Protein AF-0000000084716849 (afdb_homodimer)

InterPro domains:
  IPR000834 Peptidase M14, carboxypeptidase A [PF00246] (35-170)
  IPR000834 Peptidase M14, carboxypeptidase A [PS52035] (27-310)
  IPR000834 Peptidase M14, carboxypeptidase A [SM00631] (30-285)

Radius of gyration: 34.02 Å; Cα contacts (8 Å, |Δi|>4): 2690; chains: 2; bounding box: 75×112×112 Å

Sequence (1170 aa):
MLLSALLALTLHQTPLTTVAEQSGWLRTGRYAEVETLCRAFPKRYPGKVRCDSFGTTPEGRPLLVLTASADGTLTPAAAAKKGRPVVFFQGGIHAGEIDGKDAGFWLLRDVLDGKALPGVLQGVTAVFVPVFNVDGHERFGLNNRPNQVGPEEMGWRVTAQGFNLNRDYVKADAPEMGALLTLLHTWDPLVSIDLHVTDGAQFEHDVSVQLEPRKTGPEPLRAPGEKLRQELFTALEAQGHLPLPFYPSFRQEDDPRSGVSYGVAPPRFSNAYWMVNRRYGVLVETHSWKPYAHRVATTRHVLEGLLRLVARDGQALMKARAAVDAEAEAGKAREVVLAWETTDKSRPIDFRGYAYERSPSDLSQRPWIRYDPTKPQVWTIPYFEELRPALTTTLPAGGYLVPPAHAEWVARKLTVHGLRFQRLGQALPPTGVEVFRATEASFRPGSYEGRQPLSVKGQWTKESWPLPAGTLYVPAAQKSAPLLAHLFEPLGPDSLLAWGFFNNHFEQKEYIEDYVVEPFAREVLAKDPAVKAAWEERLKDKAFAGDARARLRFFAERHPAWDSRLNLYPIFRTDSAPTGLKAGRMLLSALLALTLHQTPLTTVAEQSGWLRTGRYAEVETLCRAFPKRYPGKVRCDSFGTTPEGRPLLVLTASADGTLTPAAAAKKGRPVVFFQGGIHAGEIDGKDAGFWLLRDVLDGKALPGVLQGVTAVFVPVFNVDGHERFGLNNRPNQVGPEEMGWRVTAQGFNLNRDYVKADAPEMGALLTLLHTWDPLVSIDLHVTDGAQFEHDVSVQLEPRKTGPEPLRAPGEKLRQELFTALEAQGHLPLPFYPSFRQEDDPRSGVSYGVAPPRFSNAYWMVNRRYGVLVETHSWKPYAHRVATTRHVLEGLLRLVARDGQALMKARAAVDAEAEAGKAREVVLAWETTDKSRPIDFRGYAYERSPSDLSQRPWIRYDPTKPQVWTIPYFEELRPALTTTLPAGGYLVPPAHAEWVARKLTVHGLRFQRLGQALPPTGVEVFRATEASFRPGSYEGRQPLSVKGQWTKESWPLPAGTLYVPAAQKSAPLLAHLFEPLGPDSLLAWGFFNNHFEQKEYIEDYVVEPFAREVLAKDPAVKAAWEERLKDKAFAGDARARLRFFAERHPAWDSRLNLYPIFRTDSAPTGLKAGR

Secondary structure (DSSP, 8-state):
------------------HHHHTTSS----HHHHHHHHHHHHHHSTTTEEEEEEEE-TTSPEEEEEEE-SSS--SHHHHHHHT--EEEEE--SSTT-THHHHHHHHHHHHHHHTSSSTTGGGT-EEEEES-S-HHHHHS-EETS-TTS---SEE--SS-TTS--GGG-TTT--SHHHHHHHHHHHHH--SEEEEEEE--S---S--EEEEEESSSSS-HHHHHHHHHHHHHHHHHHHHTT--EESS---BSSTT-GGG-EE-----TTSHHHHHHHTTSEEEEEEE-TTS-HHHHHHHHHHHHHHHHHHHHHHHHHHHHHHHHHHHHHHTT---EEEEEEEE-S-EEEEEEEEEEEEEEE-TTTSSEEEEEEEEEEEEEEEEEE--EEEEEEEE--SSEEEE-HHHHHHHHHHHHHTT---EEBSS-EEEEEEEEEEEEEEEE-SS-BTTB--EEEEEEEEEEEEEE-TTPEEEES-STTHHHHHHHH-TTSTTSTTTTTTTGGGGS------HHHHHHHHHHHHHH-HHHHHHHHHHTTSHHHHT-HHHHHHHHHTTSTTS-TTTTB-SPEEESSPPSSBPP--/------------------HHHHTTSS----HHHHHHHHHHHHHHSTTTEEEEEEEE-TTSPEEEEEEE-SSS--SHHHHHHHT--EEEEE--SSTT-THHHHHHHHHHHHHHHTSSSTTGGGT-EEEEES-S-HHHHHS-EETS-TTS---SEE--SS-TTS--GGG-TTT--SHHHHHHHHHHHHH--SEEEEEEE--S---S--EEEEEESSSSS-HHHHHHHHHHHHHHHHHHHHTT--EESS---BSSTT-GGG-EE-----TTSHHHHHHHTTSEEEEEEE-TTS-HHHHHHHHHHHHHHHHHHHHHHHHHHHHHHHHHHHHHHTT---EEEEEEEE-S-EEEEEEEEEEEEEEE-TTTSSEEEEEEEEEEEEEEEEEE--EEEEEEEE--SSEEEE-HHHHHHHHHHHHHTT---EEBSS-EEEEEEEEEEEEEEEE-SS-BTTB--EEEEEEEEEEEEEE-TTPEEEES-STTHHHHHHHH-TTSTTSTTTTTTTGGGGS------HHHHHHHHHHHHHH-HHHHHHHHHHTTSHHHHT-HHHHHHHHHTTSTTS-TTTTB-SPEEESSPPSSBPP--

pLDDT: mean 95.76, std 8.72, range [27.11, 98.94]

Foldseek 3Di:
DPPPPPPPPPPPQPPLAFPCVVVVNQAGDACVNVVVNQVRVCVVQPLFKHKDFLDAAPVGHTFIKMKGADHNCRFLVSCVVVVAAEEEEEAALQFQFQLQLNLVSVLVVCQSVCNADPPLRNRYMYMYGRHLQNQQFNCKDACLDVQFADNRIGGHGAHPVRFRQQLQQQVPPGRSNLSVLLVCLSNVHQEYEYEGADGADFFDAFKEKAKDPQVDADPLLNVVRVVLVVQLVVQLVVVVHRYDHADPQAPDRQDCQSAEERFDDALSGQQNVSSLLRHMRMYMYTYRHDHSSVNSVSSNSSVSSNSNSCSVCVSVSSVSLVVLQVCLLVLNPFKAQLGKDFDPDWDWDKGKGFDKDWDADPVPRDIHMDGDRVGIDIDTHTYGYDMDRPDIDGAASFHKKFAQVCLPVVVSSCVSNVFWKWFFQAKDFWDKWKWWFFPDKDWDPDDDSNFIFMATDTDIDIDTDIHGGGMMGGGCRGSSNSSSCCAQVCRRCNHCRRRPVPVVLQDDDDFDDLVRLVVQVVVCCVPPVVLVVVLVVQCVPVVCVVDPVSSSVSRRCVDPPHDPRHRIRRMIGDNHDDPRIDDID/DPPPPPPPPPPPQPPLAFPCVVVVNQAGDACVNVVVNQVRVCVVQPLFKHKDFLDAAPVGHTFIKMKGADHNCRFLVSCVVVVAAEEEEEAALQFQFQLQLNLVSVLVVCQSVCNADDPLRNRYMYMYGRHLQNQQFNCKDACLDVQFADNRITGHGAHPVRFRQQQQQQVPPGRSNLSVLLVCLSNVHQEYEYEGADGADFFDAFKEKAKDPQVDADPLLNVVRVVLVVQLVVQLVVVVHRYDNADPQAPDRQDCQSAEERFDDALSGQQNVSSLLRHMRMYMYTYRHDHSSVNSVSSNSSVSSNSNSCSVCVVVSSVSLVVLQVCLLVLNPFKAQLGKDFDPDWDWDKGKGFDKDWDADPVPRDIHMDGDRVGIDIDTHTYGYDMDRPDIDGAASFHKKFAQVCLVVVVSSCVSNVFWKWFFQAKDFWDKWKWWFFPDKDWDPDDDSNFIFMATDTDIDIDTDIHGGGMMGGGCRGSSNNSRCCAQVCRRCNHCRRRPVPVVLQDDDDFDDLVRLVVQVVVCCVPPVVLVVVLVVQCVPVVCVVDPVSSSVSRRCVDPPHDPRHRIRRMIGDNHDDPRIDDID

Organism: Cystobacter fuscus (strain ATCC 25194 / DSM 2262 / NBRC 100088 / M29) (NCBI:txid1242864)

Solvent-accessible surface area (backbone atoms only — not comparable to full-atom values): 59517 Å² total; per-residue (Å²): 134,83,77,77,80,76,76,75,74,72,75,77,69,79,73,83,67,50,50,21,66,75,53,74,33,46,38,59,61,60,69,67,52,54,57,51,45,45,58,46,48,28,70,76,34,70,62,29,33,43,55,47,69,65,44,60,38,63,62,68,46,73,34,50,36,38,26,34,17,65,82,49,45,62,43,49,66,50,24,60,73,70,65,47,38,28,40,31,37,35,5,8,47,40,14,43,28,44,42,31,30,58,19,48,50,53,45,52,49,31,37,75,69,50,75,34,67,69,69,39,40,74,38,24,28,41,38,37,27,47,46,61,24,52,62,8,32,67,53,58,32,65,42,55,47,69,55,40,36,57,44,61,41,33,6,27,51,32,35,70,69,39,42,48,57,66,60,23,62,58,78,40,76,49,66,54,45,41,30,48,40,40,52,46,58,60,54,57,43,52,34,39,36,42,35,44,46,42,68,83,74,82,56,62,50,44,33,22,48,39,64,30,20,40,91,49,64,57,70,79,47,11,62,60,34,44,50,51,52,51,55,40,46,52,52,40,42,74,72,70,48,47,75,34,76,31,62,85,51,40,76,37,81,72,33,72,74,59,10,36,45,43,71,66,73,56,39,29,25,64,30,35,35,37,20,42,48,64,30,34,8,25,34,34,29,25,34,22,81,45,51,36,50,56,37,21,50,50,51,31,50,53,51,51,41,51,49,48,52,42,30,72,46,21,68,61,53,49,52,44,43,50,52,55,33,50,40,13,48,68,52,66,54,31,78,36,72,58,35,62,38,59,47,91,57,58,46,77,38,85,40,56,26,37,41,68,48,72,44,76,31,92,75,42,70,38,74,44,39,45,75,37,86,89,37,75,34,78,40,78,22,41,38,20,65,45,72,43,78,69,38,71,50,67,58,41,71,19,15,36,36,34,46,20,48,52,25,68,67,49,49,53,53,34,49,34,68,64,48,55,35,28,32,25,70,52,62,43,71,66,37,81,30,34,40,36,40,45,81,42,76,47,58,40,46,58,73,57,82,52,30,41,33,36,48,63,44,66,50,74,41,82,42,72,44,65,42,54,38,46,19,27,40,33,55,35,43,27,63,46,27,48,43,49,46,37,42,66,36,61,80,22,81,59,3,44,46,15,52,20,78,53,40,24,35,64,43,85,86,76,78,68,52,66,64,58,41,51,59,50,41,54,50,44,48,74,72,30,67,67,57,37,51,51,50,58,56,50,50,69,39,63,73,49,58,70,28,42,67,57,44,47,44,64,43,42,70,69,38,87,45,42,68,84,58,58,32,37,53,76,59,31,35,22,68,53,76,73,81,64,61,41,91,54,88,135,84,78,77,79,75,75,76,73,71,74,77,70,78,73,82,66,50,50,20,65,77,53,74,34,46,39,59,61,61,68,67,52,54,58,51,44,44,58,45,48,28,70,76,34,69,64,29,33,43,58,46,69,63,44,59,38,62,63,67,46,73,33,48,37,37,25,35,18,65,80,49,45,62,42,48,67,50,24,60,74,70,64,48,38,28,42,30,38,37,5,8,48,39,13,42,29,44,42,30,29,58,19,49,50,52,46,52,49,31,39,75,70,50,75,34,67,67,69,39,37,74,37,25,28,41,38,38,26,45,46,61,25,52,59,7,33,67,53,57,34,64,43,56,47,70,56,41,36,56,44,61,40,33,6,26,52,33,36,69,70,39,43,47,58,66,60,25,64,60,76,41,76,50,67,54,45,41,30,48,40,40,52,47,56,60,54,56,40,51,34,39,36,42,33,44,46,44,68,84,75,82,55,63,48,45,32,23,48,39,64,31,20,39,91,49,63,55,70,79,46,12,62,60,34,44,51,51,53,51,55,40,46,52,53,40,43,75,70,70,49,46,73,35,78,31,60,86,50,40,76,37,82,73,32,72,75,59,10,34,44,44,70,66,72,57,39,30,25,65,28,35,34,39,19,43,50,62,31,34,7,23,36,35,29,24,33,23,80,42,51,35,50,56,36,21,50,50,50,31,51,53,53,51,40,51,49,49,51,41,28,71,46,21,67,63,52,50,51,44,41,50,51,54,32,49,39,12,48,69,52,67,55,31,79,37,71,58,37,62,38,58,48,90,58,58,46,78,40,84,40,55,28,38,41,67,48,72,46,76,32,93,77,42,72,40,74,43,40,46,76,37,86,87,37,75,36,79,39,79,24,41,35,22,65,47,71,44,78,69,38,72,48,67,56,41,71,18,16,36,37,34,45,21,49,52,25,67,68,49,50,53,53,35,50,34,70,64,48,54,37,27,33,24,70,53,62,43,71,67,38,79,30,34,40,38,41,45,82,41,77,48,56,39,46,58,73,57,81,51,29,42,33,36,49,62,43,66,52,75,42,81,42,71,44,64,42,56,35,45,19,28,40,32,56,35,43,27,64,44,26,46,44,48,47,38,41,66,36,61,79,23,78,57,3,43,47,15,53,20,77,51,42,24,33,66,42,85,85,75,79,68,53,65,63,58,43,49,60,50,42,54,50,44,49,74,73,30,66,67,56,36,49,52,50,58,56,50,50,69,39,64,72,49,57,71,27,42,66,56,44,48,44,64,43,42,70,68,38,85,46,42,67,84,56,59,32,40,52,74,59,30,34,24,68,54,77,72,82,64,59,41,89,54,88

Nearest PDB structures (foldseek):
  1jqg-assembly1_A  TM=6.328E-01  e=5.815E-12  Helicoverpa armigera
  5om9-assembly1_B  TM=6.323E-01  e=8.824E-12  Homo sapiens
  2nsm-assembly1_A  TM=5.439E-01  e=4.863E-12  Homo sapiens
  2c1c-assembly2_B  TM=6.157E-01  e=7.541E-11  Helicoverpa zea
  3mn8-assembly4_D  TM=5.319E-0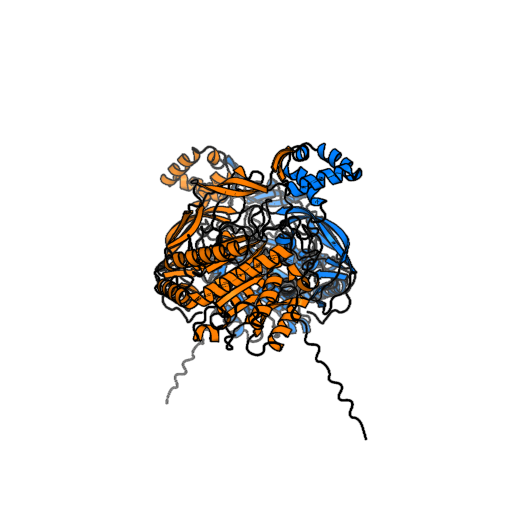1  e=3.688E-11  Drosophila melanogaster

Structure (mmCIF, N/CA/C/O backbone):
data_AF-0000000084716849-model_v1
#
loop_
_entity.id
_entity.type
_entity.pdbx_description
1 polymer 'Peptidase M14 domain-containing protein'
#
loop_
_atom_site.group_PDB
_atom_site.id
_atom_site.type_symbol
_atom_site.label_atom_id
_atom_site.label_alt_id
_atom_site.label_comp_id
_atom_site.label_asym_id
_atom_site.label_entity_id
_atom_site.label_seq_id
_atom_site.pdbx_PDB_ins_code
_atom_site.Cartn_x
_atom_site.Cartn_y
_atom_site.Cartn_z
_atom_site.occupancy
_atom_site.B_iso_or_equiv
_atom_site.auth_seq_id
_atom_site.auth_comp_id
_atom_site.auth_asym_id
_atom_site.auth_atom_id
_atom_site.pdbx_PDB_model_num
ATOM 1 N N . MET A 1 1 ? -40.969 62.875 -25.297 1 27.11 1 MET A N 1
ATOM 2 C CA . MET A 1 1 ? -39.875 62.906 -24.359 1 27.11 1 MET A CA 1
ATOM 3 C C . MET A 1 1 ? -39.75 61.594 -23.594 1 27.11 1 MET A C 1
ATOM 5 O O . MET A 1 1 ? -40.562 61.281 -22.734 1 27.11 1 MET A O 1
ATOM 9 N N . LEU A 1 2 ? -39.281 60.562 -24.266 1 34.84 2 LEU A N 1
ATOM 10 C CA . LEU A 1 2 ? -39.031 59.188 -23.859 1 34.84 2 LEU A CA 1
ATOM 11 C C . LEU A 1 2 ? -37.938 59.125 -22.797 1 34.84 2 LEU A C 1
ATOM 13 O O . LEU A 1 2 ? -36.781 59.438 -23.062 1 34.84 2 LEU A O 1
ATOM 17 N N . LEU A 1 3 ? -38.281 59.406 -21.578 1 33.62 3 LEU A N 1
ATOM 18 C CA . LEU A 1 3 ? -37.312 59.219 -20.5 1 33.62 3 LEU A CA 1
ATOM 19 C C . LEU A 1 3 ? -36.812 57.781 -20.453 1 33.62 3 LEU A C 1
ATOM 21 O O . LEU A 1 3 ? -37.625 56.875 -20.281 1 33.62 3 LEU A O 1
ATOM 25 N N . SER A 1 4 ? -35.719 57.5 -21.016 1 35.22 4 SER A N 1
ATOM 26 C CA . SER A 1 4 ? -35 56.219 -20.922 1 35.22 4 SER A CA 1
ATOM 27 C C . SER A 1 4 ? -34.625 55.906 -19.484 1 35.22 4 SER A C 1
ATOM 29 O O . SER A 1 4 ? -33.906 56.688 -18.844 1 35.22 4 SER A O 1
ATOM 31 N N . ALA A 1 5 ? -35.469 55.219 -18.812 1 45.03 5 ALA A N 1
ATOM 32 C CA . ALA A 1 5 ? -35.156 54.656 -17.516 1 45.03 5 ALA A CA 1
ATOM 33 C C . ALA A 1 5 ? -33.875 53.812 -17.578 1 45.03 5 ALA A C 1
ATOM 35 O O . ALA A 1 5 ? -33.875 52.75 -18.188 1 45.03 5 ALA A O 1
ATOM 36 N N . LEU A 1 6 ? -32.625 54.375 -17.531 1 36.62 6 LEU A N 1
ATOM 37 C CA . LEU A 1 6 ? -31.406 53.625 -17.328 1 36.62 6 LEU A CA 1
ATOM 38 C C . LEU A 1 6 ? -31.406 52.938 -15.969 1 36.62 6 LEU A C 1
ATOM 40 O O . LEU A 1 6 ? -31.344 53.594 -14.938 1 36.62 6 LEU A O 1
ATOM 44 N N . LEU A 1 7 ? -32 51.906 -15.75 1 42.47 7 LEU A N 1
ATOM 45 C CA . LEU A 1 7 ? -31.781 51.062 -14.57 1 42.47 7 LEU A CA 1
ATOM 46 C C . LEU A 1 7 ? -30.312 50.75 -14.383 1 42.47 7 LEU A C 1
ATOM 48 O O . LEU A 1 7 ? -29.703 50.062 -15.227 1 42.47 7 LEU A O 1
ATOM 52 N N . ALA A 1 8 ? -29.609 51.531 -13.633 1 40.94 8 ALA A N 1
ATOM 53 C CA . ALA A 1 8 ? -28.297 51.125 -13.133 1 40.94 8 ALA A CA 1
ATOM 54 C C . ALA A 1 8 ? -28.344 49.75 -12.477 1 40.94 8 ALA A C 1
ATOM 56 O O . ALA A 1 8 ? -28.953 49.594 -11.414 1 40.94 8 ALA A O 1
ATOM 57 N N . LEU A 1 9 ? -28.172 48.688 -13.125 1 41.12 9 LEU A N 1
ATOM 58 C CA . LEU A 1 9 ? -27.812 47.406 -12.508 1 41.12 9 LEU A CA 1
ATOM 59 C C . LEU A 1 9 ? -26.656 47.594 -11.523 1 41.12 9 LEU A C 1
ATOM 61 O O . LEU A 1 9 ? -25.531 47.875 -11.938 1 41.12 9 LEU A O 1
ATOM 65 N N . THR A 1 10 ? -26.875 48.156 -10.461 1 39.81 10 THR A N 1
ATOM 66 C CA . THR A 1 10 ? -25.844 48.031 -9.422 1 39.81 10 THR A CA 1
ATOM 67 C C . THR A 1 10 ? -25.297 46.625 -9.375 1 39.81 10 THR A C 1
ATOM 69 O O . THR A 1 10 ? -26.047 45.656 -9.109 1 39.81 10 THR A O 1
ATOM 72 N N . LEU A 1 11 ? -24.406 46.25 -10.188 1 43.66 11 LEU A N 1
ATOM 73 C CA . LEU A 1 11 ? -23.641 45 -10.102 1 43.66 11 LEU A CA 1
ATOM 74 C C . LEU A 1 11 ? -23.281 44.688 -8.648 1 43.66 11 LEU A C 1
ATOM 76 O O . LEU A 1 11 ? -22.516 45.438 -8.023 1 43.66 11 LEU A O 1
ATOM 80 N N . HIS A 1 12 ? -24.203 44.281 -7.914 1 50.34 12 HIS A N 1
ATOM 81 C CA . HIS A 1 12 ? -23.938 43.812 -6.559 1 50.34 12 HIS A CA 1
ATOM 82 C C . HIS A 1 12 ? -22.656 42.969 -6.504 1 50.34 12 HIS A C 1
ATOM 84 O O . HIS A 1 12 ? -22.562 41.906 -7.121 1 50.34 12 HIS A O 1
ATOM 90 N N . GLN A 1 13 ? -21.531 43.562 -6.367 1 65.75 13 GLN A N 1
ATOM 91 C CA . GLN A 1 13 ? -20.234 42.938 -6.25 1 65.75 13 GLN A CA 1
ATOM 92 C C . GLN A 1 13 ? -20.203 41.938 -5.074 1 65.75 13 GLN A C 1
ATOM 94 O O . GLN A 1 13 ? -20.656 42.281 -3.979 1 65.75 13 GLN A O 1
ATOM 99 N N . THR A 1 14 ? -19.938 40.688 -5.215 1 70.38 14 THR A N 1
ATOM 100 C CA . THR A 1 14 ? -19.797 39.625 -4.199 1 70.38 14 THR A CA 1
ATOM 101 C C . THR A 1 14 ? -18.891 40.125 -3.068 1 70.38 14 THR A C 1
ATOM 103 O O . THR A 1 14 ? -17.766 40.562 -3.312 1 70.38 14 THR A O 1
ATOM 106 N N . PRO A 1 15 ? -19.5 40.25 -1.91 1 86.5 15 PRO A N 1
ATOM 107 C CA . PRO A 1 15 ? -18.625 40.594 -0.799 1 86.5 15 PRO A CA 1
ATOM 108 C C . PRO A 1 15 ? -17.469 39.625 -0.625 1 86.5 15 PRO A C 1
ATOM 110 O O . PRO A 1 15 ? -17.672 38.406 -0.739 1 86.5 15 PRO A O 1
ATOM 113 N N . LEU A 1 16 ? -16.297 40.094 -0.525 1 96.38 16 LEU A N 1
ATOM 114 C CA . LEU A 1 16 ? -15.125 39.25 -0.356 1 96.38 16 LEU A CA 1
ATOM 115 C C . LEU A 1 16 ? -14.922 38.875 1.11 1 96.38 16 LEU A C 1
ATOM 117 O O . LEU A 1 16 ? -13.781 38.781 1.578 1 96.38 16 LEU A O 1
ATOM 121 N N . THR A 1 17 ? -16.016 38.75 1.862 1 96.81 17 THR A N 1
ATOM 122 C CA . THR A 1 17 ? -15.945 38.375 3.268 1 96.81 17 THR A CA 1
ATOM 123 C C . THR A 1 17 ? -16.328 36.906 3.445 1 96.81 17 THR A C 1
ATOM 125 O O . THR A 1 17 ? -17.109 36.344 2.666 1 96.81 17 THR A O 1
ATOM 128 N N . THR A 1 18 ? -15.797 36.312 4.43 1 98.19 18 THR A N 1
ATOM 129 C CA . THR A 1 18 ? -16.078 34.906 4.742 1 98.19 18 THR A CA 1
ATOM 130 C C . THR A 1 18 ? -17.297 34.781 5.664 1 98.19 18 THR A C 1
ATOM 132 O O . THR A 1 18 ? -17.703 35.781 6.289 1 98.19 18 THR A O 1
ATOM 135 N N . VAL A 1 19 ? -17.844 33.594 5.734 1 98.31 19 VAL A N 1
ATOM 136 C CA . VAL A 1 19 ? -18.906 33.281 6.691 1 98.31 19 VAL A CA 1
ATOM 137 C C . VAL A 1 19 ? -18.406 33.562 8.109 1 98.31 19 VAL A C 1
ATOM 139 O O . VAL A 1 19 ? -19.188 34.031 8.961 1 98.31 19 VAL A O 1
ATOM 142 N N . ALA A 1 20 ? -17.156 33.375 8.367 1 98.56 20 ALA A N 1
ATOM 143 C CA . ALA A 1 20 ? -16.578 33.656 9.68 1 98.56 20 ALA A CA 1
ATOM 144 C C . ALA A 1 20 ? -16.719 35.125 10.047 1 98.56 20 ALA A C 1
ATOM 146 O O . ALA A 1 20 ? -17.203 35.469 11.133 1 98.56 20 ALA A O 1
ATOM 147 N N . GLU A 1 21 ? -16.359 35.938 9.156 1 98.12 21 GLU A N 1
ATOM 148 C CA . GLU A 1 21 ? -16.484 37.406 9.359 1 98.12 21 GLU A CA 1
ATOM 149 C C . GLU A 1 21 ? -17.938 37.812 9.523 1 98.12 21 GLU A C 1
ATOM 151 O O . GLU A 1 21 ? -18.281 38.594 10.414 1 98.12 21 GLU A O 1
ATOM 156 N N . GLN A 1 22 ? -18.766 37.281 8.711 1 98.06 22 GLN A N 1
ATOM 157 C CA . GLN A 1 22 ? -20.172 37.625 8.695 1 98.06 22 GLN A CA 1
ATOM 158 C C . GLN A 1 22 ? -20.875 37.188 9.977 1 98.06 22 GLN A C 1
ATOM 160 O O . GLN A 1 22 ? -21.844 37.812 10.406 1 98.06 22 GLN A O 1
ATOM 165 N N . SER A 1 23 ? -20.344 36.188 10.609 1 98.19 23 SER A N 1
ATOM 166 C CA . SER A 1 23 ? -20.984 35.625 11.797 1 98.19 23 SER A CA 1
ATOM 167 C C . SER A 1 23 ? -20.328 36.156 13.078 1 98.19 23 SER A C 1
ATOM 169 O O . SER A 1 23 ? -20.625 35.656 14.172 1 98.19 23 SER A O 1
ATOM 171 N N . GLY A 1 24 ? -19.422 37.062 12.977 1 97.19 24 GLY A N 1
ATOM 172 C CA . GLY A 1 24 ? -18.656 37.5 14.141 1 97.19 24 GLY A CA 1
ATOM 173 C C . GLY A 1 24 ? -17.719 36.469 14.664 1 97.19 24 GLY A C 1
ATOM 174 O O . GLY A 1 24 ? -17.547 36.312 15.883 1 97.19 24 GLY A O 1
ATOM 175 N N . TRP A 1 25 ? -17.234 35.594 13.703 1 97.25 25 TRP A N 1
ATOM 176 C CA . TRP A 1 25 ? -16.203 34.562 13.953 1 97.25 25 TRP A CA 1
ATOM 177 C C . TRP A 1 25 ? -16.781 33.406 14.766 1 97.25 25 TRP A C 1
ATOM 179 O O . TRP A 1 25 ? -16.062 32.812 15.578 1 97.25 25 TRP A O 1
ATOM 189 N N . LEU A 1 26 ? -18.047 33.125 14.68 1 97.31 26 LEU A N 1
ATOM 190 C CA . LEU A 1 26 ? -18.672 31.984 15.359 1 97.31 26 LEU A CA 1
ATOM 191 C C . LEU A 1 26 ? -18.688 30.75 14.461 1 97.31 26 LEU A C 1
ATOM 193 O O . LEU A 1 26 ? -18.734 29.625 14.953 1 97.31 26 LEU A O 1
ATOM 197 N N . ARG A 1 27 ? -18.844 30.922 13.195 1 97.5 27 ARG A N 1
ATOM 198 C CA . ARG A 1 27 ? -18.969 29.859 12.203 1 97.5 27 ARG A CA 1
AT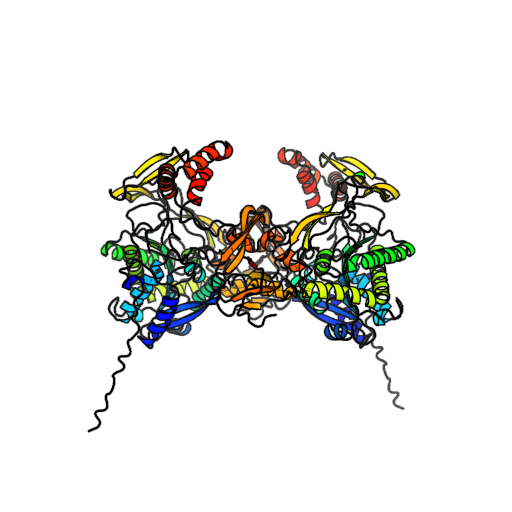OM 199 C C . ARG A 1 27 ? -17.891 29.984 11.125 1 97.5 27 ARG A C 1
ATOM 201 O O . ARG A 1 27 ? -17.219 31 11.039 1 97.5 27 ARG A O 1
ATOM 208 N N . THR A 1 28 ? -17.656 29.031 10.336 1 98.5 28 THR A N 1
ATOM 209 C CA . THR A 1 28 ? -16.844 29.062 9.117 1 98.5 28 THR A CA 1
ATOM 210 C C . THR A 1 28 ? -17.625 28.5 7.934 1 98.5 28 THR A C 1
ATOM 212 O O . THR A 1 28 ? -18.656 27.859 8.117 1 98.5 28 THR A O 1
ATOM 215 N N . GLY A 1 29 ? -17.188 28.859 6.809 1 98.25 29 GLY A N 1
ATOM 216 C CA . GLY A 1 29 ? -17.906 28.453 5.613 1 98.25 29 GLY A CA 1
ATOM 217 C C . GLY A 1 29 ? -17.484 27.078 5.121 1 98.25 29 GLY A C 1
ATOM 218 O O . GLY A 1 29 ? -16.391 26.594 5.441 1 98.25 29 GLY A O 1
ATOM 219 N N . ARG A 1 30 ? -18.375 26.469 4.348 1 97.88 30 ARG A N 1
ATOM 220 C CA . ARG A 1 30 ? -18.062 25.234 3.623 1 97.88 30 ARG A CA 1
ATOM 221 C C . ARG A 1 30 ? -17.156 25.516 2.432 1 97.88 30 ARG A C 1
ATOM 223 O O . ARG A 1 30 ? -16.766 26.672 2.201 1 97.88 30 ARG A O 1
ATOM 230 N N . TYR A 1 31 ? -16.859 24.469 1.677 1 98.5 31 TYR A N 1
ATOM 231 C CA . TYR A 1 31 ? -15.875 24.625 0.602 1 98.5 31 TYR A CA 1
ATOM 232 C C . TYR A 1 31 ? -16.438 25.484 -0.525 1 98.5 31 TYR A C 1
ATOM 234 O O . TYR A 1 31 ? -15.695 26.125 -1.259 1 98.5 31 TYR A O 1
ATOM 242 N N . ALA A 1 32 ? -17.719 25.547 -0.687 1 98.19 32 ALA A N 1
ATOM 243 C CA . ALA A 1 32 ? -18.344 26.406 -1.683 1 98.19 32 ALA A CA 1
ATOM 244 C C . ALA A 1 32 ? -17.906 27.859 -1.503 1 98.19 32 ALA A C 1
ATOM 246 O O . ALA A 1 32 ? -17.766 28.594 -2.48 1 98.19 32 ALA A O 1
ATOM 247 N N . GLU A 1 33 ? -17.719 28.297 -0.247 1 98.38 33 GLU A N 1
ATOM 248 C CA . GLU A 1 33 ? -17.203 29.641 0.03 1 98.38 33 GLU A CA 1
ATOM 249 C C . GLU A 1 33 ? -15.844 29.844 -0.616 1 98.38 33 GLU A C 1
ATOM 251 O O . GLU A 1 33 ? -15.57 30.906 -1.172 1 98.38 33 GLU A O 1
ATOM 256 N N . VAL A 1 34 ? -14.984 28.828 -0.548 1 98.75 34 VAL A N 1
ATOM 257 C CA . VAL A 1 34 ? -13.648 28.906 -1.124 1 98.75 34 VAL A CA 1
ATOM 258 C C . VAL A 1 34 ? -13.742 29.047 -2.641 1 98.75 34 VAL A C 1
ATOM 260 O O . VAL A 1 34 ? -13.047 29.875 -3.236 1 98.75 34 VAL A O 1
ATOM 263 N N . GLU A 1 35 ? -14.602 28.266 -3.232 1 98.5 35 GLU A N 1
ATOM 264 C CA . GLU A 1 35 ? -14.789 28.359 -4.68 1 98.5 35 GLU A CA 1
ATOM 265 C C . GLU A 1 35 ? -15.297 29.734 -5.094 1 98.5 35 GLU A C 1
ATOM 267 O O . GLU A 1 35 ? -14.82 30.297 -6.074 1 98.5 35 GLU A O 1
ATOM 272 N N . THR A 1 36 ? -16.234 30.234 -4.355 1 98.12 36 THR A N 1
ATOM 273 C CA . THR A 1 36 ? -16.828 31.547 -4.648 1 98.12 36 THR A CA 1
ATOM 274 C C . THR A 1 36 ? -15.781 32.656 -4.508 1 98.12 36 THR A C 1
ATOM 276 O O . THR A 1 36 ? -15.648 33.5 -5.395 1 98.12 36 THR A O 1
ATOM 279 N N . LEU A 1 37 ? -15.109 32.625 -3.424 1 98.5 37 LEU A N 1
ATOM 280 C CA . LEU A 1 37 ? -14.102 33.656 -3.176 1 98.5 37 LEU A CA 1
ATOM 281 C C . LEU A 1 37 ? -12.961 33.531 -4.184 1 98.5 37 LEU A C 1
ATOM 283 O O . LEU A 1 37 ? -12.422 34.562 -4.629 1 98.5 37 LEU A O 1
ATOM 287 N N . CYS A 1 38 ? -12.562 32.344 -4.48 1 97.69 38 CYS A N 1
ATOM 288 C CA . CYS A 1 38 ? -11.508 32.125 -5.461 1 97.69 38 CYS A CA 1
ATOM 289 C C . CYS A 1 38 ? -11.852 32.781 -6.797 1 97.69 38 CYS A C 1
ATOM 291 O O . CYS A 1 38 ? -10.977 33.312 -7.473 1 97.69 38 CYS A O 1
ATOM 293 N N . ARG A 1 39 ? -13.117 32.781 -7.176 1 96.88 39 ARG A N 1
ATOM 294 C CA . ARG A 1 39 ? -13.57 33.406 -8.414 1 96.88 39 ARG A CA 1
ATOM 295 C C . ARG A 1 39 ? -13.703 34.906 -8.258 1 96.88 39 ARG A C 1
ATOM 297 O O . ARG A 1 39 ? -13.438 35.656 -9.188 1 96.88 39 ARG A O 1
ATOM 304 N N . ALA A 1 40 ? -14.055 35.344 -7.125 1 98.06 40 ALA A N 1
ATOM 305 C CA . ALA A 1 40 ? -14.406 36.75 -6.891 1 98.06 40 ALA A CA 1
ATOM 306 C C . ALA A 1 40 ? -13.148 37.594 -6.75 1 98.06 40 ALA A C 1
ATOM 308 O O . ALA A 1 40 ? -13.141 38.75 -7.168 1 98.06 40 ALA A O 1
ATOM 309 N N . PHE A 1 41 ? -12.109 37.062 -6.188 1 98.31 41 PHE A N 1
ATOM 310 C CA . PHE A 1 41 ? -10.906 37.844 -5.922 1 98.31 41 PHE A CA 1
ATOM 311 C C . PHE A 1 41 ? -10.297 38.344 -7.223 1 98.31 41 PHE A C 1
ATOM 313 O O . PHE A 1 41 ? -10.039 39.562 -7.367 1 98.31 41 PHE A O 1
ATOM 320 N N . PRO A 1 42 ? -10.078 37.469 -8.227 1 97.56 42 PRO A N 1
ATOM 321 C CA . PRO A 1 42 ? -9.516 37.969 -9.484 1 97.56 42 PRO A CA 1
ATOM 322 C C . PRO A 1 42 ? -10.414 39 -10.172 1 97.56 42 PRO A C 1
ATOM 324 O O . PRO A 1 42 ? -9.922 39.906 -10.844 1 97.56 42 PRO A O 1
ATOM 327 N N . LYS A 1 43 ? -11.703 38.875 -10.016 1 97.25 43 LYS A N 1
ATOM 328 C CA . LYS A 1 43 ? -12.633 39.844 -10.609 1 97.25 43 LYS A CA 1
ATOM 329 C C . LYS A 1 43 ? -12.492 41.219 -9.961 1 97.25 43 LYS A C 1
ATOM 331 O O . LYS A 1 43 ? -12.555 42.219 -10.641 1 97.25 43 LYS A O 1
ATOM 336 N N . ARG A 1 44 ? -12.289 41.188 -8.68 1 97.31 44 ARG A N 1
ATOM 337 C CA . ARG A 1 44 ? -12.188 42.438 -7.945 1 97.31 44 ARG A CA 1
ATOM 338 C C . ARG A 1 44 ? -10.812 43.094 -8.141 1 97.31 44 ARG A C 1
ATOM 340 O O . ARG A 1 44 ? -10.68 44.312 -8.117 1 97.31 44 ARG A O 1
ATOM 347 N N . TYR A 1 45 ? -9.836 42.25 -8.344 1 97.56 45 TYR A N 1
ATOM 348 C CA . TYR A 1 45 ? -8.461 42.75 -8.43 1 97.56 45 TYR A CA 1
ATOM 349 C C . TYR A 1 45 ? -7.789 42.25 -9.703 1 97.56 45 TYR A C 1
ATOM 351 O O . TYR A 1 45 ? -6.785 41.531 -9.648 1 97.56 45 TYR A O 1
ATOM 359 N N . PRO A 1 46 ? -8.25 42.656 -10.797 1 96.69 46 PRO A N 1
ATOM 360 C CA . PRO A 1 46 ? -7.68 42.188 -12.062 1 96.69 46 PRO A CA 1
ATOM 361 C C . PRO A 1 46 ? -6.18 42.438 -12.172 1 96.69 46 PRO A C 1
ATOM 363 O O . PRO A 1 46 ? -5.727 43.562 -11.891 1 96.69 46 PRO A O 1
ATOM 366 N N . GLY A 1 47 ? -5.457 41.406 -12.484 1 97.31 47 GLY A N 1
ATOM 367 C CA . GLY A 1 47 ? -4.023 41.5 -12.703 1 97.31 47 GLY A CA 1
ATOM 368 C C . GLY A 1 47 ? -3.217 41.406 -11.422 1 97.31 47 GLY A C 1
ATOM 369 O O . GLY A 1 47 ? -1.985 41.344 -11.461 1 97.31 47 GLY A O 1
ATOM 370 N N . LYS A 1 48 ? -3.873 41.312 -10.312 1 98.12 48 LYS A N 1
ATOM 371 C CA . LYS A 1 48 ? -3.158 41.281 -9.039 1 98.12 48 LYS A CA 1
ATOM 372 C C . LYS A 1 48 ? -3.398 39.938 -8.32 1 98.12 48 LYS A C 1
ATOM 374 O O . LYS A 1 48 ? -2.67 39.594 -7.391 1 98.12 48 LYS A O 1
ATOM 379 N N . VAL A 1 49 ? -4.422 39.281 -8.711 1 98.19 49 VAL A N 1
ATOM 380 C CA . VAL A 1 49 ? -4.734 38 -8.117 1 98.19 49 VAL A CA 1
ATOM 381 C C . VAL A 1 49 ? -5.137 37 -9.211 1 98.19 49 VAL A C 1
ATOM 383 O O . VAL A 1 49 ? -5.762 37.375 -10.203 1 98.19 49 VAL A O 1
ATOM 386 N N . ARG A 1 50 ? -4.703 35.844 -8.992 1 98.19 50 ARG A N 1
ATOM 387 C CA . ARG A 1 50 ? -5.113 34.719 -9.844 1 98.19 50 ARG A CA 1
ATOM 388 C C . ARG A 1 50 ? -5.59 33.531 -9 1 98.19 50 ARG A C 1
ATOM 390 O O . ARG A 1 50 ? -5.066 33.281 -7.918 1 98.19 50 ARG A O 1
ATOM 397 N N . CYS A 1 51 ? -6.625 32.875 -9.445 1 98.25 51 CYS A N 1
ATOM 398 C CA . CYS A 1 51 ? -7.109 31.625 -8.852 1 98.25 51 CYS A CA 1
ATOM 399 C C . CYS A 1 51 ? -6.93 30.453 -9.812 1 98.25 51 CYS A C 1
ATOM 401 O O . CYS A 1 51 ? -7.367 30.516 -10.961 1 98.25 51 CYS A O 1
ATOM 403 N N . ASP A 1 52 ? -6.254 29.406 -9.406 1 98.56 52 ASP A N 1
ATOM 404 C CA . ASP A 1 52 ? -6.035 28.203 -10.219 1 98.56 52 ASP A CA 1
ATOM 405 C C . ASP A 1 52 ? -6.406 26.938 -9.453 1 98.56 52 ASP A C 1
ATOM 407 O O . ASP A 1 52 ? -6.488 26.953 -8.219 1 98.56 52 ASP A O 1
ATOM 411 N N . SER A 1 53 ? -6.773 25.906 -10.172 1 98.69 53 SER A N 1
ATOM 412 C CA . SER A 1 53 ? -6.836 24.562 -9.617 1 98.69 53 SER A CA 1
ATOM 413 C C . SER A 1 53 ? -5.516 23.828 -9.82 1 98.69 53 SER A C 1
ATOM 415 O O . SER A 1 53 ? -4.93 23.875 -10.906 1 98.69 53 SER A O 1
ATOM 417 N N . PHE A 1 54 ? -5.02 23.156 -8.812 1 98.69 54 PHE A N 1
ATOM 418 C CA . PHE A 1 54 ? -3.752 22.453 -8.969 1 98.69 54 PHE A CA 1
ATOM 419 C C . PHE A 1 54 ? -3.951 20.938 -8.844 1 98.69 54 PHE A C 1
ATOM 421 O O . PHE A 1 54 ? -2.98 20.188 -8.82 1 98.69 54 PHE A O 1
ATOM 428 N N . GLY A 1 55 ? -5.145 20.484 -8.766 1 98.56 55 GLY A N 1
ATOM 429 C CA . GLY A 1 55 ? -5.488 19.078 -8.672 1 98.56 55 GLY A CA 1
ATOM 430 C C . GLY A 1 55 ? -6.945 18.828 -8.32 1 98.56 55 GLY A C 1
ATOM 431 O O . GLY A 1 55 ? -7.73 19.781 -8.234 1 98.56 55 GLY A O 1
ATOM 432 N N . THR A 1 56 ? -7.332 17.625 -8.219 1 98.56 56 THR A N 1
ATOM 433 C CA . THR A 1 56 ? -8.68 17.188 -7.855 1 98.56 56 THR A CA 1
ATOM 434 C C . THR A 1 56 ? -8.625 16.141 -6.738 1 98.56 56 THR A C 1
ATOM 436 O O . THR A 1 56 ? -7.766 15.258 -6.75 1 98.56 56 THR A O 1
ATOM 439 N N . THR A 1 57 ? -9.469 16.281 -5.738 1 98.56 57 THR A N 1
ATOM 440 C CA . THR A 1 57 ? -9.508 15.336 -4.625 1 98.56 57 THR A CA 1
ATOM 441 C C . THR A 1 57 ? -10.164 14.023 -5.051 1 98.56 57 THR A C 1
ATOM 443 O O . THR A 1 57 ? -10.836 13.969 -6.086 1 98.56 57 THR A O 1
ATOM 446 N N . PRO A 1 58 ? -10.031 12.992 -4.293 1 98.44 58 PRO A N 1
ATOM 447 C CA . PRO A 1 58 ? -10.672 11.711 -4.609 1 98.44 58 PRO A CA 1
ATOM 448 C C . PRO A 1 58 ? -12.188 11.82 -4.707 1 98.44 58 PRO A C 1
ATOM 450 O O . PRO A 1 58 ? -12.812 11.078 -5.465 1 98.44 58 PRO A O 1
ATOM 453 N N . GLU A 1 59 ? -12.789 12.719 -3.979 1 98.12 59 GLU A N 1
ATOM 454 C CA . GLU A 1 59 ? -14.242 12.852 -4.055 1 98.12 59 GLU A CA 1
ATOM 455 C C . GLU A 1 59 ? -14.648 13.836 -5.152 1 98.12 59 GLU A C 1
ATOM 457 O O . GLU A 1 59 ? -15.828 14.188 -5.273 1 98.12 59 GLU A O 1
ATOM 462 N N . GLY A 1 60 ? -13.648 14.367 -5.891 1 97.38 60 GLY A N 1
ATOM 463 C CA . GLY A 1 60 ? -13.945 15.086 -7.113 1 97.38 60 GLY A CA 1
ATOM 464 C C . GLY A 1 60 ? -13.953 16.594 -6.93 1 97.38 60 GLY A C 1
ATOM 465 O O . GLY A 1 60 ? -14.414 17.328 -7.805 1 97.38 60 GLY A O 1
ATOM 466 N N . ARG A 1 61 ? -13.461 17.141 -5.879 1 98.06 61 ARG A N 1
ATOM 467 C CA . ARG A 1 61 ? -13.43 18.594 -5.645 1 98.06 61 ARG A CA 1
ATOM 468 C C . ARG A 1 61 ? -12.109 19.188 -6.113 1 98.06 61 ARG A C 1
ATOM 470 O O . ARG A 1 61 ? -11.055 18.578 -5.957 1 98.06 61 ARG A O 1
ATOM 477 N N . PRO A 1 62 ? -12.148 20.375 -6.629 1 98.62 62 PRO A N 1
ATOM 478 C CA . PRO A 1 62 ? -10.898 21 -7.07 1 98.62 62 PRO A CA 1
ATOM 479 C C . PRO A 1 62 ? -10.039 21.484 -5.906 1 98.62 62 PRO A C 1
ATOM 481 O O . PRO A 1 62 ? -10.562 22.016 -4.922 1 98.62 62 PRO A O 1
ATOM 484 N N . LEU A 1 63 ? -8.805 21.234 -5.977 1 98.94 63 LEU A N 1
ATOM 485 C CA . LEU A 1 63 ? -7.832 21.875 -5.098 1 98.94 63 LEU A CA 1
ATOM 486 C C . LEU A 1 63 ? -7.457 23.25 -5.625 1 98.94 63 LEU A C 1
ATOM 488 O O . LEU A 1 63 ? -6.879 23.375 -6.707 1 98.94 63 LEU A O 1
ATOM 492 N N . LEU A 1 64 ? -7.699 24.297 -4.812 1 98.94 64 LEU A N 1
ATOM 493 C CA . LEU A 1 64 ? -7.59 25.641 -5.34 1 98.94 64 LEU A CA 1
ATOM 494 C C . LEU A 1 64 ? -6.445 26.406 -4.676 1 98.94 64 LEU A C 1
ATOM 496 O O . LEU A 1 64 ? -6.113 26.141 -3.516 1 98.94 64 LEU A O 1
ATOM 500 N N . VAL A 1 65 ? -5.848 27.297 -5.426 1 98.94 65 VAL A N 1
ATOM 501 C CA . VAL A 1 65 ? -4.758 28.156 -4.969 1 98.94 65 VAL A CA 1
ATOM 502 C C . VAL A 1 65 ? -4.973 29.578 -5.469 1 98.94 65 VAL A C 1
ATOM 504 O O . VAL A 1 65 ? -5.418 29.797 -6.602 1 98.94 65 VAL A O 1
ATOM 507 N N . LEU A 1 66 ? -4.77 30.594 -4.621 1 98.81 66 LEU A N 1
ATOM 508 C CA . LEU A 1 66 ? -4.754 32 -4.977 1 98.81 66 LEU A CA 1
ATOM 509 C C . LEU A 1 66 ? -3.33 32.562 -4.977 1 98.81 66 LEU A C 1
ATOM 511 O O . LEU A 1 66 ? -2.568 32.312 -4.035 1 98.81 66 LEU A O 1
ATOM 515 N N . THR A 1 67 ? -3.002 33.188 -6.031 1 98.88 67 THR A N 1
ATOM 516 C CA . THR A 1 67 ? -1.712 33.875 -6.141 1 98.88 67 THR A CA 1
ATOM 517 C C . THR A 1 67 ? -1.899 35.375 -6.234 1 98.88 67 THR A C 1
ATOM 519 O O . THR A 1 67 ? -2.664 35.844 -7.07 1 98.88 67 THR A O 1
ATOM 522 N N . ALA A 1 68 ? -1.223 36.156 -5.359 1 98.81 68 ALA A N 1
ATOM 523 C CA . ALA A 1 68 ? -1.369 37.594 -5.324 1 98.81 68 ALA A CA 1
ATOM 524 C C . ALA A 1 68 ? -0.019 38.281 -5.484 1 98.81 68 ALA A C 1
ATOM 526 O O . ALA A 1 68 ? 0.979 37.875 -4.902 1 98.81 68 ALA A O 1
ATOM 527 N N . SER A 1 69 ? 0.01 39.281 -6.254 1 97.94 69 SER A N 1
ATOM 528 C CA . SER A 1 69 ? 1.164 40.125 -6.492 1 97.94 69 SER A CA 1
ATOM 529 C C . SER A 1 69 ? 0.733 41.531 -6.949 1 97.94 69 SER A C 1
ATOM 531 O O . SER A 1 69 ? -0.399 41.719 -7.398 1 97.94 69 SER A O 1
ATOM 533 N N . ALA A 1 70 ? 1.618 42.5 -6.875 1 95.5 70 ALA A N 1
ATOM 534 C CA . ALA A 1 70 ? 1.262 43.875 -7.195 1 95.5 70 ALA A CA 1
ATOM 535 C C . ALA A 1 70 ? 1.472 44.156 -8.68 1 95.5 70 ALA A C 1
ATOM 537 O O . ALA A 1 70 ? 0.873 45.094 -9.227 1 95.5 70 ALA A O 1
ATOM 538 N N . ASP A 1 71 ? 2.311 43.406 -9.367 1 95.62 71 ASP A N 1
ATOM 539 C CA . ASP A 1 71 ? 2.742 43.812 -10.703 1 95.62 71 ASP A CA 1
ATOM 540 C C . ASP A 1 71 ? 2.496 42.688 -11.711 1 95.62 71 ASP A C 1
ATOM 542 O O . ASP A 1 71 ? 3.24 42.562 -12.688 1 95.62 71 ASP A O 1
ATOM 546 N N . GLY A 1 72 ? 1.666 41.719 -11.367 1 94.75 72 GLY A N 1
ATOM 547 C CA . GLY A 1 72 ? 1.293 40.719 -12.328 1 94.75 72 GLY A CA 1
ATOM 548 C C . GLY A 1 72 ? 2.18 39.469 -12.266 1 94.75 72 GLY A C 1
ATOM 549 O O . GLY A 1 72 ? 2.049 38.562 -13.086 1 94.75 72 GLY A O 1
ATOM 550 N N . THR A 1 73 ? 3.111 39.406 -11.359 1 96.62 73 THR A N 1
ATOM 551 C CA . THR A 1 73 ? 3.918 38.188 -11.156 1 96.62 73 THR A CA 1
ATOM 552 C C . THR A 1 73 ? 3.08 37.094 -10.539 1 96.62 73 THR A C 1
ATOM 554 O O . THR A 1 73 ? 3.211 36.781 -9.352 1 96.62 73 THR A O 1
ATOM 557 N N . LEU A 1 74 ? 2.27 36.438 -11.383 1 98.12 74 LEU A N 1
ATOM 558 C CA . LEU A 1 74 ? 1.205 35.562 -10.891 1 98.12 74 LEU A CA 1
ATOM 559 C C . LEU A 1 74 ? 1.438 34.125 -11.312 1 98.12 74 LEU A C 1
ATOM 561 O O . LEU A 1 74 ? 0.549 33.281 -11.18 1 98.12 74 LEU A O 1
ATOM 565 N N . THR A 1 75 ? 2.658 33.812 -11.859 1 98.12 75 THR A N 1
ATOM 566 C CA . THR A 1 75 ? 3.031 32.438 -12.234 1 98.12 75 THR A CA 1
ATOM 567 C C . THR A 1 75 ? 4.402 32.094 -11.672 1 98.12 75 THR A C 1
ATOM 569 O O . THR A 1 75 ? 5.223 32.969 -11.406 1 98.12 75 THR A O 1
ATOM 572 N N . PRO A 1 76 ? 4.605 30.766 -11.477 1 98.12 76 PRO A N 1
ATOM 573 C CA . PRO A 1 76 ? 5.93 30.359 -11.008 1 98.12 76 PRO A CA 1
ATOM 574 C C . PRO A 1 76 ? 7.059 30.844 -11.914 1 98.12 76 PRO A C 1
ATOM 576 O O . PRO A 1 76 ? 8.094 31.312 -11.422 1 98.12 76 PRO A O 1
ATOM 579 N N . ALA A 1 77 ? 6.887 30.812 -13.188 1 97.56 77 ALA A N 1
ATOM 580 C CA . ALA A 1 77 ? 7.902 31.234 -14.148 1 97.56 77 ALA A CA 1
ATOM 581 C C . ALA A 1 77 ? 8.188 32.719 -14.031 1 97.56 77 ALA A C 1
ATOM 583 O O . ALA A 1 77 ? 9.344 33.156 -14.094 1 97.56 77 ALA A O 1
ATOM 584 N N . ALA A 1 78 ? 7.145 33.531 -13.891 1 97.44 78 ALA A N 1
ATOM 585 C CA . ALA A 1 78 ? 7.305 34.969 -13.758 1 97.44 78 ALA A CA 1
ATOM 586 C C . ALA A 1 78 ? 8.047 35.312 -12.477 1 97.44 78 ALA A C 1
ATOM 588 O O . ALA A 1 78 ? 8.906 36.219 -12.469 1 97.44 78 ALA A O 1
ATOM 589 N N . ALA A 1 79 ? 7.652 34.656 -11.43 1 96.94 79 ALA A N 1
ATOM 590 C CA . ALA A 1 79 ? 8.32 34.906 -10.148 1 96.94 79 ALA A CA 1
ATOM 591 C C . ALA A 1 79 ? 9.805 34.562 -10.227 1 96.94 79 ALA A C 1
ATOM 593 O O . ALA A 1 79 ? 10.648 35.312 -9.734 1 96.94 79 ALA A O 1
ATOM 594 N N . ALA A 1 80 ? 10.102 33.406 -10.805 1 95.5 80 ALA A N 1
ATOM 595 C CA . ALA A 1 80 ? 11.484 32.969 -10.953 1 95.5 80 ALA A CA 1
ATOM 596 C C . ALA A 1 80 ? 12.289 33.938 -11.797 1 95.5 80 ALA A C 1
ATOM 598 O O . ALA A 1 80 ? 13.422 34.312 -11.453 1 95.5 80 ALA A O 1
ATOM 599 N N . LYS A 1 81 ? 11.758 34.406 -12.883 1 96.38 81 LYS A N 1
ATOM 600 C CA . LYS A 1 81 ? 12.43 35.312 -13.789 1 96.38 81 LYS A CA 1
ATOM 601 C C . LYS A 1 81 ? 12.734 36.656 -13.102 1 96.38 81 LYS A C 1
ATOM 603 O O . LYS A 1 81 ? 13.812 37.219 -13.289 1 96.38 81 LYS A O 1
ATOM 608 N N . LYS A 1 82 ? 11.891 37.094 -12.273 1 95.69 82 LYS A N 1
ATOM 609 C CA . LYS A 1 82 ? 12.031 38.375 -11.609 1 95.69 82 LYS A CA 1
ATOM 610 C C . LYS A 1 82 ? 12.867 38.281 -10.344 1 95.69 82 LYS A C 1
ATOM 612 O O . LYS A 1 82 ? 13.281 39.281 -9.766 1 95.69 82 LYS A O 1
ATOM 617 N N . GLY A 1 83 ? 13.023 37.062 -9.938 1 95.44 83 GLY A N 1
ATOM 618 C CA . GLY A 1 83 ? 13.68 36.875 -8.648 1 95.44 83 GLY A CA 1
ATOM 619 C C . GLY A 1 83 ? 12.836 37.312 -7.473 1 95.44 83 GLY A C 1
ATOM 620 O O . GLY A 1 83 ? 13.359 37.844 -6.488 1 95.44 83 GLY A O 1
ATOM 621 N N . ARG A 1 84 ? 11.57 37.219 -7.566 1 95.25 84 ARG A N 1
ATOM 622 C CA . ARG A 1 84 ? 10.617 37.594 -6.531 1 95.25 84 ARG A CA 1
ATOM 623 C C . ARG A 1 84 ? 10.508 36.531 -5.453 1 95.25 84 ARG A C 1
ATOM 625 O O . ARG A 1 84 ? 10.203 35.375 -5.746 1 95.25 84 ARG A O 1
ATOM 632 N N . PRO A 1 85 ? 10.797 36.938 -4.137 1 98 85 PRO A N 1
ATOM 633 C CA . PRO A 1 85 ? 10.516 35.938 -3.088 1 98 85 PRO A CA 1
ATOM 634 C C . PRO A 1 85 ? 9.047 35.531 -3.043 1 98 85 PRO A C 1
ATOM 636 O O . PRO A 1 85 ? 8.156 36.375 -3.197 1 98 85 PRO A O 1
ATOM 639 N N . VAL A 1 86 ? 8.82 34.188 -2.928 1 98.69 86 VAL A N 1
ATOM 640 C CA . VAL A 1 86 ? 7.477 33.656 -2.828 1 98.69 86 VAL A CA 1
ATOM 641 C C . VAL A 1 86 ? 7.207 33.188 -1.393 1 98.69 86 VAL A C 1
ATOM 643 O O . VAL A 1 86 ? 8.047 32.531 -0.772 1 98.69 86 VAL A O 1
ATOM 646 N N . VAL A 1 87 ? 6.09 33.625 -0.815 1 98.88 87 VAL A N 1
ATOM 647 C CA . VAL A 1 87 ? 5.582 33.156 0.459 1 98.88 87 VAL A CA 1
ATOM 648 C C . VAL A 1 87 ? 4.344 32.281 0.222 1 98.88 87 VAL A C 1
ATOM 650 O O . VAL A 1 87 ? 3.338 32.75 -0.303 1 98.88 87 VAL A O 1
ATOM 653 N N . PHE A 1 88 ? 4.516 31 0.542 1 98.94 88 PHE A N 1
ATOM 654 C CA . PHE A 1 88 ? 3.434 30.031 0.415 1 98.94 88 PHE A CA 1
ATOM 655 C C . PHE A 1 88 ? 2.789 29.766 1.769 1 98.94 88 PHE A C 1
ATOM 657 O O . PHE A 1 88 ? 3.486 29.562 2.768 1 98.94 88 PHE A O 1
ATOM 664 N N . PHE A 1 89 ? 1.472 29.812 1.869 1 98.88 89 PHE A N 1
ATOM 665 C CA . PHE A 1 89 ? 0.813 29.391 3.104 1 98.88 89 PHE A CA 1
ATOM 666 C C . PHE A 1 89 ? -0.456 28.609 2.805 1 98.88 89 PHE A C 1
ATOM 668 O O . PHE A 1 89 ? -1.145 28.875 1.819 1 98.88 89 PHE A O 1
ATOM 675 N N . GLN A 1 90 ? -0.69 27.609 3.582 1 98.88 90 GLN A N 1
ATOM 676 C CA . GLN A 1 90 ? -1.82 26.719 3.387 1 98.88 90 GLN A CA 1
ATOM 677 C C . GLN A 1 90 ? -2.611 26.531 4.68 1 98.88 90 GLN A C 1
ATOM 679 O O . GLN A 1 90 ? -2.035 26.531 5.77 1 98.88 90 GLN A O 1
ATOM 684 N N . GLY A 1 91 ? -3.965 26.484 4.535 1 98.81 91 GLY A N 1
ATOM 685 C CA . GLY A 1 91 ? -4.867 26.156 5.633 1 98.81 91 GLY A CA 1
ATOM 686 C C . GLY A 1 91 ? -5.582 24.828 5.445 1 98.81 91 GLY A C 1
ATOM 687 O O . GLY A 1 91 ? -5.555 24.25 4.359 1 98.81 91 GLY A O 1
ATOM 688 N N . GLY A 1 92 ? -6.074 24.328 6.461 1 98.62 92 GLY A N 1
ATOM 689 C CA . GLY A 1 92 ? -6.988 23.188 6.434 1 98.62 92 GLY A CA 1
ATOM 690 C C . GLY A 1 92 ? -6.301 21.875 6.113 1 98.62 92 GLY A C 1
ATOM 691 O O . GLY A 1 92 ? -6.895 21 5.488 1 98.62 92 GLY A O 1
ATOM 692 N N . ILE A 1 93 ? -4.945 21.703 6.41 1 98.69 93 ILE A N 1
ATOM 693 C CA . ILE A 1 93 ? -4.344 20.391 6.281 1 98.69 93 ILE A CA 1
ATOM 694 C C . ILE A 1 93 ? -5.07 19.391 7.188 1 98.69 93 ILE A C 1
ATOM 696 O O . ILE A 1 93 ? -5.344 18.266 6.785 1 98.69 93 ILE A O 1
ATOM 700 N N . HIS A 1 94 ? -5.215 19.766 8.461 1 98.19 94 HIS A N 1
ATOM 701 C CA . HIS A 1 94 ? -6.266 19.219 9.305 1 98.19 94 HIS A CA 1
ATOM 702 C C . HIS A 1 94 ? -7.527 20.078 9.242 1 98.19 94 HIS A C 1
ATOM 704 O O . HIS A 1 94 ? -7.582 21.141 9.844 1 98.19 94 HIS A O 1
ATOM 710 N N . ALA A 1 95 ? -8.516 19.531 8.648 1 97.06 95 ALA A N 1
ATOM 711 C CA . ALA A 1 95 ? -9.609 20.375 8.203 1 97.06 95 ALA A CA 1
ATOM 712 C C . ALA A 1 95 ? -10.414 20.906 9.398 1 97.06 95 ALA A C 1
ATOM 714 O O . ALA A 1 95 ? -11.133 21.891 9.273 1 97.06 95 ALA A O 1
ATOM 715 N N . GLY A 1 96 ? -10.32 20.266 10.508 1 96.5 96 GLY A N 1
ATOM 716 C CA . GLY A 1 96 ? -10.93 20.812 11.711 1 96.5 96 GLY A CA 1
ATOM 717 C C . GLY A 1 96 ? -10.195 22.016 12.258 1 96.5 96 GLY A C 1
ATOM 718 O O . GLY A 1 96 ? -10.734 22.766 13.062 1 96.5 96 GLY A O 1
ATOM 719 N N . GLU A 1 97 ? -8.984 22.156 11.898 1 97.88 97 GLU A N 1
ATOM 720 C CA . GLU A 1 97 ? -8.141 23.297 12.227 1 97.88 97 GLU A CA 1
ATOM 721 C C . GLU A 1 97 ? -8.188 24.359 11.125 1 97.88 97 GLU A C 1
ATOM 723 O O . GLU A 1 97 ? -7.195 24.578 10.43 1 97.88 97 GLU A O 1
ATOM 728 N N . ILE A 1 98 ? -9.273 25.156 11.086 1 98.25 98 ILE A N 1
ATOM 729 C CA . ILE A 1 98 ? -9.617 25.828 9.836 1 98.25 98 ILE A CA 1
ATOM 730 C C . ILE A 1 98 ? -9.305 27.328 9.953 1 98.25 98 ILE A C 1
ATOM 732 O O . ILE A 1 98 ? -9.703 28.109 9.086 1 98.25 98 ILE A O 1
ATOM 736 N N . ASP A 1 99 ? -8.516 27.75 10.969 1 98.44 99 ASP A N 1
ATOM 737 C CA . ASP A 1 99 ? -8.172 29.156 11.195 1 98.44 99 ASP A CA 1
ATOM 738 C C . ASP A 1 99 ? -7.512 29.766 9.969 1 98.44 99 ASP A C 1
ATOM 740 O O . ASP A 1 99 ? -7.766 30.922 9.625 1 98.44 99 ASP A O 1
ATOM 744 N N . GLY A 1 100 ? -6.688 28.984 9.352 1 98.75 100 GLY A N 1
ATOM 745 C CA . GLY A 1 100 ? -5.887 29.469 8.242 1 98.75 100 GLY A CA 1
ATOM 746 C C . GLY A 1 100 ? -6.723 29.906 7.051 1 98.75 100 GLY A C 1
ATOM 747 O O . GLY A 1 100 ? -6.391 30.875 6.379 1 98.75 100 GLY A O 1
ATOM 748 N N . LYS A 1 101 ? -7.773 29.156 6.719 1 98.88 101 LYS A N 1
ATOM 749 C CA . LYS A 1 101 ? -8.656 29.531 5.617 1 98.88 101 LYS A CA 1
ATOM 750 C C . LYS A 1 101 ? -9.211 30.938 5.812 1 98.88 101 LYS A C 1
ATOM 752 O O . LYS A 1 101 ? -9.055 31.797 4.945 1 98.88 101 LYS A O 1
ATOM 757 N N . ASP A 1 102 ? -9.773 31.203 6.941 1 98.81 102 ASP A N 1
ATOM 758 C CA . ASP A 1 102 ? -10.477 32.469 7.184 1 98.81 102 ASP A CA 1
ATOM 759 C C . ASP A 1 102 ? -9.5 33.625 7.371 1 98.81 102 ASP A C 1
ATOM 761 O O . ASP A 1 102 ? -9.727 34.719 6.867 1 98.81 102 ASP A O 1
ATOM 765 N N . ALA A 1 103 ? -8.422 33.344 8.086 1 98.88 103 ALA A N 1
ATOM 766 C CA . ALA A 1 103 ? -7.387 34.344 8.258 1 98.88 103 ALA A CA 1
ATOM 767 C C . ALA A 1 103 ? -6.773 34.75 6.918 1 98.88 103 ALA A C 1
ATOM 769 O O . ALA A 1 103 ? -6.496 35.906 6.668 1 98.88 103 ALA A O 1
ATOM 770 N N . GLY A 1 104 ? -6.527 33.719 6.055 1 98.81 104 GLY A N 1
ATOM 771 C CA . GLY A 1 104 ? -5.895 33.969 4.766 1 98.81 104 GLY A CA 1
ATOM 772 C C . GLY A 1 104 ? -6.734 34.844 3.848 1 98.81 104 GLY A C 1
ATOM 773 O O . GLY A 1 104 ? -6.223 35.781 3.24 1 98.81 104 GLY A O 1
ATOM 774 N N . PHE A 1 105 ? -8.016 34.562 3.727 1 98.75 105 PHE A N 1
ATOM 775 C CA . PHE A 1 105 ? -8.906 35.344 2.898 1 98.75 105 PHE A CA 1
ATOM 776 C C . PHE A 1 105 ? -9.008 36.781 3.441 1 98.75 105 PHE A C 1
ATOM 778 O O . PHE A 1 105 ? -8.961 37.75 2.678 1 98.75 105 PHE A O 1
ATOM 785 N N . TRP A 1 106 ? -9.117 36.906 4.766 1 98.62 106 TRP A N 1
ATOM 786 C CA . TRP A 1 106 ? -9.188 38.188 5.426 1 98.62 106 TRP A CA 1
ATOM 787 C C . TRP A 1 106 ? -7.945 39.031 5.133 1 98.62 106 TRP A C 1
ATOM 789 O O . TRP A 1 106 ? -8.047 40.188 4.711 1 98.62 106 TRP A O 1
ATOM 799 N N . LEU A 1 107 ? -6.836 38.406 5.301 1 98.69 107 LEU A N 1
ATOM 800 C CA . LEU A 1 107 ? -5.562 39.094 5.102 1 98.69 107 LEU A CA 1
ATOM 801 C C . LEU A 1 107 ? -5.395 39.531 3.648 1 98.69 107 LEU A C 1
ATOM 803 O O . LEU A 1 107 ? -5.051 40.688 3.367 1 98.69 107 LEU A O 1
ATOM 807 N N . LEU A 1 108 ? -5.586 38.594 2.738 1 98.44 108 LEU A N 1
ATOM 808 C CA . LEU A 1 108 ? -5.355 38.875 1.325 1 98.44 108 LEU A CA 1
ATOM 809 C C . LEU A 1 108 ? -6.242 40 0.848 1 98.44 108 LEU A C 1
ATOM 811 O O . LEU A 1 108 ? -5.801 40.875 0.081 1 98.44 108 LEU A O 1
ATOM 815 N N . ARG A 1 109 ? -7.527 40.031 1.284 1 98.25 109 ARG A N 1
ATOM 816 C CA . ARG A 1 109 ? -8.438 41.125 0.934 1 98.25 109 ARG A CA 1
ATOM 817 C C . ARG A 1 109 ? -7.902 42.469 1.419 1 98.25 109 ARG A C 1
ATOM 819 O O . ARG A 1 109 ? -7.828 43.406 0.648 1 98.25 109 ARG A O 1
ATOM 826 N N . ASP A 1 110 ? -7.488 42.531 2.633 1 98.19 110 ASP A N 1
ATOM 827 C CA . ASP A 1 110 ? -7.035 43.781 3.221 1 98.19 110 ASP A CA 1
ATOM 828 C C . ASP A 1 110 ? -5.734 44.25 2.572 1 98.19 110 ASP A C 1
ATOM 830 O O . ASP A 1 110 ? -5.52 45.438 2.396 1 98.19 110 ASP A O 1
ATOM 834 N N . VAL A 1 111 ? -4.859 43.312 2.291 1 98.38 111 VAL A N 1
ATOM 835 C CA . VAL A 1 111 ? -3.602 43.656 1.636 1 98.38 111 VAL A CA 1
ATOM 836 C C . VAL A 1 111 ? -3.877 44.219 0.242 1 98.38 111 VAL A C 1
ATOM 838 O O . VAL A 1 111 ? -3.307 45.219 -0.145 1 98.38 111 VAL A O 1
ATOM 841 N N . LEU A 1 112 ? -4.742 43.594 -0.502 1 97.69 112 LEU A N 1
ATOM 842 C CA . LEU A 1 112 ? -5.066 44 -1.864 1 97.69 112 LEU A CA 1
ATOM 843 C C . LEU A 1 112 ? -5.828 45.344 -1.869 1 97.69 112 LEU A C 1
ATOM 845 O O . LEU A 1 112 ? -5.699 46.125 -2.803 1 97.69 112 LEU A O 1
ATOM 849 N N . ASP A 1 113 ? -6.566 45.625 -0.771 1 96.75 113 ASP A N 1
ATOM 850 C CA . ASP A 1 113 ? -7.305 46.875 -0.625 1 96.75 113 ASP A CA 1
ATOM 851 C C . ASP A 1 113 ? -6.395 48 -0.123 1 96.75 113 ASP A C 1
ATOM 853 O O . ASP A 1 113 ? -6.801 49.156 -0.077 1 96.75 113 ASP A O 1
ATOM 857 N N . GLY A 1 114 ? -5.242 47.656 0.308 1 96 114 GLY A N 1
ATOM 858 C CA . GLY A 1 114 ? -4.324 48.656 0.854 1 96 114 GLY A CA 1
ATOM 859 C C . GLY A 1 114 ? -4.602 48.969 2.309 1 96 114 GLY A C 1
ATOM 860 O O . GLY A 1 114 ? -4.027 49.906 2.857 1 96 114 GLY A O 1
ATOM 861 N N . LYS A 1 115 ? -5.379 48.188 2.914 1 97.25 115 LYS A N 1
ATOM 862 C CA . LYS A 1 115 ? -5.758 48.406 4.305 1 97.25 115 LYS A CA 1
ATOM 863 C C . LYS A 1 115 ? -4.727 47.812 5.262 1 97.25 115 LYS A C 1
ATOM 865 O O . LYS A 1 115 ? -4.645 48.219 6.422 1 97.25 115 LYS A O 1
ATOM 870 N N . ALA A 1 116 ? -4.066 46.812 4.746 1 97.12 116 ALA A N 1
ATOM 871 C CA . ALA A 1 116 ? -3 46.188 5.512 1 97.12 116 ALA A CA 1
ATOM 872 C C . ALA A 1 116 ? -1.731 46.031 4.676 1 97.12 116 ALA A C 1
ATOM 874 O O . ALA A 1 116 ? -1.798 45.75 3.482 1 97.12 116 ALA A O 1
ATOM 875 N N . LEU A 1 117 ? -0.609 46.375 5.32 1 97.56 117 LEU A N 1
ATOM 876 C CA . LEU A 1 117 ? 0.712 46.188 4.734 1 97.56 117 LEU A CA 1
ATOM 877 C C . LEU A 1 117 ? 0.797 46.812 3.355 1 97.56 117 LEU A C 1
ATOM 879 O O . LEU A 1 117 ? 1.137 46.156 2.375 1 97.56 117 LEU A O 1
ATOM 883 N N . PRO A 1 118 ? 0.517 48.094 3.291 1 96.81 118 PRO A N 1
ATOM 884 C CA . PRO A 1 118 ? 0.588 48.75 1.975 1 96.81 118 PRO A CA 1
ATOM 885 C C . PRO A 1 118 ? 1.934 48.531 1.286 1 96.81 118 PRO A C 1
ATOM 887 O O . PRO A 1 118 ? 2.984 48.75 1.887 1 96.81 118 PRO A O 1
ATOM 890 N N . GLY A 1 119 ? 1.865 48 0.087 1 96.19 119 GLY A N 1
ATOM 891 C CA . GLY A 1 119 ? 3.051 47.875 -0.745 1 96.19 119 GLY A CA 1
ATOM 892 C C . GLY A 1 119 ? 3.762 46.531 -0.566 1 96.19 119 GLY A C 1
ATOM 893 O O . GLY A 1 119 ? 4.711 46.25 -1.293 1 96.19 119 GLY A O 1
ATOM 894 N N . VAL A 1 120 ? 3.305 45.688 0.311 1 98.12 120 VAL A N 1
ATOM 895 C CA . VAL A 1 120 ? 4.02 44.469 0.659 1 98.12 120 VAL A CA 1
ATOM 896 C C . VAL A 1 120 ? 4.121 43.562 -0.566 1 98.12 120 VAL A C 1
ATOM 898 O O . VAL A 1 120 ? 5.145 42.906 -0.777 1 98.12 120 VAL A O 1
ATOM 901 N N . LEU A 1 121 ? 3.18 43.562 -1.477 1 98.12 121 LEU A N 1
ATOM 902 C CA . LEU A 1 121 ? 3.102 42.656 -2.619 1 98.12 121 LEU A CA 1
ATOM 903 C C . LEU A 1 121 ? 4.02 43.125 -3.744 1 98.12 121 LEU A C 1
ATOM 905 O O . LEU A 1 121 ? 4.207 42.406 -4.734 1 98.12 121 LEU A O 1
ATOM 909 N N . GLN A 1 122 ? 4.605 44.25 -3.588 1 96.38 122 GLN A N 1
ATOM 910 C CA . GLN A 1 122 ? 5.664 44.688 -4.5 1 96.38 122 GLN A CA 1
ATOM 911 C C . GLN A 1 122 ? 6.953 43.906 -4.246 1 96.38 122 GLN A C 1
ATOM 913 O O . GLN A 1 122 ? 7.773 43.75 -5.148 1 96.38 122 GLN A O 1
ATOM 918 N N . GLY A 1 123 ? 7.023 43.406 -3.016 1 96.56 123 GLY A N 1
ATOM 919 C CA . GLY A 1 123 ? 8.258 42.75 -2.625 1 96.56 123 GLY A CA 1
ATOM 920 C C . GLY A 1 123 ? 8.125 41.25 -2.518 1 96.56 123 GLY A C 1
ATOM 921 O O . GLY A 1 123 ? 9.125 40.531 -2.418 1 96.56 123 GLY A O 1
ATOM 922 N N . VAL A 1 124 ? 6.883 40.781 -2.527 1 97.75 124 VAL A N 1
ATOM 923 C CA . VAL A 1 124 ? 6.648 39.344 -2.348 1 97.75 124 VAL A CA 1
ATOM 924 C C . VAL A 1 124 ? 5.473 38.906 -3.217 1 97.75 124 VAL A C 1
ATOM 926 O O . VAL A 1 124 ? 4.582 39.719 -3.521 1 97.75 124 VAL A O 1
ATOM 929 N N . THR A 1 125 ? 5.543 37.688 -3.773 1 98.5 125 THR A N 1
ATOM 930 C CA . THR A 1 125 ? 4.371 37 -4.301 1 98.5 125 THR A CA 1
ATOM 931 C C . THR A 1 125 ? 3.789 36.031 -3.258 1 98.5 125 THR A C 1
ATOM 933 O O . THR A 1 125 ? 4.496 35.188 -2.723 1 98.5 125 THR A O 1
ATOM 936 N N . ALA A 1 126 ? 2.508 36.25 -2.951 1 98.88 126 ALA A N 1
ATOM 937 C CA . ALA A 1 126 ? 1.817 35.406 -1.987 1 98.88 126 ALA A CA 1
ATOM 938 C C . ALA A 1 126 ? 1.053 34.281 -2.693 1 98.88 126 ALA A C 1
ATOM 940 O O . ALA A 1 126 ? 0.323 34.531 -3.654 1 98.88 126 ALA A O 1
ATOM 941 N N . VAL A 1 127 ? 1.276 33 -2.303 1 98.94 127 VAL A N 1
ATOM 942 C CA . VAL A 1 127 ? 0.586 31.828 -2.824 1 98.94 127 VAL A CA 1
ATOM 943 C C . VAL A 1 127 ? -0.195 31.141 -1.704 1 98.94 127 VAL A C 1
ATOM 945 O O . VAL A 1 127 ? 0.397 30.594 -0.775 1 98.94 127 VAL A O 1
ATOM 948 N N . PHE A 1 128 ? -1.523 31.172 -1.849 1 98.88 128 PHE A N 1
ATOM 949 C CA . PHE A 1 128 ? -2.402 30.797 -0.747 1 98.88 128 PHE A CA 1
ATOM 950 C C . PHE A 1 128 ? -3.291 29.625 -1.135 1 98.88 128 PHE A C 1
ATOM 952 O O . PHE A 1 128 ? -4.074 29.719 -2.082 1 98.88 128 PHE A O 1
ATOM 959 N N . VAL A 1 129 ? -3.129 28.484 -0.444 1 98.94 129 VAL A N 1
ATOM 960 C CA . VAL A 1 129 ? -4.051 27.359 -0.515 1 98.94 129 VAL A CA 1
ATOM 961 C C . VAL A 1 129 ? -5 27.391 0.683 1 98.94 129 VAL A C 1
ATOM 963 O O . VAL A 1 129 ? -4.617 27.016 1.795 1 98.94 129 VAL A O 1
ATOM 966 N N . PRO A 1 130 ? -6.273 27.703 0.499 1 98.88 130 PRO A N 1
ATOM 967 C CA . PRO A 1 130 ? -7.164 27.938 1.636 1 98.88 130 PRO A CA 1
ATOM 968 C C . PRO A 1 130 ? -7.492 26.656 2.404 1 98.88 130 PRO A C 1
ATOM 970 O O . PRO A 1 130 ? -7.551 26.672 3.637 1 98.88 130 PRO A O 1
ATOM 973 N N . VAL A 1 131 ? -7.777 25.609 1.687 1 98.94 131 VAL A N 1
ATOM 974 C CA . VAL A 1 131 ? -8.094 24.297 2.27 1 98.94 131 VAL A CA 1
ATOM 975 C C . VAL A 1 131 ? -7.32 23.203 1.539 1 98.94 131 VAL A C 1
ATOM 977 O O . VAL A 1 131 ? -7.543 22.969 0.348 1 98.94 131 VAL A O 1
ATOM 980 N N . PHE A 1 132 ? -6.434 22.578 2.217 1 98.88 132 PHE A N 1
ATOM 981 C CA . PHE A 1 132 ? -5.648 21.5 1.612 1 98.88 132 PHE A CA 1
ATOM 982 C C . PHE A 1 132 ? -6.406 20.188 1.666 1 98.88 132 PHE A C 1
ATOM 984 O O . PHE A 1 132 ? -6.48 19.469 0.667 1 98.88 132 PHE A O 1
ATOM 991 N N . ASN A 1 133 ? -6.977 19.828 2.791 1 98.88 133 ASN A N 1
ATOM 992 C CA . ASN A 1 133 ? -7.801 18.641 2.971 1 98.88 133 ASN A CA 1
ATOM 993 C C . ASN A 1 133 ? -9.273 18.938 2.688 1 98.88 133 ASN A C 1
ATOM 995 O O . ASN A 1 133 ? -10.094 18.953 3.605 1 98.88 133 ASN A O 1
ATOM 999 N N . VAL A 1 134 ? -9.633 18.984 1.46 1 98.88 134 VAL A N 1
ATOM 1000 C CA . VAL A 1 134 ? -10.938 19.469 1.043 1 98.88 134 VAL A CA 1
ATOM 1001 C C . VAL A 1 134 ? -12.008 18.438 1.401 1 98.88 134 VAL A C 1
ATOM 1003 O O . VAL A 1 134 ? -13.07 18.797 1.932 1 98.88 134 VAL A O 1
ATOM 1006 N N . ASP A 1 135 ? -11.719 17.188 1.078 1 98.75 135 ASP A N 1
ATOM 1007 C CA . ASP A 1 135 ? -12.734 16.188 1.354 1 98.75 135 ASP A CA 1
ATOM 1008 C C . ASP A 1 135 ? -12.977 16.047 2.855 1 98.75 135 ASP A C 1
ATOM 1010 O O . ASP A 1 135 ? -14.117 15.875 3.293 1 98.75 135 ASP A O 1
ATOM 1014 N N . GLY A 1 136 ? -11.922 16.078 3.68 1 98.44 136 GLY A N 1
ATOM 1015 C CA . GLY A 1 136 ? -12.102 16.109 5.121 1 98.44 136 GLY A CA 1
ATOM 1016 C C . GLY A 1 136 ? -12.875 17.328 5.602 1 98.44 136 GLY A C 1
ATOM 1017 O O . GLY A 1 136 ? -13.641 17.25 6.562 1 98.44 136 GLY A O 1
ATOM 1018 N N . HIS A 1 137 ? -12.633 18.422 4.953 1 98.69 137 HIS A N 1
ATOM 1019 C CA . HIS A 1 137 ? -13.336 19.672 5.258 1 98.69 137 HIS A CA 1
ATOM 1020 C C . HIS A 1 137 ? -14.844 19.516 5.082 1 98.69 137 HIS A C 1
ATOM 1022 O O . HIS A 1 137 ? -15.625 20.094 5.84 1 98.69 137 HIS A O 1
ATOM 1028 N N . GLU A 1 138 ? -15.203 18.734 4.145 1 98 138 GLU A N 1
ATOM 1029 C CA . GLU A 1 138 ? -16.625 18.625 3.828 1 98 138 GLU A CA 1
ATOM 1030 C C . GLU A 1 138 ? -17.297 17.531 4.648 1 98 138 GLU A C 1
ATOM 1032 O O . GLU A 1 138 ? -18.516 17.344 4.562 1 98 138 GLU A O 1
ATOM 1037 N N . ARG A 1 139 ? -16.531 16.719 5.328 1 96.5 139 ARG A N 1
ATOM 1038 C CA . ARG A 1 139 ? -17.125 16.016 6.469 1 96.5 139 ARG A CA 1
ATOM 1039 C C . ARG A 1 139 ? -17.391 16.984 7.621 1 96.5 139 ARG A C 1
ATOM 1041 O O . ARG A 1 139 ? -16.719 16.922 8.656 1 96.5 139 ARG A O 1
ATOM 1048 N N . PHE A 1 140 ? -18.344 17.812 7.387 1 96.5 140 PHE A N 1
ATOM 1049 C CA . PHE A 1 140 ? -18.609 19.031 8.148 1 96.5 140 PHE A CA 1
ATOM 1050 C C . PHE A 1 140 ? -19.609 18.766 9.266 1 96.5 140 PHE A C 1
ATOM 1052 O O . PHE A 1 140 ? -20.703 18.234 9.016 1 96.5 140 PHE A O 1
ATOM 1059 N N . GLY A 1 141 ? -19.234 19.016 10.484 1 94.44 141 GLY A N 1
ATOM 1060 C CA . GLY A 1 141 ? -20.188 18.766 11.562 1 94.44 141 GLY A CA 1
ATOM 1061 C C . GLY A 1 141 ? -19.781 19.406 12.875 1 94.44 141 GLY A C 1
ATOM 1062 O O . GLY A 1 141 ? -18.719 20.031 12.969 1 94.44 141 GLY A O 1
ATOM 1063 N N . LEU A 1 142 ? -20.719 19.094 13.805 1 91.94 142 LEU A N 1
ATOM 1064 C CA . LEU A 1 142 ? -20.484 19.578 15.164 1 91.94 142 LEU A CA 1
ATOM 1065 C C . LEU A 1 142 ? -19.438 18.719 15.867 1 91.94 142 LEU A C 1
ATOM 1067 O O . LEU A 1 142 ? -19.266 17.547 15.539 1 91.94 142 LEU A O 1
ATOM 1071 N N . ASN A 1 143 ? -18.578 19.234 16.641 1 85.19 143 ASN A N 1
ATOM 1072 C CA . ASN A 1 143 ? -17.766 18.531 17.625 1 85.19 143 ASN A CA 1
ATOM 1073 C C . ASN A 1 143 ? -16.672 17.719 16.953 1 85.19 143 ASN A C 1
ATOM 1075 O O . ASN A 1 143 ? -16.234 16.688 17.484 1 85.19 143 ASN A O 1
ATOM 1079 N N . ASN A 1 144 ? -16.312 18.016 15.688 1 93.69 144 ASN A N 1
ATOM 1080 C CA . ASN A 1 144 ? -15.258 17.266 15.016 1 93.69 144 ASN A CA 1
ATOM 1081 C C . ASN A 1 144 ? -13.906 17.516 15.672 1 93.69 144 ASN A C 1
ATOM 1083 O O . ASN A 1 144 ? -12.945 16.781 15.406 1 93.69 144 ASN A O 1
ATOM 1087 N N . ARG A 1 145 ? -13.805 18.484 16.562 1 93.56 145 ARG A N 1
ATOM 1088 C CA . ARG A 1 145 ? -12.625 18.781 17.375 1 93.56 145 ARG A CA 1
ATOM 1089 C C . ARG A 1 145 ? -12.977 18.828 18.859 1 93.56 145 ARG A C 1
ATOM 1091 O O . ARG A 1 145 ? -13.32 19.891 19.391 1 93.56 145 ARG A O 1
ATOM 1098 N N . PRO A 1 146 ? -12.812 17.719 19.594 1 89.81 146 PRO A N 1
ATOM 1099 C CA . PRO A 1 146 ? -13.219 17.703 21 1 89.81 146 PRO A CA 1
ATOM 1100 C C . PRO A 1 146 ? -12.305 18.531 21.891 1 89.81 146 PRO A C 1
ATOM 1102 O O . PRO A 1 146 ? -12.672 18.875 23.016 1 89.81 146 PRO A O 1
ATOM 1105 N N . ASN A 1 147 ? -11.18 18.891 21.359 1 92.94 147 ASN A N 1
ATOM 1106 C CA . ASN A 1 147 ? -10.164 19.609 22.141 1 92.94 147 ASN A CA 1
ATOM 1107 C C . ASN A 1 147 ? -10.016 21.047 21.688 1 92.94 147 ASN A C 1
ATOM 1109 O O . ASN A 1 147 ? -8.922 21.609 21.75 1 92.94 147 ASN A O 1
ATOM 1113 N N . GLN A 1 148 ? -11.023 21.609 21.172 1 94.94 148 GLN A N 1
ATOM 1114 C CA . GLN A 1 148 ? -10.922 22.938 20.547 1 94.94 148 GLN A CA 1
ATOM 1115 C C . GLN A 1 148 ? -12.18 23.766 20.797 1 94.94 148 GLN A C 1
ATOM 1117 O O . GLN A 1 148 ? -13.289 23.234 20.781 1 94.94 148 GLN A O 1
ATOM 1122 N N . VAL A 1 149 ? -11.992 25.078 21.016 1 95.31 149 VAL A N 1
ATOM 1123 C CA . VAL A 1 149 ? -13.109 26 21.172 1 95.31 149 VAL A CA 1
ATOM 1124 C C . VAL A 1 149 ? -13.477 26.625 19.828 1 95.31 149 VAL A C 1
ATOM 1126 O O . VAL A 1 149 ? -12.789 27.547 19.359 1 95.31 149 VAL A O 1
ATOM 1129 N N . GLY A 1 150 ? -14.516 26.188 19.234 1 94.56 150 GLY A N 1
ATOM 1130 C CA . GLY A 1 150 ? -15 26.734 17.984 1 94.56 150 GLY A CA 1
ATOM 1131 C C . GLY A 1 150 ? -14.109 26.406 16.812 1 94.56 150 GLY A C 1
ATOM 1132 O O . GLY A 1 150 ? -13.008 25.875 16.984 1 94.56 150 GLY A O 1
ATOM 1133 N N . PRO A 1 151 ? -14.609 26.734 15.609 1 97.62 151 PRO A N 1
ATOM 1134 C CA . PRO A 1 151 ? -15.945 27.25 15.297 1 97.62 151 PRO A CA 1
ATOM 1135 C C . PRO A 1 151 ? -17.047 26.234 15.555 1 97.62 151 PRO A C 1
ATOM 1137 O O . PRO A 1 151 ? -16.766 25.094 15.93 1 97.62 151 PRO A O 1
ATOM 1140 N N . GLU A 1 152 ? -18.297 26.625 15.383 1 97.25 152 GLU A N 1
ATOM 1141 C CA . GLU A 1 152 ? -19.469 25.812 15.734 1 97.25 152 GLU A CA 1
ATOM 1142 C C . GLU A 1 152 ? -19.422 24.469 15.016 1 97.25 152 GLU A C 1
ATOM 1144 O O . GLU A 1 152 ? -19.703 23.422 15.625 1 97.25 152 GLU A O 1
ATOM 1149 N N . GLU A 1 153 ? -19.141 24.516 13.75 1 97.44 153 GLU A N 1
ATOM 1150 C CA . GLU A 1 153 ? -18.953 23.328 12.906 1 97.44 153 GLU A CA 1
ATOM 1151 C C . GLU A 1 153 ? -17.641 23.422 12.133 1 97.44 153 GLU A C 1
ATOM 1153 O O . GLU A 1 153 ? -17.172 24.516 11.805 1 97.44 153 GLU A O 1
ATOM 1158 N N . MET A 1 154 ? -17.016 22.328 11.938 1 97.38 154 MET A N 1
ATOM 1159 C CA . MET A 1 154 ? -15.766 22.281 11.188 1 97.38 154 MET A CA 1
ATOM 1160 C C . MET A 1 154 ? -15.57 20.922 10.539 1 97.38 154 MET A C 1
ATOM 1162 O O . MET A 1 154 ? -16.375 20.016 10.75 1 97.38 154 MET A O 1
ATOM 1166 N N . GLY A 1 155 ? -14.555 20.781 9.75 1 97.56 155 GLY A N 1
ATOM 1167 C CA . GLY A 1 155 ? -14.258 19.547 9.039 1 97.56 155 GLY A CA 1
ATOM 1168 C C . GLY A 1 155 ? -13.555 18.516 9.898 1 97.56 155 GLY A C 1
ATOM 1169 O O . GLY A 1 155 ? -13.375 18.719 11.102 1 97.56 155 GLY A O 1
ATOM 1170 N N . TRP A 1 156 ? -13.227 17.406 9.273 1 96.94 156 TRP A N 1
ATOM 1171 C CA . TRP A 1 156 ? -12.57 16.266 9.914 1 96.94 156 TRP A CA 1
ATOM 1172 C C . TRP A 1 156 ? -11.07 16.281 9.633 1 96.94 156 TRP A C 1
ATOM 1174 O O . TRP A 1 156 ? -10.633 16.766 8.586 1 96.94 156 TRP A O 1
ATOM 1184 N N . ARG A 1 157 ? -10.328 15.781 10.445 1 96.5 157 ARG A N 1
ATOM 1185 C CA . ARG A 1 157 ? -8.875 15.875 10.492 1 96.5 157 ARG A CA 1
ATOM 1186 C C . ARG A 1 157 ? -8.242 15.227 9.258 1 96.5 157 ARG A C 1
ATOM 1188 O O . ARG A 1 157 ? -7.277 15.75 8.703 1 96.5 157 ARG A O 1
ATOM 1195 N N . VAL A 1 158 ? -8.742 14.023 8.836 1 97.94 158 VAL A N 1
ATOM 1196 C CA . VAL A 1 158 ? -8.07 13.242 7.801 1 97.94 158 VAL A CA 1
ATOM 1197 C C . VAL A 1 158 ? -8.867 13.328 6.5 1 97.94 158 VAL A C 1
ATOM 1199 O O . VAL A 1 158 ? -10 13.812 6.488 1 97.94 158 VAL A O 1
ATOM 1202 N N . THR A 1 159 ? -8.281 12.914 5.383 1 98.62 159 THR A N 1
ATOM 1203 C CA . THR A 1 159 ? -8.93 12.898 4.074 1 98.62 159 THR A CA 1
ATOM 1204 C C . THR A 1 159 ? -10.07 11.883 4.051 1 98.62 159 THR A C 1
ATOM 1206 O O . THR A 1 159 ? -10.266 11.141 5.016 1 98.62 159 THR A O 1
ATOM 1209 N N . ALA A 1 160 ? -10.742 11.875 2.955 1 98.44 160 ALA A N 1
ATOM 1210 C CA . ALA A 1 160 ? -11.859 10.938 2.805 1 98.44 160 ALA A CA 1
ATOM 1211 C C . ALA A 1 160 ? -11.352 9.5 2.744 1 98.44 160 ALA A C 1
ATOM 1213 O O . ALA A 1 160 ? -12.102 8.562 3.033 1 98.44 160 ALA A O 1
ATOM 1214 N N . GLN A 1 161 ? -10.07 9.289 2.441 1 98.62 161 GLN A N 1
ATOM 1215 C CA . GLN A 1 161 ? -9.484 7.953 2.404 1 98.62 161 GLN A CA 1
ATOM 1216 C C . GLN A 1 161 ? -8.805 7.613 3.727 1 98.62 161 GLN A C 1
ATOM 1218 O O . GLN A 1 161 ? -8.164 6.566 3.852 1 98.62 161 GLN A O 1
ATOM 1223 N N . GLY A 1 162 ? -8.844 8.562 4.652 1 98.19 162 GLY A N 1
ATOM 1224 C CA . GLY A 1 162 ? -8.359 8.297 6 1 98.19 162 GLY A CA 1
ATOM 1225 C C . GLY A 1 162 ? -6.895 8.648 6.184 1 98.19 162 GLY A C 1
ATOM 1226 O O . GLY A 1 162 ? -6.277 8.273 7.18 1 98.19 162 GLY A O 1
ATOM 1227 N N . PHE A 1 163 ? -6.273 9.414 5.27 1 98.69 163 PHE A N 1
ATOM 1228 C CA . PHE A 1 163 ? -4.871 9.797 5.383 1 98.69 163 PHE A CA 1
ATOM 1229 C C . PHE A 1 163 ? -4.73 11.102 6.164 1 98.69 163 PHE A C 1
ATOM 1231 O O . PHE A 1 163 ? -5.5 12.039 5.961 1 98.69 163 PHE A O 1
ATOM 1238 N N . ASN A 1 164 ? -3.846 11.102 7.105 1 98.62 164 ASN A N 1
ATOM 1239 C CA . ASN A 1 164 ? -3.41 12.344 7.73 1 98.62 164 ASN A CA 1
ATOM 1240 C C . ASN A 1 164 ? -2.352 13.055 6.891 1 98.62 164 ASN A C 1
ATOM 1242 O O . ASN A 1 164 ? -1.195 12.625 6.852 1 98.62 164 ASN A O 1
ATOM 1246 N N . LEU A 1 165 ? -2.695 14.125 6.32 1 98.81 165 LEU A N 1
ATOM 1247 C CA . LEU A 1 165 ? -1.836 14.773 5.336 1 98.81 165 LEU A CA 1
ATOM 1248 C C . LEU A 1 165 ? -0.564 15.305 5.992 1 98.81 165 LEU A C 1
ATOM 1250 O O . LEU A 1 165 ? 0.467 15.445 5.332 1 98.81 165 LEU A O 1
ATOM 1254 N N . ASN A 1 166 ? -0.581 15.609 7.281 1 98.44 166 ASN A N 1
ATOM 1255 C CA . ASN A 1 166 ? 0.633 16.062 7.949 1 98.44 166 ASN A CA 1
ATOM 1256 C C . ASN A 1 166 ? 1.483 14.898 8.43 1 98.44 166 ASN A C 1
ATOM 1258 O O . ASN A 1 166 ? 2.285 15.047 9.359 1 98.44 166 ASN A O 1
ATOM 1262 N N . ARG A 1 167 ? 1.36 13.781 7.844 1 98.19 167 ARG A N 1
ATOM 1263 C CA . ARG A 1 167 ? 2.223 12.609 7.98 1 98.19 167 ARG A CA 1
ATOM 1264 C C . ARG A 1 167 ? 2.615 12.062 6.613 1 98.19 167 ARG A C 1
ATOM 1266 O O . ARG A 1 167 ? 3.176 10.969 6.516 1 98.19 167 ARG A O 1
ATOM 1273 N N . ASP A 1 168 ? 2.291 12.82 5.594 1 98.62 168 ASP A N 1
ATOM 1274 C CA . ASP A 1 168 ? 2.311 12.203 4.27 1 98.62 168 ASP A CA 1
ATOM 1275 C C . ASP A 1 168 ? 3.357 12.859 3.375 1 98.62 168 ASP A C 1
ATOM 1277 O O . ASP A 1 168 ? 3.537 12.453 2.225 1 98.62 168 ASP A O 1
ATOM 1281 N N . TYR A 1 169 ? 4.117 13.883 3.74 1 98.5 169 TYR A N 1
ATOM 1282 C CA . TYR A 1 169 ? 4.902 14.734 2.861 1 98.5 169 TYR A CA 1
ATOM 1283 C C . TYR A 1 169 ? 6.035 13.953 2.203 1 98.5 169 TYR A C 1
ATOM 1285 O O . TYR A 1 169 ? 6.461 14.281 1.096 1 98.5 169 TYR A O 1
ATOM 1293 N N . VAL A 1 170 ? 6.57 12.883 2.846 1 98 170 VAL A N 1
ATOM 1294 C CA . VAL A 1 170 ? 7.68 12.141 2.254 1 98 170 VAL A CA 1
ATOM 1295 C C . VAL A 1 170 ? 7.145 10.945 1.469 1 98 170 VAL A C 1
ATOM 1297 O O . VAL A 1 170 ? 7.445 10.789 0.283 1 98 170 VAL A O 1
ATOM 1300 N N . LYS A 1 171 ? 6.277 10.172 2.041 1 98.06 171 LYS A N 1
ATOM 1301 C CA . LYS A 1 171 ? 5.766 8.984 1.354 1 98.06 171 LYS A CA 1
ATOM 1302 C C . LYS A 1 171 ? 4.793 9.375 0.243 1 98.06 171 LYS A C 1
ATOM 1304 O O . LYS A 1 171 ? 4.707 8.688 -0.776 1 98.06 171 LYS A O 1
ATOM 1309 N N . ALA A 1 172 ? 4.023 10.492 0.444 1 98.5 172 ALA A N 1
ATOM 1310 C CA . ALA A 1 172 ? 3.164 11.078 -0.583 1 98.5 172 ALA A CA 1
ATOM 1311 C C . ALA A 1 172 ? 2.17 10.047 -1.117 1 98.5 172 ALA A C 1
ATOM 1313 O O . ALA A 1 172 ? 2.064 9.852 -2.33 1 98.5 172 ALA A O 1
ATOM 1314 N N . ASP A 1 173 ? 1.423 9.43 -0.297 1 98.25 173 ASP A N 1
ATOM 1315 C CA . ASP A 1 173 ? 0.437 8.422 -0.677 1 98.25 173 ASP A CA 1
ATOM 1316 C C . ASP A 1 173 ? -0.862 9.07 -1.145 1 98.25 173 ASP A C 1
ATOM 1318 O O . ASP A 1 173 ? -1.498 8.594 -2.088 1 98.25 173 ASP A O 1
ATOM 1322 N N . ALA A 1 174 ? -1.272 10.156 -0.448 1 98.62 174 ALA A N 1
ATOM 1323 C CA . ALA A 1 174 ? -2.555 10.789 -0.745 1 98.62 174 ALA A CA 1
ATOM 1324 C C . ALA A 1 174 ? -2.504 11.531 -2.074 1 98.62 174 ALA A C 1
ATOM 1326 O O . ALA A 1 174 ? -1.56 12.281 -2.336 1 98.62 174 ALA A O 1
ATOM 1327 N N . PRO A 1 175 ? -3.527 11.391 -2.922 1 98.19 175 PRO A N 1
ATOM 1328 C CA . PRO A 1 175 ? -3.572 12.172 -4.16 1 98.19 175 PRO A CA 1
ATOM 1329 C C . PRO A 1 175 ? -3.457 13.672 -3.916 1 98.19 175 PRO A C 1
ATOM 1331 O O . PRO A 1 175 ? -2.803 14.383 -4.688 1 98.19 175 PRO A O 1
ATOM 1334 N N . GLU A 1 176 ? -4.059 14.133 -2.842 1 98.69 176 GLU A N 1
ATOM 1335 C CA . GLU A 1 176 ? -3.947 15.539 -2.473 1 98.69 176 GLU A CA 1
ATOM 1336 C C . GLU A 1 176 ? -2.49 15.938 -2.266 1 98.69 176 GLU A C 1
ATOM 1338 O O . GLU A 1 176 ? -2.066 17.016 -2.709 1 98.69 176 GLU A O 1
ATOM 1343 N N . MET A 1 177 ? -1.769 15.094 -1.646 1 98.88 177 MET A N 1
ATOM 1344 C CA . MET A 1 177 ? -0.371 15.383 -1.339 1 98.88 177 MET A CA 1
ATOM 1345 C C . MET A 1 177 ? 0.466 15.438 -2.613 1 98.88 177 MET A C 1
ATOM 1347 O O . MET A 1 177 ? 1.312 16.312 -2.766 1 98.88 177 MET A O 1
ATOM 1351 N N . GLY A 1 178 ? 0.221 14.461 -3.521 1 98.69 178 GLY A N 1
ATOM 1352 C CA . GLY A 1 178 ? 0.923 14.531 -4.793 1 98.69 178 GLY A CA 1
ATOM 1353 C C . GLY A 1 178 ? 0.725 15.852 -5.516 1 98.69 178 GLY A C 1
ATOM 1354 O O . GLY A 1 178 ? 1.679 16.422 -6.043 1 98.69 178 GLY A O 1
ATOM 1355 N N . ALA A 1 179 ? -0.453 16.312 -5.484 1 98.81 179 ALA A N 1
ATOM 1356 C CA . ALA A 1 179 ? -0.784 17.578 -6.129 1 98.81 179 ALA A CA 1
ATOM 1357 C C . ALA A 1 179 ? -0.093 18.75 -5.434 1 98.81 179 ALA A C 1
ATOM 1359 O O . ALA A 1 179 ? 0.47 19.625 -6.09 1 98.81 179 ALA A O 1
ATOM 1360 N N . LEU A 1 180 ? -0.13 18.734 -4.145 1 98.88 180 LEU A N 1
ATOM 1361 C CA . LEU A 1 180 ? 0.449 19.828 -3.387 1 98.88 180 LEU A CA 1
ATOM 1362 C C . LEU A 1 180 ? 1.961 19.891 -3.576 1 98.88 180 LEU A C 1
ATOM 1364 O O . LEU A 1 180 ? 2.531 20.969 -3.734 1 98.88 180 LEU A O 1
ATOM 1368 N N . LEU A 1 181 ? 2.607 18.75 -3.463 1 98.81 181 LEU A N 1
ATOM 1369 C CA . LEU A 1 181 ? 4.059 18.719 -3.611 1 98.81 181 LEU A CA 1
ATOM 1370 C C . LEU A 1 181 ? 4.473 19.203 -4.996 1 98.81 181 LEU A C 1
ATOM 1372 O O . LEU A 1 181 ? 5.465 19.922 -5.137 1 98.81 181 LEU A O 1
ATOM 1376 N N . THR A 1 182 ? 3.719 18.797 -5.992 1 98.69 182 THR A N 1
ATOM 1377 C CA . THR A 1 182 ? 3.994 19.281 -7.336 1 98.69 182 THR A CA 1
ATOM 1378 C C . THR A 1 182 ? 3.869 20.812 -7.383 1 98.69 182 THR A C 1
ATOM 1380 O O . THR A 1 182 ? 4.723 21.484 -7.957 1 98.69 182 THR A O 1
ATOM 1383 N N . LEU A 1 183 ? 2.834 21.344 -6.75 1 98.75 183 LEU A N 1
ATOM 1384 C CA . LEU A 1 183 ? 2.631 22.781 -6.672 1 98.75 183 LEU A CA 1
ATOM 1385 C C . LEU A 1 183 ? 3.797 23.453 -5.957 1 98.75 183 LEU A C 1
ATOM 1387 O O . LEU A 1 183 ? 4.332 24.453 -6.445 1 98.75 183 LEU A O 1
ATOM 1391 N N . LEU A 1 184 ? 4.172 22.938 -4.832 1 98.56 184 LEU A N 1
ATOM 1392 C CA . LEU A 1 184 ? 5.23 23.5 -4.008 1 98.56 184 LEU A CA 1
ATOM 1393 C C . LEU A 1 184 ? 6.551 23.547 -4.773 1 98.56 184 LEU A C 1
ATOM 1395 O O . LEU A 1 184 ? 7.219 24.594 -4.801 1 98.56 184 LEU A O 1
ATOM 1399 N N . HIS A 1 185 ? 6.875 22.484 -5.375 1 98.19 185 HIS A N 1
ATOM 1400 C CA . HIS A 1 185 ? 8.156 22.422 -6.062 1 98.19 185 HIS A CA 1
ATOM 1401 C C . HIS A 1 185 ? 8.148 23.266 -7.336 1 98.19 185 HIS A C 1
ATOM 1403 O O . HIS A 1 185 ? 9.195 23.75 -7.773 1 98.19 185 HIS A O 1
ATOM 1409 N N . THR A 1 186 ? 6.996 23.5 -7.914 1 98.19 186 THR A N 1
ATOM 1410 C CA . THR A 1 186 ? 6.891 24.375 -9.07 1 98.19 186 THR A CA 1
ATOM 1411 C C . THR A 1 186 ? 7.09 25.828 -8.664 1 98.19 186 THR A C 1
ATOM 1413 O O . THR A 1 186 ? 7.773 26.594 -9.352 1 98.19 186 THR A O 1
ATOM 1416 N N . TRP A 1 187 ? 6.562 26.234 -7.531 1 98.62 187 TRP A N 1
ATOM 1417 C CA . TRP A 1 187 ? 6.656 27.609 -7.066 1 98.62 187 TRP A CA 1
ATOM 1418 C C . TRP A 1 187 ? 7.973 27.844 -6.336 1 98.62 187 TRP A C 1
ATOM 1420 O O . TRP A 1 187 ? 8.469 28.984 -6.293 1 98.62 187 TRP A O 1
ATOM 1430 N N . ASP A 1 188 ? 8.5 26.781 -5.668 1 98.06 188 ASP A N 1
ATOM 1431 C CA . ASP A 1 188 ? 9.75 26.828 -4.914 1 98.06 188 ASP A CA 1
ATOM 1432 C C . ASP A 1 188 ? 9.742 28.016 -3.938 1 98.06 188 ASP A C 1
ATOM 1434 O O . ASP A 1 188 ? 10.656 28.844 -3.955 1 98.06 188 ASP A O 1
ATOM 1438 N N . PRO A 1 189 ? 8.789 28.094 -3.088 1 98.62 189 PRO A N 1
ATOM 1439 C CA . PRO A 1 189 ? 8.695 29.234 -2.166 1 98.62 189 PRO A CA 1
ATOM 1440 C C . PRO A 1 189 ? 9.906 29.328 -1.238 1 98.62 189 PRO A C 1
ATOM 1442 O O . PRO A 1 189 ? 10.438 28.312 -0.795 1 98.62 189 PRO A O 1
ATOM 1445 N N . LEU A 1 190 ? 10.234 30.562 -0.94 1 98.56 190 LEU A N 1
ATOM 1446 C CA . LEU A 1 190 ? 11.281 30.844 0.034 1 98.56 190 LEU A CA 1
ATOM 1447 C C . LEU A 1 190 ? 10.844 30.453 1.438 1 98.56 190 LEU A C 1
ATOM 1449 O O . LEU A 1 190 ? 11.641 29.922 2.221 1 98.56 190 LEU A O 1
ATOM 1453 N N . VAL A 1 191 ? 9.594 30.734 1.726 1 98.75 191 VAL A N 1
ATOM 1454 C CA . VAL A 1 191 ? 8.961 30.406 3 1 98.75 191 VAL A CA 1
ATOM 1455 C C . VAL A 1 191 ? 7.648 29.656 2.752 1 98.75 191 VAL A C 1
ATOM 1457 O O . VAL A 1 191 ? 6.801 30.141 1.993 1 98.75 191 VAL A O 1
ATOM 1460 N N . SER A 1 192 ? 7.539 28.484 3.305 1 98.88 192 SER A N 1
ATOM 1461 C CA . SER A 1 192 ? 6.281 27.734 3.305 1 98.88 192 SER A CA 1
ATOM 1462 C C . SER A 1 192 ? 5.676 27.672 4.703 1 98.88 192 SER A C 1
ATOM 1464 O O . SER A 1 192 ? 6.332 27.219 5.645 1 98.88 192 SER A O 1
ATOM 1466 N N . ILE A 1 193 ? 4.438 28.109 4.867 1 98.94 193 ILE A N 1
ATOM 1467 C CA . ILE A 1 193 ? 3.771 28.219 6.16 1 98.94 193 ILE A CA 1
ATOM 1468 C C . ILE A 1 193 ? 2.586 27.25 6.207 1 98.94 193 ILE A C 1
ATOM 1470 O O . ILE A 1 193 ? 1.706 27.297 5.344 1 98.94 193 ILE A O 1
ATOM 1474 N N . ASP A 1 194 ? 2.592 26.375 7.172 1 98.88 194 ASP A N 1
ATOM 1475 C CA . ASP A 1 194 ? 1.466 25.484 7.434 1 98.88 194 ASP A CA 1
ATOM 1476 C C . ASP A 1 194 ? 0.671 25.953 8.656 1 98.88 194 ASP A C 1
ATOM 1478 O O . ASP A 1 194 ? 1.218 26.047 9.75 1 98.88 194 ASP A O 1
ATOM 1482 N N . LEU A 1 195 ? -0.596 26.203 8.477 1 98.88 195 LEU A N 1
ATOM 1483 C CA . LEU A 1 195 ? -1.426 26.828 9.5 1 98.88 195 LEU A CA 1
ATOM 1484 C C . LEU A 1 195 ? -2.262 25.781 10.234 1 98.88 195 LEU A C 1
ATOM 1486 O O . LEU A 1 195 ? -3.143 25.156 9.648 1 98.88 195 LEU A O 1
ATOM 1490 N N . HIS A 1 196 ? -1.947 25.594 11.547 1 98.56 196 HIS A N 1
ATOM 1491 C CA . HIS A 1 196 ? -2.559 24.562 12.383 1 98.56 196 HIS A CA 1
ATOM 1492 C C . HIS A 1 196 ? -3.16 25.172 13.648 1 98.56 196 HIS A C 1
ATOM 1494 O O . HIS A 1 196 ? -3.078 26.375 13.867 1 98.56 196 HIS A O 1
ATOM 1500 N N . VAL A 1 197 ? -3.855 24.312 14.328 1 98.06 197 VAL A N 1
ATOM 1501 C CA . VAL A 1 197 ? -4.305 24.516 15.703 1 98.06 197 VAL A CA 1
ATOM 1502 C C . VAL A 1 197 ? -3.812 23.375 16.594 1 98.06 197 VAL A C 1
ATOM 1504 O O . VAL A 1 197 ? -3.82 22.219 16.172 1 98.06 197 VAL A O 1
ATOM 1507 N N . THR A 1 198 ? -3.344 23.688 17.75 1 94.12 198 THR A N 1
ATOM 1508 C CA . THR A 1 198 ? -2.814 22.656 18.625 1 94.12 198 THR A CA 1
ATOM 1509 C C . THR A 1 198 ? -3.938 21.766 19.172 1 94.12 198 THR A C 1
ATOM 1511 O O . THR A 1 198 ? -5.094 21.906 18.766 1 94.12 198 THR A O 1
ATOM 1514 N N . ASP A 1 199 ? -3.594 20.703 19.812 1 89.12 199 ASP A N 1
ATOM 1515 C CA . ASP A 1 199 ? -4.328 20.016 20.875 1 89.12 199 ASP A CA 1
ATOM 1516 C C . ASP A 1 199 ? -3.594 20.125 22.219 1 89.12 199 ASP A C 1
ATOM 1518 O O . ASP A 1 199 ? -2.807 21.062 22.422 1 89.12 199 ASP A O 1
ATOM 1522 N N . GLY A 1 200 ? -4.066 19.453 23.203 1 85.75 200 GLY A N 1
ATOM 1523 C CA . GLY A 1 200 ? -3.234 19.266 24.391 1 85.75 200 GLY A CA 1
ATOM 1524 C C . GLY A 1 200 ? -3.709 20.078 25.578 1 85.75 200 GLY A C 1
ATOM 1525 O O . GLY A 1 200 ? -4.914 20.266 25.766 1 85.75 200 GLY A O 1
ATOM 1526 N N . ALA A 1 201 ? -2.721 20.562 26.328 1 92.81 201 ALA A N 1
ATOM 1527 C CA . ALA A 1 201 ? -2.939 21.141 27.656 1 92.81 201 ALA A CA 1
ATOM 1528 C C . ALA A 1 201 ? -3.559 22.531 27.547 1 92.81 201 ALA A C 1
ATOM 1530 O O . ALA A 1 201 ? -3.572 23.141 26.469 1 92.81 201 ALA A O 1
ATOM 1531 N N . GLN A 1 202 ? -4.098 22.984 28.703 1 95.31 202 GLN A N 1
ATOM 1532 C CA . GLN A 1 202 ? -4.66 24.328 28.797 1 95.31 202 GLN A CA 1
ATOM 1533 C C . GLN A 1 202 ? -3.658 25.312 29.391 1 95.31 202 GLN A C 1
ATOM 1535 O O . GLN A 1 202 ? -3.08 25.047 30.453 1 95.31 202 GLN A O 1
ATOM 1540 N N . PHE A 1 203 ? -3.432 26.422 28.719 1 97.19 203 PHE A N 1
ATOM 1541 C CA . PHE A 1 203 ? -2.527 27.484 29.172 1 97.19 203 PHE A CA 1
ATOM 1542 C C . PHE A 1 203 ? -2.836 28.797 28.453 1 97.19 203 PHE A C 1
ATOM 1544 O O . PHE A 1 203 ? -3.762 28.859 27.641 1 97.19 203 PHE A O 1
ATOM 1551 N N . GLU A 1 204 ? -2.049 29.828 28.719 1 97.62 204 GLU A N 1
ATOM 1552 C CA . GLU A 1 204 ? -2.381 31.172 28.25 1 97.62 204 GLU A CA 1
ATOM 1553 C C . GLU A 1 204 ? -1.731 31.453 26.891 1 97.62 204 GLU A C 1
ATOM 1555 O O . GLU A 1 204 ? -2.215 32.281 26.141 1 97.62 204 GLU A O 1
ATOM 1560 N N . HIS A 1 205 ? -0.56 30.844 26.594 1 98.38 205 HIS A N 1
ATOM 1561 C CA . HIS A 1 205 ? 0.119 31.078 25.328 1 98.38 205 HIS A CA 1
ATOM 1562 C C . HIS A 1 205 ? -0.807 30.797 24.141 1 98.38 205 HIS A C 1
ATOM 1564 O O . HIS A 1 205 ? -1.561 29.828 24.156 1 98.38 205 HIS A O 1
ATOM 1570 N N . ASP A 1 206 ? -0.76 31.656 23.156 1 98.38 206 ASP A N 1
ATOM 1571 C CA . ASP A 1 206 ? -1.851 31.609 22.188 1 98.38 206 ASP A CA 1
ATOM 1572 C C . ASP A 1 206 ? -1.347 31.156 20.812 1 98.38 206 ASP A C 1
ATOM 1574 O O . ASP A 1 206 ? -2.143 30.828 19.938 1 98.38 206 ASP A O 1
ATOM 1578 N N . VAL A 1 207 ? -0.005 31.047 20.656 1 98.69 207 VAL A N 1
ATOM 1579 C CA . VAL A 1 207 ? 0.483 30.594 19.344 1 98.69 207 VAL A CA 1
ATOM 1580 C C . VAL A 1 207 ? 1.901 30.047 19.484 1 98.69 207 VAL A C 1
ATOM 1582 O O . VAL A 1 207 ? 2.701 30.578 20.266 1 98.69 207 VAL A O 1
ATOM 1585 N N . SER A 1 208 ? 2.166 28.984 18.891 1 98.25 208 SER A N 1
ATOM 1586 C CA . SER A 1 208 ? 3.508 28.453 18.672 1 98.25 208 SER A CA 1
ATOM 1587 C C . SER A 1 208 ? 3.92 28.562 17.203 1 98.25 208 SER A C 1
ATOM 1589 O O . SER A 1 208 ? 3.113 28.328 16.312 1 98.25 208 SER A O 1
ATOM 1591 N N . VAL A 1 209 ? 5.121 29.031 16.969 1 98.44 209 VAL A N 1
ATOM 1592 C CA . VAL A 1 209 ? 5.672 29.125 15.625 1 98.44 209 VAL A CA 1
ATOM 1593 C C . VAL A 1 209 ? 7.004 28.391 15.555 1 98.44 209 VAL A C 1
ATOM 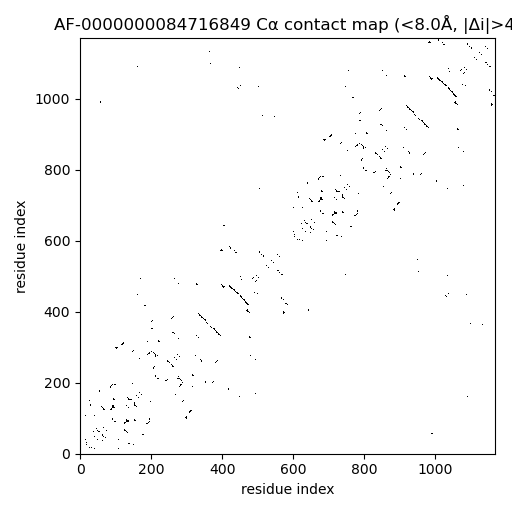1595 O O . VAL A 1 209 ? 8.008 28.844 16.109 1 98.44 209 VAL A O 1
ATOM 1598 N N . GLN A 1 210 ? 6.965 27.281 14.906 1 97.81 210 GLN A N 1
ATOM 1599 C CA . GLN A 1 210 ? 8.195 26.547 14.641 1 97.81 210 GLN A CA 1
ATOM 1600 C C . GLN A 1 210 ? 8.727 26.859 13.242 1 97.81 210 GLN A C 1
ATOM 1602 O O . GLN A 1 210 ? 8.055 26.594 12.242 1 97.81 210 GLN A O 1
ATOM 1607 N N . LEU A 1 211 ? 9.891 27.453 13.211 1 98 211 LEU A N 1
ATOM 1608 C CA . LEU A 1 211 ? 10.516 27.906 11.969 1 98 211 LEU A CA 1
ATOM 1609 C C . LEU A 1 211 ? 11.938 27.359 11.852 1 98 211 LEU A C 1
ATOM 1611 O O . LEU A 1 211 ? 12.742 27.5 12.781 1 98 211 LEU A O 1
ATOM 1615 N N . GLU A 1 212 ? 12.188 26.641 10.844 1 97.56 212 GLU A N 1
ATOM 1616 C CA . GLU A 1 212 ? 13.523 26.188 10.477 1 97.56 212 GLU A CA 1
ATOM 1617 C C . GLU A 1 212 ? 13.812 26.469 9 1 97.56 212 GLU A C 1
ATOM 1619 O O . GLU A 1 212 ? 12.906 26.453 8.172 1 97.56 212 GLU A O 1
ATOM 1624 N N . PRO A 1 213 ? 15.133 26.859 8.766 1 97.5 213 PRO A N 1
ATOM 1625 C CA . PRO A 1 213 ? 16.391 26.688 9.508 1 97.5 213 PRO A CA 1
ATOM 1626 C C . PRO A 1 213 ? 16.578 27.781 10.562 1 97.5 213 PRO A C 1
ATOM 1628 O O . PRO A 1 213 ? 16.344 28.953 10.305 1 97.5 213 PRO A O 1
ATOM 1631 N N . ARG A 1 214 ? 16.875 27.391 11.688 1 96.12 214 ARG A N 1
ATOM 1632 C CA . ARG A 1 214 ? 17.344 28.172 12.82 1 96.12 214 ARG A CA 1
ATOM 1633 C C . ARG A 1 214 ? 18.391 27.406 13.625 1 96.12 214 ARG A C 1
ATOM 1635 O O . ARG A 1 214 ? 19.578 27.734 13.609 1 96.12 214 ARG A O 1
ATOM 1642 N N . LYS A 1 215 ? 17.922 26.25 14.086 1 95.25 215 LYS A N 1
ATOM 1643 C CA . LYS A 1 215 ? 18.812 25.344 14.812 1 95.25 215 LYS A CA 1
ATOM 1644 C C . LYS A 1 215 ? 19.25 24.188 13.922 1 95.25 215 LYS A C 1
ATOM 1646 O O . LYS A 1 215 ? 20.297 23.578 14.164 1 95.25 215 LYS A O 1
ATOM 1651 N N . THR A 1 216 ? 18.422 23.859 12.992 1 96.12 216 THR A N 1
ATOM 1652 C CA . THR A 1 216 ? 18.719 22.797 12.031 1 96.12 216 THR A CA 1
ATOM 1653 C C . THR A 1 216 ? 18.719 23.359 10.609 1 96.12 216 THR A C 1
ATOM 1655 O O . THR A 1 216 ? 18.453 24.547 10.398 1 96.12 216 THR A O 1
ATOM 1658 N N . GLY A 1 217 ? 19.094 22.547 9.641 1 95.5 217 GLY A N 1
ATOM 1659 C CA . GLY A 1 217 ? 19.156 22.984 8.258 1 95.5 217 GLY A CA 1
ATOM 1660 C C . GLY A 1 217 ? 20.5 23.594 7.895 1 95.5 217 GLY A C 1
ATOM 1661 O O . GLY A 1 217 ? 21.422 23.594 8.695 1 95.5 217 GLY A O 1
ATOM 1662 N N . PRO A 1 218 ? 20.594 24.156 6.727 1 96.62 218 PRO A N 1
ATOM 1663 C CA . PRO A 1 218 ? 21.875 24.688 6.273 1 96.62 218 PRO A CA 1
ATOM 1664 C C . PRO A 1 218 ? 22.344 25.906 7.074 1 96.62 218 PRO A C 1
ATOM 1666 O O . PRO A 1 218 ? 21.531 26.812 7.34 1 96.62 218 PRO A O 1
ATOM 1669 N N . GLU A 1 219 ? 23.562 25.953 7.355 1 95.06 219 GLU A N 1
ATOM 1670 C CA . GLU A 1 219 ? 24.125 26.938 8.273 1 95.06 219 GLU A CA 1
ATOM 1671 C C . GLU A 1 219 ? 23.875 28.359 7.789 1 95.06 219 GLU A C 1
ATOM 1673 O O . GLU A 1 219 ? 23.469 29.234 8.562 1 95.06 219 GLU A O 1
ATOM 1678 N N . PRO A 1 220 ? 24 28.656 6.492 1 96.44 220 PRO A N 1
ATOM 1679 C CA . PRO A 1 220 ? 23.844 30.031 6.031 1 96.44 220 PRO A CA 1
ATOM 1680 C C . PRO A 1 220 ? 22.422 30.562 6.219 1 96.44 220 PRO A C 1
ATOM 1682 O O . PRO A 1 220 ? 22.203 31.781 6.211 1 96.44 220 PRO A O 1
ATOM 1685 N N . LEU A 1 221 ? 21.5 29.703 6.367 1 98.06 221 LEU A N 1
ATOM 1686 C CA . LEU A 1 221 ? 20.109 30.125 6.48 1 98.06 221 LEU A CA 1
ATOM 1687 C C . LEU A 1 221 ? 19.688 30.25 7.941 1 98.06 221 LEU A C 1
ATOM 1689 O O . LEU A 1 221 ? 18.609 30.766 8.242 1 98.06 221 LEU A O 1
ATOM 1693 N N . ARG A 1 222 ? 20.562 29.828 8.898 1 98 222 ARG A N 1
ATOM 1694 C CA . ARG A 1 222 ? 20.172 29.719 10.297 1 98 222 ARG A CA 1
ATOM 1695 C C . ARG A 1 222 ? 20.094 31.094 10.953 1 98 222 ARG A C 1
ATOM 1697 O O . ARG A 1 222 ? 19.094 31.438 11.578 1 98 222 ARG A O 1
ATOM 1704 N N . ALA A 1 223 ? 21.094 31.859 10.758 1 97.81 223 ALA A N 1
ATOM 1705 C CA . ALA A 1 223 ? 21.094 33.188 11.391 1 97.81 223 ALA A CA 1
ATOM 1706 C C . ALA A 1 223 ? 19.969 34.031 10.867 1 97.81 223 ALA A C 1
ATOM 1708 O O . ALA A 1 223 ? 19.25 34.656 11.648 1 97.81 223 ALA A O 1
ATOM 1709 N N . PRO A 1 224 ? 19.797 34.094 9.531 1 97.88 224 PRO A N 1
ATOM 1710 C CA . PRO A 1 224 ? 18.625 34.844 9.039 1 97.88 224 PRO A CA 1
ATOM 1711 C C . PRO A 1 224 ? 17.312 34.281 9.562 1 97.88 224 PRO A C 1
ATOM 1713 O O . PRO A 1 224 ? 16.359 35.031 9.812 1 97.88 224 PRO A O 1
ATOM 1716 N N . GLY A 1 225 ? 17.188 32.969 9.672 1 97.69 225 GLY A N 1
ATOM 1717 C CA . GLY A 1 225 ? 15.984 32.375 10.234 1 97.69 225 GLY A CA 1
ATOM 1718 C C . GLY A 1 225 ? 15.727 32.781 11.672 1 97.69 225 GLY A C 1
ATOM 1719 O O . GLY A 1 225 ? 14.586 33.031 12.055 1 97.69 225 GLY A O 1
ATOM 1720 N N . GLU A 1 226 ? 16.766 32.812 12.453 1 97.5 226 GLU A N 1
ATOM 1721 C CA . GLU A 1 226 ? 16.656 33.281 13.836 1 97.5 226 GLU A CA 1
ATOM 1722 C C . GLU A 1 226 ? 16.203 34.75 13.891 1 97.5 226 GLU A C 1
ATOM 1724 O O . GLU A 1 226 ? 15.367 35.094 14.719 1 97.5 226 GLU A O 1
ATOM 1729 N N . LYS A 1 227 ? 16.75 35.531 13.031 1 98 227 LYS A N 1
ATOM 1730 C CA . LYS A 1 227 ? 16.344 36.938 12.953 1 98 227 LYS A CA 1
ATOM 1731 C C . LYS A 1 227 ? 14.859 37.062 12.586 1 98 227 LYS A C 1
ATOM 1733 O O . LYS A 1 227 ? 14.133 37.875 13.18 1 98 227 LYS A O 1
ATOM 1738 N N . LEU A 1 228 ? 14.43 36.312 11.609 1 97.69 228 LEU A N 1
ATOM 1739 C CA . LEU A 1 228 ? 13.023 36.281 11.211 1 97.69 228 LEU A CA 1
ATOM 1740 C C . LEU A 1 228 ? 12.125 35.969 12.398 1 97.69 228 LEU A C 1
ATOM 1742 O O . LEU A 1 228 ? 11.141 36.656 12.648 1 97.69 228 LEU A O 1
ATOM 1746 N N . ARG A 1 229 ? 12.484 34.906 13.125 1 97.81 229 ARG A N 1
ATOM 1747 C CA . ARG A 1 229 ? 11.68 34.469 14.266 1 97.81 229 ARG A CA 1
ATOM 1748 C C . ARG A 1 229 ? 11.648 35.531 15.352 1 97.81 229 ARG A C 1
ATOM 1750 O O . ARG A 1 229 ? 10.586 35.844 15.906 1 97.81 229 ARG A O 1
ATOM 1757 N N . GLN A 1 230 ? 12.781 36.125 15.656 1 98.19 230 GLN A N 1
ATOM 1758 C CA . GLN A 1 230 ? 12.883 37.156 16.703 1 98.19 230 GLN A CA 1
ATOM 1759 C C . GLN A 1 230 ? 12.039 38.375 16.375 1 98.19 230 GLN A C 1
ATOM 1761 O O . GLN A 1 230 ? 11.305 38.875 17.219 1 98.19 230 GLN A O 1
ATOM 1766 N N . GLU A 1 231 ? 12.164 38.875 15.195 1 98.69 231 GLU A N 1
ATOM 1767 C CA . GLU A 1 231 ? 11.43 40.062 14.797 1 98.69 231 GLU A CA 1
ATOM 1768 C C . GLU A 1 231 ? 9.938 39.781 14.688 1 98.69 231 GLU A C 1
ATOM 1770 O O . GLU A 1 231 ? 9.109 40.656 15.008 1 98.69 231 GLU A O 1
ATOM 1775 N N . LEU A 1 232 ? 9.594 38.562 14.219 1 98.81 232 LEU A N 1
ATOM 1776 C CA . LEU A 1 232 ? 8.195 38.156 14.211 1 98.81 232 LEU A CA 1
ATOM 1777 C C . LEU A 1 232 ? 7.617 38.188 15.625 1 98.81 232 LEU A C 1
ATOM 1779 O O . LEU A 1 232 ? 6.523 38.719 15.852 1 98.81 232 LEU A O 1
ATOM 1783 N N . PHE A 1 233 ? 8.352 37.656 16.594 1 98.75 233 PHE A N 1
ATOM 1784 C CA . PHE A 1 233 ? 7.883 37.562 17.969 1 98.75 233 PHE A CA 1
ATOM 1785 C C . PHE A 1 233 ? 7.746 38.938 18.594 1 98.75 233 PHE A C 1
ATOM 1787 O O . PHE A 1 233 ? 6.785 39.219 19.312 1 98.75 233 PHE A O 1
ATOM 1794 N N . THR A 1 234 ? 8.688 39.781 18.281 1 98.69 234 THR A N 1
ATOM 1795 C CA . THR A 1 234 ? 8.594 41.156 18.766 1 98.69 234 THR A CA 1
ATOM 1796 C C . THR A 1 234 ? 7.301 41.812 18.297 1 98.69 234 THR A C 1
ATOM 1798 O O . THR A 1 234 ? 6.605 42.438 19.094 1 98.69 234 THR A O 1
ATOM 1801 N N . ALA A 1 235 ? 7.008 41.625 17.062 1 98.25 235 ALA A N 1
ATOM 1802 C CA . ALA A 1 235 ? 5.789 42.188 16.5 1 98.25 235 ALA A CA 1
ATOM 1803 C C . ALA A 1 235 ? 4.547 41.562 17.141 1 98.25 235 ALA A C 1
ATOM 1805 O O . ALA A 1 235 ? 3.582 42.281 17.438 1 98.25 235 ALA A O 1
ATOM 1806 N N . LEU A 1 236 ? 4.527 40.25 17.297 1 98.75 236 LEU A N 1
ATOM 1807 C CA . LEU A 1 236 ? 3.387 39.562 17.875 1 98.75 236 LEU A CA 1
ATOM 1808 C C . LEU A 1 236 ? 3.17 39.969 19.328 1 98.75 236 LEU A C 1
ATOM 1810 O O . LEU A 1 236 ? 2.031 40.188 19.766 1 98.75 236 LEU A O 1
ATOM 1814 N N . GLU A 1 237 ? 4.246 40.125 20.047 1 98.56 237 GLU A N 1
ATOM 1815 C CA . GLU A 1 237 ? 4.16 40.562 21.438 1 98.56 237 GLU A CA 1
ATOM 1816 C C . GLU A 1 237 ? 3.604 41.969 21.531 1 98.56 237 GLU A C 1
ATOM 1818 O O . GLU A 1 237 ? 2.816 42.281 22.438 1 98.56 237 GLU A O 1
ATOM 1823 N N . ALA A 1 238 ? 4.008 42.781 20.625 1 98.31 238 ALA A N 1
ATOM 1824 C CA . ALA A 1 238 ? 3.506 44.156 20.594 1 98.31 238 ALA A CA 1
ATOM 1825 C C . ALA A 1 238 ? 2.002 44.188 20.328 1 98.31 238 ALA A C 1
ATOM 1827 O O . ALA A 1 238 ? 1.315 45.125 20.734 1 98.31 238 ALA A O 1
ATOM 1828 N N . GLN A 1 239 ? 1.556 43.156 19.75 1 97.69 239 GLN A N 1
ATOM 1829 C CA . GLN A 1 239 ? 0.133 43.062 19.438 1 97.69 239 GLN A CA 1
ATOM 1830 C C . GLN A 1 239 ? -0.617 42.312 20.531 1 97.69 239 GLN A C 1
ATOM 1832 O O . GLN A 1 239 ? -1.81 42.031 20.406 1 97.69 239 GLN A O 1
ATOM 1837 N N . GLY A 1 240 ? 0.082 41.875 21.594 1 97.94 240 GLY A N 1
ATOM 1838 C CA . GLY A 1 240 ? -0.557 41.312 22.766 1 97.94 240 GLY A CA 1
ATOM 1839 C C . GLY A 1 240 ? -0.529 39.781 22.766 1 97.94 240 GLY A C 1
ATOM 1840 O O . GLY A 1 240 ? -1.11 39.156 23.641 1 97.94 240 GLY A O 1
ATOM 1841 N N . HIS A 1 241 ? 0.146 39.219 21.797 1 98.69 241 HIS A N 1
ATOM 1842 C CA . HIS A 1 241 ? 0.225 37.75 21.734 1 98.69 241 HIS A CA 1
ATOM 1843 C C . HIS A 1 241 ? 1.32 37.219 22.656 1 98.69 241 HIS A C 1
ATOM 1845 O O . HIS A 1 241 ? 2.172 37.969 23.125 1 98.69 241 HIS A O 1
ATOM 1851 N N . LEU A 1 242 ? 1.273 35.906 22.969 1 98.44 242 LEU A N 1
ATOM 1852 C CA . LEU A 1 242 ? 2.246 35.188 23.781 1 98.44 242 LEU A CA 1
ATOM 1853 C C . LEU A 1 242 ? 2.869 34.031 23 1 98.44 242 LEU A C 1
ATOM 1855 O O . LEU A 1 242 ? 2.635 32.875 23.312 1 98.44 242 LEU A O 1
ATOM 1859 N N . PRO A 1 243 ? 3.734 34.344 22.031 1 98.5 243 PRO A N 1
ATOM 1860 C CA . PRO A 1 243 ? 4.25 33.312 21.125 1 98.5 243 PRO A CA 1
ATOM 1861 C C . PRO A 1 243 ? 5.297 32.406 21.781 1 98.5 243 PRO A C 1
ATOM 1863 O O . PRO A 1 243 ? 6.035 32.844 22.656 1 98.5 243 PRO A O 1
ATOM 1866 N N . LEU A 1 244 ? 5.281 31.141 21.391 1 97.88 244 LEU A N 1
ATOM 1867 C CA . LEU A 1 244 ? 6.266 30.141 21.812 1 97.88 244 LEU A CA 1
ATOM 1868 C C . LEU A 1 244 ? 7.074 29.656 20.609 1 97.88 244 LEU A C 1
ATOM 1870 O O . LEU A 1 244 ? 6.531 29.469 19.516 1 97.88 244 LEU A O 1
ATOM 1874 N N . PRO A 1 245 ? 8.352 29.453 20.75 1 95.81 245 PRO A N 1
ATOM 1875 C CA . PRO A 1 245 ? 9.195 28.984 19.656 1 95.81 245 PRO A CA 1
ATOM 1876 C C . PRO A 1 245 ? 9.266 27.453 19.562 1 95.81 245 PRO A C 1
ATOM 1878 O O . PRO A 1 245 ? 10.102 26.906 18.844 1 95.81 245 PRO A O 1
ATOM 1881 N N . PHE A 1 246 ? 8.516 26.719 20.391 1 95.56 246 PHE A N 1
ATOM 1882 C CA . PHE A 1 246 ? 8.453 25.266 20.422 1 95.56 246 PHE A CA 1
ATOM 1883 C C . PHE A 1 246 ? 7.004 24.781 20.5 1 95.56 246 PHE A C 1
ATOM 1885 O O . PHE A 1 246 ? 6.102 25.578 20.781 1 95.56 246 PHE A O 1
ATOM 1892 N N . TYR A 1 247 ? 6.809 23.578 20.062 1 94.12 247 TYR A N 1
ATOM 1893 C CA . TYR A 1 247 ? 5.484 23 20.234 1 94.12 247 TYR A CA 1
ATOM 1894 C C . TYR A 1 247 ? 5.188 22.719 21.703 1 94.12 247 TYR A C 1
ATOM 1896 O O . TYR A 1 247 ? 5.93 22 22.375 1 94.12 247 TYR A O 1
ATOM 1904 N N . PRO A 1 248 ? 4.172 23.203 22.234 1 94.38 248 PRO A N 1
ATOM 1905 C CA . PRO A 1 248 ? 3.936 23.156 23.672 1 94.38 248 PRO A CA 1
ATOM 1906 C C . PRO A 1 248 ? 3.283 21.844 24.125 1 94.38 248 PRO A C 1
ATOM 1908 O O . PRO A 1 248 ? 2.184 21.859 24.688 1 94.38 248 PRO A O 1
ATOM 1911 N N . SER A 1 249 ? 3.922 20.812 23.969 1 94.38 249 SER A N 1
ATOM 1912 C CA . SER A 1 249 ? 3.566 19.516 24.547 1 94.38 249 SER A CA 1
ATOM 1913 C C . SER A 1 249 ? 4.461 19.156 25.719 1 94.38 249 SER A C 1
ATOM 1915 O O . SER A 1 249 ? 5.688 19.156 25.594 1 94.38 249 SER A O 1
ATOM 1917 N N . PHE A 1 250 ? 3.793 18.906 26.828 1 96.25 250 PHE A N 1
ATOM 1918 C CA . PHE A 1 250 ? 4.57 18.547 28 1 96.25 250 PHE A CA 1
ATOM 1919 C C . PHE A 1 250 ? 5.16 17.156 27.875 1 96.25 250 PHE A C 1
ATOM 1921 O O . PHE A 1 250 ? 4.566 16.281 27.234 1 96.25 250 PHE A O 1
ATOM 1928 N N . ARG A 1 251 ? 6.273 16.891 28.422 1 95.75 251 ARG A N 1
ATOM 1929 C CA . ARG A 1 251 ? 6.934 15.586 28.359 1 95.75 251 ARG A CA 1
ATOM 1930 C C . ARG A 1 251 ? 6.07 14.5 28.984 1 95.75 251 ARG A C 1
ATOM 1932 O O . ARG A 1 251 ? 6.07 13.352 28.531 1 95.75 251 ARG A O 1
ATOM 1939 N N . GLN A 1 252 ? 5.387 14.914 30.047 1 94.06 252 GLN A N 1
ATOM 1940 C CA . GLN A 1 252 ? 4.293 14.125 30.609 1 94.06 252 GLN A CA 1
ATOM 1941 C C . GLN A 1 252 ? 2.963 14.859 30.469 1 94.06 252 GLN A C 1
ATOM 1943 O O . GLN A 1 252 ? 2.74 15.875 31.141 1 94.06 252 GLN A O 1
ATOM 1948 N N . GLU A 1 253 ? 2.074 14.367 29.75 1 89.75 253 GLU A N 1
ATOM 1949 C CA . GLU A 1 253 ? 0.876 15.055 29.281 1 89.75 253 GLU A CA 1
ATOM 1950 C C . GLU A 1 253 ? 0.074 15.633 30.438 1 89.75 253 GLU A C 1
ATOM 1952 O O . GLU A 1 253 ? -0.496 16.719 30.328 1 89.75 253 GLU A O 1
ATOM 1957 N N . ASP A 1 254 ? 0.07 14.945 31.594 1 90.81 254 ASP A N 1
ATOM 1958 C CA . ASP A 1 254 ? -0.781 15.383 32.688 1 90.81 254 ASP A CA 1
ATOM 1959 C C . ASP A 1 254 ? 0.038 16.094 33.781 1 90.81 254 ASP A C 1
ATOM 1961 O O . ASP A 1 254 ? -0.414 16.234 34.906 1 90.81 254 ASP A O 1
ATOM 1965 N N . ASP A 1 255 ? 1.268 16.5 33.406 1 94.44 255 ASP A N 1
ATOM 1966 C CA . ASP A 1 255 ? 2.113 17.125 34.406 1 94.44 255 ASP A CA 1
ATOM 1967 C C . ASP A 1 255 ? 2.922 18.266 33.812 1 94.44 255 ASP A C 1
ATOM 1969 O O . ASP A 1 255 ? 4.055 18.078 33.375 1 94.44 255 ASP A O 1
ATOM 1973 N N . PRO A 1 256 ? 2.42 19.5 33.906 1 95.56 256 PRO A N 1
ATOM 1974 C CA . PRO A 1 256 ? 3.164 20.656 33.406 1 95.56 256 PRO A CA 1
ATOM 1975 C C . PRO A 1 256 ? 4.586 20.734 33.969 1 95.56 256 PRO A C 1
ATOM 1977 O O . PRO A 1 256 ? 5.48 21.266 33.312 1 95.56 256 PRO A O 1
ATOM 1980 N N . ARG A 1 257 ? 4.898 20.203 35.125 1 94 257 ARG A N 1
ATOM 1981 C CA . ARG A 1 257 ? 6.211 20.266 35.75 1 94 257 ARG A CA 1
ATOM 1982 C C . ARG A 1 257 ? 7.238 19.453 34.969 1 94 257 ARG A C 1
ATOM 1984 O O . ARG A 1 257 ? 8.445 19.609 35.188 1 94 257 ARG A O 1
ATOM 1991 N N . SER A 1 258 ? 6.711 18.594 34.094 1 96.75 258 SER A N 1
ATOM 1992 C CA . SER A 1 258 ? 7.605 17.75 33.312 1 96.75 258 SER A CA 1
ATOM 1993 C C . SER A 1 258 ? 8.375 18.547 32.281 1 96.75 258 SER A C 1
ATOM 1995 O O . SER A 1 258 ? 9.391 18.078 31.75 1 96.75 258 SER A O 1
ATOM 1997 N N . GLY A 1 259 ? 7.863 19.688 31.922 1 97.88 259 GLY A N 1
ATOM 1998 C CA . GLY A 1 259 ? 8.555 20.578 31.016 1 97.88 259 GLY A CA 1
ATOM 1999 C C . GLY A 1 259 ? 8.25 20.297 29.547 1 97.88 259 GLY A C 1
ATOM 2000 O O . GLY A 1 259 ? 7.301 19.578 29.234 1 97.88 259 GLY A O 1
ATOM 2001 N N . VAL A 1 260 ? 8.945 21.109 28.672 1 97.31 260 VAL A N 1
ATOM 2002 C CA . VAL A 1 260 ? 8.75 21.047 27.219 1 97.31 260 VAL A CA 1
ATOM 2003 C C . VAL A 1 260 ? 10.094 20.891 26.516 1 97.31 260 VAL A C 1
ATOM 2005 O O . VAL A 1 260 ? 11.141 21.234 27.078 1 97.31 260 VAL A O 1
ATOM 2008 N N . SER A 1 261 ? 10 20.297 25.344 1 97.06 261 SER A N 1
ATOM 2009 C CA . SER A 1 261 ? 11.195 20.141 24.531 1 97.06 261 SER A CA 1
ATOM 2010 C C . SER A 1 261 ? 11.078 20.906 23.219 1 97.06 261 SER A C 1
ATOM 2012 O O . SER A 1 261 ? 9.984 21.062 22.672 1 97.06 261 SER A O 1
ATOM 2014 N N . TYR A 1 262 ? 12.203 21.406 22.719 1 95.56 262 TYR A N 1
ATOM 2015 C CA . TYR A 1 262 ? 12.219 22.031 21.391 1 95.56 262 TYR A CA 1
ATOM 2016 C C . TYR A 1 262 ? 11.773 21.047 20.328 1 95.56 262 TYR A C 1
ATOM 2018 O O . TYR A 1 262 ? 10.836 21.312 19.578 1 95.56 262 TYR A O 1
ATOM 2026 N N . GLY A 1 263 ? 12.445 19.844 20.328 1 91.81 263 GLY A N 1
ATOM 2027 C CA . GLY A 1 263 ? 12.109 18.781 19.406 1 91.81 263 GLY A CA 1
ATOM 2028 C C . GLY A 1 263 ? 12.328 19.156 17.953 1 91.81 263 GLY A C 1
ATOM 2029 O O . GLY A 1 263 ? 12.312 20.344 17.609 1 91.81 263 GLY A O 1
ATOM 2030 N N . VAL A 1 264 ? 12.641 18.234 17.109 1 93.75 264 VAL A N 1
ATOM 2031 C CA . VAL A 1 264 ? 12.727 18.391 15.664 1 93.75 264 VAL A CA 1
ATOM 2032 C C . VAL A 1 264 ? 11.875 17.328 14.977 1 93.75 264 VAL A C 1
ATOM 2034 O O . VAL A 1 264 ? 12.102 16.125 15.156 1 93.75 264 VAL A O 1
ATOM 2037 N N . ALA A 1 265 ? 10.883 17.797 14.266 1 94.25 265 ALA A N 1
ATOM 2038 C CA . ALA A 1 265 ? 9.992 16.875 13.57 1 94.25 265 ALA A CA 1
ATOM 2039 C C . ALA A 1 265 ? 10.703 16.219 12.398 1 94.25 265 ALA A C 1
ATOM 2041 O O . ALA A 1 265 ? 11.555 16.828 11.75 1 94.25 265 ALA A O 1
ATOM 2042 N N . PRO A 1 266 ? 10.43 14.922 12.117 1 96.31 266 PRO A N 1
ATOM 2043 C CA . PRO A 1 266 ? 10.883 14.328 10.859 1 96.31 266 PRO A CA 1
ATOM 2044 C C . PRO A 1 266 ? 10.148 14.875 9.641 1 96.31 266 PRO A C 1
ATOM 2046 O O . PRO A 1 266 ? 9.117 15.531 9.781 1 96.31 266 PRO A O 1
ATOM 2049 N N . PRO A 1 267 ? 10.633 14.625 8.492 1 98.06 267 PRO A N 1
ATOM 2050 C CA . PRO A 1 267 ? 10.117 15.328 7.316 1 98.06 267 PRO A CA 1
ATOM 2051 C C . PRO A 1 267 ? 8.805 14.734 6.809 1 98.06 267 PRO A C 1
ATOM 2053 O O . PRO A 1 267 ? 8.266 15.195 5.793 1 98.06 267 PRO A O 1
ATOM 2056 N N . ARG A 1 268 ? 8.211 13.781 7.5 1 98.5 268 ARG A N 1
ATOM 2057 C CA . ARG A 1 268 ? 6.832 13.445 7.168 1 98.5 268 ARG A CA 1
ATOM 2058 C C . ARG A 1 268 ? 5.902 14.617 7.449 1 98.5 268 ARG A C 1
ATOM 2060 O O . ARG A 1 268 ? 4.789 14.68 6.918 1 98.5 268 ARG A O 1
ATOM 2067 N N . PHE A 1 269 ? 6.344 15.594 8.234 1 98.44 269 PHE A N 1
ATOM 2068 C CA . PHE A 1 269 ? 5.578 16.781 8.602 1 98.44 269 PHE A CA 1
ATOM 2069 C C . PHE A 1 269 ? 5.926 17.953 7.684 1 98.44 269 PHE A C 1
ATOM 2071 O O . PHE A 1 269 ? 7.051 18.031 7.188 1 98.44 269 PHE A O 1
ATOM 2078 N N . SER A 1 270 ? 5.016 18.844 7.531 1 98.19 270 SER A N 1
ATOM 2079 C CA . SER A 1 270 ? 5.062 19.906 6.531 1 98.19 270 SER A CA 1
ATOM 2080 C C . SER A 1 270 ? 6.305 20.781 6.711 1 98.19 270 SER A C 1
ATOM 2082 O O . SER A 1 270 ? 7.082 20.953 5.77 1 98.19 270 SER A O 1
ATOM 2084 N N . ASN A 1 271 ? 6.516 21.297 7.906 1 97.56 271 ASN A N 1
ATOM 2085 C CA . ASN A 1 271 ? 7.582 22.266 8.117 1 97.56 271 ASN A CA 1
ATOM 2086 C C . ASN A 1 271 ? 8.961 21.625 7.98 1 97.56 271 ASN A C 1
ATOM 2088 O O . ASN A 1 271 ? 9.867 22.219 7.395 1 97.56 271 ASN A O 1
ATOM 2092 N N . ALA A 1 272 ? 9.062 20.406 8.484 1 97.94 272 ALA A N 1
ATOM 2093 C CA . ALA A 1 272 ? 10.336 19.703 8.367 1 97.94 272 ALA A CA 1
ATOM 2094 C C . ALA A 1 272 ? 10.617 19.312 6.922 1 97.94 272 ALA A C 1
ATOM 2096 O O . ALA A 1 272 ? 11.766 19.344 6.477 1 97.94 272 ALA A O 1
ATOM 2097 N N . TYR A 1 273 ? 9.625 18.969 6.211 1 98.56 273 TYR A N 1
ATOM 2098 C CA . TYR A 1 273 ? 9.781 18.594 4.809 1 98.56 273 TYR A CA 1
ATOM 2099 C C . TYR A 1 273 ? 10.375 19.75 4.008 1 98.56 273 TYR A C 1
ATOM 2101 O O . TYR A 1 273 ? 11.297 19.547 3.213 1 98.56 273 TYR A O 1
ATOM 2109 N N . TRP A 1 274 ? 9.828 20.891 4.184 1 98.44 274 TRP A N 1
ATOM 2110 C CA . TRP A 1 274 ? 10.312 22 3.375 1 98.44 274 TRP A CA 1
ATOM 2111 C C . TRP A 1 274 ? 11.695 22.453 3.834 1 98.44 274 TRP A C 1
ATOM 2113 O O . TRP A 1 274 ? 12.523 22.875 3.02 1 98.44 274 TRP A O 1
ATOM 2123 N N . MET A 1 275 ? 11.945 22.312 5.133 1 97.62 275 MET A N 1
ATOM 2124 C CA . MET A 1 275 ? 13.289 22.578 5.641 1 97.62 275 MET A CA 1
ATOM 2125 C C . MET A 1 275 ? 14.312 21.641 5.008 1 97.62 275 MET A C 1
ATOM 2127 O O . MET A 1 275 ? 15.406 22.078 4.637 1 97.62 275 MET A O 1
ATOM 2131 N N . VAL A 1 276 ? 13.922 20.391 4.82 1 97.31 276 VAL A N 1
ATOM 2132 C CA . VAL A 1 276 ? 14.836 19.406 4.25 1 97.31 276 VAL A CA 1
ATOM 2133 C C . VAL A 1 276 ? 15.094 19.734 2.779 1 97.31 276 VAL A C 1
ATOM 2135 O O . VAL A 1 276 ? 16.125 19.344 2.221 1 97.31 276 VAL A O 1
ATOM 2138 N N . ASN A 1 277 ? 14.211 20.453 2.186 1 97.88 277 ASN A N 1
ATOM 2139 C CA . ASN A 1 277 ? 14.43 20.984 0.845 1 97.88 277 ASN A CA 1
ATOM 2140 C C . ASN A 1 277 ? 15.273 22.25 0.877 1 97.88 277 ASN A C 1
ATOM 2142 O O . ASN A 1 277 ? 15.406 22.938 -0.138 1 97.88 277 ASN A O 1
ATOM 2146 N N . ARG A 1 278 ? 15.797 22.625 2.07 1 97.31 278 ARG A N 1
ATOM 2147 C CA . ARG A 1 278 ? 16.75 23.703 2.295 1 97.31 278 ARG A CA 1
ATOM 2148 C C . ARG A 1 278 ? 16.109 25.062 2.059 1 97.31 278 ARG A C 1
ATOM 2150 O O . ARG A 1 278 ? 16.703 25.922 1.413 1 97.31 278 ARG A O 1
ATOM 2157 N N . ARG A 1 279 ? 14.875 25.188 2.451 1 97.94 279 ARG A N 1
ATOM 2158 C CA . ARG A 1 279 ? 14.055 26.391 2.514 1 97.94 279 ARG A CA 1
ATOM 2159 C C . ARG A 1 279 ? 13.461 26.578 3.904 1 97.94 279 ARG A C 1
ATOM 2161 O O . ARG A 1 279 ? 13.617 25.719 4.773 1 97.94 279 ARG A O 1
ATOM 2168 N N . TYR A 1 280 ? 12.773 27.703 4.133 1 98.62 280 TYR A N 1
ATOM 2169 C CA . TYR A 1 280 ? 12.172 27.953 5.438 1 98.62 280 TYR A CA 1
ATOM 2170 C C . TYR A 1 280 ? 10.805 27.297 5.547 1 98.62 280 TYR A C 1
ATOM 2172 O O . TYR A 1 280 ? 9.875 27.656 4.82 1 98.62 280 TYR A O 1
ATOM 2180 N N . GLY A 1 281 ? 10.719 26.281 6.363 1 98.56 281 GLY A N 1
ATOM 2181 C CA . GLY A 1 281 ? 9.438 25.703 6.742 1 98.56 281 GLY A CA 1
ATOM 2182 C C . GLY A 1 281 ? 8.914 26.219 8.07 1 98.56 281 GLY A C 1
ATOM 2183 O O . GLY A 1 281 ? 9.656 26.281 9.055 1 98.56 281 GLY A O 1
ATOM 2184 N N . VAL A 1 282 ? 7.633 26.609 8.094 1 98.81 282 VAL A N 1
ATOM 2185 C CA . VAL A 1 282 ? 7.031 27.203 9.281 1 98.81 282 VAL A CA 1
ATOM 2186 C C . VAL A 1 282 ? 5.754 26.453 9.648 1 98.81 282 VAL A C 1
ATOM 2188 O O . VAL A 1 282 ? 4.867 26.281 8.812 1 98.81 282 VAL A O 1
ATOM 2191 N N . LEU A 1 283 ? 5.703 26 10.844 1 98.56 283 LEU A N 1
ATOM 2192 C CA . LEU A 1 283 ? 4.48 25.453 11.406 1 98.56 283 LEU A CA 1
ATOM 2193 C C . LEU A 1 283 ? 3.865 26.422 12.414 1 98.56 283 LEU A C 1
ATOM 2195 O O . LEU A 1 283 ? 4.516 26.797 13.391 1 98.56 283 LEU A O 1
ATOM 2199 N N . VAL A 1 284 ? 2.686 26.844 12.133 1 98.81 284 VAL A N 1
ATOM 2200 C CA . VAL A 1 284 ? 1.944 27.719 13.031 1 98.81 284 VAL A CA 1
ATOM 2201 C C . VAL A 1 284 ? 0.875 26.906 13.766 1 98.81 284 VAL A C 1
ATOM 2203 O O . VAL A 1 284 ? 0.059 26.234 13.141 1 98.81 284 VAL A O 1
ATOM 2206 N N . GLU A 1 285 ? 0.891 27 15.109 1 98.44 285 GLU A N 1
ATOM 2207 C CA . GLU A 1 285 ? -0.082 26.328 15.961 1 98.44 285 GLU A CA 1
ATOM 2208 C C . GLU A 1 285 ? -0.758 27.312 16.906 1 98.44 285 GLU A C 1
ATOM 2210 O O . GLU A 1 285 ? -0.197 27.656 17.953 1 98.44 285 GLU A O 1
ATOM 2215 N N . THR A 1 286 ? -1.914 27.719 16.531 1 98.62 286 THR A N 1
ATOM 2216 C CA . THR A 1 286 ? -2.682 28.5 17.5 1 98.62 286 THR A CA 1
ATOM 2217 C C . THR A 1 286 ? -3.234 27.594 18.609 1 98.62 286 THR A C 1
ATOM 2219 O O . THR A 1 286 ? -3.414 26.391 18.391 1 98.62 286 THR A O 1
ATOM 2222 N N . HIS A 1 287 ? -3.477 28.188 19.781 1 98.19 287 HIS A N 1
ATOM 2223 C CA . HIS A 1 287 ? -3.889 27.391 20.922 1 98.19 287 HIS A CA 1
ATOM 2224 C C . HIS A 1 287 ? -5.367 27.016 20.828 1 98.19 287 HIS A C 1
ATOM 2226 O O . HIS A 1 287 ? -6.227 27.891 20.781 1 98.19 287 HIS A O 1
ATOM 2232 N N . SER A 1 288 ? -5.68 25.781 20.938 1 96.88 288 SER A N 1
ATOM 2233 C CA . SER A 1 288 ? -7 25.234 20.641 1 96.88 288 SER A CA 1
ATOM 2234 C C . SER A 1 288 ? -8.047 25.734 21.625 1 96.88 288 SER A C 1
ATOM 2236 O O . SER A 1 288 ? -9.227 25.844 21.281 1 96.88 288 SER A O 1
ATOM 2238 N N . TRP A 1 289 ? -7.617 26.141 22.859 1 96.25 289 TRP A N 1
ATOM 2239 C CA . TRP A 1 289 ? -8.578 26.484 23.891 1 96.25 289 TRP A CA 1
ATOM 2240 C C . TRP A 1 289 ? -8.891 27.984 23.859 1 96.25 289 TRP A C 1
ATOM 2242 O O . TRP A 1 289 ? -9.742 28.469 24.609 1 96.25 289 TRP A O 1
ATOM 2252 N N . LYS A 1 290 ? -8.188 28.734 22.969 1 97.44 290 LYS A N 1
ATOM 2253 C CA . LYS A 1 290 ? -8.594 30.109 22.703 1 97.44 290 LYS A CA 1
ATOM 2254 C C . LYS A 1 290 ? -9.82 30.172 21.797 1 97.44 290 LYS A C 1
ATOM 2256 O O . LYS A 1 290 ? -10.008 29.281 20.953 1 97.44 290 LYS A O 1
ATOM 2261 N N . PRO A 1 291 ? -10.625 31.203 22 1 97.12 291 PRO A N 1
ATOM 2262 C CA . PRO A 1 291 ? -11.789 31.328 21.109 1 97.12 291 PRO A CA 1
ATOM 2263 C C . PRO A 1 291 ? -11.398 31.422 19.641 1 97.12 291 PRO A C 1
ATOM 2265 O O . PRO A 1 291 ? -10.336 31.969 19.312 1 97.12 291 PRO A O 1
ATOM 2268 N N . TYR A 1 292 ? -12.328 30.969 18.734 1 97.88 292 TYR A N 1
ATOM 2269 C CA . TYR A 1 292 ? -12.094 30.938 17.281 1 97.88 292 TYR A CA 1
ATOM 2270 C C . TYR A 1 292 ? -11.695 32.312 16.766 1 97.88 292 TYR A C 1
ATOM 2272 O O . TYR A 1 292 ? -10.758 32.406 15.969 1 97.88 292 TYR A O 1
ATOM 2280 N N . ALA A 1 293 ? -12.312 33.344 17.25 1 98.44 293 ALA A N 1
ATOM 2281 C CA . ALA A 1 293 ? -12.016 34.719 16.828 1 98.44 293 ALA A CA 1
ATOM 2282 C C . ALA A 1 293 ? -10.562 35.062 17.109 1 98.44 293 ALA A C 1
ATOM 2284 O O . ALA A 1 293 ? -9.883 35.656 16.281 1 98.44 293 ALA A O 1
ATOM 2285 N N . HIS A 1 294 ? -10.164 34.719 18.297 1 98.44 294 HIS A N 1
ATOM 2286 C CA . HIS A 1 294 ? -8.797 35 18.703 1 98.44 294 HIS A CA 1
ATOM 2287 C C . HIS A 1 294 ? -7.797 34.219 17.844 1 98.44 294 HIS A C 1
ATOM 2289 O O . HIS A 1 294 ? -6.77 34.75 17.438 1 98.44 294 HIS A O 1
ATOM 2295 N N . ARG A 1 295 ? -8.078 33 17.594 1 98.62 295 ARG A N 1
ATOM 2296 C CA . ARG A 1 295 ? -7.156 32.156 16.844 1 98.62 295 ARG A CA 1
ATOM 2297 C C . ARG A 1 295 ? -7.039 32.625 15.398 1 98.62 295 ARG A C 1
ATOM 2299 O O . ARG A 1 295 ? -5.941 32.656 14.836 1 98.62 295 ARG A O 1
ATOM 2306 N N . VAL A 1 296 ? -8.148 33 14.781 1 98.81 296 VAL A N 1
ATOM 2307 C CA . VAL A 1 296 ? -8.117 33.5 13.414 1 98.81 296 VAL A CA 1
ATOM 2308 C C . VAL A 1 296 ? -7.285 34.781 13.367 1 98.81 296 VAL A C 1
ATOM 2310 O O . VAL A 1 296 ? -6.449 34.969 12.477 1 98.81 296 VAL A O 1
ATOM 2313 N N . ALA A 1 297 ? -7.484 35.688 14.32 1 98.75 297 ALA A N 1
ATOM 2314 C CA . ALA A 1 297 ? -6.719 36.938 14.383 1 98.75 297 ALA A CA 1
ATOM 2315 C C . ALA A 1 297 ? -5.234 36.656 14.578 1 98.75 297 ALA A C 1
ATOM 2317 O O . ALA A 1 297 ? -4.387 37.281 13.953 1 98.75 297 ALA A O 1
ATOM 2318 N N . THR A 1 298 ? -4.965 35.75 15.492 1 98.81 298 THR A N 1
ATOM 2319 C CA . THR A 1 298 ? -3.578 35.375 15.75 1 98.81 298 THR A CA 1
ATOM 2320 C C . THR A 1 298 ? -2.914 34.844 14.484 1 98.81 298 THR A C 1
ATOM 2322 O O . THR A 1 298 ? -1.792 35.25 14.156 1 98.81 298 THR A O 1
ATOM 2325 N N . THR A 1 299 ? -3.584 33.938 13.773 1 98.88 299 THR A N 1
ATOM 2326 C CA . THR A 1 299 ? -3.08 33.406 12.516 1 98.88 299 THR A CA 1
ATOM 2327 C C . THR A 1 299 ? -2.824 34.531 11.508 1 98.88 299 THR A C 1
ATOM 2329 O O . THR A 1 299 ? -1.78 34.562 10.852 1 98.88 299 THR A O 1
ATOM 2332 N N . ARG A 1 300 ? -3.738 35.469 11.398 1 98.81 300 ARG A N 1
ATOM 2333 C CA . ARG A 1 300 ? -3.588 36.594 10.492 1 98.81 300 ARG A CA 1
ATOM 2334 C C . ARG A 1 300 ? -2.352 37.406 10.844 1 98.81 300 ARG A C 1
ATOM 2336 O O . ARG A 1 300 ? -1.602 37.812 9.961 1 98.81 300 ARG A O 1
ATOM 2343 N N . HIS A 1 301 ? -2.156 37.656 12.125 1 98.88 301 HIS A N 1
ATOM 2344 C CA . HIS A 1 301 ? -1.038 38.469 12.57 1 98.88 301 HIS A CA 1
ATOM 2345 C C . HIS A 1 301 ? 0.296 37.781 12.289 1 98.88 301 HIS A C 1
ATOM 2347 O O . HIS A 1 301 ? 1.279 38.438 11.953 1 98.88 301 HIS A O 1
ATOM 2353 N N . VAL A 1 302 ? 0.351 36.469 12.438 1 98.94 302 VAL A N 1
ATOM 2354 C CA . VAL A 1 302 ? 1.56 35.719 12.094 1 98.94 302 VAL A CA 1
ATOM 2355 C C . VAL A 1 302 ? 1.855 35.875 10.602 1 98.94 302 VAL A C 1
ATOM 2357 O O . VAL A 1 302 ? 2.99 36.156 10.219 1 98.94 302 VAL A O 1
ATOM 2360 N N . LEU A 1 303 ? 0.827 35.688 9.75 1 98.88 303 LEU A N 1
ATOM 2361 C CA . LEU A 1 303 ? 0.99 35.844 8.312 1 98.88 303 LEU A CA 1
ATOM 2362 C C . LEU A 1 303 ? 1.434 37.25 7.938 1 98.88 303 LEU A C 1
ATOM 2364 O O . LEU A 1 303 ? 2.32 37.406 7.098 1 98.88 303 LEU A O 1
ATOM 2368 N N . GLU A 1 304 ? 0.827 38.281 8.57 1 98.69 304 GLU A N 1
ATOM 2369 C CA . GLU A 1 304 ? 1.207 39.656 8.336 1 98.69 304 GLU A CA 1
ATOM 2370 C C . GLU A 1 304 ? 2.684 39.875 8.648 1 98.69 304 GLU A C 1
ATOM 2372 O O . GLU A 1 304 ? 3.398 40.531 7.871 1 98.69 304 GLU A O 1
ATOM 2377 N N . GLY A 1 305 ? 3.025 39.375 9.773 1 98.75 305 GLY A N 1
ATOM 2378 C CA . GLY A 1 305 ? 4.414 39.531 10.172 1 98.75 305 GLY A CA 1
ATOM 2379 C C . GLY A 1 305 ? 5.391 38.906 9.203 1 98.75 305 GLY A C 1
ATOM 2380 O O . GLY A 1 305 ? 6.387 39.5 8.82 1 98.75 305 GLY A O 1
ATOM 2381 N N . LEU A 1 306 ? 5.141 37.688 8.766 1 98.75 306 LEU A N 1
ATOM 2382 C CA . LEU A 1 306 ? 6.055 36.969 7.883 1 98.75 306 LEU A CA 1
ATOM 2383 C C . LEU A 1 306 ? 6.078 37.594 6.496 1 98.75 306 LEU A C 1
ATOM 2385 O O . LEU A 1 306 ? 7.141 37.719 5.875 1 98.75 306 LEU A O 1
ATOM 2389 N N . LEU A 1 307 ? 4.895 38 5.988 1 98.69 307 LEU A N 1
ATOM 2390 C CA . LEU A 1 307 ? 4.855 38.688 4.699 1 98.69 307 LEU A CA 1
ATOM 2391 C C . LEU A 1 307 ? 5.691 39.969 4.73 1 98.69 307 LEU A C 1
ATOM 2393 O O . LEU A 1 307 ? 6.477 40.219 3.816 1 98.69 307 LEU A O 1
ATOM 2397 N N . ARG A 1 308 ? 5.527 40.75 5.758 1 98.44 308 ARG A N 1
ATOM 2398 C CA . ARG A 1 308 ? 6.262 42 5.906 1 98.44 308 ARG A CA 1
ATOM 2399 C C . ARG A 1 308 ? 7.766 41.75 5.965 1 98.44 308 ARG A C 1
ATOM 2401 O O . ARG A 1 308 ? 8.539 42.406 5.266 1 98.44 308 ARG A O 1
ATOM 2408 N N . LEU A 1 309 ? 8.172 40.844 6.773 1 98.62 309 LEU A N 1
ATOM 2409 C CA . LEU A 1 309 ? 9.586 40.562 6.988 1 98.62 309 LEU A CA 1
ATOM 2410 C C . LEU A 1 309 ? 10.234 40 5.727 1 98.62 309 LEU A C 1
ATOM 2412 O O . LEU A 1 309 ? 11.359 40.375 5.387 1 98.62 309 LEU A O 1
ATOM 2416 N N . VAL A 1 310 ? 9.555 39.125 4.98 1 98.44 310 VAL A N 1
ATOM 2417 C CA . VAL A 1 310 ? 10.094 38.531 3.754 1 98.44 310 VAL A CA 1
ATOM 2418 C C . VAL A 1 310 ? 10.141 39.594 2.658 1 98.44 310 VAL A C 1
ATOM 2420 O O . VAL A 1 310 ? 11.078 39.625 1.856 1 98.44 310 VAL A O 1
ATOM 2423 N N . ALA A 1 311 ? 9.125 40.469 2.637 1 97.94 311 ALA A N 1
ATOM 2424 C CA . ALA A 1 311 ? 9.148 41.562 1.673 1 97.94 311 ALA A CA 1
ATOM 2425 C C . ALA A 1 311 ? 10.367 42.469 1.898 1 97.94 311 ALA A C 1
ATOM 2427 O O . ALA A 1 311 ? 10.977 42.938 0.94 1 97.94 311 ALA A O 1
ATOM 2428 N N . ARG A 1 312 ? 10.688 42.656 3.09 1 97.44 312 ARG A N 1
ATOM 2429 C CA . ARG A 1 312 ? 11.797 43.562 3.445 1 97.44 312 ARG A CA 1
ATOM 2430 C C . ARG A 1 312 ? 13.141 42.875 3.201 1 97.44 312 ARG A C 1
ATOM 2432 O O . ARG A 1 312 ? 14.039 43.469 2.605 1 97.44 312 ARG A O 1
ATOM 2439 N N . ASP A 1 313 ? 13.258 41.656 3.627 1 96.81 313 ASP A N 1
ATOM 2440 C CA . ASP A 1 313 ? 14.555 41 3.67 1 96.81 313 ASP A CA 1
ATOM 2441 C C . ASP A 1 313 ? 14.672 39.969 2.562 1 96.81 313 ASP A C 1
ATOM 2443 O O . ASP A 1 313 ? 15.648 39.219 2.51 1 96.81 313 ASP A O 1
ATOM 2447 N N . GLY A 1 314 ? 13.711 39.875 1.704 1 95.56 314 GLY A N 1
ATOM 2448 C CA . GLY A 1 314 ? 13.562 38.781 0.76 1 95.56 314 GLY A CA 1
ATOM 2449 C C . GLY A 1 314 ? 14.766 38.625 -0.16 1 95.56 314 GLY A C 1
ATOM 2450 O O . GLY A 1 314 ? 15.188 37.5 -0.449 1 95.56 314 GLY A O 1
ATOM 2451 N N . GLN A 1 315 ? 15.289 39.688 -0.613 1 95.19 315 GLN A N 1
ATOM 2452 C CA . GLN A 1 315 ? 16.406 39.594 -1.538 1 95.19 315 GLN A CA 1
ATOM 2453 C C . GLN A 1 315 ? 17.641 39 -0.863 1 95.19 315 GLN A C 1
ATOM 2455 O O . GLN A 1 315 ? 18.344 38.188 -1.46 1 95.19 315 GLN A O 1
ATOM 2460 N N . ALA A 1 316 ? 17.875 39.406 0.343 1 96.38 316 ALA A N 1
ATOM 2461 C CA . ALA A 1 316 ? 19 38.844 1.093 1 96.38 316 ALA A CA 1
ATOM 2462 C C . ALA A 1 316 ? 18.781 37.344 1.367 1 96.38 316 ALA A C 1
ATOM 2464 O O . ALA A 1 316 ? 19.719 36.562 1.293 1 96.38 316 ALA A O 1
ATOM 2465 N N . LEU A 1 317 ? 17.609 36.969 1.714 1 97.44 317 LEU A N 1
ATOM 2466 C CA . LEU A 1 317 ? 17.266 35.594 1.966 1 97.44 317 LEU A CA 1
ATOM 2467 C C . LEU A 1 317 ? 17.406 34.75 0.695 1 97.44 317 LEU A C 1
ATOM 2469 O O . LEU A 1 317 ? 17.875 33.594 0.742 1 97.44 317 LEU A O 1
ATOM 2473 N N . MET A 1 318 ? 17.031 35.312 -0.411 1 97.38 318 MET A N 1
ATOM 2474 C CA . MET A 1 318 ? 17.141 34.656 -1.697 1 97.38 318 MET A CA 1
ATOM 2475 C C . MET A 1 318 ? 18.609 34.406 -2.062 1 97.38 318 MET A C 1
ATOM 2477 O O . MET A 1 318 ? 18.953 33.375 -2.641 1 97.38 318 MET A O 1
ATOM 2481 N N . LYS A 1 319 ? 19.391 35.375 -1.769 1 96.94 319 LYS A N 1
ATOM 2482 C CA . LYS A 1 319 ? 20.828 35.219 -2.023 1 96.94 319 LYS A CA 1
ATOM 2483 C C . LYS A 1 319 ? 21.422 34.094 -1.187 1 96.94 319 LYS A C 1
ATOM 2485 O O . LYS A 1 319 ? 22.203 33.281 -1.688 1 96.94 319 LYS A O 1
ATOM 2490 N N . ALA A 1 320 ? 21.047 34.062 0.061 1 97.19 320 ALA A N 1
ATOM 2491 C CA . ALA A 1 320 ? 21.5 32.969 0.932 1 97.19 320 ALA A CA 1
ATOM 2492 C C . ALA A 1 320 ? 21.031 31.625 0.413 1 97.19 320 ALA A C 1
ATOM 2494 O O . ALA A 1 320 ? 21.797 30.656 0.409 1 97.19 320 ALA A O 1
ATOM 2495 N N . ARG A 1 321 ? 19.812 31.562 0.008 1 96.81 321 ARG A N 1
ATOM 2496 C CA . ARG A 1 321 ? 19.25 30.344 -0.555 1 96.81 321 ARG A CA 1
ATOM 2497 C C . ARG A 1 321 ? 20.016 29.906 -1.799 1 96.81 321 ARG A C 1
ATOM 2499 O O . ARG A 1 321 ? 20.281 28.719 -1.992 1 96.81 321 ARG A O 1
ATOM 2506 N N . ALA A 1 322 ? 20.312 30.844 -2.668 1 97 322 ALA A N 1
ATOM 2507 C CA . ALA A 1 322 ? 21.047 30.531 -3.895 1 97 322 ALA A CA 1
ATOM 2508 C C . ALA A 1 322 ? 22.406 29.938 -3.586 1 97 322 ALA A C 1
ATOM 2510 O O . ALA A 1 322 ? 22.875 29.031 -4.293 1 97 322 ALA A O 1
ATOM 2511 N N . ALA A 1 323 ? 22.984 30.438 -2.572 1 97.06 323 ALA A N 1
ATOM 2512 C CA . ALA A 1 323 ? 24.297 29.922 -2.176 1 97.06 323 ALA A CA 1
ATOM 2513 C C . ALA A 1 323 ? 24.188 28.469 -1.694 1 97.06 323 ALA A C 1
ATOM 2515 O O . ALA A 1 323 ? 25.031 27.641 -2.018 1 97.06 323 ALA A O 1
ATOM 2516 N N . VAL A 1 324 ? 23.188 28.219 -0.903 1 97.31 324 VAL A N 1
ATOM 2517 C CA . VAL A 1 324 ? 22.953 26.875 -0.396 1 97.31 324 VAL A CA 1
ATOM 2518 C C . VAL A 1 324 ? 22.625 25.938 -1.554 1 97.31 324 VAL A C 1
ATOM 2520 O O . VAL A 1 324 ? 23.078 24.781 -1.573 1 97.31 324 VAL A O 1
ATOM 2523 N N . ASP A 1 325 ? 21.875 26.391 -2.529 1 97.75 325 ASP A N 1
ATOM 2524 C CA . ASP A 1 325 ? 21.547 25.594 -3.713 1 97.75 325 ASP A CA 1
ATOM 2525 C C . ASP A 1 325 ? 22.797 25.281 -4.523 1 97.75 325 ASP A C 1
ATOM 2527 O O . ASP A 1 325 ? 22.969 24.141 -4.984 1 97.75 325 ASP A O 1
ATOM 2531 N N . ALA A 1 326 ? 23.594 26.266 -4.695 1 97.81 326 ALA A N 1
ATOM 2532 C CA . ALA A 1 326 ? 24.828 26.078 -5.453 1 97.81 326 ALA A CA 1
ATOM 2533 C C . ALA A 1 326 ? 25.734 25.047 -4.789 1 97.81 326 ALA A C 1
ATOM 2535 O O . ALA A 1 326 ? 26.375 24.25 -5.473 1 97.81 326 ALA A O 1
ATOM 2536 N N . GLU A 1 327 ? 25.766 25.125 -3.52 1 97.31 327 GLU A N 1
ATOM 2537 C CA . GLU A 1 327 ? 26.547 24.156 -2.76 1 97.31 327 GLU A CA 1
ATOM 2538 C C . GLU A 1 327 ? 26.062 22.734 -3.027 1 97.31 327 GLU A C 1
ATOM 2540 O O . GLU A 1 327 ? 26.859 21.828 -3.268 1 97.31 327 GLU A O 1
ATOM 2545 N N . ALA A 1 328 ? 24.781 22.5 -2.949 1 97.44 328 ALA A N 1
ATOM 2546 C CA . ALA A 1 328 ? 24.203 21.188 -3.17 1 97.44 328 ALA A CA 1
ATOM 2547 C C . ALA A 1 328 ? 24.406 20.719 -4.609 1 97.44 328 ALA A C 1
ATOM 2549 O O . ALA A 1 328 ? 24.719 19.562 -4.859 1 97.44 328 ALA A O 1
ATOM 2550 N N . GLU A 1 329 ? 24.234 21.672 -5.543 1 97.62 329 GLU A N 1
ATOM 2551 C CA . GLU A 1 329 ? 24.422 21.375 -6.965 1 97.62 329 GLU A CA 1
ATOM 2552 C C . GLU A 1 329 ? 25.859 20.969 -7.27 1 97.62 329 GLU A C 1
ATOM 2554 O O . GLU A 1 329 ? 26.109 20.219 -8.211 1 97.62 329 GLU A O 1
ATOM 2559 N N . ALA A 1 330 ? 26.688 21.453 -6.457 1 97.62 330 ALA A N 1
ATOM 2560 C CA . ALA A 1 330 ? 28.109 21.141 -6.633 1 97.62 330 ALA A CA 1
ATOM 2561 C C . ALA A 1 330 ? 28.469 19.812 -5.953 1 97.62 330 ALA A C 1
ATOM 2563 O O . ALA A 1 330 ? 29.625 19.375 -6.008 1 97.62 330 ALA A O 1
ATOM 2564 N N . GLY A 1 331 ? 27.531 19.188 -5.301 1 96.44 331 GLY A N 1
ATOM 2565 C CA . GLY A 1 331 ? 27.75 17.891 -4.656 1 96.44 331 GLY A CA 1
ATOM 2566 C C . GLY A 1 331 ? 28.406 18.016 -3.295 1 96.44 331 GLY A C 1
ATOM 2567 O O . GLY A 1 331 ? 29.031 17.078 -2.812 1 96.44 331 GLY A O 1
ATOM 2568 N N . LYS A 1 332 ? 28.234 19.141 -2.672 1 95.69 332 LYS A N 1
ATOM 2569 C CA . LYS A 1 332 ? 28.953 19.406 -1.429 1 95.69 332 LYS A CA 1
ATOM 2570 C C . LYS A 1 332 ? 28.031 19.25 -0.219 1 95.69 332 LYS A C 1
ATOM 2572 O O . LYS A 1 332 ? 28.5 19.203 0.92 1 95.69 332 LYS A O 1
ATOM 2577 N N . ALA A 1 333 ? 26.766 19.188 -0.388 1 94.81 333 ALA A N 1
ATOM 2578 C CA . ALA A 1 333 ? 25.797 19 0.693 1 94.81 333 ALA A CA 1
ATOM 2579 C C . ALA A 1 333 ? 25.531 17.531 0.942 1 94.81 333 ALA A C 1
ATOM 2581 O O . ALA A 1 333 ? 24.391 17.062 0.787 1 94.81 333 ALA A O 1
ATOM 2582 N N . ARG A 1 334 ? 26.5 16.781 1.481 1 95.38 334 ARG A N 1
ATOM 2583 C CA . ARG A 1 334 ? 26.359 15.328 1.54 1 95.38 334 ARG A CA 1
ATOM 2584 C C . ARG A 1 334 ? 26.109 14.852 2.969 1 95.38 334 ARG A C 1
ATOM 2586 O O . ARG A 1 334 ? 25.641 13.742 3.189 1 95.38 334 ARG A O 1
ATOM 2593 N N . GLU A 1 335 ? 26.531 15.625 3.963 1 96.75 335 GLU A N 1
ATOM 2594 C CA . GLU A 1 335 ? 26.297 15.25 5.355 1 96.75 335 GLU A CA 1
ATOM 2595 C C . GLU A 1 335 ? 24.875 15.586 5.781 1 96.75 335 GLU A C 1
ATOM 2597 O O . GLU A 1 335 ? 24.484 16.75 5.793 1 96.75 335 GLU A O 1
ATOM 2602 N N . VAL A 1 336 ? 24.062 14.609 6.074 1 97.69 336 VAL A N 1
ATOM 2603 C CA . VAL A 1 336 ? 22.641 14.812 6.367 1 97.69 336 VAL A CA 1
ATOM 2604 C C . VAL A 1 336 ? 22.297 14.203 7.723 1 97.69 336 VAL A C 1
ATOM 2606 O O . VAL A 1 336 ? 22.656 13.055 8 1 97.69 336 VAL A O 1
ATOM 2609 N N . VAL A 1 337 ? 21.656 14.93 8.609 1 97.62 337 VAL A N 1
ATOM 2610 C CA . VAL A 1 337 ? 21.078 14.398 9.836 1 97.62 337 VAL A CA 1
ATOM 2611 C C . VAL A 1 337 ? 19.688 13.828 9.539 1 97.62 337 VAL A C 1
ATOM 2613 O O . VAL A 1 337 ? 18.781 14.555 9.125 1 97.62 337 VAL A O 1
ATOM 2616 N N . LEU A 1 338 ? 19.516 12.562 9.75 1 98.12 338 LEU A N 1
ATOM 2617 C CA . LEU A 1 338 ? 18.266 11.883 9.461 1 98.12 338 LEU A CA 1
ATOM 2618 C C . LEU A 1 338 ? 17.312 11.961 10.656 1 98.12 338 LEU A C 1
ATOM 2620 O O . LEU A 1 338 ? 16.094 11.852 10.492 1 98.12 338 LEU A O 1
ATOM 2624 N N . ALA A 1 339 ? 17.875 12.07 11.867 1 97.69 339 ALA A N 1
ATOM 2625 C CA . ALA A 1 339 ? 17.094 12.18 13.094 1 97.69 339 ALA A CA 1
ATOM 2626 C C . ALA A 1 339 ? 17.812 13.031 14.133 1 97.69 339 ALA A C 1
ATOM 2628 O O . ALA A 1 339 ? 19.031 12.938 14.281 1 97.69 339 ALA A O 1
ATOM 2629 N N . TRP A 1 340 ? 17.031 13.812 14.836 1 97 340 TRP A N 1
ATOM 2630 C CA . TRP A 1 340 ? 17.516 14.648 15.922 1 97 340 TRP A CA 1
ATOM 2631 C C . TRP A 1 340 ? 17 14.156 17.266 1 97 340 TRP A C 1
ATOM 2633 O O . TRP A 1 340 ? 15.961 13.508 17.344 1 97 340 TRP A O 1
ATOM 2643 N N . GLU A 1 341 ? 17.766 14.414 18.266 1 96.06 341 GLU A N 1
ATOM 2644 C CA . GLU A 1 341 ? 17.281 14.211 19.625 1 96.06 341 GLU A CA 1
ATOM 2645 C C . GLU A 1 341 ? 17.562 15.438 20.5 1 96.06 341 GLU A C 1
ATOM 2647 O O . GLU A 1 341 ? 18.5 16.203 20.219 1 96.06 341 GLU A O 1
ATOM 2652 N N . THR A 1 342 ? 16.672 15.648 21.375 1 96.06 342 THR A N 1
ATOM 2653 C CA . THR A 1 342 ? 16.891 16.672 22.406 1 96.06 342 THR A CA 1
ATOM 2654 C C . THR A 1 342 ? 17.609 16.062 23.625 1 96.06 342 THR A C 1
ATOM 2656 O O . THR A 1 342 ? 17.188 15.031 24.125 1 96.06 342 THR A O 1
ATOM 2659 N N . THR A 1 343 ? 18.641 16.75 24.109 1 96.75 343 THR A N 1
ATOM 2660 C CA . THR A 1 343 ? 19.375 16.25 25.266 1 96.75 343 THR A CA 1
ATOM 2661 C C . THR A 1 343 ? 18.594 16.484 26.547 1 96.75 343 THR A C 1
ATOM 2663 O O . THR A 1 343 ? 17.531 17.125 26.531 1 96.75 343 THR A O 1
ATOM 2666 N N . ASP A 1 344 ? 19.125 16 27.672 1 96.25 344 ASP A N 1
ATOM 2667 C CA . ASP A 1 344 ? 18.469 16.156 28.969 1 96.25 344 ASP A CA 1
ATOM 2668 C C . ASP A 1 344 ? 18.875 17.453 29.656 1 96.25 344 ASP A C 1
ATOM 2670 O O . ASP A 1 344 ? 18.422 17.75 30.766 1 96.25 344 ASP A O 1
ATOM 2674 N N . LYS A 1 345 ? 19.688 18.203 28.922 1 97.69 345 LYS A N 1
ATOM 2675 C CA . LYS A 1 345 ? 20.031 19.516 29.469 1 97.69 345 LYS A CA 1
ATOM 2676 C C . LYS A 1 345 ? 18.859 20.484 29.328 1 97.69 345 LYS A C 1
ATOM 2678 O O . LYS A 1 345 ? 18.312 20.656 28.234 1 97.69 345 LYS A O 1
ATOM 2683 N N . SER A 1 346 ? 18.453 21.047 30.422 1 97.75 346 SER A N 1
ATOM 2684 C CA . SER A 1 346 ? 17.312 21.953 30.406 1 97.75 346 SER A CA 1
ATOM 2685 C C . SER A 1 346 ? 17.641 23.266 31.125 1 97.75 346 SER A C 1
ATOM 2687 O O . SER A 1 346 ? 18.625 23.344 31.859 1 97.75 346 SER A O 1
ATOM 2689 N N . ARG A 1 347 ? 16.969 24.312 30.859 1 98 347 ARG A N 1
ATOM 2690 C CA . ARG A 1 347 ? 16.938 25.562 31.625 1 98 347 ARG A CA 1
ATOM 2691 C C . ARG A 1 347 ? 15.508 25.922 32 1 98 347 ARG A C 1
ATOM 2693 O O . ARG A 1 347 ? 14.562 25.609 31.297 1 98 347 ARG A O 1
ATOM 2700 N N . PRO A 1 348 ? 15.367 26.578 33.156 1 98.12 348 PRO A N 1
ATOM 2701 C CA . PRO A 1 348 ? 14.016 26.984 33.531 1 98.12 348 PRO A CA 1
ATOM 2702 C C . PRO A 1 348 ? 13.484 28.125 32.656 1 98.12 348 PRO A C 1
ATOM 2704 O O . PRO A 1 348 ? 14.242 29.031 32.281 1 98.12 348 PRO A O 1
ATOM 2707 N N . ILE A 1 349 ? 12.258 28.047 32.344 1 98.06 349 ILE A N 1
ATOM 2708 C CA . ILE A 1 349 ? 11.586 29.172 31.688 1 98.06 349 ILE A CA 1
ATOM 2709 C C . ILE A 1 349 ? 10.266 29.469 32.375 1 98.06 349 ILE A C 1
ATOM 2711 O O . ILE A 1 349 ? 9.688 28.578 33.031 1 98.06 349 ILE A O 1
ATOM 2715 N N . ASP A 1 350 ? 9.859 30.688 32.281 1 97.75 350 ASP A N 1
ATOM 2716 C CA . ASP A 1 350 ? 8.5 31.047 32.656 1 97.75 350 ASP A CA 1
ATOM 2717 C C . ASP A 1 350 ? 7.484 30.641 31.609 1 97.75 350 ASP A C 1
ATOM 2719 O O . ASP A 1 350 ? 7.676 30.906 30.422 1 97.75 350 ASP A O 1
ATOM 2723 N N . PHE A 1 351 ? 6.5 29.938 32.031 1 98.12 351 PHE A N 1
ATOM 2724 C CA . PHE A 1 351 ? 5.422 29.469 31.188 1 98.12 351 PHE A CA 1
ATOM 2725 C C . PHE A 1 351 ? 4.066 29.906 31.734 1 98.12 351 PHE A C 1
ATOM 2727 O O . PHE A 1 351 ? 3.725 29.609 32.875 1 98.12 351 PHE A O 1
ATOM 2734 N N . ARG A 1 352 ? 3.305 30.625 30.938 1 98.19 352 ARG A N 1
ATOM 2735 C CA . ARG A 1 352 ? 2.025 31.156 31.391 1 98.19 352 ARG A CA 1
ATOM 2736 C C . ARG A 1 352 ? 0.921 30.109 31.266 1 98.19 352 ARG A C 1
ATOM 2738 O O . ARG A 1 352 ? 0.443 29.844 30.156 1 98.19 352 ARG A O 1
ATOM 2745 N N . GLY A 1 353 ? 0.542 29.594 32.438 1 97.69 353 GLY A N 1
ATOM 2746 C CA . GLY A 1 353 ? -0.523 28.609 32.531 1 97.69 353 GLY A CA 1
ATOM 2747 C C . GLY A 1 353 ? -1.681 29.047 33.406 1 97.69 353 GLY A C 1
ATOM 2748 O O . GLY A 1 353 ? -2.041 30.234 33.438 1 97.69 353 GLY A O 1
ATOM 2749 N N . TYR A 1 354 ? -2.379 27.984 33.938 1 97.81 354 TYR A N 1
ATOM 2750 C CA . TYR A 1 354 ? -3.477 28.172 34.875 1 97.81 354 TYR A CA 1
ATOM 2751 C C . TYR A 1 354 ? -3.244 27.359 36.156 1 97.81 354 TYR A C 1
ATOM 2753 O O . TYR A 1 354 ? -2.496 26.391 36.156 1 97.81 354 TYR A O 1
ATOM 2761 N N . ALA A 1 355 ? -3.932 27.812 37.188 1 97.94 355 ALA A N 1
ATOM 2762 C CA . ALA A 1 355 ? -3.959 26.938 38.344 1 97.94 355 ALA A CA 1
ATOM 2763 C C . ALA A 1 355 ? -4.539 25.578 38 1 97.94 355 ALA A C 1
ATOM 2765 O O . ALA A 1 355 ? -5.484 25.469 37.219 1 97.94 355 ALA A O 1
ATOM 2766 N N . TYR A 1 356 ? -3.863 24.531 38.594 1 96.94 356 TYR A N 1
ATOM 2767 C CA . TYR A 1 356 ? -4.355 23.188 38.312 1 96.94 356 TYR A CA 1
ATOM 2768 C C . TYR A 1 356 ? -4.215 22.281 39.5 1 96.94 356 TYR A C 1
ATOM 2770 O O . TYR A 1 356 ? -3.455 22.578 40.438 1 96.94 356 TYR A O 1
ATOM 2778 N N . GLU A 1 357 ? -5.027 21.266 39.531 1 95.69 357 GLU A N 1
ATOM 2779 C CA . GLU A 1 357 ? -4.957 20.172 40.5 1 95.69 357 GLU A CA 1
ATOM 2780 C C . GLU A 1 357 ? -4.703 18.828 39.812 1 95.69 357 GLU A C 1
ATOM 2782 O O . GLU A 1 357 ? -5.305 18.547 38.781 1 95.69 357 GLU A O 1
ATOM 2787 N N . ARG A 1 358 ? -3.779 18.172 40.281 1 94.12 358 ARG A N 1
ATOM 2788 C CA . ARG A 1 358 ? -3.463 16.828 39.812 1 94.12 358 ARG A CA 1
ATOM 2789 C C . ARG A 1 358 ? -3.727 15.797 40.906 1 94.12 358 ARG A C 1
ATOM 2791 O O . ARG A 1 358 ? -3.152 15.875 42 1 94.12 358 ARG A O 1
ATOM 2798 N N . SER A 1 359 ? -4.676 14.898 40.75 1 92.56 359 SER A N 1
ATOM 2799 C CA . SER A 1 359 ? -5.062 13.922 41.75 1 92.56 359 SER A CA 1
ATOM 2800 C C . SER A 1 359 ? -5.453 12.594 41.125 1 92.56 359 SER A C 1
ATOM 2802 O O . SER A 1 359 ? -5.754 12.539 39.938 1 92.56 359 SER A O 1
ATOM 2804 N N . PRO A 1 360 ? -5.418 11.547 41.938 1 93.38 360 PRO A N 1
ATOM 2805 C CA . PRO A 1 360 ? -5.883 10.266 41.375 1 93.38 360 PRO A CA 1
ATOM 2806 C C . PRO A 1 360 ? -7.367 10.273 41.031 1 93.38 360 PRO A C 1
ATOM 2808 O O . PRO A 1 360 ? -8.172 10.883 41.75 1 93.38 360 PRO A O 1
ATOM 2811 N N . SER A 1 361 ? -7.738 9.625 39.969 1 94 361 SER A N 1
ATOM 2812 C CA . SER A 1 361 ? -9.125 9.508 39.531 1 94 361 SER A CA 1
ATOM 2813 C C . SER A 1 361 ? -9.75 8.203 40 1 94 361 SER A C 1
ATOM 2815 O O . SER A 1 361 ? -9.156 7.133 39.844 1 94 361 SER A O 1
ATOM 2817 N N . ASP A 1 362 ? -10.93 8.289 40.562 1 91.38 362 ASP A N 1
ATOM 2818 C CA . ASP A 1 362 ? -11.664 7.086 40.938 1 91.38 362 ASP A CA 1
ATOM 2819 C C . ASP A 1 362 ? -12.258 6.391 39.719 1 91.38 362 ASP A C 1
ATOM 2821 O O . ASP A 1 362 ? -12.672 5.23 39.812 1 91.38 362 ASP A O 1
ATOM 2825 N N . LEU A 1 363 ? -12.234 7.066 38.625 1 93.94 363 LEU A N 1
ATOM 2826 C CA . LEU A 1 363 ? -12.773 6.504 37.406 1 93.94 363 LEU A CA 1
ATOM 2827 C C . LEU A 1 363 ? -11.695 5.77 36.625 1 93.94 363 LEU A C 1
ATOM 2829 O O . LEU A 1 363 ? -11.797 4.562 36.375 1 93.94 363 LEU A O 1
ATOM 2833 N N . SER A 1 364 ? -10.57 6.434 36.312 1 92.31 364 SER A N 1
ATOM 2834 C CA . SER A 1 364 ? -9.516 5.84 35.469 1 92.31 364 SER A CA 1
ATOM 2835 C C . SER A 1 364 ? -8.469 5.141 36.344 1 92.31 364 SER A C 1
ATOM 2837 O O . SER A 1 364 ? -7.68 4.34 35.844 1 92.31 364 SER A O 1
ATOM 2839 N N . GLN A 1 365 ? -8.438 5.441 37.594 1 91.56 365 GLN A N 1
ATOM 2840 C CA . GLN A 1 365 ? -7.449 4.914 38.531 1 91.56 365 GLN A CA 1
ATOM 2841 C C . GLN A 1 365 ? -6.047 5.414 38.219 1 91.56 365 GLN A C 1
ATOM 2843 O O . GLN A 1 365 ? -5.055 4.773 38.562 1 91.56 365 GLN A O 1
ATOM 2848 N N . ARG A 1 366 ? -5.883 6.512 37.469 1 91 366 ARG A N 1
ATOM 2849 C CA . ARG A 1 366 ? -4.641 7.211 37.156 1 91 366 ARG A CA 1
ATOM 2850 C C . ARG A 1 366 ? -4.73 8.68 37.531 1 91 366 ARG A C 1
ATOM 2852 O O . ARG A 1 366 ? -5.824 9.203 37.75 1 91 366 ARG A O 1
ATOM 2859 N N . PRO A 1 367 ? -3.584 9.164 37.656 1 91.5 367 PRO A N 1
ATOM 2860 C CA . PRO A 1 367 ? -3.639 10.617 37.875 1 91.5 367 PRO A CA 1
ATOM 2861 C C . PRO A 1 367 ? -4.285 11.359 36.719 1 91.5 367 PRO A C 1
ATOM 2863 O O . PRO A 1 367 ? -4.141 10.945 35.562 1 91.5 367 PRO A O 1
ATOM 2866 N N . TRP A 1 368 ? -5.039 12.344 37.031 1 90.31 368 TRP A N 1
ATOM 2867 C CA . TRP A 1 368 ? -5.547 13.234 36 1 90.31 368 TRP A CA 1
ATOM 2868 C C . TRP A 1 368 ? -5.477 14.688 36.469 1 90.31 368 TRP A C 1
ATOM 2870 O O . TRP A 1 368 ? -5.352 14.969 37.656 1 90.31 368 TRP A O 1
ATOM 2880 N N . ILE A 1 369 ? -5.438 15.586 35.594 1 94.81 369 ILE A N 1
ATOM 2881 C CA . ILE A 1 369 ? -5.23 17 35.875 1 94.81 369 ILE A CA 1
ATOM 2882 C C . ILE A 1 369 ? -6.512 17.781 35.562 1 94.81 369 ILE A C 1
ATOM 2884 O O . ILE A 1 369 ? -7.234 17.453 34.625 1 94.81 369 ILE A O 1
ATOM 2888 N N . ARG A 1 370 ? -6.777 18.766 36.406 1 94.69 370 ARG A N 1
ATOM 2889 C CA . ARG A 1 370 ? -7.879 19.719 36.25 1 94.69 370 ARG A CA 1
ATOM 2890 C C . ARG A 1 370 ? -7.371 21.156 36.25 1 94.69 370 ARG A C 1
ATOM 2892 O O . ARG A 1 370 ? -6.809 21.609 37.25 1 94.69 370 ARG A O 1
ATOM 2899 N N . TYR A 1 371 ? -7.602 21.844 35.125 1 95.62 371 TYR A N 1
ATOM 2900 C CA . TYR A 1 371 ? -7.188 23.234 35.031 1 95.62 371 TYR A CA 1
ATOM 2901 C C . TYR A 1 371 ? -8.297 24.172 35.5 1 95.62 371 TYR A C 1
ATOM 2903 O O . TYR A 1 371 ? -9.477 23.859 35.344 1 95.62 371 TYR A O 1
ATOM 2911 N N . ASP A 1 372 ? -7.938 25.297 36.094 1 96.31 372 ASP A N 1
ATOM 2912 C CA . ASP A 1 372 ? -8.852 26.391 36.375 1 96.31 372 ASP A CA 1
ATOM 2913 C C . ASP A 1 372 ? -8.547 27.609 35.5 1 96.31 372 ASP A C 1
ATOM 2915 O O . ASP A 1 372 ? -7.789 28.5 35.906 1 96.31 372 ASP A O 1
ATOM 2919 N N . PRO A 1 373 ? -9.141 27.703 34.375 1 94.69 373 PRO A N 1
ATOM 2920 C CA . PRO A 1 373 ? -8.797 28.75 33.406 1 94.69 373 PRO A CA 1
ATOM 2921 C C . PRO A 1 373 ? -9.117 30.156 33.938 1 94.69 373 PRO A C 1
ATOM 2923 O O . PRO A 1 373 ? -8.75 31.141 33.312 1 94.69 373 PRO A O 1
ATOM 2926 N N . THR A 1 374 ? -9.758 30.281 35.094 1 96.62 374 THR A N 1
ATOM 2927 C CA . THR A 1 374 ? -10.062 31.594 35.656 1 96.62 374 THR A CA 1
ATOM 2928 C C . THR A 1 374 ? -8.898 32.094 36.531 1 96.62 374 THR A C 1
ATOM 2930 O O . THR A 1 374 ? -8.875 33.25 36.938 1 96.62 374 THR A O 1
ATOM 2933 N N . LYS A 1 375 ? -7.918 31.281 36.688 1 98.25 375 LYS A N 1
ATOM 2934 C CA . LYS A 1 375 ? -6.801 31.656 37.562 1 98.25 375 LYS A CA 1
ATOM 2935 C C . LYS A 1 375 ? -5.465 31.5 36.812 1 98.25 375 LYS A C 1
ATOM 2937 O O . LYS A 1 375 ? -4.73 30.531 37.062 1 98.25 375 LYS A O 1
ATOM 2942 N N . PRO A 1 376 ? -5.125 32.531 36.062 1 97.69 376 PRO A N 1
ATOM 2943 C CA . PRO A 1 376 ? -3.803 32.469 35.438 1 97.69 376 PRO A CA 1
ATOM 2944 C C . PRO A 1 376 ? -2.674 32.281 36.469 1 97.69 376 PRO A C 1
ATOM 2946 O O . PRO A 1 376 ? -2.752 32.812 37.562 1 97.69 376 PRO A O 1
ATOM 2949 N N . GLN A 1 377 ? -1.716 31.531 36.062 1 97.81 377 GLN A N 1
ATOM 2950 C CA . GLN A 1 377 ? -0.557 31.25 36.906 1 97.81 377 GLN A CA 1
ATOM 2951 C C . GLN A 1 377 ? 0.704 31.078 36.062 1 97.81 377 GLN A C 1
ATOM 2953 O O . GLN A 1 377 ? 0.671 30.453 35 1 97.81 377 GLN A O 1
ATOM 2958 N N . VAL A 1 378 ? 1.803 31.688 36.5 1 98.12 378 VAL A N 1
ATOM 2959 C CA . VAL A 1 378 ? 3.09 31.484 35.844 1 98.12 378 VAL A CA 1
ATOM 2960 C C . VAL A 1 378 ? 3.773 30.25 36.406 1 98.12 378 VAL A C 1
ATOM 2962 O O . VAL A 1 378 ? 3.98 30.156 37.625 1 98.12 378 VAL A O 1
ATOM 2965 N N . TRP A 1 379 ? 4.012 29.312 35.531 1 97.81 379 TRP A N 1
ATOM 2966 C CA . TRP A 1 379 ? 4.777 28.125 35.906 1 97.81 379 TRP A CA 1
ATOM 2967 C C . TRP A 1 379 ? 6.25 28.297 35.562 1 97.81 379 TRP A C 1
ATOM 2969 O O . TRP A 1 379 ? 6.582 28.875 34.5 1 97.81 379 TRP A O 1
ATOM 2979 N N . THR A 1 380 ? 7.145 27.875 36.469 1 98.06 380 THR A N 1
ATOM 2980 C CA . THR A 1 380 ? 8.539 27.656 36.094 1 98.06 380 THR A CA 1
ATOM 2981 C C . THR A 1 380 ? 8.766 26.203 35.719 1 98.06 380 THR A C 1
ATOM 2983 O O . THR A 1 380 ? 8.695 25.297 36.562 1 98.06 380 THR A O 1
ATOM 2986 N N . ILE A 1 381 ? 9.016 25.984 34.406 1 98.12 381 ILE A N 1
ATOM 2987 C CA . ILE A 1 381 ? 9.117 24.609 33.938 1 98.12 381 ILE A CA 1
ATOM 2988 C C . ILE A 1 381 ? 10.445 24.422 33.219 1 98.12 381 ILE A C 1
ATOM 2990 O O . ILE A 1 381 ? 11.031 25.375 32.719 1 98.12 381 ILE A O 1
ATOM 2994 N N . PRO A 1 382 ? 11 23.188 33.219 1 98.44 382 PRO A N 1
ATOM 2995 C CA . PRO A 1 382 ? 12.211 22.922 32.438 1 98.44 382 PRO A CA 1
ATOM 2996 C C . PRO A 1 382 ? 11.953 22.984 30.922 1 98.44 382 PRO A C 1
ATOM 2998 O O . PRO A 1 382 ? 10.945 22.469 30.453 1 98.44 382 PRO A O 1
ATOM 3001 N N . TYR A 1 383 ? 12.812 23.656 30.234 1 98.19 383 TYR A N 1
ATOM 3002 C CA . TYR A 1 383 ? 12.828 23.688 28.766 1 98.19 383 TYR A CA 1
ATOM 3003 C C . TYR A 1 383 ? 14.078 23.016 28.219 1 98.19 383 TYR A C 1
ATOM 3005 O O . TYR A 1 383 ? 15.195 23.469 28.469 1 98.19 383 TYR A O 1
ATOM 3013 N N . PHE A 1 384 ? 13.867 21.891 27.547 1 98.12 384 PHE A N 1
ATOM 3014 C CA . PHE A 1 384 ? 14.938 21.125 26.922 1 98.12 384 PHE A CA 1
ATOM 3015 C C . PHE A 1 384 ? 15.148 21.547 25.484 1 98.12 384 PHE A C 1
ATOM 3017 O O . PHE A 1 384 ? 14.367 21.188 24.594 1 98.12 384 PHE A O 1
ATOM 3024 N N . GLU A 1 385 ? 16.188 22.25 25.141 1 97.06 385 GLU A N 1
ATOM 3025 C CA . GLU A 1 385 ? 16.266 22.891 23.828 1 97.06 385 GLU A CA 1
ATOM 3026 C C . GLU A 1 385 ? 17.547 22.516 23.109 1 97.06 385 GLU A C 1
ATOM 3028 O O . GLU A 1 385 ? 17.734 22.859 21.938 1 97.06 385 GLU A O 1
ATOM 3033 N N . GLU A 1 386 ? 18.438 21.812 23.812 1 97.25 386 GLU A N 1
ATOM 3034 C CA . GLU A 1 386 ? 19.672 21.422 23.156 1 97.25 386 GLU A CA 1
ATOM 3035 C C . GLU A 1 386 ? 19.453 20.203 22.234 1 97.25 386 GLU A C 1
ATOM 3037 O O . GLU A 1 386 ? 18.938 19.188 22.688 1 97.25 386 GLU A O 1
ATOM 3042 N N . LEU A 1 387 ? 19.891 20.422 20.984 1 97.25 387 LEU A N 1
ATOM 3043 C CA . LEU A 1 387 ? 19.719 19.375 19.984 1 97.25 387 LEU A CA 1
ATOM 3044 C C . LEU A 1 387 ? 21.047 18.688 19.703 1 97.25 387 LEU A C 1
ATOM 3046 O O . LEU A 1 387 ? 22.109 19.328 19.766 1 97.25 387 LEU A O 1
ATOM 3050 N N . ARG A 1 388 ? 20.922 17.453 19.406 1 96.5 388 ARG A N 1
ATOM 3051 C CA . ARG A 1 388 ? 22.078 16.719 18.891 1 96.5 388 ARG A CA 1
ATOM 3052 C C . ARG A 1 388 ? 21.625 15.711 17.828 1 96.5 388 ARG A C 1
ATOM 3054 O O . ARG A 1 388 ? 20.531 15.156 17.906 1 96.5 388 ARG A O 1
ATOM 3061 N N . PRO A 1 389 ? 22.453 15.516 16.766 1 97.06 389 PRO A N 1
ATOM 3062 C CA . PRO A 1 389 ? 22.125 14.469 15.797 1 97.06 389 PRO A CA 1
ATOM 3063 C C . PRO A 1 389 ? 22.031 13.078 16.422 1 97.06 389 PRO A C 1
ATOM 3065 O O . PRO A 1 389 ? 22.953 12.656 17.125 1 97.06 389 PRO A O 1
ATOM 3068 N N . ALA A 1 390 ? 20.953 12.398 16.266 1 97.5 390 ALA A N 1
ATOM 3069 C CA . ALA A 1 390 ? 20.781 11.023 16.734 1 97.5 390 ALA A CA 1
ATOM 3070 C C . ALA A 1 390 ? 21.172 10.016 15.664 1 97.5 390 ALA A C 1
ATOM 3072 O O . ALA A 1 390 ? 21.625 8.914 15.984 1 97.5 390 ALA A O 1
ATOM 3073 N N . LEU A 1 391 ? 21.016 10.312 14.43 1 97.88 391 LEU A N 1
ATOM 3074 C CA . LEU A 1 391 ? 21.359 9.5 13.266 1 97.88 391 LEU A CA 1
ATOM 3075 C C . LEU A 1 391 ? 21.828 10.375 12.109 1 97.88 391 LEU A C 1
ATOM 3077 O O . LEU A 1 391 ? 21.125 11.32 11.719 1 97.88 391 LEU A O 1
ATOM 3081 N N . THR A 1 392 ? 22.969 10.172 11.609 1 98 392 THR A N 1
ATOM 3082 C CA . THR A 1 392 ? 23.531 10.922 10.484 1 98 392 THR A CA 1
ATOM 3083 C C . THR A 1 392 ? 23.953 9.977 9.359 1 98 392 THR A C 1
ATOM 3085 O O . THR A 1 392 ? 24.125 8.773 9.578 1 98 392 THR A O 1
ATOM 3088 N N . THR A 1 393 ? 24 10.469 8.18 1 97.94 393 THR A N 1
ATOM 3089 C CA . THR A 1 393 ? 24.516 9.742 7.023 1 97.94 393 THR A CA 1
ATOM 3090 C C . THR A 1 393 ? 25.234 10.688 6.066 1 97.94 393 THR A C 1
ATOM 3092 O O . THR A 1 393 ? 25.078 11.906 6.156 1 97.94 393 THR A O 1
ATOM 3095 N N . THR A 1 394 ? 26.109 10.148 5.32 1 97.94 394 THR A N 1
ATOM 3096 C CA . THR A 1 394 ? 26.75 10.859 4.215 1 97.94 394 THR A CA 1
ATOM 3097 C C . THR A 1 394 ? 26.266 10.32 2.873 1 97.94 394 THR A C 1
ATOM 3099 O O . THR A 1 394 ? 26.406 9.133 2.588 1 97.94 394 THR A O 1
ATOM 3102 N N . LEU A 1 395 ? 25.672 11.203 2.07 1 98.12 395 LEU A N 1
ATOM 3103 C CA . LEU A 1 395 ? 25.25 10.766 0.742 1 98.12 395 LEU A CA 1
ATOM 3104 C C . LEU A 1 395 ? 26.422 10.234 -0.058 1 98.12 395 LEU A C 1
ATOM 3106 O O . LEU A 1 395 ? 27.531 10.773 0.021 1 98.12 395 LEU A O 1
ATOM 3110 N N . PRO A 1 396 ? 26.172 9.125 -0.794 1 98.19 396 PRO A N 1
ATOM 3111 C CA . PRO A 1 396 ? 27.234 8.688 -1.707 1 98.19 396 PRO A CA 1
ATOM 3112 C C . PRO A 1 396 ? 27.609 9.766 -2.723 1 98.19 396 PRO A C 1
ATOM 3114 O O . PRO A 1 396 ? 26.75 10.508 -3.193 1 98.19 396 PRO A O 1
ATOM 3117 N N . ALA A 1 397 ? 28.875 9.836 -3.119 1 97.69 397 ALA A N 1
ATOM 3118 C CA . ALA A 1 397 ? 29.375 10.914 -3.977 1 97.69 397 ALA A CA 1
ATOM 3119 C C . ALA A 1 397 ? 28.625 10.945 -5.305 1 97.69 397 ALA A C 1
ATOM 3121 O O . ALA A 1 397 ? 28.344 12.016 -5.84 1 97.69 397 ALA A O 1
ATOM 3122 N N . GLY A 1 398 ? 28.375 9.805 -5.855 1 98.06 398 GLY A N 1
ATOM 3123 C CA . GLY A 1 398 ? 27.641 9.734 -7.105 1 98.06 398 GLY A CA 1
ATOM 3124 C C . GLY A 1 398 ? 26.141 9.867 -6.914 1 98.06 398 GLY A C 1
ATOM 3125 O O . GLY A 1 398 ? 25.484 10.664 -7.59 1 98.06 398 GLY A O 1
ATOM 3126 N N . GLY A 1 399 ? 25.547 9.102 -6.059 1 98.56 399 GLY A N 1
ATOM 3127 C CA . GLY A 1 399 ? 24.109 9.07 -5.82 1 98.56 399 GLY A CA 1
ATOM 3128 C C . GLY A 1 399 ? 23.578 7.664 -5.621 1 98.56 399 GLY A C 1
ATOM 3129 O O . GLY A 1 399 ? 24.234 6.824 -5.004 1 98.56 399 GLY A O 1
ATOM 3130 N N . TYR A 1 400 ? 22.406 7.469 -6.023 1 98.81 400 TYR A N 1
ATOM 3131 C CA . TYR A 1 400 ? 21.703 6.215 -5.77 1 98.81 400 TYR A CA 1
ATOM 3132 C C . TYR A 1 400 ? 21.297 5.539 -7.078 1 98.81 400 TYR A C 1
ATOM 3134 O O . TYR A 1 400 ? 21.172 6.203 -8.109 1 98.81 400 TYR A O 1
ATOM 3142 N N . LEU A 1 401 ? 21.141 4.258 -7.043 1 98.81 401 LEU A N 1
ATOM 3143 C CA . LEU A 1 401 ? 20.703 3.43 -8.156 1 98.81 401 LEU A CA 1
ATOM 3144 C C . LEU A 1 401 ? 19.453 2.646 -7.785 1 98.81 401 LEU A C 1
ATOM 3146 O O . LEU A 1 401 ? 19.438 1.91 -6.797 1 98.81 401 LEU A O 1
ATOM 3150 N N . VAL A 1 402 ? 18.375 2.863 -8.547 1 98.81 402 VAL A N 1
ATOM 3151 C CA . VAL A 1 402 ? 17.125 2.148 -8.367 1 98.81 402 VAL A CA 1
ATOM 3152 C C . VAL A 1 402 ? 16.984 1.079 -9.453 1 98.81 402 VAL A C 1
ATOM 3154 O O . VAL A 1 402 ? 17 1.389 -10.641 1 98.81 402 VAL A O 1
ATOM 3157 N N . PRO A 1 403 ? 16.828 -0.178 -9.062 1 98.56 403 PRO A N 1
ATOM 3158 C CA . PRO A 1 403 ? 16.703 -1.217 -10.086 1 98.56 403 PRO A CA 1
ATOM 3159 C C . PRO A 1 403 ? 15.438 -1.068 -10.922 1 98.56 403 PRO A C 1
ATOM 3161 O O . PRO A 1 403 ? 14.453 -0.484 -10.461 1 98.56 403 PRO A O 1
ATOM 3164 N N . PRO A 1 404 ? 15.414 -1.631 -12.141 1 98.31 404 PRO A N 1
ATOM 3165 C CA . PRO A 1 404 ? 14.258 -1.497 -13.023 1 98.31 404 PRO A CA 1
ATOM 3166 C C . PRO A 1 404 ? 12.961 -1.994 -12.375 1 98.31 404 PRO A C 1
ATOM 3168 O O . PRO A 1 404 ? 11.891 -1.441 -12.625 1 98.31 404 PRO A O 1
ATOM 3171 N N . ALA A 1 405 ? 13.078 -2.975 -11.57 1 98.5 405 ALA A N 1
ATOM 3172 C CA . ALA A 1 405 ? 11.906 -3.553 -10.922 1 98.5 405 ALA A CA 1
ATOM 3173 C C . ALA A 1 405 ? 11.109 -2.486 -10.18 1 98.5 405 ALA A C 1
ATOM 3175 O O . ALA A 1 405 ? 9.891 -2.594 -10.039 1 98.5 405 ALA A O 1
ATOM 3176 N N . HIS A 1 406 ? 11.812 -1.452 -9.695 1 98.75 406 HIS A N 1
ATOM 3177 C CA . HIS A 1 406 ? 11.164 -0.43 -8.875 1 98.75 406 HIS A CA 1
ATOM 3178 C C . HIS A 1 406 ? 11.242 0.939 -9.547 1 98.75 406 HIS A C 1
ATOM 3180 O O . HIS A 1 406 ? 10.836 1.944 -8.961 1 98.75 406 HIS A O 1
ATOM 3186 N N . ALA A 1 407 ? 11.727 1.042 -10.727 1 98.31 407 ALA A N 1
ATOM 3187 C CA . ALA A 1 407 ? 12.062 2.309 -11.367 1 98.31 407 ALA A CA 1
ATOM 3188 C C . ALA A 1 407 ? 10.812 3.129 -11.664 1 98.31 407 ALA A C 1
ATOM 3190 O O . ALA A 1 407 ? 10.789 4.344 -11.445 1 98.31 407 ALA A O 1
ATOM 3191 N N . GLU A 1 408 ? 9.797 2.479 -12.109 1 97.5 408 GLU A N 1
ATOM 3192 C CA . GLU A 1 408 ? 8.617 3.215 -12.562 1 97.5 408 GLU A CA 1
ATOM 3193 C C . GLU A 1 408 ? 7.953 3.961 -11.406 1 97.5 408 GLU A C 1
ATOM 3195 O O . GLU A 1 408 ? 7.703 5.164 -11.5 1 97.5 408 GLU A O 1
ATOM 3200 N N . TRP A 1 409 ? 7.605 3.268 -10.312 1 97.75 409 TRP A N 1
ATOM 3201 C CA . TRP A 1 409 ? 6.895 3.945 -9.234 1 97.75 409 TRP A CA 1
ATOM 3202 C C . TRP A 1 409 ? 7.82 4.887 -8.477 1 97.75 409 TRP A C 1
ATOM 3204 O O . TRP A 1 409 ? 7.387 5.934 -7.984 1 97.75 409 TRP A O 1
ATOM 3214 N N . VAL A 1 410 ? 9.133 4.566 -8.344 1 98.62 410 VAL A N 1
ATOM 3215 C CA . VAL A 1 410 ? 10.07 5.473 -7.691 1 98.62 410 VAL A CA 1
ATOM 3216 C C . VAL A 1 410 ? 10.227 6.742 -8.523 1 98.62 410 VAL A C 1
ATOM 3218 O O . VAL A 1 410 ? 10.305 7.844 -7.98 1 98.62 410 VAL A O 1
ATOM 3221 N N . ALA A 1 411 ? 10.297 6.594 -9.867 1 98.38 411 ALA A N 1
ATOM 3222 C CA . ALA A 1 411 ? 10.391 7.762 -10.742 1 98.38 411 ALA A CA 1
ATOM 3223 C C . ALA A 1 411 ? 9.203 8.703 -10.531 1 98.38 411 ALA A C 1
ATOM 3225 O O . ALA A 1 411 ? 9.367 9.922 -10.539 1 98.38 411 ALA A O 1
ATOM 3226 N N . ARG A 1 412 ? 8.047 8.156 -10.398 1 97.69 412 ARG A N 1
ATOM 3227 C CA . ARG A 1 412 ? 6.875 8.977 -10.141 1 97.69 412 ARG A CA 1
ATOM 3228 C C . ARG A 1 412 ? 7.012 9.727 -8.82 1 97.69 412 ARG A C 1
ATOM 3230 O O . ARG A 1 412 ? 6.668 10.906 -8.727 1 97.69 412 ARG A O 1
ATOM 3237 N N . LYS A 1 413 ? 7.516 9.055 -7.777 1 98.31 413 LYS A N 1
ATOM 3238 C CA . LYS A 1 413 ? 7.719 9.703 -6.484 1 98.31 413 LYS A CA 1
ATOM 3239 C C . LYS A 1 413 ? 8.773 10.805 -6.582 1 98.31 413 LYS A C 1
ATOM 3241 O O . LYS A 1 413 ? 8.609 11.883 -6.008 1 98.31 413 LYS A O 1
ATOM 3246 N N . LEU A 1 414 ? 9.875 10.469 -7.273 1 98.56 414 LEU A N 1
ATOM 3247 C CA . LEU A 1 414 ? 10.93 11.461 -7.445 1 98.56 414 LEU A CA 1
ATOM 3248 C C . LEU A 1 414 ? 10.406 12.688 -8.188 1 98.56 414 LEU A C 1
ATOM 3250 O O . LEU A 1 414 ? 10.742 13.82 -7.848 1 98.56 414 LEU A O 1
ATOM 3254 N N . THR A 1 415 ? 9.547 12.438 -9.164 1 98.38 415 THR A N 1
ATOM 3255 C CA . THR A 1 415 ? 8.969 13.531 -9.945 1 98.38 415 THR A CA 1
ATOM 3256 C C . THR A 1 415 ? 8.109 14.43 -9.062 1 98.38 415 THR A C 1
ATOM 3258 O O . THR A 1 415 ? 8.211 15.656 -9.133 1 98.38 415 THR A O 1
ATOM 3261 N N . VAL A 1 416 ? 7.336 13.867 -8.227 1 97.88 416 VAL A N 1
ATOM 3262 C CA . VAL A 1 416 ? 6.457 14.602 -7.32 1 97.88 416 VAL A CA 1
ATOM 3263 C C . VAL A 1 416 ? 7.293 15.453 -6.367 1 97.88 416 VAL A C 1
ATOM 3265 O O . VAL A 1 416 ? 6.891 16.562 -6 1 97.88 416 VAL A O 1
ATOM 3268 N N . HIS A 1 417 ? 8.469 15 -6.031 1 98.5 417 HIS A N 1
ATOM 3269 C CA . HIS A 1 417 ? 9.352 15.68 -5.082 1 98.5 417 HIS A CA 1
ATOM 3270 C C . HIS A 1 417 ? 10.281 16.656 -5.789 1 98.5 417 HIS A C 1
ATOM 3272 O O . HIS A 1 417 ? 11.141 17.266 -5.156 1 98.5 417 HIS A O 1
ATOM 3278 N N . GLY A 1 418 ? 10.156 16.797 -7.105 1 97.81 418 GLY A N 1
ATOM 3279 C CA . GLY A 1 418 ? 10.977 17.734 -7.863 1 97.81 418 GLY A CA 1
ATOM 3280 C C . GLY A 1 418 ? 12.43 17.297 -7.961 1 97.81 418 GLY A C 1
ATOM 3281 O O . GLY A 1 418 ? 13.32 18.141 -8.125 1 97.81 418 GLY A O 1
ATOM 3282 N N . LEU A 1 419 ? 12.68 16 -7.848 1 98.31 419 LEU A N 1
ATOM 3283 C CA . LEU A 1 419 ? 14.047 15.484 -7.879 1 98.31 419 LEU A CA 1
ATOM 3284 C C . LEU A 1 419 ? 14.43 15.031 -9.281 1 98.31 419 LEU A C 1
ATOM 3286 O O . LEU A 1 419 ? 13.586 14.531 -10.031 1 98.31 419 LEU A O 1
ATOM 3290 N N . ARG A 1 420 ? 15.656 15.188 -9.633 1 97.88 420 ARG A N 1
ATOM 3291 C CA . ARG A 1 420 ? 16.172 14.805 -10.938 1 97.88 420 ARG A CA 1
ATOM 3292 C C . ARG A 1 420 ? 16.672 13.359 -10.938 1 97.88 420 ARG A C 1
ATOM 3294 O O . ARG A 1 420 ? 17.219 12.891 -9.945 1 97.88 420 ARG A O 1
ATOM 3301 N N . PHE A 1 421 ? 16.484 12.688 -11.977 1 98.5 421 PHE A N 1
ATOM 3302 C CA . PHE A 1 421 ? 16.984 11.336 -12.188 1 98.5 421 PHE A CA 1
ATOM 3303 C C . PHE A 1 421 ? 17.172 11.062 -13.672 1 98.5 421 PHE A C 1
ATOM 3305 O O . PHE A 1 421 ? 16.703 11.82 -14.523 1 98.5 421 PHE A O 1
ATOM 3312 N N . GLN A 1 422 ? 17.938 10.125 -13.992 1 98.19 422 GLN A N 1
ATOM 3313 C CA . GLN A 1 422 ? 18.156 9.586 -15.336 1 98.19 422 GLN A CA 1
ATOM 3314 C C . GLN A 1 422 ? 18 8.07 -15.352 1 98.19 422 GLN A C 1
ATOM 3316 O O . GLN A 1 422 ? 17.953 7.434 -14.289 1 98.19 422 GLN A O 1
ATOM 3321 N N . ARG A 1 423 ? 17.875 7.512 -16.516 1 96.94 423 ARG A N 1
ATOM 3322 C CA . ARG A 1 423 ? 17.688 6.07 -16.688 1 96.94 423 ARG A CA 1
ATOM 3323 C C . ARG A 1 423 ? 18.766 5.477 -17.578 1 96.94 423 ARG A C 1
ATOM 3325 O O . ARG A 1 423 ? 19.156 6.074 -18.578 1 96.94 423 ARG A O 1
ATOM 3332 N N . LEU A 1 424 ? 19.25 4.359 -17.188 1 96.19 424 LEU A N 1
ATOM 3333 C CA . LEU A 1 424 ? 20.219 3.631 -18 1 96.19 424 LEU A CA 1
ATOM 3334 C C . LEU A 1 424 ? 19.547 3.037 -19.234 1 96.19 424 LEU A C 1
ATOM 3336 O O . LEU A 1 424 ? 18.562 2.318 -19.125 1 96.19 424 LEU A O 1
ATOM 3340 N N . GLY A 1 425 ? 20.141 3.342 -20.375 1 93.94 425 GLY A N 1
ATOM 3341 C CA . GLY A 1 425 ? 19.594 2.801 -21.609 1 93.94 425 GLY A CA 1
ATOM 3342 C C . GLY A 1 425 ? 20.031 1.377 -21.891 1 93.94 425 GLY A C 1
ATOM 3343 O O . GLY A 1 425 ? 19.328 0.618 -22.547 1 93.94 425 GLY A O 1
ATOM 3344 N N . GLN A 1 426 ? 21.25 1.013 -21.484 1 94.62 426 GLN A N 1
ATOM 3345 C CA . GLN A 1 426 ? 21.812 -0.317 -21.688 1 94.62 426 GLN A CA 1
ATOM 3346 C C . GLN A 1 426 ? 22.344 -0.89 -20.375 1 94.62 426 GLN A C 1
ATOM 3348 O O . GLN A 1 426 ? 22.688 -0.141 -19.469 1 94.62 426 GLN A O 1
ATOM 3353 N N . ALA A 1 427 ? 22.375 -2.154 -20.375 1 95.81 427 ALA A N 1
ATOM 3354 C CA . ALA A 1 427 ? 22.922 -2.822 -19.203 1 95.81 427 ALA A CA 1
ATOM 3355 C C . ALA A 1 427 ? 24.422 -2.561 -19.062 1 95.81 427 ALA A C 1
ATOM 3357 O O . ALA A 1 427 ? 25.125 -2.404 -20.062 1 95.81 427 ALA A O 1
ATOM 3358 N N . LEU A 1 428 ? 24.875 -2.5 -17.875 1 96.06 428 LEU A N 1
ATOM 3359 C CA . LEU A 1 428 ? 26.297 -2.389 -17.578 1 96.06 428 LEU A CA 1
ATOM 3360 C C . LEU A 1 428 ? 26.797 -3.631 -16.844 1 96.06 428 LEU A C 1
ATOM 3362 O O . LEU A 1 428 ? 26.078 -4.215 -16.031 1 96.06 428 LEU A O 1
ATOM 3366 N N . PRO A 1 429 ? 28.031 -4.043 -17.125 1 94.62 429 PRO A N 1
ATOM 3367 C CA . PRO A 1 429 ? 28.625 -5.156 -16.391 1 94.62 429 PRO A CA 1
ATOM 3368 C C . PRO A 1 429 ? 28.797 -4.852 -14.898 1 94.62 429 PRO A C 1
ATOM 3370 O O . PRO A 1 429 ? 28.578 -3.713 -14.469 1 94.62 429 PRO A O 1
ATOM 3373 N N . PRO A 1 430 ? 29.109 -5.895 -14.188 1 93.81 430 PRO A N 1
ATOM 3374 C CA . PRO A 1 430 ? 29.234 -5.676 -12.742 1 93.81 430 PRO A CA 1
ATOM 3375 C C . PRO A 1 430 ? 30.203 -4.539 -12.406 1 93.81 430 PRO A C 1
ATOM 3377 O O . PRO A 1 430 ? 31.297 -4.477 -12.945 1 93.81 430 PRO A O 1
ATOM 3380 N N . THR A 1 431 ? 29.672 -3.68 -11.602 1 91.81 431 THR A N 1
ATOM 3381 C CA . THR A 1 431 ? 30.406 -2.514 -11.133 1 91.81 431 THR A CA 1
ATOM 3382 C C . THR A 1 431 ? 30.312 -2.385 -9.617 1 91.81 431 THR A C 1
ATOM 3384 O O . THR A 1 431 ? 29.438 -2.988 -8.992 1 91.81 431 THR A O 1
ATOM 3387 N N . GLY A 1 432 ? 31.328 -1.667 -9.094 1 96.44 432 GLY A N 1
ATOM 3388 C CA . GLY A 1 432 ? 31.344 -1.471 -7.652 1 96.44 432 GLY A CA 1
ATOM 3389 C C . GLY A 1 432 ? 30.234 -0.562 -7.156 1 96.44 432 GLY A C 1
ATOM 3390 O O . GLY A 1 432 ? 30.094 0.567 -7.629 1 96.44 432 GLY A O 1
ATOM 3391 N N . VAL A 1 433 ? 29.359 -1.062 -6.25 1 98.25 433 VAL A N 1
ATOM 3392 C CA . VAL A 1 433 ? 28.281 -0.316 -5.598 1 98.25 433 VAL A CA 1
ATOM 3393 C C . VAL A 1 433 ? 28.281 -0.615 -4.102 1 98.25 433 VAL A C 1
ATOM 3395 O O . VAL A 1 433 ? 29.016 -1.486 -3.635 1 98.25 433 VAL A O 1
ATOM 3398 N N . GLU A 1 434 ? 27.609 0.143 -3.336 1 98.62 434 GLU A N 1
ATOM 3399 C CA . GLU A 1 434 ? 27.344 -0.175 -1.937 1 98.62 434 GLU A CA 1
ATOM 3400 C C . GLU A 1 434 ? 25.938 -0.75 -1.755 1 98.62 434 GLU A C 1
ATOM 3402 O O . GLU A 1 434 ? 24.969 -0.188 -2.254 1 98.62 434 GLU A O 1
ATOM 3407 N N . VAL A 1 435 ? 25.953 -1.846 -1.108 1 98.44 435 VAL A N 1
ATOM 3408 C CA . VAL A 1 435 ? 24.719 -2.598 -0.902 1 98.44 435 VAL A CA 1
ATOM 3409 C C . VAL A 1 435 ? 24.406 -2.68 0.59 1 98.44 435 VAL A C 1
ATOM 3411 O O . VAL A 1 435 ? 25.312 -2.9 1.407 1 98.44 435 VAL A O 1
ATOM 3414 N N . PHE A 1 436 ? 23.109 -2.377 0.974 1 98.75 436 PHE A N 1
ATOM 3415 C CA . PHE A 1 436 ? 22.672 -2.49 2.361 1 98.75 436 PHE A CA 1
ATOM 3416 C C . PHE A 1 436 ? 21.953 -3.812 2.596 1 98.75 436 PHE A C 1
ATOM 3418 O O . PHE A 1 436 ? 20.969 -4.113 1.924 1 98.75 436 PHE A O 1
ATOM 3425 N N . ARG A 1 437 ? 22.375 -4.598 3.479 1 97.94 437 ARG A N 1
ATOM 3426 C CA . ARG A 1 437 ? 21.719 -5.824 3.93 1 97.94 437 ARG A CA 1
ATOM 3427 C C . ARG A 1 437 ? 21.328 -5.727 5.402 1 97.94 437 ARG A C 1
ATOM 3429 O O . ARG A 1 437 ? 22.172 -5.41 6.254 1 97.94 437 ARG A O 1
ATOM 3436 N N . ALA A 1 438 ? 20.094 -5.992 5.672 1 98.44 438 ALA A N 1
ATOM 3437 C CA . ALA A 1 438 ? 19.609 -5.949 7.051 1 98.44 438 ALA A CA 1
ATOM 3438 C C . ALA A 1 438 ? 20 -7.215 7.809 1 98.44 438 ALA A C 1
ATOM 3440 O O . ALA A 1 438 ? 19.859 -8.328 7.285 1 98.44 438 ALA A O 1
ATOM 3441 N N . THR A 1 439 ? 20.484 -7.102 8.984 1 96.81 439 THR A N 1
ATOM 3442 C CA . THR A 1 439 ? 20.781 -8.219 9.883 1 96.81 439 THR A CA 1
ATOM 3443 C C . THR A 1 439 ? 19.578 -8.508 10.773 1 96.81 439 THR A C 1
ATOM 3445 O O . THR A 1 439 ? 19.438 -9.617 11.297 1 96.81 439 THR A O 1
ATOM 3448 N N . GLU A 1 440 ? 18.812 -7.512 10.984 1 97.31 440 GLU A N 1
ATOM 3449 C CA . GLU A 1 440 ? 17.531 -7.609 11.695 1 97.31 440 GLU A CA 1
ATOM 3450 C C . GLU A 1 440 ? 16.438 -6.82 10.977 1 97.31 440 GLU A C 1
ATOM 3452 O O . GLU A 1 440 ? 16.719 -5.777 10.375 1 97.31 440 GLU A O 1
ATOM 3457 N N . ALA A 1 441 ? 15.312 -7.301 10.961 1 98.12 441 ALA A N 1
ATOM 3458 C CA . ALA A 1 441 ? 14.133 -6.641 10.406 1 98.12 441 ALA A CA 1
ATOM 3459 C C . ALA A 1 441 ? 12.906 -6.906 11.266 1 98.12 441 ALA A C 1
ATOM 3461 O O . ALA A 1 441 ? 12.664 -8.039 11.688 1 98.12 441 ALA A O 1
ATOM 3462 N N . SER A 1 442 ? 12.148 -5.848 11.57 1 98.31 442 SER A N 1
ATOM 3463 C CA . SER A 1 442 ? 10.953 -5.965 12.391 1 98.31 442 SER A CA 1
ATOM 3464 C C . SER A 1 442 ? 9.805 -5.145 11.812 1 98.31 442 SER A C 1
ATOM 3466 O O . SER A 1 442 ? 9.922 -3.93 11.648 1 98.31 442 SER A O 1
ATOM 3468 N N . PHE A 1 443 ? 8.688 -5.801 11.555 1 98.69 443 PHE A N 1
ATOM 3469 C CA . PHE A 1 443 ? 7.488 -5.133 11.07 1 98.69 443 PHE A CA 1
ATOM 3470 C C . PHE A 1 443 ? 6.676 -4.566 12.227 1 98.69 443 PHE A C 1
ATOM 3472 O O . PHE A 1 443 ? 6.547 -5.207 13.273 1 98.69 443 PHE A O 1
ATOM 3479 N N . ARG A 1 444 ? 6.105 -3.391 12.008 1 98.25 444 ARG A N 1
ATOM 3480 C CA . ARG A 1 444 ? 5.195 -2.824 13 1 98.25 444 ARG A CA 1
ATOM 3481 C C . ARG A 1 444 ? 3.898 -3.625 13.07 1 98.25 444 ARG A C 1
ATOM 3483 O O . ARG A 1 444 ? 3.25 -3.863 12.055 1 98.25 444 ARG A O 1
ATOM 3490 N N . PRO A 1 445 ? 3.443 -4.039 14.25 1 97.69 445 PRO A N 1
ATOM 3491 C CA . PRO A 1 445 ? 2.221 -4.84 14.336 1 97.69 445 PRO A CA 1
ATOM 3492 C C . PRO A 1 445 ? 0.97 -4.051 13.953 1 97.69 445 PRO A C 1
ATOM 3494 O O . PRO A 1 445 ? 0.031 -4.609 13.383 1 97.69 445 PRO A O 1
ATOM 3497 N N . GLY A 1 446 ? 0.925 -2.795 14.258 1 97.44 446 GLY A N 1
ATOM 3498 C CA . GLY A 1 446 ? -0.227 -1.976 13.914 1 97.44 446 GLY A CA 1
ATOM 3499 C C . GLY A 1 446 ? -0.07 -1.253 12.594 1 97.44 446 GLY A C 1
ATOM 3500 O O . GLY A 1 446 ? 1.051 -1.03 12.125 1 97.44 446 GLY A O 1
ATOM 3501 N N . SER A 1 447 ? -1.192 -0.954 12.016 1 98.31 447 SER A N 1
ATOM 3502 C CA . SER A 1 447 ? -1.198 -0.139 10.805 1 98.31 447 SER A CA 1
ATOM 3503 C C . SER A 1 447 ? -0.925 1.327 11.125 1 98.31 447 SER A C 1
ATOM 3505 O O . SER A 1 447 ? -1.328 1.824 12.18 1 98.31 447 SER A O 1
ATOM 3507 N N . TYR A 1 448 ? -0.188 2.012 10.273 1 98.31 448 TYR A N 1
ATOM 3508 C CA . TYR A 1 448 ? 0.072 3.443 10.383 1 98.31 448 TYR A CA 1
ATOM 3509 C C . TYR A 1 448 ? -0.078 4.129 9.031 1 98.31 448 TYR A C 1
ATOM 3511 O O . TYR A 1 448 ? 0.764 3.959 8.148 1 98.31 448 TYR A O 1
ATOM 3519 N N . GLU A 1 449 ? -1.154 4.93 8.922 1 98.31 449 GLU A N 1
ATOM 3520 C CA . GLU A 1 449 ? -1.479 5.602 7.664 1 98.31 449 GLU A CA 1
ATOM 3521 C C . GLU A 1 449 ? -1.657 4.598 6.531 1 98.31 449 GLU A C 1
ATOM 3523 O O . GLU A 1 449 ? -1.168 4.812 5.418 1 98.31 449 GLU A O 1
ATOM 3528 N N . GLY A 1 450 ? -2.199 3.453 6.832 1 98.19 450 GLY A N 1
ATOM 3529 C CA . GLY A 1 450 ? -2.549 2.438 5.852 1 98.19 450 GLY A CA 1
ATOM 3530 C C . GLY A 1 450 ? -1.386 1.53 5.492 1 98.19 450 GLY A C 1
ATOM 3531 O O . GLY A 1 450 ? -1.515 0.659 4.629 1 98.19 450 GLY A O 1
ATOM 3532 N N . ARG A 1 451 ? -0.234 1.703 6.133 1 98.38 451 ARG A N 1
ATOM 3533 C CA . ARG A 1 451 ? 0.96 0.935 5.797 1 98.38 451 ARG A CA 1
ATOM 3534 C C . ARG A 1 451 ? 1.473 0.163 7.008 1 98.38 451 ARG A C 1
ATOM 3536 O O . ARG A 1 451 ? 1.026 0.396 8.133 1 98.38 451 ARG A O 1
ATOM 3543 N N . GLN A 1 452 ? 2.371 -0.743 6.738 1 98.69 452 GLN A N 1
ATOM 3544 C CA . GLN A 1 452 ? 3.094 -1.459 7.785 1 98.69 452 GLN A CA 1
ATOM 3545 C C . GLN A 1 452 ? 4.566 -1.066 7.805 1 98.69 452 GLN A C 1
ATOM 3547 O O . GLN A 1 452 ? 5.379 -1.639 7.074 1 98.69 452 GLN A O 1
ATOM 3552 N N . PRO A 1 453 ? 4.949 -0.189 8.648 1 98.69 453 PRO A N 1
ATOM 3553 C CA . PRO A 1 453 ? 6.344 0.258 8.719 1 98.69 453 PRO A CA 1
ATOM 3554 C C . PRO A 1 453 ? 7.309 -0.872 9.078 1 98.69 453 PRO A C 1
ATOM 3556 O O . PRO A 1 453 ? 6.902 -1.86 9.695 1 98.69 453 PRO A O 1
ATOM 3559 N N . LEU A 1 454 ? 8.516 -0.701 8.648 1 98.75 454 LEU A N 1
ATOM 3560 C CA . LEU A 1 454 ? 9.594 -1.668 8.836 1 98.75 454 LEU A CA 1
ATOM 3561 C C . LEU A 1 454 ? 10.812 -1.008 9.477 1 98.75 454 LEU A C 1
ATOM 3563 O O . LEU A 1 454 ? 11.242 0.062 9.039 1 98.75 454 LEU A O 1
ATOM 3567 N N . SER A 1 455 ? 11.312 -1.518 10.555 1 98.5 455 SER A N 1
ATOM 3568 C CA . SER A 1 455 ? 12.57 -1.112 11.164 1 98.5 455 SER A CA 1
ATOM 3569 C C . SER A 1 455 ? 13.672 -2.139 10.906 1 98.5 455 SER A C 1
ATOM 3571 O O . SER A 1 455 ? 13.43 -3.346 10.992 1 98.5 455 SER A O 1
ATOM 3573 N N . VAL A 1 456 ? 14.875 -1.683 10.578 1 98.62 456 VAL A N 1
ATOM 3574 C CA . VAL A 1 456 ? 15.961 -2.613 10.258 1 98.62 456 VAL A CA 1
ATOM 3575 C C . VAL A 1 456 ? 17.234 -2.188 10.977 1 98.62 456 VAL A C 1
ATOM 3577 O O . VAL A 1 456 ? 17.344 -1.045 11.43 1 98.62 456 VAL A O 1
ATOM 3580 N N . LYS A 1 457 ? 18.125 -3.098 11.195 1 98.38 457 LYS A N 1
ATOM 3581 C CA . LYS A 1 457 ? 19.547 -2.9 11.461 1 98.38 457 LYS A CA 1
ATOM 3582 C C . LYS A 1 457 ? 20.406 -3.492 10.344 1 98.38 457 LYS A C 1
ATOM 3584 O O . LYS A 1 457 ? 20 -4.449 9.68 1 98.38 457 LYS A O 1
ATOM 3589 N N . GLY A 1 458 ? 21.469 -2.904 10.039 1 97.88 458 GLY A N 1
ATOM 3590 C CA . GLY A 1 458 ? 22.359 -3.395 8.992 1 97.88 458 GLY A CA 1
ATOM 3591 C C . GLY A 1 458 ? 23.453 -2.412 8.625 1 97.88 458 GLY A C 1
ATOM 3592 O O . GLY A 1 458 ? 23.672 -1.43 9.336 1 97.88 458 GLY A O 1
ATOM 3593 N N . GLN A 1 459 ? 24.219 -2.766 7.59 1 96.12 459 GLN A N 1
ATOM 3594 C CA . GLN A 1 459 ? 25.344 -1.928 7.18 1 96.12 459 GLN A CA 1
ATOM 3595 C C . GLN A 1 459 ? 25.516 -1.946 5.664 1 96.12 459 GLN A C 1
ATOM 3597 O O . GLN A 1 459 ? 25.047 -2.875 4.992 1 96.12 459 GLN A O 1
ATOM 3602 N N . TRP A 1 460 ? 26.016 -0.888 5.164 1 98 460 TRP A N 1
ATOM 3603 C CA . TRP A 1 460 ? 26.438 -0.811 3.766 1 98 460 TRP A CA 1
ATOM 3604 C C . TRP A 1 460 ? 27.75 -1.552 3.539 1 98 460 TRP A C 1
ATOM 3606 O O . TRP A 1 460 ? 28.656 -1.468 4.359 1 98 460 TRP A O 1
ATOM 3616 N N . THR A 1 461 ? 27.828 -2.309 2.479 1 98.06 461 THR A N 1
ATOM 3617 C CA . THR A 1 461 ? 29.062 -2.992 2.082 1 98.06 461 THR A CA 1
ATOM 3618 C C . THR A 1 461 ? 29.312 -2.816 0.589 1 98.06 461 THR A C 1
ATOM 3620 O O . THR A 1 461 ? 28.375 -2.721 -0.203 1 98.06 461 THR A O 1
ATOM 3623 N N . LYS A 1 462 ? 30.547 -2.738 0.24 1 97.94 462 LYS A N 1
ATOM 3624 C CA . LYS A 1 462 ? 30.906 -2.648 -1.173 1 97.94 462 LYS A CA 1
ATOM 3625 C C . LYS A 1 462 ? 30.797 -4.008 -1.856 1 97.94 462 LYS A C 1
ATOM 3627 O O . LYS A 1 462 ? 31.312 -5.008 -1.353 1 97.94 462 LYS A O 1
ATOM 3632 N N . GLU A 1 463 ? 30.047 -4.047 -2.873 1 97.31 463 GLU A N 1
ATOM 3633 C CA . GLU A 1 463 ? 29.875 -5.246 -3.688 1 97.31 463 GLU A CA 1
ATOM 3634 C C . GLU A 1 463 ? 29.891 -4.91 -5.176 1 97.31 463 GLU A C 1
ATOM 3636 O O . GLU A 1 463 ? 29.859 -3.736 -5.551 1 97.31 463 GLU A O 1
ATOM 3641 N N . SER A 1 464 ? 30.094 -5.961 -5.941 1 97.06 464 SER A N 1
ATOM 3642 C CA . SER A 1 464 ? 30 -5.828 -7.395 1 97.06 464 SER A CA 1
ATOM 3643 C C . SER A 1 464 ? 28.688 -6.387 -7.918 1 97.06 464 SER A C 1
ATOM 3645 O O . SER A 1 464 ? 28.375 -7.562 -7.707 1 97.06 464 SER A O 1
ATOM 3647 N N . TRP A 1 465 ? 27.922 -5.531 -8.547 1 96.31 465 TRP A N 1
ATOM 3648 C CA . TRP A 1 465 ? 26.609 -5.922 -9.078 1 96.31 465 TRP A CA 1
ATOM 3649 C C . TRP A 1 465 ? 26.453 -5.438 -10.516 1 96.31 465 TRP A C 1
ATOM 3651 O O . TRP A 1 465 ? 26.891 -4.34 -10.859 1 96.31 465 TRP A O 1
ATOM 3661 N N . PRO A 1 466 ? 25.812 -6.293 -11.336 1 95.31 466 PRO A N 1
ATOM 3662 C CA . PRO A 1 466 ? 25.406 -5.75 -12.641 1 95.31 466 PRO A CA 1
ATOM 3663 C C . PRO A 1 466 ? 24.312 -4.699 -12.523 1 95.31 466 PRO A C 1
ATOM 3665 O O . PRO A 1 466 ? 23.516 -4.727 -11.578 1 95.31 466 PRO A O 1
ATOM 3668 N N . LEU A 1 467 ? 24.266 -3.752 -13.453 1 97.19 467 LEU A N 1
ATOM 3669 C CA . LEU A 1 467 ? 23.203 -2.756 -13.547 1 97.19 467 LEU A CA 1
ATOM 3670 C C . LEU A 1 467 ? 22.375 -2.959 -14.805 1 97.19 467 LEU A C 1
ATOM 3672 O O . LEU A 1 467 ? 22.797 -2.6 -15.906 1 97.19 467 LEU A O 1
ATOM 3676 N N . PRO A 1 468 ? 21.219 -3.438 -14.672 1 96.75 468 PRO A N 1
ATOM 3677 C CA . PRO A 1 468 ? 20.391 -3.697 -15.852 1 96.75 468 PRO A CA 1
ATOM 3678 C C . PRO A 1 468 ? 19.922 -2.416 -16.531 1 96.75 468 PRO A C 1
ATOM 3680 O O . PRO A 1 468 ? 19.859 -1.356 -15.906 1 96.75 468 PRO A O 1
ATOM 3683 N N . ALA A 1 469 ? 19.594 -2.578 -17.812 1 96.25 469 ALA A N 1
ATOM 3684 C CA . ALA A 1 469 ? 18.922 -1.485 -18.516 1 96.25 469 ALA A CA 1
ATOM 3685 C C . ALA A 1 469 ? 17.656 -1.069 -17.781 1 96.25 469 ALA A C 1
ATOM 3687 O O . ALA A 1 469 ? 16.922 -1.917 -17.25 1 96.25 469 ALA A O 1
ATOM 3688 N N . GLY A 1 470 ? 17.344 0.225 -17.75 1 96.56 470 GLY A N 1
ATOM 3689 C CA . GLY A 1 470 ? 16.172 0.734 -17.078 1 96.56 470 GLY A CA 1
ATOM 3690 C C . GLY A 1 470 ? 16.438 1.185 -15.656 1 96.56 470 GLY A C 1
ATOM 3691 O O . GLY A 1 470 ? 15.586 1.827 -15.031 1 96.56 470 GLY A O 1
ATOM 3692 N N . THR A 1 471 ? 17.656 0.91 -15.117 1 98.12 471 THR A N 1
ATOM 3693 C CA . THR A 1 471 ? 18.047 1.377 -13.797 1 98.12 471 THR A CA 1
ATOM 3694 C C . THR A 1 471 ? 17.984 2.9 -13.719 1 98.12 471 THR A C 1
ATOM 3696 O O . THR A 1 471 ? 18.406 3.594 -14.641 1 98.12 471 THR A O 1
ATOM 3699 N N . LEU A 1 472 ? 17.406 3.414 -12.641 1 98.5 472 LEU A N 1
ATOM 3700 C CA . LEU A 1 472 ? 17.438 4.855 -12.414 1 98.5 472 LEU A CA 1
ATOM 3701 C C . LEU A 1 472 ? 18.719 5.266 -11.688 1 98.5 472 LEU A C 1
ATOM 3703 O O . LEU A 1 472 ? 19.141 4.59 -10.75 1 98.5 472 LEU A O 1
ATOM 3707 N N . TYR A 1 473 ? 19.297 6.262 -12.227 1 98.38 473 TYR A N 1
ATOM 3708 C CA . TYR A 1 473 ? 20.359 6.977 -11.531 1 98.38 473 TYR A CA 1
ATOM 3709 C C . TYR A 1 473 ? 19.844 8.297 -10.969 1 98.38 473 TYR A C 1
ATOM 3711 O O . TYR A 1 473 ? 19.312 9.125 -11.695 1 98.38 473 TYR A O 1
ATOM 3719 N N . VAL A 1 474 ? 19.953 8.43 -9.656 1 98.75 474 VAL A N 1
ATOM 3720 C CA . VAL A 1 474 ? 19.547 9.656 -8.969 1 98.75 474 VAL A CA 1
ATOM 3721 C C . VAL A 1 474 ? 20.781 10.359 -8.406 1 98.75 474 VAL A C 1
ATOM 3723 O O . VAL A 1 474 ? 21.344 9.93 -7.395 1 98.75 474 VAL A O 1
ATOM 3726 N N . PRO A 1 475 ? 21.188 11.406 -8.969 1 98.38 475 PRO A N 1
ATOM 3727 C CA . PRO A 1 475 ? 22.422 12.062 -8.539 1 98.38 475 PRO A CA 1
ATOM 3728 C C . PRO A 1 475 ? 22.297 12.711 -7.16 1 98.38 475 PRO A C 1
ATOM 3730 O O . PRO A 1 475 ? 21.266 13.312 -6.844 1 98.38 475 PRO A O 1
ATOM 3733 N N . ALA A 1 476 ? 23.328 12.562 -6.336 1 98.12 476 ALA A N 1
ATOM 3734 C CA . ALA A 1 476 ? 23.391 13.242 -5.047 1 98.12 476 ALA A CA 1
ATOM 3735 C C . ALA A 1 476 ? 23.5 14.75 -5.223 1 98.12 476 ALA A C 1
ATOM 3737 O O . ALA A 1 476 ? 23 15.523 -4.402 1 98.12 476 ALA A O 1
ATOM 3738 N N . ALA A 1 477 ? 24.203 15.172 -6.297 1 97.81 477 ALA A N 1
ATOM 3739 C CA . ALA A 1 477 ? 24.406 16.594 -6.578 1 97.81 477 ALA A CA 1
ATOM 3740 C C . ALA A 1 477 ? 23.156 17.219 -7.18 1 97.81 477 ALA A C 1
ATOM 3742 O O . ALA A 1 477 ? 23 17.25 -8.398 1 97.81 477 ALA A O 1
ATOM 3743 N N . GLN A 1 478 ? 22.375 17.703 -6.348 1 96.88 478 GLN A N 1
ATOM 3744 C CA . GLN A 1 478 ? 21.172 18.453 -6.762 1 96.88 478 GLN A CA 1
ATOM 3745 C C . GLN A 1 478 ? 20.609 19.266 -5.605 1 96.88 478 GLN A C 1
ATOM 3747 O O . GLN A 1 478 ? 20.969 19.047 -4.449 1 96.88 478 GLN A O 1
ATOM 3752 N N . LYS A 1 479 ? 19.703 20.109 -5.828 1 95.12 479 LYS A N 1
ATOM 3753 C CA . LYS A 1 479 ? 19.219 21.141 -4.914 1 95.12 479 LYS A CA 1
ATOM 3754 C C . LYS A 1 479 ? 18.703 20.531 -3.619 1 95.12 479 LYS A C 1
ATOM 3756 O O . LYS A 1 479 ? 19.047 20.984 -2.527 1 95.12 479 LYS A O 1
ATOM 3761 N N . SER A 1 480 ? 17.891 19.469 -3.717 1 96.69 480 SER A N 1
ATOM 3762 C CA . SER A 1 480 ? 17.234 18.859 -2.561 1 96.69 480 SER A CA 1
ATOM 3763 C C . SER A 1 480 ? 17.938 17.562 -2.143 1 96.69 480 SER A C 1
ATOM 3765 O O . SER A 1 480 ? 17.281 16.562 -1.873 1 96.69 480 SER A O 1
ATOM 3767 N N . ALA A 1 481 ? 19.25 17.609 -2.066 1 96.81 481 ALA A N 1
ATOM 3768 C CA . ALA A 1 481 ? 20.078 16.453 -1.742 1 96.81 481 ALA A CA 1
ATOM 3769 C C . ALA A 1 481 ? 19.688 15.859 -0.397 1 96.81 481 ALA A C 1
ATOM 3771 O O . ALA A 1 481 ? 19.547 14.633 -0.27 1 96.81 481 ALA A O 1
ATOM 3772 N N . PRO A 1 482 ? 19.406 16.656 0.681 1 97.25 482 PRO A N 1
ATOM 3773 C CA . PRO A 1 482 ? 19 16.031 1.948 1 97.25 482 PRO A CA 1
ATOM 3774 C C . PRO A 1 482 ? 17.719 15.219 1.833 1 97.25 482 PRO A C 1
ATOM 3776 O O . PRO A 1 482 ? 17.562 14.195 2.498 1 97.25 482 PRO A O 1
ATOM 3779 N N . LEU A 1 483 ? 16.781 15.688 1.021 1 98.31 483 LEU A N 1
ATOM 3780 C CA . LEU A 1 483 ? 15.547 14.938 0.832 1 98.31 483 LEU A CA 1
ATOM 3781 C C . LEU A 1 483 ? 15.836 13.547 0.274 1 98.31 483 LEU A C 1
ATOM 3783 O O . LEU A 1 483 ? 15.164 12.578 0.632 1 98.31 483 LEU A O 1
ATOM 3787 N N . LEU A 1 484 ? 16.828 13.406 -0.583 1 98.06 484 LEU A N 1
ATOM 3788 C CA . LEU A 1 484 ? 17.219 12.109 -1.118 1 98.06 484 LEU A CA 1
ATOM 3789 C C . LEU A 1 484 ? 17.609 11.148 0.006 1 98.06 484 LEU A C 1
ATOM 3791 O O . LEU A 1 484 ? 17.219 9.977 -0.011 1 98.06 484 LEU A O 1
ATOM 3795 N N . ALA A 1 485 ? 18.406 11.672 0.905 1 98.31 485 ALA A N 1
ATOM 3796 C CA . ALA A 1 485 ? 18.812 10.852 2.037 1 98.31 485 ALA A CA 1
ATOM 3797 C C . ALA A 1 485 ? 17.609 10.367 2.834 1 98.31 485 ALA A C 1
ATOM 3799 O O . ALA A 1 485 ? 17.531 9.195 3.209 1 98.31 485 ALA A O 1
ATOM 3800 N N . HIS A 1 486 ? 16.672 11.266 3.088 1 98.69 486 HIS A N 1
ATOM 3801 C CA . HIS A 1 486 ? 15.484 10.906 3.857 1 98.69 486 HIS A CA 1
ATOM 3802 C C . HIS A 1 486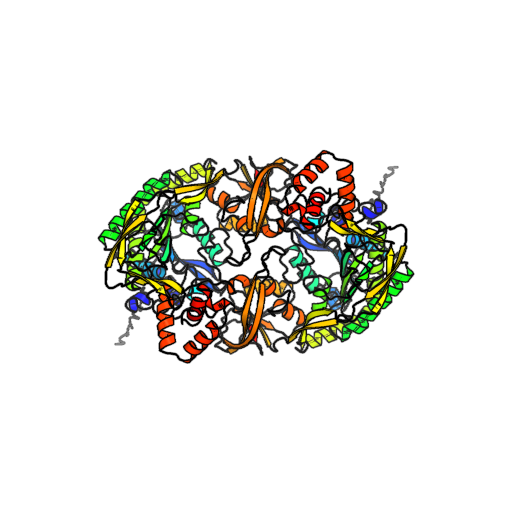 ? 14.633 9.883 3.111 1 98.69 486 HIS A C 1
ATOM 3804 O O . HIS A 1 486 ? 13.961 9.062 3.732 1 98.69 486 HIS A O 1
ATOM 3810 N N . LEU A 1 487 ? 14.672 9.875 1.77 1 98.81 487 LEU A N 1
ATOM 3811 C CA . LEU A 1 487 ? 13.898 8.945 0.951 1 98.81 487 LEU A CA 1
ATOM 3812 C C . LEU A 1 487 ? 14.586 7.582 0.882 1 98.81 487 LEU A C 1
ATOM 3814 O O . LEU A 1 487 ? 13.922 6.543 0.955 1 98.81 487 LEU A O 1
ATOM 3818 N N . PHE A 1 488 ? 15.945 7.574 0.771 1 98.88 488 PHE A N 1
ATOM 3819 C CA . PHE A 1 488 ? 16.578 6.359 0.274 1 98.88 488 PHE A CA 1
ATOM 3820 C C . PHE A 1 488 ? 17.438 5.711 1.358 1 98.88 488 PHE A C 1
ATOM 3822 O O . PHE A 1 488 ? 17.844 4.555 1.227 1 98.88 488 PHE A O 1
ATOM 3829 N N . GLU A 1 489 ? 17.859 6.441 2.373 1 98.81 489 GLU A N 1
ATOM 3830 C CA . GLU A 1 489 ? 18.656 5.816 3.42 1 98.81 489 GLU A CA 1
ATOM 3831 C C . GLU A 1 489 ? 17.812 4.902 4.297 1 98.81 489 GLU A C 1
ATOM 3833 O O . GLU A 1 489 ? 16.891 5.363 4.977 1 98.81 489 GLU A O 1
ATOM 3838 N N . PRO A 1 490 ? 18.094 3.66 4.359 1 98.5 490 PRO A N 1
ATOM 3839 C CA . PRO A 1 490 ? 17.188 2.656 4.926 1 98.5 490 PRO A CA 1
ATOM 3840 C C . PRO A 1 490 ? 16.969 2.84 6.426 1 98.5 490 PRO A C 1
ATOM 3842 O O . PRO A 1 490 ? 15.93 2.438 6.957 1 98.5 490 PRO A O 1
ATOM 3845 N N . LEU A 1 491 ? 17.891 3.453 7.145 1 98.25 491 LEU A N 1
ATOM 3846 C CA . LEU A 1 491 ? 17.766 3.59 8.594 1 98.25 491 LEU A CA 1
ATOM 3847 C C . LEU A 1 491 ? 16.969 4.836 8.953 1 98.25 491 LEU A C 1
ATOM 3849 O O . LEU A 1 491 ? 16.594 5.02 10.117 1 98.25 491 LEU A O 1
ATOM 3853 N N . GLY A 1 492 ? 16.719 5.727 7.969 1 97.94 492 GLY A N 1
ATOM 3854 C CA . GLY A 1 492 ? 15.938 6.926 8.234 1 97.94 492 GLY A CA 1
ATOM 3855 C C . GLY A 1 492 ? 14.492 6.633 8.609 1 97.94 492 GLY A C 1
ATOM 3856 O O . GLY A 1 492 ? 13.883 5.707 8.07 1 97.94 492 GLY A O 1
ATOM 3857 N N . PRO A 1 493 ? 13.93 7.383 9.477 1 97 493 PRO A N 1
ATOM 3858 C CA . PRO A 1 493 ? 12.586 7.09 9.977 1 97 493 PRO A CA 1
ATOM 3859 C C . PRO A 1 493 ? 11.508 7.316 8.922 1 97 493 PRO A C 1
ATOM 3861 O O . PRO A 1 493 ? 10.391 6.793 9.055 1 97 493 PRO A O 1
ATOM 3864 N N . ASP A 1 494 ? 11.758 8.109 7.895 1 98.19 494 ASP A N 1
ATOM 3865 C CA . ASP A 1 494 ? 10.75 8.383 6.875 1 98.19 494 ASP A CA 1
ATOM 3866 C C . ASP A 1 494 ? 11.203 7.875 5.508 1 98.19 494 ASP A C 1
ATOM 3868 O O . ASP A 1 494 ? 10.734 8.352 4.473 1 98.19 494 ASP A O 1
ATOM 3872 N N . SER A 1 495 ? 12.195 6.961 5.504 1 98.69 495 SER A N 1
ATOM 3873 C CA . SER A 1 495 ? 12.641 6.379 4.238 1 98.69 495 SER A CA 1
ATOM 3874 C C . SER A 1 495 ? 11.547 5.543 3.596 1 98.69 495 SER A C 1
ATOM 3876 O O . SER A 1 495 ? 10.586 5.145 4.266 1 98.69 495 SER A O 1
ATOM 3878 N N . LEU A 1 496 ? 11.688 5.316 2.318 1 98.81 496 LEU A N 1
ATOM 3879 C CA . LEU A 1 496 ? 10.773 4.418 1.628 1 98.81 496 LEU A CA 1
ATOM 3880 C C . LEU A 1 496 ? 10.781 3.033 2.27 1 98.81 496 LEU A C 1
ATOM 3882 O O . LEU A 1 496 ? 9.734 2.379 2.357 1 98.81 496 LEU A O 1
ATOM 3886 N N . LEU A 1 497 ? 11.945 2.6 2.701 1 98.81 497 LEU A N 1
ATOM 3887 C CA . LEU A 1 497 ? 12.023 1.315 3.391 1 98.81 497 LEU A CA 1
ATOM 3888 C C . LEU A 1 497 ? 11.227 1.349 4.691 1 98.81 497 LEU A C 1
ATOM 3890 O O . LEU A 1 497 ? 10.438 0.444 4.965 1 98.81 497 LEU A O 1
ATOM 3894 N N . ALA A 1 498 ? 11.438 2.373 5.504 1 98.69 498 ALA A N 1
ATOM 3895 C CA . ALA A 1 498 ? 10.781 2.492 6.805 1 98.69 498 ALA A CA 1
ATOM 3896 C C . ALA A 1 498 ? 9.266 2.527 6.652 1 98.69 498 ALA A C 1
ATOM 3898 O O . ALA A 1 498 ? 8.539 1.996 7.496 1 98.69 498 ALA A O 1
ATOM 3899 N N . TRP A 1 499 ? 8.812 3.109 5.582 1 98.75 499 TRP A N 1
ATOM 3900 C CA . TRP A 1 499 ? 7.379 3.221 5.352 1 98.75 499 TRP A CA 1
ATOM 3901 C C . TRP A 1 499 ? 6.816 1.925 4.777 1 98.75 499 TRP A C 1
ATOM 3903 O O . TRP A 1 499 ? 5.609 1.806 4.562 1 98.75 499 TRP A O 1
ATOM 3913 N N . GLY A 1 500 ? 7.66 0.977 4.43 1 98.69 500 GLY A N 1
ATOM 3914 C CA . GLY A 1 500 ? 7.199 -0.353 4.066 1 98.69 500 GLY A CA 1
ATOM 3915 C C . GLY A 1 500 ? 7.062 -0.547 2.566 1 98.69 500 GLY A C 1
ATOM 3916 O O . GLY A 1 500 ? 6.426 -1.502 2.115 1 98.69 500 GLY A O 1
ATOM 3917 N N . PHE A 1 501 ? 7.656 0.309 1.724 1 98.75 501 PHE A N 1
ATOM 3918 C CA . PHE A 1 501 ? 7.504 0.204 0.277 1 98.75 501 PHE A CA 1
ATOM 3919 C C . PHE A 1 501 ? 8.25 -1.015 -0.258 1 98.75 501 PHE A C 1
ATOM 3921 O O . PHE A 1 501 ? 7.992 -1.461 -1.379 1 98.75 501 PHE A O 1
ATOM 3928 N N . PHE A 1 502 ? 9.172 -1.542 0.52 1 98.81 502 PHE A N 1
ATOM 3929 C CA . PHE A 1 502 ? 9.992 -2.658 0.062 1 98.81 502 PHE A CA 1
ATOM 3930 C C . PHE A 1 502 ? 9.773 -3.885 0.937 1 98.81 502 PHE A C 1
ATOM 3932 O O . PHE A 1 502 ? 10.648 -4.754 1.027 1 98.81 502 PHE A O 1
ATOM 3939 N N . ASN A 1 503 ? 8.641 -4.004 1.638 1 98.81 503 ASN A N 1
ATOM 3940 C CA . ASN A 1 503 ? 8.398 -5.066 2.609 1 98.81 503 ASN A CA 1
ATOM 3941 C C . ASN A 1 503 ? 8.586 -6.449 1.988 1 98.81 503 ASN A C 1
ATOM 3943 O O . ASN A 1 503 ? 9.039 -7.379 2.658 1 98.81 503 ASN A O 1
ATOM 3947 N N . ASN A 1 504 ? 8.273 -6.621 0.737 1 98.62 504 ASN A N 1
ATOM 3948 C CA . ASN A 1 504 ? 8.398 -7.906 0.063 1 98.62 504 ASN A CA 1
ATOM 3949 C C . ASN A 1 504 ? 9.836 -8.43 0.112 1 98.62 504 ASN A C 1
ATOM 3951 O O . ASN A 1 504 ? 10.062 -9.641 0.163 1 98.62 504 ASN A O 1
ATOM 3955 N N . HIS A 1 505 ? 10.805 -7.566 0.082 1 98.62 505 HIS A N 1
ATOM 3956 C CA . HIS A 1 505 ? 12.211 -7.949 0.099 1 98.62 505 HIS A CA 1
ATOM 3957 C C . HIS A 1 505 ? 12.625 -8.477 1.471 1 98.62 505 HIS A C 1
ATOM 3959 O O . HIS A 1 505 ? 13.703 -9.055 1.621 1 98.62 505 HIS A O 1
ATOM 3965 N N . PHE A 1 506 ? 11.773 -8.328 2.439 1 98.62 506 PHE A N 1
ATOM 3966 C CA . PHE A 1 506 ? 12.055 -8.742 3.809 1 98.62 506 PHE A CA 1
ATOM 3967 C C . PHE A 1 506 ? 11.125 -9.867 4.238 1 98.62 506 PHE A C 1
ATOM 3969 O O . PHE A 1 506 ? 10.977 -10.133 5.434 1 98.62 506 PHE A O 1
ATOM 3976 N N . GLU A 1 507 ? 10.43 -10.438 3.295 1 98.06 507 GLU A N 1
ATOM 3977 C CA . GLU A 1 507 ? 9.656 -11.672 3.439 1 98.06 507 GLU A CA 1
ATOM 3978 C C . GLU A 1 507 ? 10.422 -12.867 2.879 1 98.06 507 GLU A C 1
ATOM 3980 O O . GLU A 1 507 ? 10.961 -12.805 1.771 1 98.06 507 GLU A O 1
ATOM 3985 N N . GLN A 1 508 ? 10.469 -13.906 3.66 1 96.25 508 GLN A N 1
ATOM 3986 C CA . GLN A 1 508 ? 11.016 -15.133 3.098 1 96.25 508 GLN A CA 1
ATOM 3987 C C . GLN A 1 508 ? 10.062 -15.742 2.074 1 96.25 508 GLN A C 1
ATOM 3989 O O . GLN A 1 508 ? 8.898 -16 2.379 1 96.25 508 GLN A O 1
ATOM 3994 N N . LYS A 1 509 ? 10.547 -15.984 0.89 1 95.06 509 LYS A N 1
ATOM 3995 C CA . LYS A 1 509 ? 9.672 -16.391 -0.209 1 95.06 509 LYS A CA 1
ATOM 3996 C C . LYS A 1 509 ? 9.93 -17.844 -0.607 1 95.06 509 LYS A C 1
ATOM 3998 O O . LYS A 1 509 ? 9.172 -18.406 -1.398 1 95.06 509 LYS A O 1
ATOM 4003 N N . GLU A 1 510 ? 11.016 -18.375 -0.181 1 92 510 GLU A N 1
ATOM 4004 C CA . GLU A 1 510 ? 11.367 -19.766 -0.416 1 92 510 GLU A CA 1
ATOM 4005 C C . GLU A 1 510 ? 11.906 -20.422 0.853 1 92 510 GLU A C 1
ATOM 4007 O O . GLU A 1 510 ? 12.422 -19.734 1.741 1 92 510 GLU A O 1
ATOM 4012 N N . TYR A 1 511 ? 11.664 -21.781 0.925 1 90.88 511 TYR A N 1
ATOM 4013 C CA . TYR A 1 511 ? 12.133 -22.531 2.084 1 90.88 511 TYR A CA 1
ATOM 4014 C C . TYR A 1 511 ? 12.727 -23.875 1.662 1 90.88 511 TYR A C 1
ATOM 4016 O O . TYR A 1 511 ? 12.57 -24.297 0.513 1 90.88 511 TYR A O 1
ATOM 4024 N N . ILE A 1 512 ? 13.461 -24.453 2.502 1 93.88 512 ILE A N 1
ATOM 4025 C CA . ILE A 1 512 ? 14.039 -25.781 2.328 1 93.88 512 ILE A CA 1
ATOM 4026 C C . ILE A 1 512 ? 13.359 -26.766 3.283 1 93.88 512 ILE A C 1
ATOM 4028 O O . ILE A 1 512 ? 13.258 -26.5 4.484 1 93.88 512 ILE A O 1
ATOM 4032 N N . GLU A 1 513 ? 12.953 -27.875 2.732 1 93.25 513 GLU A N 1
ATOM 4033 C CA . GLU A 1 513 ? 12.32 -28.875 3.572 1 93.25 513 GLU A CA 1
ATOM 4034 C C . GLU A 1 513 ? 13.258 -29.344 4.68 1 93.25 513 GLU A C 1
ATOM 4036 O O . GLU A 1 513 ? 14.461 -29.5 4.453 1 93.25 513 GLU A O 1
ATOM 4041 N N . ASP A 1 514 ? 12.648 -29.688 5.84 1 92.38 514 ASP A N 1
ATOM 4042 C CA . ASP A 1 514 ? 13.453 -30.125 6.977 1 92.38 514 ASP A CA 1
ATOM 4043 C C . ASP A 1 514 ? 14.242 -31.391 6.633 1 92.38 514 ASP A C 1
ATOM 4045 O O . ASP A 1 514 ? 15.406 -31.516 7.02 1 92.38 514 ASP A O 1
ATOM 4049 N N . TYR A 1 515 ? 13.664 -32.281 5.949 1 92.56 515 TYR A N 1
ATOM 4050 C CA . TYR A 1 515 ? 14.32 -33.531 5.645 1 92.56 515 TYR A CA 1
ATOM 4051 C C . TYR A 1 515 ? 15.391 -33.344 4.574 1 92.56 515 TYR A C 1
ATOM 4053 O O . TYR A 1 515 ? 16.172 -34.281 4.309 1 92.56 515 TYR A O 1
ATOM 4061 N N . VAL A 1 516 ? 15.422 -32.156 3.969 1 92.88 516 VAL A N 1
ATOM 4062 C CA . VAL A 1 516 ? 16.484 -31.812 3.045 1 92.88 516 VAL A CA 1
ATOM 4063 C C . VAL A 1 516 ? 17.609 -31.109 3.803 1 92.88 516 VAL A C 1
ATOM 4065 O O . VAL A 1 516 ? 18.797 -31.344 3.551 1 92.88 516 VAL A O 1
ATOM 4068 N N . VAL A 1 517 ? 17.266 -30.297 4.785 1 94.56 517 VAL A N 1
ATOM 4069 C CA . VAL A 1 517 ? 18.234 -29.5 5.539 1 94.56 517 VAL A CA 1
ATOM 4070 C C . VAL A 1 517 ? 19.031 -30.406 6.477 1 94.56 517 VAL A C 1
ATOM 4072 O O . VAL A 1 517 ? 20.234 -30.203 6.664 1 94.56 517 VAL A O 1
ATOM 4075 N N . GLU A 1 518 ? 18.359 -31.375 7.062 1 94.44 518 GLU A N 1
ATOM 4076 C CA . GLU A 1 518 ? 18.984 -32.188 8.102 1 94.44 518 GLU A CA 1
ATOM 4077 C C . GLU A 1 518 ? 20.172 -33 7.547 1 94.44 518 GLU A C 1
ATOM 4079 O O . GLU A 1 518 ? 21.25 -32.969 8.125 1 94.44 518 GLU A O 1
ATOM 4084 N N . PRO A 1 519 ? 19.984 -33.688 6.438 1 93.94 519 PRO A N 1
ATOM 4085 C CA . PRO A 1 519 ? 21.156 -34.375 5.875 1 93.94 519 PRO A CA 1
ATOM 4086 C C . PRO A 1 519 ? 22.266 -33.406 5.512 1 93.94 519 PRO A C 1
ATOM 4088 O O . PRO A 1 519 ? 23.453 -33.688 5.715 1 93.94 519 PRO A O 1
ATOM 4091 N N . PHE A 1 520 ? 21.984 -32.281 4.969 1 95.38 520 PHE A N 1
ATOM 4092 C CA . PHE A 1 520 ? 22.969 -31.266 4.66 1 95.38 520 PHE A CA 1
ATOM 4093 C C . PHE A 1 520 ? 23.703 -30.828 5.922 1 95.38 520 PHE A C 1
ATOM 4095 O O . PHE A 1 520 ? 24.938 -30.703 5.918 1 95.38 520 PHE A O 1
ATOM 4102 N N . ALA A 1 521 ? 22.906 -30.578 6.977 1 97.19 521 ALA A N 1
ATOM 4103 C CA . ALA A 1 521 ? 23.469 -30.156 8.258 1 97.19 521 ALA A CA 1
ATOM 4104 C C . ALA A 1 521 ? 24.484 -31.172 8.758 1 97.19 521 ALA A C 1
ATOM 4106 O O . ALA A 1 521 ? 25.594 -30.812 9.18 1 97.19 521 ALA A O 1
ATOM 4107 N N . ARG A 1 522 ? 24.203 -32.406 8.719 1 96.06 522 ARG A N 1
ATOM 4108 C CA . ARG A 1 522 ? 25.094 -33.469 9.18 1 96.06 522 ARG A CA 1
ATOM 4109 C C . ARG A 1 522 ? 26.344 -33.531 8.328 1 96.06 522 ARG A C 1
ATOM 4111 O O . ARG A 1 522 ? 27.453 -33.75 8.852 1 96.06 522 ARG A O 1
ATOM 4118 N N . GLU A 1 523 ? 26.125 -33.406 7.07 1 97 523 GLU A N 1
ATOM 4119 C CA . GLU A 1 523 ? 27.266 -33.438 6.16 1 97 523 GLU A CA 1
ATOM 4120 C C . GLU A 1 523 ? 28.219 -32.281 6.445 1 97 523 GLU A C 1
ATOM 4122 O O . GLU A 1 523 ? 29.438 -32.469 6.512 1 97 523 GLU A O 1
ATOM 4127 N N . VAL A 1 524 ? 27.688 -31.094 6.59 1 97.06 524 VAL A N 1
ATOM 4128 C CA . VAL A 1 524 ? 28.531 -29.906 6.777 1 97.06 524 VAL A CA 1
ATOM 4129 C C . VAL A 1 524 ? 29.219 -29.969 8.133 1 97.06 524 VAL A C 1
ATOM 4131 O O . VAL A 1 524 ? 30.375 -29.562 8.266 1 97.06 524 VAL A O 1
ATOM 4134 N N . LEU A 1 525 ? 28.562 -30.469 9.18 1 97.19 525 LEU A N 1
ATOM 4135 C CA . LEU A 1 525 ? 29.172 -30.609 10.492 1 97.19 525 LEU A CA 1
ATOM 4136 C C . LEU A 1 525 ? 30.328 -31.594 10.445 1 97.19 525 LEU A C 1
ATOM 4138 O O . LEU A 1 525 ? 31.312 -31.438 11.172 1 97.19 525 LEU A O 1
ATOM 4142 N N . ALA A 1 526 ? 30.219 -32.625 9.633 1 97.31 526 ALA A N 1
ATOM 4143 C CA . ALA A 1 526 ? 31.25 -33.625 9.508 1 97.31 526 ALA A CA 1
ATOM 4144 C C . ALA A 1 526 ? 32.438 -33.125 8.688 1 97.31 526 ALA A C 1
ATOM 4146 O O . ALA A 1 526 ? 33.594 -33.5 8.961 1 97.31 526 ALA A O 1
ATOM 4147 N N . LYS A 1 527 ? 32.156 -32.25 7.793 1 97.5 527 LYS A N 1
ATOM 4148 C CA . LYS A 1 527 ? 33.188 -31.922 6.797 1 97.5 527 LYS A CA 1
ATOM 4149 C C . LYS A 1 527 ? 33.812 -30.562 7.09 1 97.5 527 LYS A C 1
ATOM 4151 O O . LYS A 1 527 ? 34.938 -30.281 6.621 1 97.5 527 LYS A O 1
ATOM 4156 N N . ASP A 1 528 ? 33.156 -29.688 7.832 1 97.5 528 ASP A N 1
ATOM 4157 C CA . ASP A 1 528 ? 33.625 -28.312 8.016 1 97.5 528 ASP A CA 1
ATOM 4158 C C . ASP A 1 528 ? 33.844 -28 9.5 1 97.5 528 ASP A C 1
ATOM 4160 O O . ASP A 1 528 ? 32.906 -27.562 10.172 1 97.5 528 ASP A O 1
ATOM 4164 N N . PRO A 1 529 ? 35 -27.984 9.953 1 97.44 529 PRO A N 1
ATOM 4165 C CA . PRO A 1 529 ? 35.281 -27.75 11.375 1 97.44 529 PRO A CA 1
ATOM 4166 C C . PRO A 1 529 ? 34.875 -26.344 11.82 1 97.44 529 PRO A C 1
ATOM 4168 O O . PRO A 1 529 ? 34.5 -26.141 12.984 1 97.44 529 PRO A O 1
ATOM 4171 N N . ALA A 1 530 ? 34.938 -25.469 10.906 1 97.69 530 ALA A N 1
ATOM 4172 C CA . ALA A 1 530 ? 34.562 -24.109 11.258 1 97.69 530 ALA A CA 1
ATOM 4173 C C . ALA A 1 530 ? 33.062 -24.016 11.555 1 97.69 530 ALA A C 1
ATOM 4175 O O . ALA A 1 530 ? 32.656 -23.312 12.484 1 97.69 530 ALA A O 1
ATOM 4176 N N . VAL A 1 531 ? 32.281 -24.641 10.734 1 97.81 531 VAL A N 1
ATOM 4177 C CA . VAL A 1 531 ? 30.844 -24.656 10.961 1 97.81 531 VAL A CA 1
ATOM 4178 C C . VAL A 1 531 ? 30.531 -25.391 12.258 1 97.81 531 VAL A C 1
ATOM 4180 O O . VAL A 1 531 ? 29.641 -24.984 13.023 1 97.81 531 VAL A O 1
ATOM 4183 N N . LYS A 1 532 ? 31.188 -26.469 12.516 1 97.5 532 LYS A N 1
ATOM 4184 C CA . LYS A 1 532 ? 30.984 -27.219 13.758 1 97.5 532 LYS A CA 1
ATOM 4185 C C . LYS A 1 532 ? 31.281 -26.344 14.977 1 97.5 532 LYS A C 1
ATOM 4187 O O . LYS A 1 532 ? 30.516 -26.359 15.945 1 97.5 532 LYS A O 1
ATOM 4192 N N . ALA A 1 533 ? 32.344 -25.625 14.891 1 97.94 533 ALA A N 1
ATOM 4193 C CA . ALA A 1 533 ? 32.719 -24.734 15.992 1 97.94 533 ALA A CA 1
ATOM 4194 C C . ALA A 1 533 ? 31.656 -23.656 16.203 1 97.94 533 ALA A C 1
ATOM 4196 O O . ALA A 1 533 ? 31.297 -23.344 17.344 1 97.94 533 ALA A O 1
ATOM 4197 N N . ALA A 1 534 ? 31.25 -23.062 15.086 1 97.81 534 ALA A N 1
ATOM 4198 C CA . ALA A 1 534 ? 30.203 -22.031 15.172 1 97.81 534 ALA A CA 1
ATOM 4199 C C . ALA A 1 534 ? 28.922 -22.609 15.766 1 97.81 534 ALA A C 1
ATOM 4201 O O . ALA A 1 534 ? 28.234 -21.922 16.547 1 97.81 534 ALA A O 1
ATOM 4202 N N . TRP A 1 535 ? 28.531 -23.797 15.336 1 97.56 535 TRP A N 1
ATOM 4203 C CA . TRP A 1 535 ? 27.344 -24.484 15.836 1 97.56 535 TRP A CA 1
ATOM 4204 C C . TRP A 1 535 ? 27.438 -24.703 17.344 1 97.56 535 TRP A C 1
ATOM 4206 O O . TRP A 1 535 ? 26.516 -24.375 18.078 1 97.56 535 TRP A O 1
ATOM 4216 N N . GLU A 1 536 ? 28.531 -25.203 17.812 1 97.06 536 GLU A N 1
ATOM 4217 C CA . GLU A 1 536 ? 28.766 -25.469 19.219 1 97.06 536 GLU A CA 1
ATOM 4218 C C . GLU A 1 536 ? 28.734 -24.188 20.047 1 97.06 536 GLU A C 1
ATOM 4220 O O . GLU A 1 536 ? 28.219 -24.172 21.172 1 97.06 536 GLU A O 1
ATOM 4225 N N . GLU A 1 537 ? 29.281 -23.219 19.453 1 97.88 537 GLU A N 1
ATOM 4226 C CA . GLU A 1 537 ? 29.25 -21.906 20.109 1 97.88 537 GLU A CA 1
ATOM 4227 C C . GLU A 1 537 ? 27.812 -21.391 20.25 1 97.88 537 GLU A C 1
ATOM 4229 O O . GLU A 1 537 ? 27.438 -20.875 21.297 1 97.88 537 GLU A O 1
ATOM 4234 N N . ARG A 1 538 ? 27.062 -21.5 19.141 1 96.94 538 ARG A N 1
ATOM 4235 C CA . ARG A 1 538 ? 25.688 -21.031 19.156 1 96.94 538 ARG A CA 1
ATOM 4236 C C . ARG A 1 538 ? 24.844 -21.781 20.172 1 96.94 538 ARG A C 1
ATOM 4238 O O . ARG A 1 538 ? 23.906 -21.234 20.75 1 96.94 538 ARG A O 1
ATOM 4245 N N . LEU A 1 539 ? 25.109 -23.031 20.453 1 96.75 539 LEU A N 1
ATOM 4246 C CA . LEU A 1 539 ? 24.344 -23.891 21.344 1 96.75 539 LEU A CA 1
ATOM 4247 C C . LEU A 1 539 ? 24.5 -23.422 22.797 1 96.75 539 LEU A C 1
ATOM 4249 O O . LEU A 1 539 ? 23.719 -23.828 23.672 1 96.75 539 LEU A O 1
ATOM 4253 N N . LYS A 1 540 ? 25.469 -22.562 23.047 1 97.38 540 LYS A N 1
ATOM 4254 C CA . LYS A 1 540 ? 25.672 -22.047 24.391 1 97.38 540 LYS A CA 1
ATOM 4255 C C . LYS A 1 540 ? 24.578 -21.031 24.766 1 97.38 540 LYS A C 1
ATOM 4257 O O . LYS A 1 540 ? 24.328 -20.781 25.938 1 97.38 540 LYS A O 1
ATOM 4262 N N . ASP A 1 541 ? 24.031 -20.484 23.703 1 97.12 541 ASP A N 1
ATOM 4263 C CA . ASP A 1 541 ? 22.859 -19.641 23.922 1 97.12 541 ASP A CA 1
ATOM 4264 C C . ASP A 1 541 ? 21.609 -20.469 24.203 1 97.12 541 ASP A C 1
ATOM 4266 O O . ASP A 1 541 ? 21.078 -21.109 23.297 1 97.12 541 ASP A O 1
ATOM 4270 N N . LYS A 1 542 ? 21.047 -20.359 25.391 1 96.44 542 LYS A N 1
ATOM 4271 C CA . LYS A 1 542 ? 19.953 -21.219 25.828 1 96.44 542 LYS A CA 1
ATOM 4272 C C . LYS A 1 542 ? 18.703 -20.984 24.969 1 96.44 542 LYS A C 1
ATOM 4274 O O . LYS A 1 542 ? 17.969 -21.922 24.688 1 96.44 542 LYS A O 1
ATOM 4279 N N . ALA A 1 543 ? 18.5 -19.75 24.594 1 96.12 543 ALA A N 1
ATOM 4280 C CA . ALA A 1 543 ? 17.344 -19.438 23.75 1 96.12 543 ALA A CA 1
ATOM 4281 C C . ALA A 1 543 ? 17.453 -20.109 22.391 1 96.12 543 ALA A C 1
ATOM 4283 O O . ALA A 1 543 ? 16.484 -20.672 21.891 1 96.12 543 ALA A O 1
ATOM 4284 N N . PHE A 1 544 ? 18.578 -20.078 21.797 1 96.12 544 PHE A N 1
ATOM 4285 C CA . PHE A 1 544 ? 18.844 -20.75 20.531 1 96.12 544 PHE A CA 1
ATOM 4286 C C . PHE A 1 544 ? 18.781 -22.266 20.688 1 96.12 544 PHE A C 1
ATOM 4288 O O . PHE A 1 544 ? 18.141 -22.938 19.875 1 96.12 544 PHE A O 1
ATOM 4295 N N . ALA A 1 545 ? 19.375 -22.781 21.703 1 95.81 545 ALA A N 1
ATOM 4296 C CA . ALA A 1 545 ? 19.469 -24.219 21.906 1 95.81 545 ALA A CA 1
ATOM 4297 C C . ALA A 1 545 ? 18.094 -24.844 22.078 1 95.81 545 ALA A C 1
ATOM 4299 O O . ALA A 1 545 ? 17.891 -26 21.719 1 95.81 545 ALA A O 1
ATOM 4300 N N . GLY A 1 546 ? 17.234 -24.094 22.594 1 95.44 546 GLY A N 1
ATOM 4301 C CA . GLY A 1 546 ? 15.906 -24.625 22.844 1 95.44 546 GLY A CA 1
ATOM 4302 C C . GLY A 1 546 ? 14.938 -24.375 21.703 1 95.44 546 GLY A C 1
ATOM 4303 O O . GLY A 1 546 ? 13.781 -24.781 21.766 1 95.44 546 GLY A O 1
ATOM 4304 N N . ASP A 1 547 ? 15.344 -23.75 20.641 1 96.25 547 ASP A N 1
ATOM 4305 C CA . ASP A 1 547 ? 14.492 -23.375 19.516 1 96.25 547 ASP A CA 1
ATOM 4306 C C . ASP A 1 547 ? 14.789 -24.234 18.281 1 96.25 547 ASP A C 1
ATOM 4308 O O . ASP A 1 547 ? 15.695 -23.922 17.5 1 96.25 547 ASP A O 1
ATOM 4312 N N . ALA A 1 548 ? 13.875 -25.219 18.047 1 94.06 548 ALA A N 1
ATOM 4313 C CA . ALA A 1 548 ? 14.086 -26.172 16.969 1 94.06 548 ALA A CA 1
ATOM 4314 C C . ALA A 1 548 ? 14.172 -25.469 15.625 1 94.06 548 ALA A C 1
ATOM 4316 O O . ALA A 1 548 ? 14.977 -25.844 14.766 1 94.06 548 ALA A O 1
ATOM 4317 N N . ARG A 1 549 ? 13.359 -24.484 15.43 1 93.31 549 ARG A N 1
ATOM 4318 C CA . ARG A 1 549 ? 13.344 -23.766 14.156 1 93.31 549 ARG A CA 1
ATOM 4319 C C . ARG A 1 549 ? 14.617 -22.953 13.961 1 93.31 549 ARG A C 1
ATOM 4321 O O . ARG A 1 549 ? 15.148 -22.891 12.852 1 93.31 549 ARG A O 1
ATOM 4328 N N . ALA A 1 550 ? 15.031 -22.312 15.039 1 95.44 550 ALA A N 1
ATOM 4329 C CA . ALA A 1 550 ? 16.281 -21.547 14.961 1 95.44 550 ALA A CA 1
ATOM 4330 C C . ALA A 1 550 ? 17.453 -22.469 14.648 1 95.44 550 ALA A C 1
ATOM 4332 O O . ALA A 1 550 ? 18.359 -22.094 13.891 1 95.44 550 ALA A O 1
ATOM 4333 N N . ARG A 1 551 ? 17.453 -23.641 15.242 1 95.88 551 ARG A N 1
ATOM 4334 C CA . ARG A 1 551 ? 18.516 -24.609 15 1 95.88 551 ARG A CA 1
ATOM 4335 C C . ARG A 1 551 ? 18.578 -25 13.531 1 95.88 551 ARG A C 1
ATOM 4337 O O . ARG A 1 551 ? 19.641 -24.984 12.922 1 95.88 551 ARG A O 1
ATOM 4344 N N . LEU A 1 552 ? 17.5 -25.328 12.953 1 95.44 552 LEU A N 1
ATOM 4345 C CA . LEU A 1 552 ? 17.469 -25.719 11.547 1 95.44 552 LEU A CA 1
ATOM 4346 C C . LEU A 1 552 ? 17.812 -24.547 10.648 1 95.44 552 LEU A C 1
ATOM 4348 O O . LEU A 1 552 ? 18.469 -24.719 9.609 1 95.44 552 LEU A O 1
ATOM 4352 N N . ARG A 1 553 ? 17.344 -23.406 11.031 1 95.31 553 ARG A N 1
ATOM 4353 C CA . ARG A 1 553 ? 17.625 -22.219 10.242 1 95.31 553 ARG A CA 1
ATOM 4354 C C . ARG A 1 553 ? 19.141 -21.969 10.164 1 95.31 553 ARG A C 1
ATOM 4356 O O . ARG A 1 553 ? 19.641 -21.5 9.141 1 95.31 553 ARG A O 1
ATOM 4363 N N . PHE A 1 554 ? 19.891 -22.25 11.211 1 96.88 554 PHE A N 1
ATOM 4364 C CA . PHE A 1 554 ? 21.344 -22.109 11.258 1 96.88 554 PHE A CA 1
ATOM 4365 C C . PHE A 1 554 ? 21.984 -22.828 10.078 1 96.88 554 PHE A C 1
ATOM 4367 O O . PHE A 1 554 ? 22.953 -22.328 9.492 1 96.88 554 PHE A O 1
ATOM 4374 N N . PHE A 1 555 ? 21.469 -23.922 9.75 1 96.62 555 PHE A N 1
ATOM 4375 C CA . PHE A 1 555 ? 22.016 -24.719 8.664 1 96.62 555 PHE A CA 1
ATOM 4376 C C . PHE A 1 555 ? 21.375 -24.328 7.332 1 96.62 555 PHE A C 1
ATOM 4378 O O . PHE A 1 555 ? 22.047 -24.297 6.301 1 96.62 555 PHE A O 1
ATOM 4385 N N . ALA A 1 556 ? 20.047 -24.047 7.32 1 96.06 556 ALA A N 1
ATOM 4386 C CA . ALA A 1 556 ? 19.359 -23.625 6.102 1 96.06 556 ALA A CA 1
ATOM 4387 C C . ALA A 1 556 ? 20.031 -22.406 5.477 1 96.06 556 ALA A C 1
ATOM 4389 O O . ALA A 1 556 ? 20.172 -22.328 4.254 1 96.06 556 ALA A O 1
ATOM 4390 N N . GLU A 1 557 ? 20.438 -21.484 6.289 1 95.38 557 GLU A N 1
ATOM 4391 C CA . GLU A 1 557 ? 21.031 -20.234 5.812 1 95.38 557 GLU A CA 1
ATOM 4392 C C . GLU A 1 557 ? 22.406 -20.5 5.188 1 95.38 557 GLU A C 1
ATOM 4394 O O . GLU A 1 557 ? 22.938 -19.641 4.484 1 95.38 557 GLU A O 1
ATOM 4399 N N . ARG A 1 558 ? 22.969 -21.641 5.426 1 95.31 558 ARG A N 1
ATOM 4400 C CA . ARG A 1 558 ? 24.266 -22.016 4.867 1 95.31 558 ARG A CA 1
ATOM 4401 C C . ARG A 1 558 ? 24.094 -22.875 3.621 1 95.31 558 ARG A C 1
ATOM 4403 O O . ARG A 1 558 ? 25.078 -23.156 2.918 1 95.31 558 ARG A O 1
ATOM 4410 N N . HIS A 1 559 ? 22.859 -23.297 3.396 1 95.06 559 HIS A N 1
ATOM 4411 C CA . HIS A 1 559 ? 22.578 -24.125 2.227 1 95.06 559 HIS A CA 1
ATOM 4412 C C . HIS A 1 559 ? 22.75 -23.328 0.937 1 95.06 559 HIS A C 1
ATOM 4414 O O . HIS A 1 559 ? 22.391 -22.156 0.868 1 95.06 559 HIS A O 1
ATOM 4420 N N . PRO A 1 560 ? 23.25 -23.922 -0.12 1 91.75 560 PRO A N 1
ATOM 4421 C CA . PRO A 1 560 ? 23.5 -23.203 -1.375 1 91.75 560 PRO A CA 1
ATOM 4422 C C . PRO A 1 560 ? 22.219 -22.641 -1.999 1 91.75 560 PRO A C 1
ATOM 4424 O O . PRO A 1 560 ? 22.281 -21.703 -2.805 1 91.75 560 PRO A O 1
ATOM 4427 N N . ALA A 1 561 ? 21.094 -23.172 -1.628 1 91.69 561 ALA A N 1
ATOM 4428 C CA . ALA A 1 561 ? 19.828 -22.75 -2.205 1 91.69 561 ALA A CA 1
ATOM 4429 C C . ALA A 1 561 ? 19.203 -21.609 -1.392 1 91.69 561 ALA A C 1
ATOM 4431 O O . ALA A 1 561 ? 18.125 -21.125 -1.718 1 91.69 561 ALA A O 1
ATOM 4432 N N . TRP A 1 562 ? 19.859 -21.219 -0.329 1 93.94 562 TRP A N 1
ATOM 4433 C CA . TRP A 1 562 ? 19.344 -20.125 0.482 1 93.94 562 TRP A CA 1
ATOM 4434 C C . TRP A 1 562 ? 19.25 -18.844 -0.333 1 93.94 562 TRP A C 1
ATOM 4436 O O . TRP A 1 562 ? 20.156 -18.531 -1.114 1 93.94 562 TRP A O 1
ATOM 4446 N N . ASP A 1 563 ? 18.172 -18.109 -0.193 1 94.38 563 ASP A N 1
ATOM 4447 C CA . ASP A 1 563 ? 17.969 -16.859 -0.919 1 94.38 563 ASP A CA 1
ATOM 4448 C C . ASP A 1 563 ? 18.922 -15.781 -0.431 1 94.38 563 ASP A C 1
ATOM 4450 O O . ASP A 1 563 ? 18.656 -15.117 0.573 1 94.38 563 ASP A O 1
ATOM 4454 N N . SER A 1 564 ? 19.844 -15.523 -1.172 1 91.5 564 SER A N 1
ATOM 4455 C CA . SER A 1 564 ? 20.859 -14.547 -0.794 1 91.5 564 SER A CA 1
ATOM 4456 C C . SER A 1 564 ? 20.312 -13.125 -0.881 1 91.5 564 SER A C 1
ATOM 4458 O O . SER A 1 564 ? 20.938 -12.18 -0.403 1 91.5 564 SER A O 1
ATOM 4460 N N . ARG A 1 565 ? 19.094 -12.93 -1.407 1 95.12 565 ARG A N 1
ATOM 4461 C CA . ARG A 1 565 ? 18.547 -11.586 -1.562 1 95.12 565 ARG A CA 1
ATOM 4462 C C . ARG A 1 565 ? 17.516 -11.281 -0.473 1 95.12 565 ARG A C 1
ATOM 4464 O O . ARG A 1 565 ? 16.953 -10.195 -0.434 1 95.12 565 ARG A O 1
ATOM 4471 N N . LEU A 1 566 ? 17.234 -12.258 0.417 1 96.75 566 LEU A N 1
ATOM 4472 C CA . LEU A 1 566 ? 16.406 -11.953 1.581 1 96.75 566 LEU A CA 1
ATOM 4473 C C . LEU A 1 566 ? 17.047 -10.852 2.426 1 96.75 566 LEU A C 1
ATOM 4475 O O . LEU A 1 566 ? 18.234 -10.914 2.734 1 96.75 566 LEU A O 1
ATOM 4479 N N . ASN A 1 567 ? 16.281 -9.828 2.797 1 98.19 567 ASN A N 1
ATOM 4480 C CA . ASN A 1 567 ? 16.703 -8.711 3.641 1 98.19 567 ASN A CA 1
ATOM 4481 C C . ASN A 1 567 ? 17.672 -7.793 2.912 1 98.19 567 ASN A C 1
ATOM 4483 O O . ASN A 1 567 ? 18.422 -7.043 3.547 1 98.19 567 ASN A O 1
ATOM 4487 N N . LEU A 1 568 ? 17.734 -7.926 1.589 1 98.19 568 LEU A N 1
ATOM 4488 C CA . LEU A 1 568 ? 18.531 -7.023 0.77 1 98.19 568 LEU A CA 1
ATOM 4489 C C . LEU A 1 568 ? 17.734 -5.773 0.404 1 98.19 568 LEU A C 1
ATOM 4491 O O . LEU A 1 568 ? 16.641 -5.875 -0.171 1 98.19 568 LEU A O 1
ATOM 4495 N N . TYR A 1 569 ? 18.219 -4.621 0.793 1 98.69 569 TYR A N 1
ATOM 4496 C CA . TYR A 1 569 ? 17.656 -3.354 0.349 1 98.69 569 TYR A CA 1
ATOM 4497 C C . TYR A 1 569 ? 17.922 -3.129 -1.135 1 98.69 569 TYR A C 1
ATOM 4499 O O . TYR A 1 569 ? 19.062 -3.189 -1.584 1 98.69 569 TYR A O 1
ATOM 4507 N N . PRO A 1 570 ? 16.859 -2.855 -1.918 1 98.56 570 PRO A N 1
ATOM 4508 C CA . PRO A 1 570 ? 17.047 -2.893 -3.369 1 98.56 570 PRO A CA 1
ATOM 4509 C C . PRO A 1 570 ? 17.766 -1.649 -3.9 1 98.56 570 PRO A C 1
ATOM 4511 O O . PRO A 1 570 ? 18.297 -1.666 -5.016 1 98.56 570 PRO A O 1
ATOM 4514 N N . ILE A 1 571 ? 17.766 -0.559 -3.213 1 98.88 571 ILE A N 1
ATOM 4515 C CA . ILE A 1 571 ? 18.375 0.669 -3.693 1 98.88 571 ILE A CA 1
ATOM 4516 C C . ILE A 1 571 ? 19.875 0.666 -3.34 1 98.88 571 ILE A C 1
ATOM 4518 O O . ILE A 1 571 ? 20.234 0.5 -2.174 1 98.88 571 ILE A O 1
ATOM 4522 N N . PHE A 1 572 ? 20.75 0.898 -4.324 1 98.88 572 PHE A N 1
ATOM 4523 C CA . PHE A 1 572 ? 22.188 0.891 -4.129 1 98.88 572 PHE A CA 1
ATOM 4524 C C . PHE A 1 572 ? 22.734 2.312 -4.074 1 98.88 572 PHE A C 1
ATOM 4526 O O . PHE A 1 572 ? 22.078 3.252 -4.527 1 98.88 572 PHE A O 1
ATOM 4533 N N . ARG A 1 573 ? 23.875 2.432 -3.473 1 98.81 573 ARG A N 1
ATOM 4534 C CA . ARG A 1 573 ? 24.688 3.65 -3.527 1 98.81 573 ARG A CA 1
ATOM 4535 C C . ARG A 1 573 ? 25.797 3.529 -4.566 1 98.81 573 ARG A C 1
ATOM 4537 O O . ARG A 1 573 ? 26.297 2.436 -4.816 1 98.81 573 ARG A O 1
ATOM 4544 N N . THR A 1 574 ? 26.141 4.582 -5.188 1 98.44 574 THR A N 1
ATOM 4545 C CA . THR A 1 574 ? 27.266 4.598 -6.113 1 98.44 574 THR A CA 1
ATOM 4546 C C . THR A 1 574 ? 28.141 5.832 -5.879 1 98.44 574 THR A C 1
ATOM 4548 O O . THR A 1 574 ? 27.641 6.891 -5.504 1 98.44 574 THR A O 1
ATOM 4551 N N . ASP A 1 575 ? 29.422 5.738 -6.125 1 97.31 575 ASP A N 1
ATOM 4552 C CA . ASP A 1 575 ? 30.375 6.824 -5.918 1 97.31 575 ASP A CA 1
ATOM 4553 C C . ASP A 1 575 ? 30.438 7.734 -7.145 1 97.31 575 ASP A C 1
ATOM 4555 O O . ASP A 1 575 ? 30.953 8.852 -7.066 1 97.31 575 ASP A O 1
ATOM 4559 N N . SER A 1 576 ? 29.969 7.184 -8.266 1 96.44 576 SER A N 1
ATOM 4560 C CA . SER A 1 576 ? 30.016 7.965 -9.5 1 96.44 576 SER A CA 1
ATOM 4561 C C . SER A 1 576 ? 28.812 7.66 -10.391 1 96.44 576 SER A C 1
ATOM 4563 O O . SER A 1 576 ? 28.188 6.613 -10.25 1 96.44 576 SER A O 1
ATOM 4565 N N . ALA A 1 577 ? 28.484 8.586 -11.281 1 95.94 577 ALA A N 1
ATOM 4566 C CA . ALA A 1 577 ? 27.453 8.352 -12.281 1 95.94 577 ALA A CA 1
ATOM 4567 C C . ALA A 1 577 ? 27.828 7.18 -13.188 1 95.94 577 ALA A C 1
ATOM 4569 O O . ALA A 1 577 ? 28.969 7.082 -13.648 1 95.94 577 ALA A O 1
ATOM 4570 N N . PRO A 1 578 ? 26.875 6.301 -13.414 1 95.62 578 PRO A N 1
ATOM 4571 C CA . PRO A 1 578 ? 27.156 5.254 -14.398 1 95.62 578 PRO A CA 1
ATOM 4572 C C . PRO A 1 578 ? 27.266 5.793 -15.828 1 95.62 578 PRO A C 1
ATOM 4574 O O . PRO A 1 578 ? 26.75 6.883 -16.109 1 95.62 578 PRO A O 1
ATOM 4577 N N . THR A 1 579 ? 27.938 5.016 -16.656 1 92.44 579 THR A N 1
ATOM 4578 C CA . THR A 1 579 ? 28.031 5.398 -18.062 1 92.44 579 THR A CA 1
ATOM 4579 C C . THR A 1 579 ? 26.75 5.039 -18.812 1 92.44 579 THR A C 1
ATOM 4581 O O . THR A 1 579 ? 25.969 4.195 -18.344 1 92.44 579 THR A O 1
ATOM 4584 N N . GLY A 1 580 ? 26.453 5.695 -19.891 1 89.81 580 GLY A N 1
ATOM 4585 C CA . GLY A 1 580 ? 25.375 5.309 -20.766 1 89.81 580 GLY A CA 1
ATOM 4586 C C . GLY A 1 580 ? 24.016 5.82 -20.312 1 89.81 580 GLY A C 1
ATOM 4587 O O . GLY A 1 580 ? 22.984 5.238 -20.641 1 89.81 580 GLY A O 1
ATOM 4588 N N . LEU A 1 581 ? 23.969 6.824 -19.531 1 90.44 581 LEU A N 1
ATOM 4589 C CA . LEU A 1 581 ? 22.719 7.402 -19.062 1 90.44 581 LEU A CA 1
ATOM 4590 C C . LEU A 1 581 ? 22.016 8.156 -20.172 1 90.44 581 LEU A C 1
ATOM 4592 O O . LEU A 1 581 ? 22.656 8.844 -20.969 1 90.44 581 LEU A O 1
ATOM 4596 N N . LYS A 1 582 ? 20.719 8 -20.219 1 86.88 582 LYS A N 1
ATOM 4597 C CA . LYS A 1 582 ? 19.875 8.781 -21.125 1 86.88 582 LYS A CA 1
ATOM 4598 C C . LYS A 1 582 ? 19.391 10.062 -20.469 1 86.88 582 LYS A C 1
ATOM 4600 O O . LYS A 1 582 ? 19.484 10.211 -19.25 1 86.88 582 LYS A O 1
ATOM 4605 N N . ALA A 1 583 ? 18.812 10.883 -21.375 1 80.44 583 ALA A N 1
ATOM 4606 C CA . ALA A 1 583 ? 18.297 12.133 -20.828 1 80.44 583 ALA A CA 1
ATOM 4607 C C . ALA A 1 583 ? 17.172 11.859 -19.844 1 80.44 583 ALA A C 1
ATOM 4609 O O . ALA A 1 583 ? 16.344 10.961 -20.047 1 80.44 583 ALA A O 1
ATOM 4610 N N . GLY A 1 584 ? 17.312 12.438 -18.797 1 79 584 GLY A N 1
ATOM 4611 C CA . GLY A 1 584 ? 16.359 12.234 -17.734 1 79 584 GLY A CA 1
ATOM 4612 C C . GLY A 1 584 ? 15.594 13.492 -17.359 1 79 584 GLY A C 1
ATOM 4613 O O . GLY A 1 584 ? 15.43 14.391 -18.188 1 79 584 GLY A O 1
ATOM 4614 N N . ARG A 1 585 ? 14.852 13.422 -16.234 1 79.81 585 ARG A N 1
ATOM 4615 C CA . ARG A 1 585 ? 14.211 14.578 -15.609 1 79.81 585 ARG A CA 1
ATOM 4616 C C . ARG A 1 585 ? 15.148 15.266 -14.633 1 79.81 585 ARG A C 1
ATOM 4618 O O . ARG A 1 585 ? 15.977 14.617 -13.992 1 79.81 585 ARG A O 1
ATOM 4625 N N . MET B 1 1 ? 29.594 -19.375 -71.312 1 27.31 1 MET B N 1
ATOM 4626 C CA . MET B 1 1 ? 28.641 -20.172 -70.562 1 27.31 1 MET B CA 1
ATOM 4627 C C . MET B 1 1 ? 28.734 -19.859 -69.062 1 27.31 1 MET B C 1
ATOM 4629 O O . MET B 1 1 ? 29.703 -20.266 -68.438 1 27.31 1 MET B O 1
ATOM 4633 N N . LEU B 1 2 ? 28.297 -18.688 -68.688 1 35.44 2 LEU B N 1
ATOM 4634 C CA . LEU B 1 2 ? 28.219 -18.125 -67.312 1 35.44 2 LEU B CA 1
ATOM 4635 C C . LEU B 1 2 ? 27.312 -18.984 -66.438 1 35.44 2 LEU B C 1
ATOM 4637 O O . LEU B 1 2 ? 26.109 -19.078 -66.688 1 35.44 2 LEU B O 1
ATOM 4641 N N . LEU B 1 3 ? 27.859 -20.078 -65.875 1 34.66 3 LEU B N 1
ATOM 4642 C CA . LEU B 1 3 ? 27.141 -20.859 -64.875 1 34.66 3 LEU B CA 1
ATOM 4643 C C . LEU B 1 3 ? 26.703 -20 -63.719 1 34.66 3 LEU B C 1
ATOM 4645 O O . LEU B 1 3 ? 27.547 -19.406 -63.031 1 34.66 3 LEU B O 1
ATOM 4649 N N . SER B 1 4 ? 25.516 -19.516 -63.719 1 36.44 4 SER B N 1
ATOM 4650 C CA . SER B 1 4 ? 24.891 -18.812 -62.594 1 36.44 4 SER B CA 1
ATOM 4651 C C . SER B 1 4 ? 24.812 -19.703 -61.375 1 36.44 4 SER B C 1
ATOM 4653 O O . SER B 1 4 ? 24.156 -20.766 -61.406 1 36.44 4 SER B O 1
ATOM 4655 N N . ALA B 1 5 ? 25.844 -19.703 -60.562 1 42.72 5 ALA B N 1
ATOM 4656 C CA . ALA B 1 5 ? 25.797 -20.312 -59.219 1 42.72 5 ALA B CA 1
ATOM 4657 C C . ALA B 1 5 ? 24.578 -19.844 -58.438 1 42.72 5 ALA B C 1
ATOM 4659 O O . ALA B 1 5 ? 24.5 -18.672 -58.031 1 42.72 5 ALA B O 1
ATOM 4660 N N . LEU B 1 6 ? 23.375 -20.344 -58.656 1 36.59 6 LEU B N 1
ATOM 4661 C CA . LEU B 1 6 ? 22.25 -20.125 -57.75 1 36.59 6 LEU B CA 1
ATOM 4662 C C . LEU B 1 6 ? 22.562 -20.672 -56.375 1 36.59 6 LEU B C 1
ATOM 4664 O O . LEU B 1 6 ? 22.656 -21.891 -56.188 1 36.59 6 LEU B O 1
ATOM 4668 N N . LEU B 1 7 ? 23.281 -20.078 -55.562 1 42.5 7 LEU B N 1
ATOM 4669 C CA . LEU B 1 7 ? 23.359 -20.422 -54.125 1 42.5 7 LEU B CA 1
ATOM 4670 C C . LEU B 1 7 ? 21.969 -20.516 -53.531 1 42.5 7 LEU B C 1
ATOM 4672 O O . LEU B 1 7 ? 21.25 -19.531 -53.438 1 42.5 7 LEU B O 1
ATOM 4676 N N . ALA B 1 8 ? 21.391 -21.688 -53.531 1 40.66 8 ALA B N 1
ATOM 4677 C CA . ALA B 1 8 ? 20.234 -21.953 -52.688 1 40.66 8 ALA B CA 1
ATOM 4678 C C . ALA B 1 8 ? 20.516 -21.531 -51.25 1 40.66 8 ALA B C 1
ATOM 4680 O O . ALA B 1 8 ? 21.328 -22.141 -50.562 1 40.66 8 ALA B O 1
ATOM 4681 N N . LEU B 1 9 ? 20.328 -20.328 -50.844 1 41.31 9 LEU B N 1
ATOM 4682 C CA . LEU B 1 9 ? 20.188 -19.984 -49.438 1 41.31 9 LEU B CA 1
ATOM 4683 C C . LEU B 1 9 ? 19.25 -20.953 -48.719 1 41.31 9 LEU B C 1
ATOM 4685 O O . LEU B 1 9 ? 18.047 -20.953 -48.969 1 41.31 9 LEU B O 1
ATOM 4689 N N . THR B 1 10 ? 19.641 -22.125 -48.531 1 40.03 10 THR B N 1
ATOM 4690 C CA . THR B 1 10 ? 18.859 -22.906 -47.594 1 40.03 10 THR B CA 1
ATOM 4691 C C . THR B 1 10 ? 18.469 -22.062 -46.375 1 40.03 10 THR B C 1
ATOM 4693 O O . THR B 1 10 ? 19.328 -21.578 -45.656 1 40.03 10 THR B O 1
ATOM 4696 N N . LEU B 1 11 ? 17.469 -21.312 -46.438 1 43.97 11 LEU B N 1
ATOM 4697 C CA . LEU B 1 11 ? 16.844 -20.656 -45.281 1 43.97 11 LEU B CA 1
ATOM 4698 C C . LEU B 1 11 ? 16.828 -21.562 -44.062 1 43.97 11 LEU B C 1
ATOM 4700 O O . LEU B 1 11 ? 16.125 -22.578 -44.062 1 43.97 11 LEU B O 1
ATOM 4704 N N . HIS B 1 12 ? 17.906 -21.75 -43.469 1 50.31 12 HIS B N 1
ATOM 4705 C CA . HIS B 1 12 ? 17.984 -22.469 -42.219 1 50.31 12 HIS B CA 1
ATOM 4706 C C . HIS B 1 12 ? 16.828 -22.094 -41.281 1 50.31 12 HIS B C 1
ATOM 4708 O O . HIS B 1 12 ? 16.719 -20.938 -40.875 1 50.31 12 HIS B O 1
ATOM 4714 N N . GLN B 1 13 ? 15.703 -22.688 -41.438 1 65.62 13 GLN B N 1
ATOM 4715 C CA . GLN B 1 13 ? 14.516 -22.469 -40.594 1 65.62 13 GLN B CA 1
ATOM 4716 C C . GLN B 1 13 ? 14.828 -22.703 -39.125 1 65.62 13 GLN B C 1
ATOM 4718 O O . GLN B 1 13 ? 15.461 -23.703 -38.781 1 65.62 13 GLN B O 1
ATOM 4723 N N . THR B 1 14 ? 14.672 -21.781 -38.219 1 69.94 14 THR B N 1
ATOM 4724 C CA . THR B 1 14 ? 14.844 -21.859 -36.781 1 69.94 14 THR B CA 1
ATOM 4725 C C . THR B 1 14 ? 14.156 -23.109 -36.219 1 69.94 14 THR B C 1
ATOM 4727 O O . THR B 1 14 ? 12.969 -23.328 -36.469 1 69.94 14 THR B O 1
ATOM 4730 N N . PRO B 1 15 ? 14.992 -24.016 -35.719 1 86.25 15 PRO B N 1
ATOM 4731 C CA . PRO B 1 15 ? 14.328 -25.156 -35.094 1 86.25 15 PRO B CA 1
ATOM 4732 C C . PRO B 1 15 ? 13.344 -24.75 -34 1 86.25 15 PRO B C 1
ATOM 4734 O O . PRO B 1 15 ? 13.641 -23.844 -33.219 1 86.25 15 PRO B O 1
ATOM 4737 N N . LEU B 1 16 ? 12.172 -25.266 -34.062 1 96.31 16 LEU B N 1
ATOM 4738 C CA . LEU B 1 16 ? 11.148 -24.938 -33.062 1 96.31 16 LEU B CA 1
ATOM 4739 C C . LEU B 1 16 ? 11.305 -25.812 -31.812 1 96.31 16 LEU B C 1
ATOM 4741 O O . LEU B 1 16 ? 10.312 -26.172 -31.188 1 96.31 16 LEU B O 1
ATOM 4745 N N . THR B 1 17 ? 12.555 -26.172 -31.484 1 96.75 17 THR B N 1
ATOM 4746 C CA . THR B 1 17 ? 12.812 -26.969 -30.297 1 96.75 17 THR B CA 1
ATOM 4747 C C . THR B 1 17 ? 13.367 -26.094 -29.172 1 96.75 17 THR B C 1
ATOM 4749 O O . THR B 1 17 ? 14.016 -25.078 -29.438 1 96.75 17 THR B O 1
ATOM 4752 N N . THR B 1 18 ? 13.125 -26.484 -28 1 98.19 18 THR B N 1
ATOM 4753 C CA . THR B 1 18 ? 13.602 -25.766 -26.812 1 98.19 18 THR B CA 1
ATOM 4754 C C . THR B 1 18 ? 14.992 -26.25 -26.406 1 98.19 18 THR B C 1
ATOM 4756 O O . THR B 1 18 ? 15.43 -27.328 -26.828 1 98.19 18 THR B O 1
ATOM 4759 N N . VAL B 1 19 ? 15.664 -25.453 -25.609 1 98.31 19 VAL B N 1
ATOM 4760 C CA . VAL B 1 19 ? 16.922 -25.859 -25 1 98.31 19 VAL B CA 1
ATOM 4761 C C . VAL B 1 19 ? 16.734 -27.141 -24.203 1 98.31 19 VAL B C 1
ATOM 4763 O O . VAL B 1 19 ? 17.625 -28 -24.156 1 98.31 19 VAL B O 1
ATOM 4766 N N . ALA B 1 20 ? 15.586 -27.328 -23.625 1 98.56 20 ALA B N 1
ATOM 4767 C CA . ALA B 1 20 ? 15.281 -28.547 -22.859 1 98.56 20 ALA B CA 1
ATOM 4768 C C . ALA B 1 20 ? 15.352 -29.781 -23.766 1 98.56 20 ALA B C 1
ATOM 4770 O O . ALA B 1 20 ? 16.016 -30.75 -23.422 1 98.56 20 ALA B O 1
ATOM 4771 N N . GLU B 1 21 ? 14.727 -29.703 -24.859 1 98.12 21 GLU B N 1
ATOM 4772 C CA . GLU B 1 21 ? 14.75 -30.797 -25.812 1 98.12 21 GLU B CA 1
ATOM 4773 C C . GLU B 1 21 ? 16.172 -31.047 -26.344 1 98.12 21 GLU B C 1
ATOM 4775 O O . GLU B 1 21 ? 16.609 -32.188 -26.422 1 98.12 21 GLU B O 1
ATOM 4780 N N . GLN B 1 22 ? 16.828 -30.016 -26.625 1 98.06 22 GLN B N 1
ATOM 4781 C CA . GLN B 1 22 ? 18.156 -30.109 -27.219 1 98.06 22 GLN B CA 1
ATOM 4782 C C . GLN B 1 22 ? 19.172 -30.688 -26.219 1 98.06 22 GLN B C 1
ATOM 4784 O O . GLN B 1 22 ? 20.141 -31.312 -26.625 1 98.06 22 GLN B O 1
ATOM 4789 N N . SER B 1 23 ? 18.875 -30.547 -24.969 1 98.19 23 SER B N 1
ATOM 4790 C CA . SER B 1 23 ? 19.812 -30.984 -23.938 1 98.19 23 SER B CA 1
ATOM 4791 C C . SER B 1 23 ? 19.406 -32.344 -23.375 1 98.19 23 SER B C 1
ATOM 4793 O O . SER B 1 23 ? 19.984 -32.812 -22.391 1 98.19 23 SER B O 1
ATOM 4795 N N . GLY B 1 24 ? 18.406 -32.969 -23.938 1 97.19 24 GLY B N 1
ATOM 4796 C CA . GLY B 1 24 ? 17.891 -34.219 -23.359 1 97.19 24 GLY B CA 1
ATOM 4797 C C . GLY B 1 24 ? 17.188 -34 -22.031 1 97.19 24 GLY B C 1
ATOM 4798 O O . GLY B 1 24 ? 17.312 -34.812 -21.109 1 97.19 24 GLY B O 1
ATOM 4799 N N . TRP B 1 25 ? 16.609 -32.75 -21.891 1 97.25 25 TRP B N 1
ATOM 4800 C CA . TRP B 1 25 ? 15.766 -32.375 -20.766 1 97.25 25 TRP B CA 1
ATOM 4801 C C . TRP B 1 25 ? 16.609 -32.156 -19.516 1 97.25 25 TRP B C 1
ATOM 4803 O O . TRP B 1 25 ? 16.156 -32.438 -18.391 1 97.25 25 TRP B O 1
ATOM 4813 N N . LEU B 1 26 ? 17.844 -31.766 -19.625 1 97.31 26 LEU B N 1
ATOM 4814 C CA . LEU B 1 26 ? 18.719 -31.469 -18.484 1 97.31 26 LEU B CA 1
ATOM 4815 C C . LEU B 1 26 ? 18.656 -29.984 -18.141 1 97.31 26 LEU B C 1
ATOM 4817 O O . LEU B 1 26 ? 18.922 -29.594 -17 1 97.31 26 LEU B O 1
ATOM 4821 N N . ARG B 1 27 ? 18.516 -29.141 -19.094 1 97.5 27 ARG B N 1
ATOM 4822 C CA . ARG B 1 27 ? 18.531 -27.688 -18.953 1 97.5 27 ARG B CA 1
ATOM 4823 C C . ARG B 1 27 ? 17.234 -27.078 -19.5 1 97.5 27 ARG B C 1
ATOM 4825 O O . ARG B 1 27 ? 16.438 -27.75 -20.156 1 97.5 27 ARG B O 1
ATOM 4832 N N . THR B 1 28 ? 16.922 -25.875 -19.25 1 98.5 28 THR B N 1
ATOM 4833 C CA . THR B 1 28 ? 15.867 -25.078 -19.859 1 98.5 28 THR B CA 1
ATOM 4834 C C . THR B 1 28 ? 16.422 -23.75 -20.375 1 98.5 28 THR B C 1
ATOM 4836 O O . THR B 1 28 ? 17.531 -23.344 -19.984 1 98.5 28 THR B O 1
ATOM 4839 N N . GLY B 1 29 ? 15.734 -23.188 -21.266 1 98.25 29 GLY B N 1
ATOM 4840 C CA . GLY B 1 29 ? 16.203 -21.953 -21.859 1 98.25 29 GLY B CA 1
ATOM 4841 C C . GLY B 1 29 ? 15.836 -20.719 -21.062 1 98.25 29 GLY B C 1
ATOM 4842 O O . GLY B 1 29 ? 14.891 -20.75 -20.266 1 98.25 29 GLY B O 1
ATOM 4843 N N . ARG B 1 30 ? 16.594 -19.656 -21.297 1 97.88 30 ARG B N 1
ATOM 4844 C CA . ARG B 1 30 ? 16.25 -18.344 -20.766 1 97.88 30 ARG B CA 1
ATOM 4845 C C . ARG B 1 30 ? 15.086 -17.734 -21.531 1 97.88 30 ARG B C 1
ATOM 4847 O O . ARG B 1 30 ? 14.539 -18.359 -22.438 1 97.88 30 ARG B O 1
ATOM 4854 N N . TYR B 1 31 ? 14.734 -16.5 -21.156 1 98.5 31 TYR B N 1
ATOM 4855 C CA . TYR B 1 31 ? 13.539 -15.898 -21.734 1 98.5 31 TYR B CA 1
ATOM 4856 C C . TYR B 1 31 ? 13.766 -15.57 -23.219 1 98.5 31 TYR B C 1
ATOM 4858 O O . TYR B 1 31 ? 12.812 -15.531 -24 1 98.5 31 TYR B O 1
ATOM 4866 N N . ALA B 1 32 ? 14.961 -15.359 -23.641 1 98.19 32 ALA B N 1
ATOM 4867 C CA . ALA B 1 32 ? 15.273 -15.133 -25.047 1 98.19 32 ALA B CA 1
ATOM 4868 C C . ALA B 1 32 ? 14.742 -16.266 -25.922 1 98.19 32 ALA B C 1
ATOM 4870 O O . ALA B 1 32 ? 14.328 -16.047 -27.062 1 98.19 32 ALA B O 1
ATOM 4871 N N . GLU B 1 33 ? 14.781 -17.516 -25.406 1 98.31 33 GLU B N 1
ATOM 4872 C CA . GLU B 1 33 ? 14.211 -18.656 -26.109 1 98.31 33 GLU B CA 1
ATOM 4873 C C . GLU B 1 33 ? 12.727 -18.438 -26.391 1 98.31 33 GLU B C 1
ATOM 4875 O O . GLU B 1 33 ? 12.234 -18.766 -27.469 1 98.31 33 GLU B O 1
ATOM 4880 N N . VAL B 1 34 ? 12.008 -17.906 -25.406 1 98.75 34 VAL B N 1
ATOM 4881 C CA . VAL B 1 34 ? 10.578 -17.672 -25.531 1 98.75 34 VAL B CA 1
ATOM 4882 C C . VAL B 1 34 ? 10.328 -16.625 -26.625 1 98.75 34 VAL B C 1
ATOM 4884 O O . VAL B 1 34 ? 9.438 -16.797 -27.469 1 98.75 34 VAL B O 1
ATOM 4887 N N . GLU B 1 35 ? 11.109 -15.586 -26.609 1 98.5 35 GLU B N 1
ATOM 4888 C CA . GLU B 1 35 ? 10.969 -14.547 -27.625 1 98.5 35 GLU B CA 1
ATOM 4889 C C . GLU B 1 35 ? 11.234 -15.102 -29.016 1 98.5 35 GLU B C 1
ATOM 4891 O O . GLU B 1 35 ? 10.5 -14.797 -29.969 1 98.5 35 GLU B O 1
ATOM 4896 N N . THR B 1 36 ? 12.273 -15.891 -29.125 1 98.12 36 THR B N 1
ATOM 4897 C CA . THR B 1 36 ? 12.656 -16.484 -30.406 1 98.12 36 THR B CA 1
ATOM 4898 C C . THR B 1 36 ? 11.562 -17.422 -30.922 1 98.12 36 THR B C 1
ATOM 4900 O O . THR B 1 36 ? 11.156 -17.328 -32.094 1 98.12 36 THR B O 1
ATOM 4903 N N . LEU B 1 37 ? 11.133 -18.266 -30.078 1 98.5 37 LEU B N 1
ATOM 4904 C CA . LEU B 1 37 ? 10.102 -19.219 -30.469 1 98.5 37 LEU B CA 1
ATOM 4905 C C . LEU B 1 37 ? 8.789 -18.516 -30.781 1 98.5 37 LEU B C 1
ATOM 4907 O O . LEU B 1 37 ? 8.07 -18.906 -31.703 1 98.5 37 LEU B O 1
ATOM 4911 N N . CYS B 1 38 ? 8.461 -17.547 -29.984 1 97.62 38 CYS B N 1
ATOM 4912 C CA . CYS B 1 38 ? 7.246 -16.781 -30.219 1 97.62 38 CYS B CA 1
ATOM 4913 C C . CYS B 1 38 ? 7.23 -16.188 -31.625 1 97.62 38 CYS B C 1
ATOM 4915 O O . CYS B 1 38 ? 6.18 -16.125 -32.25 1 97.62 38 CYS B O 1
ATOM 4917 N N . ARG B 1 39 ? 8.383 -15.773 -32.125 1 96.88 39 ARG B N 1
ATOM 4918 C CA . ARG B 1 39 ? 8.492 -15.219 -33.469 1 96.88 39 ARG B CA 1
ATOM 4919 C C . ARG B 1 39 ? 8.516 -16.312 -34.531 1 96.88 39 ARG B C 1
ATOM 4921 O O . ARG B 1 39 ? 7.973 -16.156 -35.625 1 96.88 39 ARG B O 1
ATOM 4928 N N . ALA B 1 40 ? 9.047 -17.406 -34.188 1 98.06 40 ALA B N 1
ATOM 4929 C CA . ALA B 1 40 ? 9.297 -18.484 -35.156 1 98.06 40 ALA B CA 1
ATOM 4930 C C . ALA B 1 40 ? 8.023 -19.266 -35.438 1 98.06 40 ALA B C 1
ATOM 4932 O O . ALA B 1 40 ? 7.809 -19.734 -36.562 1 98.06 40 ALA B O 1
ATOM 4933 N N . PHE B 1 41 ? 7.18 -19.438 -34.469 1 98.31 41 PHE B N 1
ATOM 4934 C CA . PHE B 1 41 ? 5.992 -20.266 -34.625 1 98.31 41 PHE B CA 1
ATOM 4935 C C . PHE B 1 41 ? 5.066 -19.703 -35.688 1 98.31 41 PHE B C 1
ATOM 4937 O O . PHE B 1 41 ? 4.672 -20.406 -36.625 1 98.31 41 PHE B O 1
ATOM 4944 N N . PRO B 1 42 ? 4.742 -18.406 -35.625 1 97.56 42 PRO B N 1
ATOM 4945 C CA . PRO B 1 42 ? 3.873 -17.859 -36.688 1 97.56 42 PRO B CA 1
ATOM 4946 C C . PRO B 1 42 ? 4.5 -17.922 -38.062 1 97.56 42 PRO B C 1
ATOM 4948 O O . PRO B 1 42 ? 3.787 -18.078 -39.062 1 97.56 42 PRO B O 1
ATOM 4951 N N . LYS B 1 43 ? 5.793 -17.828 -38.156 1 97.19 43 LYS B N 1
ATOM 4952 C CA . LYS B 1 43 ? 6.477 -17.922 -39.438 1 97.19 43 LYS B CA 1
ATOM 4953 C C . LYS B 1 43 ? 6.344 -19.328 -40.031 1 97.19 43 LYS B C 1
ATOM 4955 O O . LYS B 1 43 ? 6.156 -19.5 -41.219 1 97.19 43 LYS B O 1
ATOM 4960 N N . ARG B 1 44 ? 6.422 -20.297 -39.156 1 97.25 44 ARG B N 1
ATOM 4961 C CA . ARG B 1 44 ? 6.352 -21.688 -39.625 1 97.25 44 ARG B CA 1
ATOM 4962 C C . ARG B 1 44 ? 4.914 -22.094 -39.906 1 97.25 44 ARG B C 1
ATOM 4964 O O . ARG B 1 44 ? 4.672 -22.938 -40.781 1 97.25 44 ARG B O 1
ATOM 4971 N N . TYR B 1 45 ? 4.012 -21.5 -39.219 1 97.56 45 TYR B N 1
ATOM 4972 C CA . TYR B 1 45 ? 2.613 -21.891 -39.344 1 97.56 45 TYR B CA 1
ATOM 4973 C C . TYR B 1 45 ? 1.733 -20.672 -39.625 1 97.56 45 TYR B C 1
ATOM 4975 O O . TYR B 1 45 ? 0.838 -20.344 -38.844 1 97.56 45 TYR B O 1
ATOM 4983 N N . PRO B 1 46 ? 1.906 -20.094 -40.719 1 96.69 46 PRO B N 1
ATOM 4984 C CA . PRO B 1 46 ? 1.127 -18.891 -41.031 1 96.69 46 PRO B CA 1
ATOM 4985 C C . PRO B 1 46 ? -0.379 -19.141 -41 1 96.69 46 PRO B C 1
ATOM 4987 O O . PRO B 1 46 ? -0.867 -20.125 -41.531 1 96.69 46 PRO B O 1
ATOM 4990 N N . GLY B 1 47 ? -1.059 -18.281 -40.25 1 97.31 47 GLY B N 1
ATOM 4991 C CA . GLY B 1 47 ? -2.51 -18.328 -40.156 1 97.31 47 GLY B CA 1
ATOM 4992 C C . GLY B 1 47 ? -3.006 -19.297 -39.094 1 97.31 47 GLY B C 1
ATOM 4993 O O . GLY B 1 47 ? -4.203 -19.344 -38.812 1 97.31 47 GLY B O 1
ATOM 4994 N N . LYS B 1 48 ? -2.109 -19.984 -38.469 1 98.06 48 LYS B N 1
ATOM 4995 C CA . LYS B 1 48 ? -2.525 -20.969 -37.469 1 98.06 48 LYS B CA 1
ATOM 4996 C C . LYS B 1 48 ? -2.006 -20.609 -36.094 1 98.06 48 LYS B C 1
ATOM 4998 O O . LYS B 1 48 ? -2.475 -21.141 -35.094 1 98.06 48 LYS B O 1
ATOM 5003 N N . VAL B 1 49 ? -1.036 -19.797 -36.094 1 98.19 49 VAL B N 1
ATOM 5004 C CA . VAL B 1 49 ? -0.473 -19.344 -34.812 1 98.19 49 VAL B CA 1
ATOM 5005 C C . VAL B 1 49 ? -0.226 -17.844 -34.844 1 98.19 49 VAL B C 1
ATOM 5007 O O . VAL B 1 49 ? 0.129 -17.297 -35.906 1 98.19 49 VAL B O 1
ATOM 5010 N N . ARG B 1 50 ? -0.482 -17.266 -33.75 1 98.12 50 ARG B N 1
ATOM 5011 C CA . ARG B 1 50 ? -0.159 -15.859 -33.531 1 98.12 50 ARG B CA 1
ATOM 5012 C C . ARG B 1 50 ? 0.603 -15.656 -32.219 1 98.12 50 ARG B C 1
ATOM 5014 O O . ARG B 1 50 ? 0.353 -16.359 -31.25 1 98.12 50 ARG B O 1
ATOM 5021 N N . CYS B 1 51 ? 1.57 -14.781 -32.219 1 98.25 51 CYS B N 1
ATOM 5022 C CA . CYS B 1 51 ? 2.293 -14.359 -31.031 1 98.25 51 CYS B CA 1
ATOM 5023 C C . CYS B 1 51 ? 2.029 -12.883 -30.734 1 98.25 51 CYS B C 1
ATOM 5025 O O . CYS B 1 51 ? 2.203 -12.031 -31.609 1 98.25 51 CYS B O 1
ATOM 5027 N N . ASP B 1 52 ? 1.569 -12.555 -29.547 1 98.5 52 ASP B N 1
ATOM 5028 C CA . ASP B 1 52 ? 1.3 -11.18 -29.125 1 98.5 52 ASP B CA 1
ATOM 5029 C C . ASP B 1 52 ? 1.948 -10.875 -27.781 1 98.5 52 ASP B C 1
ATOM 5031 O O . ASP B 1 52 ? 2.285 -11.789 -27.031 1 98.5 52 ASP B O 1
ATOM 5035 N N . SER B 1 53 ? 2.248 -9.617 -27.547 1 98.69 53 SER B N 1
ATOM 5036 C CA . SER B 1 53 ? 2.557 -9.133 -26.203 1 98.69 53 SER B CA 1
ATOM 5037 C C . SER B 1 53 ? 1.305 -8.625 -25.5 1 98.69 53 SER B C 1
ATOM 5039 O O . SER B 1 53 ? 0.497 -7.91 -26.094 1 98.69 53 SER B O 1
ATOM 5041 N N . PHE B 1 54 ? 1.108 -8.984 -24.266 1 98.69 54 PHE B N 1
ATOM 5042 C CA . PHE B 1 54 ? -0.087 -8.531 -23.562 1 98.69 54 PHE B CA 1
ATOM 5043 C C . PHE B 1 54 ? 0.281 -7.613 -22.406 1 98.69 54 PHE B C 1
ATOM 5045 O O . PHE B 1 54 ? -0.584 -7.223 -21.609 1 98.69 54 PHE B O 1
ATOM 5052 N N . GLY B 1 55 ? 1.501 -7.25 -22.266 1 98.56 55 GLY B N 1
ATOM 5053 C CA . GLY B 1 55 ? 1.994 -6.355 -21.234 1 98.56 55 GLY B CA 1
ATOM 5054 C C . GLY B 1 55 ? 3.508 -6.312 -21.156 1 98.56 55 GLY B C 1
ATOM 5055 O O . GLY B 1 55 ? 4.195 -6.926 -21.969 1 98.56 55 GLY B O 1
ATOM 5056 N N . THR B 1 56 ? 4.027 -5.539 -20.266 1 98.56 56 THR B N 1
ATOM 5057 C CA . THR B 1 56 ? 5.453 -5.395 -20 1 98.56 56 THR B CA 1
ATOM 5058 C C . THR B 1 56 ? 5.746 -5.539 -18.5 1 98.56 56 THR B C 1
ATOM 5060 O O . THR B 1 56 ? 4.996 -5.031 -17.672 1 98.56 56 THR B O 1
ATOM 5063 N N . THR B 1 57 ? 6.77 -6.289 -18.156 1 98.56 57 THR B N 1
ATOM 5064 C CA . THR B 1 57 ? 7.137 -6.488 -16.766 1 98.56 57 THR B CA 1
ATOM 5065 C C . THR B 1 57 ? 7.812 -5.242 -16.203 1 98.56 57 THR B C 1
ATOM 5067 O O . THR B 1 57 ? 8.242 -4.367 -16.953 1 98.56 57 THR B O 1
ATOM 5070 N N . PRO B 1 58 ? 7.949 -5.141 -14.922 1 98.44 58 PRO B N 1
ATOM 5071 C CA . PRO B 1 58 ? 8.625 -3.998 -14.305 1 98.44 58 PRO B CA 1
ATOM 5072 C C . PRO B 1 58 ? 10.07 -3.844 -14.773 1 98.44 58 PRO B C 1
ATOM 5074 O O . PRO B 1 58 ? 10.586 -2.725 -14.836 1 98.44 58 PRO B O 1
ATOM 5077 N N . GLU B 1 59 ? 10.719 -4.922 -15.117 1 98.19 59 GLU B N 1
ATOM 5078 C CA . GLU B 1 59 ? 12.094 -4.812 -15.578 1 98.19 59 GLU B CA 1
ATOM 5079 C C . GLU B 1 59 ? 12.164 -4.602 -17.094 1 98.19 59 GLU B C 1
ATOM 5081 O O . GLU B 1 59 ? 13.242 -4.625 -17.672 1 98.19 59 GLU B O 1
ATOM 5086 N N . GLY B 1 60 ? 10.977 -4.504 -17.734 1 97.38 60 GLY B N 1
ATOM 5087 C CA . GLY B 1 60 ? 10.938 -4.043 -19.109 1 97.38 60 GLY B CA 1
ATOM 5088 C C . GLY B 1 60 ? 10.836 -5.172 -20.109 1 97.38 60 GLY B C 1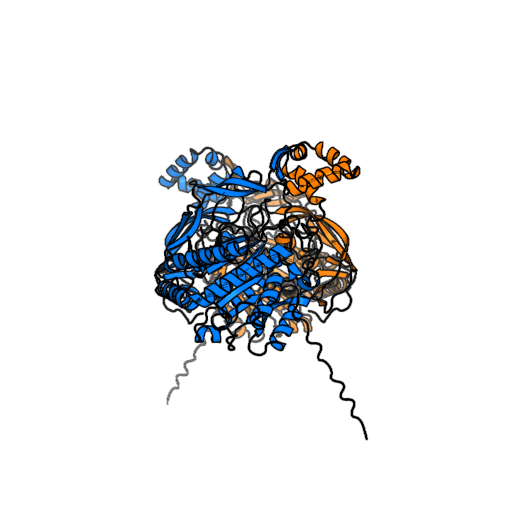
ATOM 5089 O O . GLY B 1 60 ? 11.031 -4.961 -21.312 1 97.38 60 GLY B O 1
ATOM 5090 N N . ARG B 1 61 ? 10.523 -6.363 -19.75 1 98.12 61 ARG B N 1
ATOM 5091 C CA . ARG B 1 61 ? 10.406 -7.492 -20.672 1 98.12 61 ARG B CA 1
ATOM 5092 C C . ARG B 1 61 ? 8.961 -7.672 -21.125 1 98.12 61 ARG B C 1
ATOM 5094 O O . ARG B 1 61 ? 8.031 -7.484 -20.344 1 98.12 61 ARG B O 1
ATOM 5101 N N . PRO B 1 62 ? 8.781 -8.07 -22.344 1 98.62 62 PRO B N 1
ATOM 5102 C CA . PRO B 1 62 ? 7.414 -8.281 -22.828 1 98.62 62 PRO B CA 1
ATOM 5103 C C . PRO B 1 62 ? 6.777 -9.555 -22.266 1 98.62 62 PRO B C 1
ATOM 5105 O O . PRO B 1 62 ? 7.449 -10.586 -22.141 1 98.62 62 PRO B O 1
ATOM 5108 N N . LEU B 1 63 ? 5.582 -9.461 -21.859 1 98.94 63 LEU B N 1
ATOM 5109 C CA . LEU B 1 63 ? 4.766 -10.633 -21.562 1 98.94 63 LEU B CA 1
ATOM 5110 C C . LEU B 1 63 ? 4.148 -11.188 -22.844 1 98.94 63 LEU B C 1
ATOM 5112 O O . LEU B 1 63 ? 3.344 -10.516 -23.5 1 98.94 63 LEU B O 1
ATOM 5116 N N . LEU B 1 64 ? 4.457 -12.453 -23.156 1 98.94 64 LEU B N 1
ATOM 5117 C CA . LEU B 1 64 ? 4.102 -12.961 -24.469 1 98.94 64 LEU B CA 1
ATOM 5118 C C . LEU B 1 64 ? 3.057 -14.07 -24.359 1 98.94 64 LEU B C 1
ATOM 5120 O O . LEU B 1 64 ? 3.008 -14.781 -23.359 1 98.94 64 LEU B O 1
ATOM 5124 N N . VAL B 1 65 ? 2.229 -14.164 -25.391 1 98.94 65 VAL B N 1
ATOM 5125 C CA . VAL B 1 65 ? 1.186 -15.18 -25.5 1 98.94 65 VAL B CA 1
ATOM 5126 C C . VAL B 1 65 ? 1.146 -15.719 -26.922 1 98.94 65 VAL B C 1
ATOM 5128 O O . VAL B 1 65 ? 1.318 -14.969 -27.891 1 98.94 65 VAL B O 1
ATOM 5131 N N . LEU B 1 66 ? 1.04 -17.047 -27.094 1 98.81 66 LEU B N 1
ATOM 5132 C CA . LEU B 1 66 ? 0.81 -17.719 -28.375 1 98.81 66 LEU B CA 1
ATOM 5133 C C . LEU B 1 66 ? -0.627 -18.219 -28.469 1 98.81 66 LEU B C 1
ATOM 5135 O O . LEU B 1 66 ? -1.143 -18.828 -27.531 1 98.81 66 LEU B O 1
ATOM 5139 N N . THR B 1 67 ? -1.233 -17.891 -29.531 1 98.88 67 THR B N 1
ATOM 5140 C CA . THR B 1 67 ? -2.576 -18.375 -29.828 1 98.88 67 THR B CA 1
ATOM 5141 C C . THR B 1 67 ? -2.561 -19.281 -31.047 1 98.88 67 THR B C 1
ATOM 5143 O O . THR B 1 67 ? -2.043 -18.906 -32.094 1 98.88 67 THR B O 1
ATOM 5146 N N . ALA B 1 68 ? -3.107 -20.516 -30.922 1 98.81 68 ALA B N 1
ATOM 5147 C CA . ALA B 1 68 ? -3.098 -21.484 -32 1 98.81 68 ALA B CA 1
ATOM 5148 C C . ALA B 1 68 ? -4.512 -21.969 -32.344 1 98.81 68 ALA B C 1
ATOM 5150 O O . ALA B 1 68 ? -5.312 -22.219 -31.438 1 98.81 68 ALA B O 1
ATOM 5151 N N . SER B 1 69 ? -4.801 -22.031 -33.531 1 97.94 69 SER B N 1
ATOM 5152 C CA . SER B 1 69 ? -6.059 -22.547 -34.094 1 97.94 69 SER B CA 1
ATOM 5153 C C . SER B 1 69 ? -5.875 -23.078 -35.5 1 97.94 69 SER B C 1
ATOM 5155 O O . SER B 1 69 ? -4.895 -22.75 -36.188 1 97.94 69 SER B O 1
ATOM 5157 N N . ALA B 1 70 ? -6.809 -23.875 -36 1 95.44 70 ALA B N 1
ATOM 5158 C CA . ALA B 1 70 ? -6.668 -24.516 -37.281 1 95.44 70 ALA B CA 1
ATOM 5159 C C . ALA B 1 70 ? -7.227 -23.625 -38.406 1 95.44 70 ALA B C 1
ATOM 5161 O O . ALA B 1 70 ? -6.859 -23.766 -39.562 1 95.44 70 ALA B O 1
ATOM 5162 N N . ASP B 1 71 ? -8.117 -22.703 -38.094 1 95.56 71 ASP B N 1
ATOM 5163 C CA . ASP B 1 71 ? -8.875 -22.016 -39.125 1 95.56 71 ASP B CA 1
ATOM 5164 C C . ASP B 1 71 ? -8.75 -20.5 -39 1 95.56 71 ASP B C 1
ATOM 5166 O O . ASP B 1 71 ? -9.672 -19.766 -39.344 1 95.56 71 ASP B O 1
ATOM 5170 N N . GLY B 1 72 ? -7.77 -20.047 -38.25 1 94.62 72 GLY B N 1
ATOM 5171 C CA . GLY B 1 72 ? -7.516 -18.609 -38.188 1 94.62 72 GLY B CA 1
ATOM 5172 C C . GLY B 1 72 ? -8.242 -17.922 -37.031 1 94.62 72 GLY B C 1
ATOM 5173 O O . GLY B 1 72 ? -8.203 -16.703 -36.906 1 94.62 72 GLY B O 1
ATOM 5174 N N . THR B 1 73 ? -8.938 -18.641 -36.188 1 96.56 73 THR B N 1
ATOM 5175 C CA . THR B 1 73 ? -9.555 -18.078 -35 1 96.56 73 THR B CA 1
ATOM 5176 C C . THR B 1 73 ? -8.492 -17.719 -33.969 1 96.56 73 THR B C 1
ATOM 5178 O O . THR B 1 73 ? -8.328 -18.422 -32.969 1 96.56 73 THR B O 1
ATOM 5181 N N . LEU B 1 74 ? -7.82 -16.562 -34.188 1 98.12 74 LEU B N 1
ATOM 5182 C CA . LEU B 1 74 ? -6.594 -16.25 -33.469 1 98.12 74 LEU B CA 1
ATOM 5183 C C . LEU B 1 74 ? -6.77 -15.008 -32.625 1 98.12 74 LEU B C 1
ATOM 5185 O O . LEU B 1 74 ? -5.793 -14.461 -32.094 1 98.12 74 LEU B O 1
ATOM 5189 N N . THR B 1 75 ? -8.047 -14.516 -32.469 1 98.12 75 THR B N 1
ATOM 5190 C CA . THR B 1 75 ? -8.352 -13.375 -31.594 1 98.12 75 THR B CA 1
ATOM 5191 C C . THR B 1 75 ? -9.531 -13.688 -30.672 1 98.12 75 THR B C 1
ATOM 5193 O O . THR B 1 75 ? -10.359 -14.547 -30.984 1 98.12 75 THR B O 1
ATOM 5196 N N . PRO B 1 76 ? -9.555 -12.992 -29.531 1 98.06 76 PRO B N 1
ATOM 5197 C CA . PRO B 1 76 ? -10.703 -13.203 -28.641 1 98.06 76 PRO B CA 1
ATOM 5198 C C . PRO B 1 76 ? -12.039 -12.961 -29.344 1 98.06 76 PRO B C 1
ATOM 5200 O O . PRO B 1 76 ? -12.984 -13.734 -29.156 1 98.06 76 PRO B O 1
ATOM 5203 N N . ALA B 1 77 ? -12.133 -11.969 -30.156 1 97.56 77 ALA B N 1
ATOM 5204 C CA . ALA B 1 77 ? -13.367 -11.625 -30.844 1 97.56 77 ALA B CA 1
ATOM 5205 C C . ALA B 1 77 ? -13.766 -12.727 -31.828 1 97.56 77 ALA B C 1
ATOM 5207 O O . ALA B 1 77 ? -14.945 -13.07 -31.938 1 97.56 77 ALA B O 1
ATOM 5208 N N . ALA B 1 78 ? -12.805 -13.258 -32.562 1 97.44 78 ALA B N 1
ATOM 5209 C CA . ALA B 1 78 ? -13.078 -14.328 -33.531 1 97.44 78 ALA B CA 1
ATOM 5210 C C . ALA B 1 78 ? -13.562 -15.586 -32.812 1 97.44 78 ALA B C 1
ATOM 5212 O O . ALA B 1 78 ? -14.484 -16.266 -33.281 1 97.44 78 ALA B O 1
ATOM 5213 N N . ALA B 1 79 ? -12.891 -15.891 -31.734 1 96.94 79 ALA B N 1
ATOM 5214 C CA . ALA B 1 79 ? -13.281 -17.062 -30.969 1 96.94 79 ALA B CA 1
ATOM 5215 C C . ALA B 1 79 ? -14.711 -16.922 -30.438 1 96.94 79 ALA B C 1
ATOM 5217 O O . ALA B 1 79 ? -15.5 -17.875 -30.5 1 96.94 79 ALA B O 1
ATOM 5218 N N . ALA B 1 80 ? -15.016 -15.766 -29.875 1 95.5 80 ALA B N 1
ATOM 5219 C CA . ALA B 1 80 ? -16.344 -15.492 -29.344 1 95.5 80 ALA B CA 1
ATOM 5220 C C . ALA B 1 80 ? -17.406 -15.594 -30.453 1 95.5 80 ALA B C 1
ATOM 5222 O O . ALA B 1 80 ? -18.469 -16.203 -30.25 1 95.5 80 ALA B O 1
ATOM 5223 N N . LYS B 1 81 ? -17.172 -15.039 -31.578 1 96.38 81 LYS B N 1
ATOM 5224 C CA . LYS B 1 81 ? -18.094 -15.039 -32.688 1 96.38 81 LYS B CA 1
ATOM 5225 C C . LYS B 1 81 ? -18.375 -16.453 -33.188 1 96.38 81 LYS B C 1
ATOM 5227 O O . LYS B 1 81 ? -19.516 -16.797 -33.5 1 96.38 81 LYS B O 1
ATOM 5232 N N . LYS B 1 82 ? -17.422 -17.281 -33.156 1 95.62 82 LYS B N 1
ATOM 5233 C CA . LYS B 1 82 ? -17.547 -18.641 -33.688 1 95.62 82 LYS B CA 1
ATOM 5234 C C . LYS B 1 82 ? -18.062 -19.594 -32.594 1 95.62 82 LYS B C 1
ATOM 5236 O O . LYS B 1 82 ? -18.438 -20.719 -32.906 1 95.62 82 LYS B O 1
ATOM 5241 N N . GLY B 1 83 ? -18.031 -19.125 -31.438 1 95.38 83 GLY B N 1
ATOM 5242 C CA . GLY B 1 83 ? -18.359 -20.016 -30.328 1 95.38 83 GLY B CA 1
ATOM 5243 C C . GLY B 1 83 ? -17.328 -21.094 -30.109 1 95.38 83 GLY B C 1
ATOM 5244 O O . GLY B 1 83 ? -17.688 -22.234 -29.766 1 95.38 83 GLY B O 1
ATOM 5245 N N . ARG B 1 84 ? -16.109 -20.828 -30.344 1 95.19 84 ARG B N 1
ATOM 5246 C CA . ARG B 1 84 ? -15.008 -21.766 -30.188 1 95.19 84 ARG B CA 1
ATOM 5247 C C . ARG B 1 84 ? -14.562 -21.844 -28.734 1 95.19 84 ARG B C 1
ATOM 5249 O O . ARG B 1 84 ? -14.219 -20.844 -28.125 1 95.19 84 ARG B O 1
ATOM 5256 N N . PRO B 1 85 ? -14.602 -23.125 -28.141 1 98 85 PRO B N 1
ATOM 5257 C CA . PRO B 1 85 ? -14.008 -23.234 -26.812 1 98 85 PRO B CA 1
ATOM 5258 C C . PRO B 1 85 ? -12.531 -22.844 -26.781 1 98 85 PRO B C 1
ATOM 5260 O O . PRO B 1 85 ? -11.781 -23.188 -27.703 1 98 85 PRO B O 1
ATOM 5263 N N . VAL B 1 86 ? -12.148 -22.031 -25.781 1 98.69 86 VAL B N 1
ATOM 5264 C CA . VAL B 1 86 ? -10.766 -21.609 -25.594 1 98.69 86 VAL B CA 1
ATOM 5265 C C . VAL B 1 86 ? -10.156 -22.344 -24.406 1 98.69 86 VAL B C 1
ATOM 5267 O O . VAL B 1 86 ? -10.773 -22.453 -23.344 1 98.69 86 VAL B O 1
ATOM 5270 N N . VAL B 1 87 ? -8.992 -22.953 -24.609 1 98.88 87 VAL B N 1
ATOM 5271 C CA . VAL B 1 87 ? -8.18 -23.531 -23.547 1 98.88 87 VAL B CA 1
ATOM 5272 C C . VAL B 1 87 ? -6.938 -22.656 -23.328 1 98.88 87 VAL B C 1
ATOM 5274 O O . VAL B 1 87 ? -6.121 -22.484 -24.234 1 98.88 87 VAL B O 1
ATOM 5277 N N . PHE B 1 88 ? -6.91 -22.078 -22.141 1 98.88 88 PHE B N 1
ATOM 5278 C CA . PHE B 1 88 ? -5.789 -21.234 -21.734 1 98.88 88 PHE B CA 1
ATOM 5279 C C . PHE B 1 88 ? -4.844 -22 -20.812 1 98.88 88 PHE B C 1
ATOM 5281 O O . PHE B 1 88 ? -5.289 -22.688 -19.891 1 98.88 88 PHE B O 1
ATOM 5288 N N . PHE B 1 89 ? -3.547 -21.969 -21.062 1 98.88 89 PHE B N 1
ATOM 5289 C CA . PHE B 1 89 ? -2.602 -22.562 -20.125 1 98.88 89 PHE B CA 1
ATOM 5290 C C . PHE B 1 89 ? -1.355 -21.688 -20 1 98.88 89 PHE B C 1
ATOM 5292 O O . PHE B 1 89 ? -0.925 -21.062 -20.969 1 98.88 89 PHE B O 1
ATOM 5299 N N . GLN B 1 90 ? -0.867 -21.578 -18.812 1 98.88 90 GLN B N 1
ATOM 5300 C CA . GLN B 1 90 ? 0.276 -20.734 -18.516 1 98.88 90 GLN B CA 1
ATOM 5301 C C . GLN B 1 90 ? 1.342 -21.5 -17.734 1 98.88 90 GLN B C 1
ATOM 5303 O O . GLN B 1 90 ? 1.02 -22.359 -16.906 1 98.88 90 GLN B O 1
ATOM 5308 N N . GLY B 1 91 ? 2.627 -21.219 -18.062 1 98.75 91 GLY B N 1
ATOM 5309 C CA . GLY B 1 91 ? 3.77 -21.734 -17.328 1 98.75 91 GLY B CA 1
ATOM 5310 C C . GLY B 1 91 ? 4.559 -20.656 -16.625 1 98.75 91 GLY B C 1
ATOM 5311 O O . GLY B 1 91 ? 4.352 -19.469 -16.859 1 98.75 91 GLY B O 1
ATOM 5312 N N . GLY B 1 92 ? 5.312 -21.031 -15.711 1 98.62 92 GLY B N 1
ATOM 5313 C CA . GLY B 1 92 ? 6.305 -20.172 -15.086 1 98.62 92 GLY B CA 1
ATOM 5314 C C . GLY B 1 92 ? 5.699 -19.125 -14.164 1 98.62 92 GLY B C 1
ATOM 5315 O O . GLY B 1 92 ? 6.223 -18.016 -14.039 1 98.62 92 GLY B O 1
ATOM 5316 N N . ILE B 1 93 ? 4.465 -19.375 -13.555 1 98.69 93 ILE B N 1
ATOM 5317 C CA . ILE B 1 93 ? 3.979 -18.469 -12.523 1 98.69 93 ILE B CA 1
ATOM 5318 C C . ILE B 1 93 ? 4.977 -18.406 -11.367 1 98.69 93 ILE B C 1
ATOM 5320 O O . ILE B 1 93 ? 5.266 -17.344 -10.836 1 98.69 93 ILE B O 1
ATOM 5324 N N . HIS B 1 94 ? 5.355 -19.578 -10.867 1 98.19 94 HIS B N 1
ATOM 5325 C CA . HIS B 1 94 ? 6.617 -19.75 -10.148 1 98.19 94 HIS B CA 1
ATOM 5326 C C . HIS B 1 94 ? 7.742 -20.141 -11.102 1 98.19 94 HIS B C 1
ATOM 5328 O O . HIS B 1 94 ? 7.816 -21.297 -11.539 1 98.19 94 HIS B O 1
ATOM 5334 N N . ALA B 1 95 ? 8.633 -19.234 -11.281 1 97.06 95 ALA B N 1
ATOM 5335 C CA . ALA B 1 95 ? 9.516 -19.375 -12.438 1 97.06 95 ALA B CA 1
ATOM 5336 C C . ALA B 1 95 ? 10.508 -20.516 -12.242 1 97.06 95 ALA B C 1
ATOM 5338 O O . ALA B 1 95 ? 11.094 -21.016 -13.211 1 97.06 95 ALA B O 1
ATOM 5339 N N . GLY B 1 96 ? 10.711 -20.938 -11.047 1 96.44 96 GLY B N 1
ATOM 5340 C CA . GLY B 1 96 ? 11.508 -22.125 -10.82 1 96.44 96 GLY B CA 1
ATOM 5341 C C . GLY B 1 96 ? 10.797 -23.406 -11.211 1 96.44 96 GLY B C 1
ATOM 5342 O O . GLY B 1 96 ? 11.422 -24.453 -11.375 1 96.44 96 GLY B O 1
ATOM 5343 N N . GLU B 1 97 ? 9.531 -23.344 -11.281 1 97.88 97 GLU B N 1
ATOM 5344 C CA . GLU B 1 97 ? 8.672 -24.438 -11.742 1 97.88 97 GLU B CA 1
ATOM 5345 C C . GLU B 1 97 ? 8.375 -24.312 -13.234 1 97.88 97 GLU B C 1
ATOM 5347 O O . GLU B 1 97 ? 7.238 -24.031 -13.625 1 97.88 97 GLU B O 1
ATOM 5352 N N . ILE B 1 98 ? 9.336 -24.703 -14.086 1 98.19 98 ILE B N 1
ATOM 5353 C CA . ILE B 1 98 ? 9.336 -24.172 -15.453 1 98.19 98 ILE B CA 1
ATOM 5354 C C . ILE B 1 98 ? 8.914 -25.281 -16.422 1 98.19 98 ILE B C 1
ATOM 5356 O O . ILE B 1 98 ? 9.031 -25.109 -17.641 1 98.19 98 ILE B O 1
ATOM 5360 N N . ASP B 1 99 ? 8.32 -26.391 -15.93 1 98.38 99 ASP B N 1
ATOM 5361 C CA . ASP B 1 99 ? 7.898 -27.531 -16.75 1 98.38 99 ASP B CA 1
ATOM 5362 C C . ASP B 1 99 ? 6.922 -27.078 -17.844 1 98.38 99 ASP B C 1
ATOM 5364 O O . ASP B 1 99 ? 6.984 -27.562 -18.969 1 98.38 99 ASP B O 1
ATOM 5368 N N . GLY B 1 100 ? 6.074 -26.188 -17.453 1 98.75 100 GLY B N 1
ATOM 5369 C CA . GLY B 1 100 ? 5.008 -25.766 -18.344 1 98.75 100 GLY B CA 1
ATOM 5370 C C . GLY B 1 100 ? 5.516 -25.078 -19.609 1 98.75 100 GLY B C 1
ATOM 5371 O O . GLY B 1 100 ? 4.953 -25.266 -20.688 1 98.75 100 GLY B O 1
ATOM 5372 N N . LYS B 1 101 ? 6.543 -24.234 -19.484 1 98.88 101 LYS B N 1
ATOM 5373 C CA . LYS B 1 101 ? 7.125 -23.578 -20.656 1 98.88 101 LYS B CA 1
ATOM 5374 C C . LYS B 1 101 ? 7.566 -24.609 -21.703 1 98.88 101 LYS B C 1
ATOM 5376 O O . LYS B 1 101 ? 7.141 -24.547 -22.859 1 98.88 101 LYS B O 1
ATOM 5381 N N . ASP B 1 102 ? 8.328 -25.562 -21.312 1 98.81 102 ASP B N 1
ATOM 5382 C CA . ASP B 1 102 ? 8.945 -26.5 -22.234 1 98.81 102 ASP B CA 1
ATOM 5383 C C . ASP B 1 102 ? 7.914 -27.5 -22.766 1 98.81 102 ASP B C 1
ATOM 5385 O O . ASP B 1 102 ? 7.918 -27.828 -23.953 1 98.81 102 ASP B O 1
ATOM 5389 N N . ALA B 1 103 ? 7.055 -27.953 -21.875 1 98.88 103 ALA B N 1
ATOM 5390 C CA . ALA B 1 103 ? 5.988 -28.859 -22.297 1 98.88 103 ALA B CA 1
ATOM 5391 C C . ALA B 1 103 ? 5.062 -28.172 -23.312 1 98.88 103 ALA B C 1
ATOM 5393 O O . ALA B 1 103 ? 4.625 -28.797 -24.281 1 98.88 103 ALA B O 1
ATOM 5394 N N . GLY B 1 104 ? 4.73 -26.906 -23.047 1 98.81 104 GLY B N 1
ATOM 5395 C CA . GLY B 1 104 ? 3.818 -26.156 -23.906 1 98.81 104 GLY B CA 1
ATOM 5396 C C . GLY B 1 104 ? 4.348 -25.969 -25.312 1 98.81 104 GLY B C 1
ATOM 5397 O O . GLY B 1 104 ? 3.631 -26.203 -26.297 1 98.81 104 GLY B O 1
ATOM 5398 N N . PHE B 1 105 ? 5.598 -25.562 -25.453 1 98.75 105 PHE B N 1
ATOM 5399 C CA . PHE B 1 105 ? 6.203 -25.391 -26.766 1 98.75 105 PHE B CA 1
ATOM 5400 C C . PHE B 1 105 ? 6.281 -26.734 -27.5 1 98.75 105 PHE B C 1
ATOM 5402 O O . PHE B 1 105 ? 5.98 -26.797 -28.703 1 98.75 105 PHE B O 1
ATOM 5409 N N . TRP B 1 106 ? 6.668 -27.781 -26.766 1 98.62 106 TRP B N 1
ATOM 5410 C CA . TRP B 1 106 ? 6.754 -29.125 -27.328 1 98.62 106 TRP B CA 1
ATOM 5411 C C . TRP B 1 106 ? 5.402 -29.578 -27.875 1 98.62 106 TRP B C 1
ATOM 5413 O O . TRP B 1 106 ? 5.301 -30.016 -29.016 1 98.62 106 TRP B O 1
ATOM 5423 N N . LEU B 1 107 ? 4.422 -29.406 -27.078 1 98.69 107 LEU B N 1
ATOM 5424 C CA . LEU B 1 107 ? 3.076 -29.844 -27.438 1 98.69 107 LEU B CA 1
ATOM 5425 C C . LEU B 1 107 ? 2.557 -29.047 -28.641 1 98.69 107 LEU B C 1
ATOM 5427 O O . LEU B 1 107 ? 2.055 -29.641 -29.594 1 98.69 107 LEU B O 1
ATOM 5431 N N . LEU B 1 108 ? 2.637 -27.734 -28.547 1 98.38 108 LEU B N 1
ATOM 5432 C CA . LEU B 1 108 ? 2.082 -26.891 -29.609 1 98.38 108 LEU B CA 1
ATOM 5433 C C . LEU B 1 108 ? 2.729 -27.203 -30.953 1 98.38 108 LEU B C 1
ATOM 5435 O O . LEU B 1 108 ? 2.047 -27.234 -31.984 1 98.38 108 LEU B O 1
ATOM 5439 N N . ARG B 1 109 ? 4.066 -27.422 -30.969 1 98.25 109 ARG B N 1
ATOM 5440 C CA . ARG B 1 109 ? 4.77 -27.781 -32.188 1 98.25 109 ARG B CA 1
ATOM 5441 C C . ARG B 1 109 ? 4.223 -29.078 -32.781 1 98.25 109 ARG B C 1
ATOM 5443 O O . ARG B 1 109 ? 3.887 -29.156 -33.969 1 98.25 109 ARG B O 1
ATOM 5450 N N . ASP B 1 110 ? 4.078 -30.062 -31.969 1 98.19 110 ASP B N 1
ATOM 5451 C CA . ASP B 1 110 ? 3.639 -31.375 -32.438 1 98.19 110 ASP B CA 1
ATOM 5452 C C . ASP B 1 110 ? 2.189 -31.344 -32.906 1 98.19 110 ASP B C 1
ATOM 5454 O O . ASP B 1 110 ? 1.826 -32.031 -33.875 1 98.19 110 ASP B O 1
ATOM 5458 N N . VAL B 1 111 ? 1.381 -30.594 -32.188 1 98.31 111 VAL B N 1
ATOM 5459 C CA . VAL B 1 111 ? -0.017 -30.453 -32.594 1 98.31 111 VAL B CA 1
ATOM 5460 C C . VAL B 1 111 ? -0.103 -29.766 -33.938 1 98.31 111 VAL B C 1
ATOM 5462 O O . VAL B 1 111 ? -0.838 -30.203 -34.844 1 98.31 111 VAL B O 1
ATOM 5465 N N . LEU B 1 112 ? 0.635 -28.734 -34.156 1 97.69 112 LEU B N 1
ATOM 5466 C CA . LEU B 1 112 ? 0.614 -27.953 -35.406 1 97.69 112 LEU B CA 1
ATOM 5467 C C . LEU B 1 112 ? 1.229 -28.75 -36.562 1 97.69 112 LEU B C 1
ATOM 5469 O O . LEU B 1 112 ? 0.827 -28.594 -37.719 1 97.69 112 LEU B O 1
ATOM 5473 N N . ASP B 1 113 ? 2.15 -29.672 -36.219 1 96.75 113 ASP B N 1
ATOM 5474 C CA . ASP B 1 113 ? 2.777 -30.547 -37.219 1 96.75 113 ASP B CA 1
ATOM 5475 C C . ASP B 1 113 ? 1.892 -31.75 -37.531 1 96.75 113 ASP B C 1
ATOM 5477 O O . ASP B 1 113 ? 2.182 -32.5 -38.469 1 96.75 113 ASP B O 1
ATOM 5481 N N . GLY B 1 114 ? 0.899 -31.953 -36.781 1 96 114 GLY B N 1
ATOM 5482 C CA . GLY B 1 114 ? 0.032 -33.094 -36.969 1 96 114 GLY B CA 1
ATOM 5483 C C . GLY B 1 114 ? 0.581 -34.375 -36.344 1 96 114 GLY B C 1
ATOM 5484 O O . GLY B 1 114 ? 0.05 -35.469 -36.594 1 96 114 GLY B O 1
ATOM 5485 N N . LYS B 1 115 ? 1.532 -34.219 -35.531 1 97.25 115 LYS B N 1
ATOM 5486 C CA . LYS B 1 115 ? 2.176 -35.375 -34.906 1 97.25 115 LYS B CA 1
ATOM 5487 C C . LYS B 1 115 ? 1.438 -35.781 -33.656 1 97.25 115 LYS B C 1
ATOM 5489 O O . LYS B 1 115 ? 1.57 -36.938 -33.188 1 97.25 115 LYS B O 1
ATOM 5494 N N . ALA B 1 116 ? 0.772 -34.812 -33.094 1 97.12 116 ALA B N 1
ATOM 5495 C CA . ALA B 1 116 ? -0.033 -35.062 -31.906 1 97.12 116 ALA B CA 1
ATOM 5496 C C . ALA B 1 116 ? -1.431 -34.469 -32.062 1 97.12 116 ALA B C 1
ATOM 5498 O O . ALA B 1 116 ? -1.592 -33.375 -32.594 1 97.12 116 ALA B O 1
ATOM 5499 N N . LEU B 1 117 ? -2.41 -35.281 -31.656 1 97.5 117 LEU B N 1
ATOM 5500 C CA . LEU B 1 117 ? -3.799 -34.844 -31.594 1 97.5 117 LEU B CA 1
ATOM 5501 C C . LEU B 1 117 ? -4.242 -34.25 -32.906 1 97.5 117 LEU B C 1
ATOM 5503 O O . LEU B 1 117 ? -4.719 -33.125 -32.969 1 97.5 117 LEU B O 1
ATOM 5507 N N . PRO B 1 118 ? -4.105 -35 -33.969 1 96.81 118 PRO B N 1
ATOM 5508 C CA . PRO B 1 118 ? -4.523 -34.469 -35.25 1 96.81 118 PRO B CA 1
ATOM 5509 C C . PRO B 1 118 ? -5.957 -33.938 -35.25 1 96.81 118 PRO B C 1
ATOM 5511 O O . PRO B 1 118 ? -6.871 -34.656 -34.812 1 96.81 118 PRO B O 1
ATOM 5514 N N . GLY B 1 119 ? -6.102 -32.688 -35.625 1 96.19 119 GLY B N 1
ATOM 5515 C CA . GLY B 1 119 ? -7.422 -32.125 -35.812 1 96.19 119 GLY B CA 1
ATOM 5516 C C . GLY B 1 119 ? -7.941 -31.438 -34.531 1 96.19 119 GLY B C 1
ATOM 5517 O O . GLY B 1 119 ? -8.992 -30.797 -34.562 1 96.19 119 GLY B O 1
ATOM 5518 N N . VAL B 1 120 ? -7.223 -31.484 -33.469 1 98.19 120 VAL B N 1
ATOM 5519 C CA . VAL B 1 120 ? -7.723 -31.016 -32.188 1 98.19 120 VAL B CA 1
ATOM 5520 C C . VAL B 1 120 ? -7.996 -29.516 -32.25 1 98.19 120 VAL B C 1
ATOM 5522 O O . VAL B 1 120 ? -8.969 -29.016 -31.688 1 98.19 120 VAL B O 1
ATOM 5525 N N . LEU B 1 121 ? -7.27 -28.734 -33.031 1 98.19 121 LEU B N 1
ATOM 5526 C CA . LEU B 1 121 ? -7.348 -27.281 -33.094 1 98.19 121 LEU B CA 1
ATOM 5527 C C . LEU B 1 121 ? -8.523 -26.844 -33.969 1 98.19 121 LEU B C 1
ATOM 5529 O O . LEU B 1 121 ? -8.836 -25.656 -34.031 1 98.19 121 LEU B O 1
ATOM 5533 N N . GLN B 1 122 ? -9.172 -27.766 -34.562 1 96.38 122 GLN B N 1
ATOM 5534 C CA . GLN B 1 122 ? -10.438 -27.469 -35.25 1 96.38 122 GLN B CA 1
ATOM 5535 C C . GLN B 1 122 ? -11.562 -27.266 -34.219 1 96.38 122 GLN B C 1
ATOM 5537 O O . GLN B 1 122 ? -12.539 -26.562 -34.5 1 96.38 122 GLN B O 1
ATOM 5542 N N . GLY B 1 123 ? -11.32 -27.859 -33.062 1 96.56 123 GLY B N 1
ATOM 5543 C CA . GLY B 1 123 ? -12.375 -27.844 -32.062 1 96.56 123 GLY B CA 1
ATOM 5544 C C . GLY B 1 123 ? -12.07 -26.906 -30.906 1 96.56 123 GLY B C 1
ATOM 5545 O O . GLY B 1 123 ? -12.953 -26.609 -30.094 1 96.56 123 GLY B O 1
ATOM 5546 N N . VAL B 1 124 ? -10.828 -26.484 -30.828 1 97.75 124 VAL B N 1
ATOM 5547 C CA . VAL B 1 124 ? -10.422 -25.641 -29.703 1 97.75 124 VAL B CA 1
ATOM 5548 C C . VAL B 1 124 ? -9.422 -24.594 -30.172 1 97.75 124 VAL B C 1
ATOM 5550 O O . VAL B 1 124 ? -8.711 -24.797 -31.156 1 97.75 124 VAL B O 1
ATOM 5553 N N . THR B 1 125 ? -9.492 -23.375 -29.609 1 98.5 125 THR B N 1
ATOM 5554 C CA . THR B 1 125 ? -8.398 -22.406 -29.672 1 98.5 125 THR B CA 1
ATOM 5555 C C . THR B 1 125 ? -7.512 -22.5 -28.438 1 98.5 125 THR B C 1
ATOM 5557 O O . THR B 1 125 ? -8 -22.406 -27.297 1 98.5 125 THR B O 1
ATOM 5560 N N . ALA B 1 126 ? -6.219 -22.75 -28.688 1 98.88 126 ALA B N 1
ATOM 5561 C CA . ALA B 1 126 ? -5.258 -22.828 -27.594 1 98.88 126 ALA B CA 1
ATOM 5562 C C . ALA B 1 126 ? -4.559 -21.5 -27.359 1 98.88 126 ALA B C 1
ATOM 5564 O O . ALA B 1 126 ? -4.074 -20.875 -28.312 1 98.88 126 ALA B O 1
ATOM 5565 N N . VAL B 1 127 ? -4.574 -20.953 -26.125 1 98.94 127 VAL B N 1
ATOM 5566 C CA . VAL B 1 127 ? -3.898 -19.734 -25.719 1 98.94 127 VAL B CA 1
ATOM 5567 C C . VAL B 1 127 ? -2.832 -20.031 -24.672 1 98.94 127 VAL B C 1
ATOM 5569 O O . VAL B 1 127 ? -3.152 -20.422 -23.547 1 98.94 127 VAL B O 1
ATOM 5572 N N . PHE B 1 128 ? -1.568 -19.797 -25.062 1 98.88 128 PHE B N 1
ATOM 5573 C CA . PHE B 1 128 ? -0.441 -20.297 -24.281 1 98.88 128 PHE B CA 1
ATOM 5574 C C . PHE B 1 128 ? 0.456 -19.141 -23.844 1 98.88 128 PHE B C 1
ATOM 5576 O O . PHE B 1 128 ? 1.002 -18.422 -24.672 1 98.88 128 PHE B O 1
ATOM 5583 N N . VAL B 1 129 ? 0.559 -18.922 -22.516 1 98.94 129 VAL B N 1
ATOM 5584 C CA . VAL B 1 129 ? 1.552 -18.031 -21.922 1 98.94 129 VAL B CA 1
ATOM 5585 C C . VAL B 1 129 ? 2.727 -18.844 -21.391 1 98.94 129 VAL B C 1
ATOM 5587 O O . VAL B 1 129 ? 2.629 -19.469 -20.344 1 98.94 129 VAL B O 1
ATOM 5590 N N . PRO B 1 130 ? 3.885 -18.797 -22.016 1 98.88 130 PRO B N 1
ATOM 5591 C CA . PRO B 1 130 ? 4.973 -19.703 -21.672 1 98.88 130 PRO B CA 1
ATOM 5592 C C . PRO B 1 130 ? 5.586 -19.406 -20.312 1 98.88 130 PRO B C 1
ATOM 5594 O O . PRO B 1 130 ? 5.91 -20.328 -19.547 1 98.88 130 PRO B O 1
ATOM 5597 N N . VAL B 1 131 ? 5.805 -18.141 -20.047 1 98.94 131 VAL B N 1
ATOM 5598 C CA . VAL B 1 131 ? 6.367 -17.688 -18.766 1 98.94 131 VAL B CA 1
ATOM 5599 C C . VAL B 1 131 ? 5.566 -16.5 -18.25 1 98.94 131 VAL B C 1
ATOM 5601 O O . VAL B 1 131 ? 5.551 -15.43 -18.875 1 98.94 131 VAL B O 1
ATOM 5604 N N . PHE B 1 132 ? 4.918 -16.672 -17.156 1 98.88 132 PHE B N 1
ATOM 5605 C CA . PHE B 1 132 ? 4.125 -15.594 -16.578 1 98.88 132 PHE B CA 1
ATOM 5606 C C . PHE B 1 132 ? 5 -14.688 -15.719 1 98.88 132 PHE B C 1
ATOM 5608 O O . PHE B 1 132 ? 4.926 -13.461 -15.828 1 98.88 132 PHE B O 1
ATOM 5615 N N . ASN B 1 133 ? 5.832 -15.234 -14.875 1 98.88 133 ASN B N 1
ATOM 5616 C CA . ASN B 1 133 ? 6.789 -14.508 -14.055 1 98.88 133 ASN B CA 1
ATOM 5617 C C . ASN B 1 133 ? 8.133 -14.336 -14.766 1 98.88 133 ASN B C 1
ATOM 5619 O O . ASN B 1 133 ? 9.125 -14.961 -14.383 1 98.88 133 ASN B O 1
ATOM 5623 N N . VAL B 1 134 ? 8.203 -13.422 -15.656 1 98.88 134 VAL B N 1
ATOM 5624 C CA . VAL B 1 134 ? 9.344 -13.297 -16.562 1 98.88 134 VAL B CA 1
ATOM 5625 C C . VAL B 1 134 ? 10.562 -12.781 -15.805 1 98.88 134 VAL B C 1
ATOM 5627 O O . VAL B 1 134 ? 11.664 -13.312 -15.961 1 98.88 134 VAL B O 1
ATOM 5630 N N . ASP B 1 135 ? 10.328 -11.75 -15.016 1 98.75 135 ASP B N 1
ATOM 5631 C CA . ASP B 1 135 ? 11.477 -11.188 -14.305 1 98.75 135 ASP B CA 1
ATOM 5632 C C . ASP B 1 135 ? 12.047 -12.188 -13.305 1 98.75 135 ASP B C 1
ATOM 5634 O O . ASP B 1 135 ? 13.266 -12.297 -13.156 1 98.75 135 ASP B O 1
ATOM 5638 N N . GLY B 1 136 ? 11.195 -12.93 -12.594 1 98.44 136 GLY B N 1
ATOM 5639 C CA . GLY B 1 136 ? 11.68 -14.008 -11.742 1 98.44 136 GLY B CA 1
ATOM 5640 C C . GLY B 1 136 ? 12.406 -15.094 -12.508 1 98.44 136 GLY B C 1
ATOM 5641 O O . GLY B 1 136 ? 13.375 -15.68 -12.008 1 98.44 136 GLY B O 1
ATOM 5642 N N . HIS B 1 137 ? 11.938 -15.352 -13.68 1 98.69 137 HIS B N 1
ATOM 5643 C CA . HIS B 1 137 ? 12.562 -16.328 -14.57 1 98.69 137 HIS B CA 1
ATOM 5644 C C . HIS B 1 137 ? 14 -15.953 -14.883 1 98.69 137 HIS B C 1
ATOM 5646 O O . HIS B 1 137 ? 14.867 -16.828 -15.016 1 98.69 137 HIS B O 1
ATOM 5652 N N . GLU B 1 138 ? 14.227 -14.711 -14.984 1 98 138 GLU B N 1
ATOM 5653 C CA . GLU B 1 138 ? 15.547 -14.266 -15.414 1 98 138 GLU B CA 1
ATOM 5654 C C . GLU B 1 138 ? 16.484 -14.086 -14.219 1 98 138 GLU B C 1
ATOM 5656 O O . GLU B 1 138 ? 17.656 -13.766 -14.383 1 98 138 GLU B O 1
ATOM 5661 N N . ARG B 1 139 ? 15.969 -14.133 -13.023 1 96.5 139 ARG B N 1
ATOM 5662 C CA . ARG B 1 139 ? 16.859 -14.453 -11.906 1 96.5 139 ARG B CA 1
ATOM 5663 C C . ARG B 1 139 ? 17.266 -15.922 -11.953 1 96.5 139 ARG B C 1
ATOM 5665 O O . ARG B 1 139 ? 16.844 -16.719 -11.117 1 96.5 139 ARG B O 1
ATOM 5672 N N . PHE B 1 140 ? 18.062 -16.203 -12.922 1 96.5 140 PHE B N 1
ATOM 5673 C CA . PHE B 1 140 ? 18.359 -17.547 -13.406 1 96.5 140 PHE B CA 1
ATOM 5674 C C . PHE B 1 140 ? 19.609 -18.109 -12.719 1 96.5 140 PHE B C 1
ATOM 5676 O O . PHE B 1 140 ? 20.656 -17.469 -12.719 1 96.5 140 PHE B O 1
ATOM 5683 N N . GLY B 1 141 ? 19.484 -19.219 -12.047 1 94.5 141 GLY B N 1
ATOM 5684 C CA . GLY B 1 141 ? 20.656 -19.766 -11.383 1 94.5 141 GLY B CA 1
ATOM 5685 C C . GLY B 1 141 ? 20.484 -21.203 -10.93 1 94.5 141 GLY B C 1
ATOM 5686 O O . GLY B 1 141 ? 19.406 -21.797 -11.117 1 94.5 141 GLY B O 1
ATOM 5687 N N . LEU B 1 142 ? 21.609 -21.609 -10.32 1 92 142 LEU B N 1
ATOM 5688 C CA . LEU B 1 142 ? 21.625 -22.953 -9.766 1 92 142 LEU B CA 1
ATOM 5689 C C . LEU B 1 142 ? 20.844 -23.016 -8.461 1 92 142 LEU B C 1
ATOM 5691 O O . LEU B 1 142 ? 20.734 -22.016 -7.754 1 92 142 LEU B O 1
ATOM 5695 N N . ASN B 1 143 ? 20.156 -24.016 -8.172 1 85.5 143 ASN B N 1
ATOM 5696 C CA . ASN B 1 143 ? 19.641 -24.344 -6.848 1 85.5 143 ASN B CA 1
ATOM 5697 C C . ASN B 1 143 ? 18.516 -23.406 -6.422 1 85.5 143 ASN B C 1
ATOM 5699 O O . ASN B 1 143 ? 18.344 -23.141 -5.23 1 85.5 143 ASN B O 1
ATOM 5703 N N . ASN B 1 144 ? 17.859 -22.734 -7.375 1 93.81 144 ASN B N 1
ATOM 5704 C CA . ASN B 1 144 ? 16.766 -21.844 -7.02 1 93.81 144 ASN B CA 1
ATOM 5705 C C . ASN B 1 144 ? 15.562 -22.609 -6.484 1 93.81 144 ASN B C 1
ATOM 5707 O O . ASN B 1 144 ? 14.648 -22.031 -5.91 1 93.81 144 ASN B O 1
ATOM 5711 N N . ARG B 1 145 ? 15.562 -23.922 -6.617 1 93.62 145 ARG B N 1
ATOM 5712 C CA . ARG B 1 145 ? 14.562 -24.844 -6.07 1 93.62 145 ARG B CA 1
ATOM 5713 C C . ARG B 1 145 ? 15.227 -25.953 -5.25 1 93.62 145 ARG B C 1
ATOM 5715 O O . ARG B 1 145 ? 15.57 -27 -5.789 1 93.62 145 ARG B O 1
ATOM 5722 N N . PRO B 1 146 ? 15.328 -25.781 -3.936 1 89.88 146 PRO B N 1
ATOM 5723 C CA . PRO B 1 146 ? 16.031 -26.766 -3.129 1 89.88 146 PRO B CA 1
ATOM 5724 C C . PRO B 1 146 ? 15.258 -28.078 -2.986 1 89.88 146 PRO B C 1
ATOM 5726 O O . PRO B 1 146 ? 15.82 -29.094 -2.602 1 89.88 146 PRO B O 1
ATOM 5729 N N . ASN B 1 147 ? 14.016 -28.047 -3.342 1 92.88 147 ASN B N 1
ATOM 5730 C CA . ASN B 1 147 ? 13.133 -29.188 -3.158 1 92.88 147 ASN B CA 1
ATOM 5731 C C . ASN B 1 147 ? 12.75 -29.828 -4.492 1 92.88 147 ASN B C 1
ATOM 5733 O O . ASN B 1 147 ? 11.641 -30.344 -4.645 1 92.88 147 ASN B O 1
ATOM 5737 N N . GLN B 1 148 ? 13.555 -29.703 -5.465 1 94.88 148 GLN B N 1
ATOM 5738 C CA . GLN B 1 148 ? 13.188 -30.125 -6.816 1 94.88 148 GLN B CA 1
ATOM 5739 C C . GLN B 1 148 ? 14.383 -30.734 -7.543 1 94.88 148 GLN B C 1
ATOM 5741 O O . GLN B 1 148 ? 15.508 -30.25 -7.414 1 94.88 148 GLN B O 1
ATOM 5746 N N . VAL B 1 149 ? 14.125 -31.781 -8.359 1 95.31 149 VAL B N 1
ATOM 5747 C CA . VAL B 1 149 ? 15.156 -32.406 -9.172 1 95.31 149 VAL B CA 1
ATOM 5748 C C . VAL B 1 149 ? 15.156 -31.781 -10.57 1 95.31 149 VAL B C 1
ATOM 5750 O O . VAL B 1 149 ? 14.312 -32.125 -11.406 1 95.31 149 VAL B O 1
ATOM 5753 N N . GLY B 1 150 ? 16.094 -30.938 -10.828 1 94.56 150 GLY B N 1
ATOM 5754 C CA . GLY B 1 150 ? 16.234 -30.328 -12.133 1 94.56 150 GLY B CA 1
ATOM 5755 C C . GLY B 1 150 ? 15.148 -29.312 -12.438 1 94.56 150 GLY B C 1
ATOM 5756 O O . GLY B 1 150 ? 14.172 -29.203 -11.695 1 94.56 150 GLY B O 1
ATOM 5757 N N . PRO B 1 151 ? 15.336 -28.594 -13.555 1 97.62 151 PRO B N 1
ATOM 5758 C CA . PRO B 1 151 ? 16.516 -28.562 -14.43 1 97.62 151 PRO B CA 1
ATOM 5759 C C . PRO B 1 151 ? 17.75 -27.969 -13.742 1 97.62 151 PRO B C 1
ATOM 5761 O O . PRO B 1 151 ? 17.656 -27.516 -12.594 1 97.62 151 PRO B O 1
ATOM 5764 N N . GLU B 1 152 ? 18.875 -27.984 -14.414 1 97.25 152 GLU B N 1
ATOM 5765 C CA . GLU B 1 152 ? 20.172 -27.594 -13.836 1 97.25 152 GLU B CA 1
ATOM 5766 C C . GLU B 1 152 ? 20.109 -26.172 -13.273 1 97.25 152 GLU B C 1
ATOM 5768 O O . GLU B 1 152 ? 20.594 -25.906 -12.18 1 97.25 152 GLU B O 1
ATOM 5773 N N . GLU B 1 153 ? 19.547 -25.281 -14.047 1 97.44 153 GLU B N 1
ATOM 5774 C CA . GLU B 1 153 ? 19.297 -23.906 -13.664 1 97.44 153 GLU B CA 1
ATOM 5775 C C . GLU B 1 153 ? 17.844 -23.516 -13.922 1 97.44 153 GLU B C 1
ATOM 5777 O O . GLU B 1 153 ? 17.203 -24.047 -14.836 1 97.44 153 GLU B O 1
ATOM 5782 N N . MET B 1 154 ? 17.312 -22.719 -13.117 1 97.25 154 MET B N 1
ATOM 5783 C CA . MET B 1 154 ? 15.938 -22.266 -13.281 1 97.25 154 MET B CA 1
ATOM 5784 C C . MET B 1 154 ? 15.742 -20.891 -12.633 1 97.25 154 MET B C 1
ATOM 5786 O O . MET B 1 154 ? 16.656 -20.359 -11.992 1 97.25 154 MET B O 1
ATOM 5790 N N . GLY B 1 155 ? 14.594 -20.312 -12.805 1 97.56 155 GLY B N 1
ATOM 5791 C CA . GLY B 1 155 ? 14.273 -19 -12.273 1 97.56 155 GLY B CA 1
ATOM 5792 C C . GLY B 1 155 ? 13.875 -19.016 -10.805 1 97.56 155 GLY B C 1
ATOM 5793 O O . GLY B 1 155 ? 13.945 -20.062 -10.156 1 97.56 155 GLY B O 1
ATOM 5794 N N . TRP B 1 156 ? 13.539 -17.859 -10.312 1 96.94 156 TRP B N 1
ATOM 5795 C CA . TRP B 1 156 ? 13.148 -17.641 -8.922 1 96.94 156 TRP B CA 1
ATOM 5796 C C . TRP B 1 156 ? 11.633 -17.578 -8.789 1 96.94 156 TRP B C 1
ATOM 5798 O O . TRP B 1 156 ? 10.938 -17.172 -9.719 1 96.94 156 TRP B O 1
ATOM 5808 N N . ARG B 1 157 ? 11.141 -17.922 -7.742 1 96.5 157 ARG B N 1
ATOM 5809 C CA . ARG B 1 157 ? 9.727 -18.172 -7.48 1 96.5 157 ARG B CA 1
ATOM 5810 C C . ARG B 1 157 ? 8.914 -16.891 -7.641 1 96.5 157 ARG B C 1
ATOM 5812 O O . ARG B 1 157 ? 7.809 -16.906 -8.188 1 96.5 157 ARG B O 1
ATOM 5819 N N . VAL B 1 158 ? 9.414 -15.727 -7.105 1 98 158 VAL B N 1
ATOM 5820 C CA . VAL B 1 158 ? 8.625 -14.508 -7.039 1 98 158 VAL B CA 1
ATOM 5821 C C . VAL B 1 158 ? 9.102 -13.516 -8.102 1 98 158 VAL B C 1
ATOM 5823 O O . VAL B 1 158 ? 10.148 -13.719 -8.711 1 98 158 VAL B O 1
ATOM 5826 N N . THR B 1 159 ? 8.328 -12.461 -8.375 1 98.62 159 THR B N 1
ATOM 5827 C CA . THR B 1 159 ? 8.688 -11.414 -9.328 1 98.62 159 THR B CA 1
ATOM 5828 C C . THR B 1 159 ? 9.883 -10.617 -8.828 1 98.62 159 THR B C 1
ATOM 5830 O O . THR B 1 159 ? 10.359 -10.828 -7.711 1 98.62 159 THR B O 1
ATOM 5833 N N . ALA B 1 160 ? 10.305 -9.734 -9.664 1 98.44 160 ALA B N 1
ATOM 5834 C CA . ALA B 1 160 ? 11.445 -8.898 -9.297 1 98.44 160 ALA B CA 1
ATOM 5835 C C . ALA B 1 160 ? 11.086 -7.953 -8.148 1 98.44 160 ALA B C 1
ATOM 5837 O O . ALA B 1 160 ? 11.969 -7.477 -7.434 1 98.44 160 ALA B O 1
ATOM 5838 N N . GLN B 1 161 ? 9.797 -7.711 -7.914 1 98.62 161 GLN B N 1
ATOM 5839 C CA . GLN B 1 161 ? 9.352 -6.859 -6.816 1 98.62 161 GLN B CA 1
ATOM 5840 C C . GLN B 1 161 ? 9 -7.684 -5.582 1 98.62 161 GLN B C 1
ATOM 5842 O O . GLN B 1 161 ? 8.508 -7.148 -4.586 1 98.62 161 GLN B O 1
ATOM 5847 N N . GLY B 1 162 ? 9.148 -8.992 -5.707 1 98.19 162 GLY B N 1
ATOM 5848 C CA . GLY B 1 162 ? 8.984 -9.867 -4.559 1 98.19 162 GLY B CA 1
ATOM 5849 C C . GLY B 1 162 ? 7.57 -10.383 -4.395 1 98.19 162 GLY B C 1
ATOM 5850 O O . GLY B 1 162 ? 7.227 -10.953 -3.354 1 98.19 162 GLY B O 1
ATOM 5851 N N . PHE B 1 163 ? 6.695 -10.258 -5.402 1 98.69 163 PHE B N 1
ATOM 5852 C CA . PHE B 1 163 ? 5.32 -10.742 -5.324 1 98.69 163 PHE B CA 1
ATOM 5853 C C . PHE B 1 163 ? 5.23 -12.195 -5.766 1 98.69 163 PHE B C 1
ATOM 5855 O O . PHE B 1 163 ? 5.844 -12.586 -6.758 1 98.69 163 PH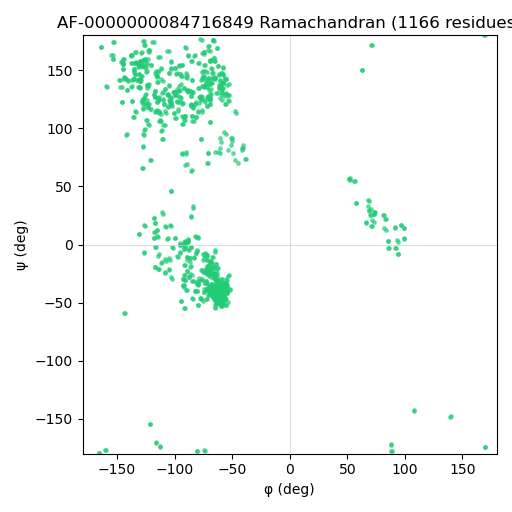E B O 1
ATOM 5862 N N . ASN B 1 164 ? 4.574 -12.984 -4.977 1 98.62 164 ASN B N 1
ATOM 5863 C CA . ASN B 1 164 ? 4.16 -14.312 -5.414 1 98.62 164 ASN B CA 1
ATOM 5864 C C . ASN B 1 164 ? 2.883 -14.258 -6.246 1 98.62 164 ASN B C 1
ATOM 5866 O O . ASN B 1 164 ? 1.794 -14.055 -5.707 1 98.62 164 ASN B O 1
ATOM 5870 N N . LEU B 1 165 ? 2.996 -14.508 -7.48 1 98.81 165 LEU B N 1
ATOM 5871 C CA . LEU B 1 165 ? 1.884 -14.289 -8.398 1 98.81 165 LEU B CA 1
ATOM 5872 C C . LEU B 1 165 ? 0.737 -15.25 -8.102 1 98.81 165 LEU B C 1
ATOM 5874 O O . LEU B 1 165 ? -0.421 -14.953 -8.406 1 98.81 165 LEU B O 1
ATOM 5878 N N . ASN B 1 166 ? 0.998 -16.406 -7.512 1 98.44 166 ASN B N 1
ATOM 5879 C CA . ASN B 1 166 ? -0.084 -17.328 -7.168 1 98.44 166 ASN B CA 1
ATOM 5880 C C . ASN B 1 166 ? -0.69 -16.984 -5.809 1 98.44 166 ASN B C 1
ATOM 5882 O O . ASN B 1 166 ? -1.274 -17.859 -5.156 1 98.44 166 ASN B O 1
ATOM 5886 N N . ARG B 1 167 ? -0.582 -15.805 -5.379 1 98.19 167 ARG B N 1
ATOM 5887 C CA . ARG B 1 167 ? -1.274 -15.219 -4.238 1 98.19 167 ARG B CA 1
ATOM 5888 C C . ARG B 1 167 ? -1.901 -13.883 -4.609 1 98.19 167 ARG B C 1
ATOM 5890 O O . ARG B 1 167 ? -2.357 -13.141 -3.736 1 98.19 167 ARG B O 1
ATOM 5897 N N . ASP B 1 168 ? -1.883 -13.594 -5.887 1 98.62 168 ASP B N 1
ATOM 5898 C CA . ASP B 1 168 ? -2.127 -12.203 -6.262 1 98.62 168 ASP B CA 1
ATOM 5899 C C . ASP B 1 168 ? -3.404 -12.078 -7.094 1 98.62 168 ASP B C 1
ATOM 5901 O O . ASP B 1 168 ? -3.781 -10.977 -7.492 1 98.62 168 ASP B O 1
ATOM 5905 N N . TYR B 1 169 ? -4.164 -13.094 -7.465 1 98.5 169 TYR B N 1
ATOM 5906 C CA . TYR B 1 169 ? -5.207 -13.086 -8.484 1 98.5 169 TYR B CA 1
ATOM 5907 C C . TYR B 1 169 ? -6.367 -12.195 -8.078 1 98.5 169 TYR B C 1
ATOM 5909 O O . TYR B 1 169 ? -7.062 -11.633 -8.93 1 98.5 169 TYR B O 1
ATOM 5917 N N . VAL B 1 170 ? -6.648 -12.008 -6.746 1 98 170 VAL B N 1
ATOM 5918 C CA . VAL B 1 170 ? -7.777 -11.188 -6.324 1 98 170 VAL B CA 1
ATOM 5919 C C . VAL B 1 170 ? -7.305 -9.758 -6.047 1 98 170 VAL B C 1
ATOM 5921 O O . VAL B 1 170 ? -7.832 -8.805 -6.617 1 98 170 VAL B O 1
ATOM 5924 N N . LYS B 1 171 ? -6.266 -9.594 -5.301 1 98.06 171 LYS B N 1
ATOM 5925 C CA . LYS B 1 171 ? -5.801 -8.25 -4.965 1 98.06 171 LYS B CA 1
ATOM 5926 C C . LYS B 1 171 ? -5.137 -7.582 -6.164 1 98.06 171 LYS B C 1
ATOM 5928 O O . LYS B 1 171 ? -5.203 -6.359 -6.316 1 98.06 171 LYS B O 1
ATOM 5933 N N . ALA B 1 172 ? -4.453 -8.391 -7.035 1 98.5 172 ALA B N 1
ATOM 5934 C CA . ALA B 1 172 ? -3.9 -7.93 -8.305 1 98.5 172 ALA B CA 1
ATOM 5935 C C . ALA B 1 172 ? -2.949 -6.758 -8.094 1 98.5 172 ALA B C 1
ATOM 5937 O O . ALA B 1 172 ? -3.092 -5.711 -8.734 1 98.5 172 ALA B O 1
ATOM 5938 N N . ASP B 1 173 ? -1.979 -6.883 -7.281 1 98.25 173 ASP B N 1
ATOM 5939 C CA . ASP B 1 173 ? -1.006 -5.836 -6.984 1 98.25 173 ASP B CA 1
ATOM 5940 C C . ASP B 1 173 ? 0.092 -5.793 -8.047 1 98.25 173 ASP B C 1
ATOM 5942 O O . ASP B 1 173 ? 0.555 -4.715 -8.422 1 98.25 173 ASP B O 1
ATOM 5946 N N . ALA B 1 174 ? 0.527 -6.984 -8.492 1 98.62 174 ALA B N 1
ATOM 5947 C CA . ALA B 1 174 ? 1.647 -7.059 -9.43 1 98.62 174 ALA B CA 1
ATOM 5948 C C . ALA B 1 174 ? 1.239 -6.57 -10.812 1 98.62 174 ALA B C 1
ATOM 5950 O O . ALA B 1 174 ? 0.193 -6.961 -11.336 1 98.62 174 ALA B O 1
ATOM 5951 N N . PRO B 1 175 ? 2.074 -5.742 -11.461 1 98.19 175 PRO B N 1
ATOM 5952 C CA . PRO B 1 175 ? 1.777 -5.332 -12.836 1 98.19 175 PRO B CA 1
ATOM 5953 C C . PRO B 1 175 ? 1.571 -6.52 -13.773 1 98.19 175 PRO B C 1
ATOM 5955 O O . PRO B 1 175 ? 0.699 -6.477 -14.648 1 98.19 175 PRO B O 1
ATOM 5958 N N . GLU B 1 176 ? 2.342 -7.559 -13.562 1 98.69 176 GLU B N 1
ATOM 5959 C CA . GLU B 1 176 ? 2.178 -8.773 -14.352 1 98.69 176 GLU B CA 1
ATOM 5960 C C . GLU B 1 176 ? 0.767 -9.336 -14.211 1 98.69 176 GLU B C 1
ATOM 5962 O O . GLU B 1 176 ? 0.158 -9.758 -15.195 1 98.69 176 GLU B O 1
ATOM 5967 N N . MET B 1 177 ? 0.277 -9.312 -13.031 1 98.88 177 MET B N 1
ATOM 5968 C CA . MET B 1 177 ? -1.043 -9.867 -12.758 1 98.88 177 MET B CA 1
ATOM 5969 C C . MET B 1 177 ? -2.135 -9.039 -13.422 1 98.88 177 MET B C 1
ATOM 5971 O O . MET B 1 177 ? -3.078 -9.594 -13.992 1 98.88 177 MET B O 1
ATOM 5975 N N . GLY B 1 178 ? -1.998 -7.699 -13.32 1 98.69 178 GLY B N 1
ATOM 5976 C CA . GLY B 1 178 ? -2.959 -6.867 -14.031 1 98.69 178 GLY B CA 1
ATOM 5977 C C . GLY B 1 178 ? -3.049 -7.18 -15.508 1 98.69 178 GLY B C 1
ATOM 5978 O O . GLY B 1 178 ? -4.145 -7.262 -16.062 1 98.69 178 GLY B O 1
ATOM 5979 N N . ALA B 1 179 ? -1.939 -7.387 -16.078 1 98.81 179 ALA B N 1
ATOM 5980 C CA . ALA B 1 179 ? -1.879 -7.711 -17.5 1 98.81 179 ALA B CA 1
ATOM 5981 C C . ALA B 1 179 ? -2.516 -9.07 -17.781 1 98.81 179 ALA B C 1
ATOM 5983 O O . ALA B 1 179 ? -3.293 -9.219 -18.734 1 98.81 179 ALA B O 1
ATOM 5984 N N . LEU B 1 180 ? -2.207 -10.016 -16.969 1 98.81 180 LEU B N 1
ATOM 5985 C CA . LEU B 1 180 ? -2.717 -11.359 -17.172 1 98.81 180 LEU B CA 1
ATOM 5986 C C . LEU B 1 180 ? -4.23 -11.406 -17.016 1 98.81 180 LEU B C 1
ATOM 5988 O O . LEU B 1 180 ? -4.926 -12.055 -17.797 1 98.81 180 LEU B O 1
ATOM 5992 N N . LEU B 1 181 ? -4.727 -10.805 -15.961 1 98.81 181 LEU B N 1
ATOM 5993 C CA . LEU B 1 181 ? -6.164 -10.82 -15.727 1 98.81 181 LEU B CA 1
ATOM 5994 C C . LEU B 1 181 ? -6.91 -10.148 -16.875 1 98.81 181 LEU B C 1
ATOM 5996 O O . LEU B 1 181 ? -7.977 -10.617 -17.281 1 98.81 181 LEU B O 1
ATOM 6000 N N . THR B 1 182 ? -6.352 -9.062 -17.359 1 98.69 182 THR B N 1
ATOM 6001 C CA . THR B 1 182 ? -6.957 -8.414 -18.516 1 98.69 182 THR B CA 1
ATOM 6002 C C . THR B 1 182 ? -6.992 -9.375 -19.703 1 98.69 182 THR B C 1
ATOM 6004 O O . THR B 1 182 ? -8.008 -9.484 -20.391 1 98.69 182 THR B O 1
ATOM 6007 N N . LEU B 1 183 ? -5.895 -10.086 -19.922 1 98.75 183 LEU B N 1
ATOM 6008 C CA . LEU B 1 183 ? -5.82 -11.078 -20.984 1 98.75 183 LEU B CA 1
ATOM 6009 C C . LEU B 1 183 ? -6.867 -12.172 -20.797 1 98.75 183 LEU B C 1
ATOM 6011 O O . LEU B 1 183 ? -7.594 -12.523 -21.719 1 98.75 183 LEU B O 1
ATOM 6015 N N . LEU B 1 184 ? -6.938 -12.711 -19.609 1 98.56 184 LEU B N 1
ATOM 6016 C CA . LEU B 1 184 ? -7.844 -13.805 -19.281 1 98.56 184 LEU B CA 1
ATOM 6017 C C . LEU B 1 184 ? -9.297 -13.398 -19.516 1 98.56 184 LEU B C 1
ATOM 6019 O O . LEU B 1 184 ? -10.047 -14.133 -20.172 1 98.56 184 LEU B O 1
ATOM 6023 N N . HIS B 1 185 ? -9.641 -12.273 -19.031 1 98.19 185 HIS B N 1
ATOM 6024 C CA . HIS B 1 185 ? -11.031 -11.844 -19.141 1 98.19 185 HIS B CA 1
ATOM 6025 C C . HIS B 1 185 ? -11.375 -11.461 -20.578 1 98.19 185 HIS B C 1
ATOM 6027 O O . HIS B 1 185 ? -12.539 -11.555 -20.984 1 98.19 185 HIS B O 1
ATOM 6033 N N . THR B 1 186 ? -10.406 -11.062 -21.359 1 98.19 186 THR B N 1
ATOM 6034 C CA . THR B 1 186 ? -10.641 -10.773 -22.781 1 98.19 186 THR B CA 1
ATOM 6035 C C . THR B 1 186 ? -10.883 -12.062 -23.562 1 98.19 186 THR B C 1
ATOM 6037 O O . THR B 1 186 ? -11.773 -12.117 -24.406 1 98.19 186 THR B O 1
ATOM 6040 N N . TRP B 1 187 ? -10.172 -13.109 -23.25 1 98.62 187 TRP B N 1
ATOM 6041 C CA . TRP B 1 187 ? -10.289 -14.383 -23.969 1 98.62 187 TRP B CA 1
ATOM 6042 C C . TRP B 1 187 ? -11.438 -15.211 -23.406 1 98.62 187 TRP B C 1
ATOM 6044 O O . TRP B 1 187 ? -12.023 -16.047 -24.109 1 98.62 187 TRP B O 1
ATOM 6054 N N . ASP B 1 188 ? -11.703 -15.047 -22.078 1 98.06 188 ASP B N 1
ATOM 6055 C CA . ASP B 1 188 ? -12.758 -15.773 -21.375 1 98.06 188 ASP B CA 1
ATOM 6056 C C . ASP B 1 188 ? -12.656 -17.266 -21.625 1 98.06 188 ASP B C 1
ATOM 6058 O O . ASP B 1 188 ? -13.625 -17.906 -22.062 1 98.06 188 ASP B O 1
ATOM 6062 N N . PRO B 1 189 ? -11.547 -17.859 -21.344 1 98.62 189 PRO B N 1
ATOM 6063 C CA . PRO B 1 189 ? -11.375 -19.297 -21.625 1 98.62 189 PRO B CA 1
ATOM 6064 C C . PRO B 1 189 ? -12.359 -20.172 -20.859 1 98.62 189 PRO B C 1
ATOM 6066 O O . PRO B 1 189 ? -12.68 -19.875 -19.703 1 98.62 189 PRO B O 1
ATOM 6069 N N . LEU B 1 190 ? -12.742 -21.234 -21.516 1 98.56 190 LEU B N 1
ATOM 6070 C CA . LEU B 1 190 ? -13.578 -22.25 -20.875 1 98.56 190 LEU B CA 1
ATOM 6071 C C . LEU B 1 190 ? -12.805 -22.984 -19.797 1 98.56 190 LEU B C 1
ATOM 6073 O O . LEU B 1 190 ? -13.359 -23.297 -18.734 1 98.56 190 LEU B O 1
ATOM 6077 N N . VAL B 1 191 ? -11.555 -23.281 -20.094 1 98.75 191 VAL B N 1
ATOM 6078 C CA . VAL B 1 191 ? -10.641 -23.953 -19.172 1 98.75 191 VAL B CA 1
ATOM 6079 C C . VAL B 1 191 ? -9.344 -23.156 -19.078 1 98.75 191 VAL B C 1
ATOM 6081 O O . VAL B 1 191 ? -8.727 -22.812 -20.078 1 98.75 191 VAL B O 1
ATOM 6084 N N . SER B 1 192 ? -9 -22.766 -17.859 1 98.88 192 SER B N 1
ATOM 6085 C CA . SER B 1 192 ? -7.707 -22.156 -17.594 1 98.88 192 SER B CA 1
ATOM 6086 C C . SER B 1 192 ? -6.812 -23.094 -16.781 1 98.88 192 SER B C 1
ATOM 6088 O O . SER B 1 192 ? -7.199 -23.547 -15.703 1 98.88 192 SER B O 1
ATOM 6090 N N . ILE B 1 193 ? -5.617 -23.375 -17.281 1 98.94 193 ILE B N 1
ATOM 6091 C CA . ILE B 1 193 ? -4.703 -24.328 -16.672 1 98.94 193 ILE B CA 1
ATOM 6092 C C . ILE B 1 193 ? -3.445 -23.625 -16.188 1 98.94 193 ILE B C 1
ATOM 6094 O O . ILE B 1 193 ? -2.785 -22.906 -16.953 1 98.94 193 ILE B O 1
ATOM 6098 N N . ASP B 1 194 ? -3.164 -23.766 -14.922 1 98.88 194 ASP B N 1
ATOM 6099 C CA . ASP B 1 194 ? -1.927 -23.25 -14.336 1 98.88 194 ASP B CA 1
ATOM 6100 C C . ASP B 1 194 ? -0.938 -24.391 -14.078 1 98.88 194 ASP B C 1
ATOM 6102 O O . ASP B 1 194 ? -1.241 -25.328 -13.344 1 98.88 194 ASP B O 1
ATOM 6106 N N . LEU B 1 195 ? 0.232 -24.297 -14.648 1 98.88 195 LEU B N 1
ATOM 6107 C CA . LEU B 1 195 ? 1.196 -25.391 -14.648 1 98.88 195 LEU B CA 1
ATOM 6108 C C . LEU B 1 195 ? 2.268 -25.172 -13.586 1 98.88 195 LEU B C 1
ATOM 6110 O O . LEU B 1 195 ? 3.061 -24.234 -13.68 1 98.88 195 LEU B O 1
ATOM 6114 N N . HIS B 1 196 ? 2.264 -26.062 -12.555 1 98.56 196 HIS B N 1
ATOM 6115 C CA . HIS B 1 196 ? 3.137 -25.938 -11.391 1 98.56 196 HIS B CA 1
ATOM 6116 C C . HIS B 1 196 ? 3.934 -27.219 -11.164 1 98.56 196 HIS B C 1
ATOM 6118 O O . HIS B 1 196 ? 3.783 -28.188 -11.914 1 98.56 196 HIS B O 1
ATOM 6124 N N . VAL B 1 197 ? 4.848 -27.094 -10.25 1 98 197 VAL B N 1
ATOM 6125 C CA . VAL B 1 197 ? 5.559 -28.203 -9.625 1 98 197 VAL B CA 1
ATOM 6126 C C . VAL B 1 197 ? 5.383 -28.156 -8.109 1 98 197 VAL B C 1
ATOM 6128 O O . VAL B 1 197 ? 5.418 -27.078 -7.512 1 98 197 VAL B O 1
ATOM 6131 N N . THR B 1 198 ? 5.141 -29.266 -7.504 1 93.88 198 THR B N 1
ATOM 6132 C CA . THR B 1 198 ? 4.918 -29.297 -6.062 1 93.88 198 THR B CA 1
ATOM 6133 C C . THR B 1 198 ? 6.211 -29 -5.309 1 93.88 198 THR B C 1
ATOM 6135 O O . THR B 1 198 ? 7.227 -28.656 -5.922 1 93.88 198 THR B O 1
ATOM 6138 N N . ASP B 1 199 ? 6.137 -28.812 -4.031 1 88.81 199 ASP B N 1
ATOM 6139 C CA . ASP B 1 199 ? 7.145 -29.062 -3.008 1 88.81 199 ASP B CA 1
ATOM 6140 C C . ASP B 1 199 ? 6.715 -30.203 -2.078 1 88.81 199 ASP B C 1
ATOM 6142 O O . ASP B 1 199 ? 5.891 -31.031 -2.453 1 88.81 199 ASP B O 1
ATOM 6146 N N . GLY B 1 200 ? 7.461 -30.453 -1.051 1 85.75 200 GLY B N 1
ATOM 6147 C CA . GLY B 1 200 ? 6.93 -31.281 0.014 1 85.75 200 GLY B CA 1
ATOM 6148 C C . GLY B 1 200 ? 7.559 -32.656 0.06 1 85.75 200 GLY B C 1
ATOM 6149 O O . GLY B 1 200 ? 8.75 -32.812 -0.227 1 85.75 200 GLY B O 1
ATOM 6150 N N . ALA B 1 201 ? 6.699 -33.656 0.372 1 92.75 201 ALA B N 1
ATOM 6151 C CA . ALA B 1 201 ? 7.133 -35 0.732 1 92.75 201 ALA B CA 1
ATOM 6152 C C . ALA B 1 201 ? 7.574 -35.781 -0.501 1 92.75 201 ALA B C 1
ATOM 6154 O O . ALA B 1 201 ? 7.305 -35.375 -1.633 1 92.75 201 ALA B O 1
ATOM 6155 N N . GLN B 1 202 ? 8.297 -36.906 -0.212 1 95.38 202 GLN B N 1
ATOM 6156 C CA . GLN B 1 202 ? 8.727 -37.781 -1.28 1 95.38 202 GLN B CA 1
ATOM 6157 C C . GLN B 1 202 ? 7.785 -38.969 -1.412 1 95.38 202 GLN B C 1
ATOM 6159 O O . GLN B 1 202 ? 7.477 -39.656 -0.422 1 95.38 202 GLN B O 1
ATOM 6164 N N . PHE B 1 203 ? 7.309 -39.219 -2.611 1 97.12 203 PHE B N 1
ATOM 6165 C CA . PHE B 1 203 ? 6.418 -40.344 -2.92 1 97.12 203 PHE B CA 1
ATOM 6166 C C . PHE B 1 203 ? 6.438 -40.656 -4.41 1 97.12 203 PHE B C 1
ATOM 6168 O O . PHE B 1 203 ? 7.156 -40 -5.176 1 97.12 203 PHE B O 1
ATOM 6175 N N . GLU B 1 204 ? 5.625 -41.625 -4.844 1 97.62 204 GLU B N 1
ATOM 6176 C CA . GLU B 1 204 ? 5.719 -42.125 -6.211 1 97.62 204 GLU B CA 1
ATOM 6177 C C . GLU B 1 204 ? 4.77 -41.375 -7.141 1 97.62 204 GLU B C 1
ATOM 6179 O O . GLU B 1 204 ? 5 -41.312 -8.352 1 97.62 204 GLU B O 1
ATOM 6184 N N . HIS B 1 205 ? 3.629 -40.875 -6.633 1 98.38 205 HIS B N 1
ATOM 6185 C CA . HIS B 1 205 ? 2.676 -40.125 -7.469 1 98.38 205 HIS B CA 1
ATOM 6186 C C . HIS B 1 205 ? 3.35 -39 -8.203 1 98.38 205 HIS B C 1
ATOM 6188 O O . HIS B 1 205 ? 4.18 -38.281 -7.633 1 98.38 205 HIS B O 1
ATOM 6194 N N . ASP B 1 206 ? 3.01 -38.812 -9.461 1 98.38 206 ASP B N 1
ATOM 6195 C CA . ASP B 1 206 ? 3.867 -37.969 -10.266 1 98.38 206 ASP B CA 1
ATOM 6196 C C . ASP B 1 206 ? 3.125 -36.688 -10.68 1 98.38 206 ASP B C 1
ATOM 6198 O O . ASP B 1 206 ? 3.738 -35.75 -11.18 1 98.38 206 ASP B O 1
ATOM 6202 N N . VAL B 1 207 ? 1.801 -36.625 -10.43 1 98.69 207 VAL B N 1
ATOM 6203 C CA . VAL B 1 207 ? 1.092 -35.406 -10.812 1 98.69 207 VAL B CA 1
ATOM 6204 C C . VAL B 1 207 ? -0.202 -35.281 -10.016 1 98.69 207 VAL B C 1
ATOM 6206 O O . VAL B 1 207 ? -0.864 -36.312 -9.742 1 98.69 207 VAL B O 1
ATOM 6209 N N . SER B 1 208 ? -0.481 -34.156 -9.539 1 98.19 208 SER B N 1
ATOM 6210 C CA . SER B 1 208 ? -1.778 -33.781 -8.992 1 98.19 208 SER B CA 1
ATOM 6211 C C . SER B 1 208 ? -2.506 -32.812 -9.906 1 98.19 208 SER B C 1
ATOM 6213 O O . SER B 1 208 ? -1.892 -31.891 -10.469 1 98.19 208 SER B O 1
ATOM 6215 N N . VAL B 1 209 ? -3.766 -33.062 -10.148 1 98.38 209 VAL B N 1
ATOM 6216 C CA . VAL B 1 209 ? -4.602 -32.188 -10.961 1 98.38 209 VAL B CA 1
ATOM 6217 C C . VAL B 1 209 ? -5.84 -31.766 -10.164 1 98.38 209 VAL B C 1
ATOM 6219 O O . VAL B 1 209 ? -6.734 -32.562 -9.93 1 98.38 209 VAL B O 1
ATOM 6222 N N . GLN B 1 210 ? -5.836 -30.547 -9.758 1 97.81 210 GLN B N 1
ATOM 6223 C CA . GLN B 1 210 ? -7.02 -29.984 -9.117 1 97.81 210 GLN B CA 1
ATOM 6224 C C . GLN B 1 210 ? -7.867 -29.188 -10.109 1 97.81 210 GLN B C 1
ATOM 6226 O O . GLN B 1 210 ? -7.406 -28.203 -10.68 1 97.81 210 GLN B O 1
ATOM 6231 N N . LEU B 1 211 ? -9.055 -29.688 -10.336 1 98 211 LEU B N 1
ATOM 6232 C CA . LEU B 1 211 ? -9.977 -29.125 -11.32 1 98 211 LEU B CA 1
ATOM 6233 C C . LEU B 1 211 ? -11.328 -28.812 -10.68 1 98 211 LEU B C 1
ATOM 6235 O O . LEU B 1 211 ? -11.922 -29.672 -10.031 1 98 211 LEU B O 1
ATOM 6239 N N . GLU B 1 212 ? -11.719 -27.609 -10.734 1 97.5 212 GLU B N 1
ATOM 6240 C CA . GLU B 1 212 ? -13.055 -27.172 -10.344 1 97.5 212 GLU B CA 1
ATOM 6241 C C . GLU B 1 212 ? -13.68 -26.297 -11.414 1 97.5 212 GLU B C 1
ATOM 6243 O O . GLU B 1 212 ? -12.969 -25.562 -12.125 1 97.5 212 GLU B O 1
ATOM 6248 N N . PRO B 1 213 ? -15.047 -26.5 -11.578 1 97.44 213 PRO B N 1
ATOM 6249 C CA . PRO B 1 213 ? -16.094 -27.078 -10.711 1 97.44 213 PRO B CA 1
ATOM 6250 C C . PRO B 1 213 ? -16.156 -28.594 -10.805 1 97.44 213 PRO B C 1
ATOM 6252 O O . PRO B 1 213 ? -16.109 -29.156 -11.898 1 97.44 213 PRO B O 1
ATOM 6255 N N . ARG B 1 214 ? -16.172 -29.203 -9.742 1 96 214 ARG B N 1
ATOM 6256 C CA . ARG B 1 214 ? -16.453 -30.609 -9.508 1 96 214 ARG B CA 1
ATOM 6257 C C . ARG B 1 214 ? -17.219 -30.797 -8.195 1 96 214 ARG B C 1
ATOM 6259 O O . ARG B 1 214 ? -18.406 -31.141 -8.211 1 96 214 ARG B O 1
ATOM 6266 N N . LYS B 1 215 ? -16.578 -30.344 -7.16 1 95.19 215 LYS B N 1
ATOM 6267 C CA . LYS B 1 215 ? -17.188 -30.359 -5.836 1 95.19 215 LYS B CA 1
ATOM 6268 C C . LYS B 1 215 ? -17.703 -28.984 -5.441 1 95.19 215 LYS B C 1
ATOM 6270 O O . LYS B 1 215 ? -18.609 -28.859 -4.613 1 95.19 215 LYS B O 1
ATOM 6275 N N . THR B 1 216 ? -17.047 -28 -5.961 1 96.06 216 THR B N 1
ATOM 6276 C CA . THR B 1 216 ? -17.438 -26.609 -5.727 1 96.06 216 THR B CA 1
ATOM 6277 C C . THR B 1 216 ? -17.812 -25.922 -7.035 1 96.06 216 THR B C 1
ATOM 6279 O O . THR B 1 216 ? -17.688 -26.516 -8.109 1 96.06 216 THR B O 1
ATOM 6282 N N . GLY B 1 217 ? -18.297 -24.703 -6.961 1 95.5 217 GLY B N 1
ATOM 6283 C CA . GLY B 1 217 ? -18.688 -23.969 -8.148 1 95.5 217 GLY B CA 1
ATOM 6284 C C . GLY B 1 217 ? -20.141 -24.234 -8.555 1 95.5 217 GLY B C 1
ATOM 6285 O O . GLY B 1 217 ? -20.875 -24.906 -7.836 1 95.5 217 GLY B O 1
ATOM 6286 N N . PRO B 1 218 ? -20.531 -23.734 -9.688 1 96.62 218 PRO B N 1
ATOM 6287 C CA . PRO B 1 218 ? -21.938 -23.875 -10.086 1 96.62 218 PRO B CA 1
ATOM 6288 C C . PRO B 1 218 ? -22.312 -25.312 -10.391 1 96.62 218 PRO B C 1
ATOM 6290 O O . PRO B 1 218 ? -21.578 -26.031 -11.062 1 96.62 218 PRO B O 1
ATOM 6293 N N . GLU B 1 219 ? -23.469 -25.688 -9.984 1 95.06 219 GLU B N 1
ATOM 6294 C CA . GLU B 1 219 ? -23.922 -27.062 -10.008 1 95.06 219 GLU B CA 1
ATOM 6295 C C . GLU B 1 219 ? -23.922 -27.625 -11.43 1 95.06 219 GLU B C 1
ATOM 6297 O O . GLU B 1 219 ? -23.438 -28.734 -11.664 1 95.06 219 GLU B O 1
ATOM 6302 N N . PRO B 1 220 ? -24.344 -26.859 -12.438 1 96.38 220 PRO B N 1
ATOM 6303 C CA . PRO B 1 220 ? -24.422 -27.406 -13.789 1 96.38 220 PRO B CA 1
ATOM 6304 C C . PRO B 1 220 ? -23.047 -27.766 -14.367 1 96.38 220 PRO B C 1
ATOM 6306 O O . PRO B 1 220 ? -22.969 -28.531 -15.328 1 96.38 220 PRO B O 1
ATOM 6309 N N . LEU B 1 221 ? -22.047 -27.219 -13.836 1 98.06 221 LEU B N 1
ATOM 6310 C CA . LEU B 1 221 ? -20.703 -27.453 -14.375 1 98.06 221 LEU B CA 1
ATOM 6311 C C . LEU B 1 221 ? -20 -28.578 -13.625 1 98.06 221 LEU B C 1
ATOM 6313 O O . LEU B 1 221 ? -18.938 -29.031 -14.047 1 98.06 221 LEU B O 1
ATOM 6317 N N . ARG B 1 222 ? -20.609 -29.109 -12.531 1 97.94 222 ARG B N 1
ATOM 6318 C CA . ARG B 1 222 ? -19.906 -30.031 -11.648 1 97.94 222 ARG B CA 1
ATOM 6319 C C . ARG B 1 222 ? -19.828 -31.422 -12.273 1 97.94 222 ARG B C 1
ATOM 6321 O O . ARG B 1 222 ? -18.75 -32.031 -12.352 1 97.94 222 ARG B O 1
ATOM 6328 N N . ALA B 1 223 ? -20.906 -31.875 -12.758 1 97.75 223 ALA B N 1
ATOM 6329 C CA . ALA B 1 223 ? -20.906 -33.219 -13.328 1 97.75 223 ALA B CA 1
ATOM 6330 C C . ALA B 1 223 ? -20 -33.281 -14.555 1 97.75 223 ALA B C 1
ATOM 6332 O O . ALA B 1 223 ? -19.188 -34.219 -14.68 1 97.75 223 ALA B O 1
ATOM 6333 N N . PRO B 1 224 ? -20.125 -32.312 -15.477 1 97.88 224 PRO B N 1
ATOM 6334 C CA . PRO B 1 224 ? -19.172 -32.312 -16.594 1 97.88 224 PRO B CA 1
ATOM 6335 C C . PRO B 1 224 ? -17.719 -32.219 -16.125 1 97.88 224 PRO B C 1
ATOM 6337 O O . PRO B 1 224 ? -16.828 -32.812 -16.734 1 97.88 224 PRO B O 1
ATOM 6340 N N . GLY B 1 225 ? -17.453 -31.422 -15.109 1 97.69 225 GLY B N 1
ATOM 6341 C CA . GLY B 1 225 ? -16.125 -31.328 -14.562 1 97.69 225 GLY B CA 1
ATOM 6342 C C . GLY B 1 225 ? -15.602 -32.625 -14.008 1 97.69 225 GLY B C 1
ATOM 6343 O O . GLY B 1 225 ? -14.43 -32.969 -14.211 1 97.69 225 GLY B O 1
ATOM 6344 N N . GLU B 1 226 ? -16.438 -33.344 -13.32 1 97.44 226 GLU B N 1
ATOM 6345 C CA . GLU B 1 226 ? -16.078 -34.656 -12.82 1 97.44 226 GLU B CA 1
ATOM 6346 C C . GLU B 1 226 ? -15.766 -35.625 -13.961 1 97.44 226 GLU B C 1
ATOM 6348 O O . GLU B 1 226 ? -14.812 -36.406 -13.891 1 97.44 226 GLU B O 1
ATOM 6353 N N . LYS B 1 227 ? -16.562 -35.562 -14.992 1 97.94 227 LYS B N 1
ATOM 6354 C CA . LYS B 1 227 ? -16.312 -36.406 -16.172 1 97.94 227 LYS B CA 1
ATOM 6355 C C . LYS B 1 227 ? -14.969 -36.062 -16.812 1 97.94 227 LYS B C 1
ATOM 6357 O O . LYS B 1 227 ? -14.211 -36.969 -17.188 1 97.94 227 LYS B O 1
ATOM 6362 N N . LEU B 1 228 ? -14.688 -34.781 -16.953 1 97.69 228 LEU B N 1
ATOM 6363 C CA . LEU B 1 228 ? -13.406 -34.344 -17.5 1 97.69 228 LEU B CA 1
ATOM 6364 C C . LEU B 1 228 ? -12.25 -34.906 -16.688 1 97.69 228 LEU B C 1
ATOM 6366 O O . LEU B 1 228 ? -11.305 -35.469 -17.266 1 97.69 228 LEU B O 1
ATOM 6370 N N . ARG B 1 229 ? -12.336 -34.812 -15.383 1 97.81 229 ARG B N 1
ATOM 6371 C CA . ARG B 1 229 ? -11.273 -35.281 -14.508 1 97.81 229 ARG B CA 1
ATOM 6372 C C . ARG B 1 229 ? -11.117 -36.812 -14.617 1 97.81 229 ARG B C 1
ATOM 6374 O O . ARG B 1 229 ? -10 -37.312 -14.727 1 97.81 229 ARG B O 1
ATOM 6381 N N . GLN B 1 230 ? -12.211 -37.531 -14.625 1 98.19 230 GLN B N 1
ATOM 6382 C CA . GLN B 1 230 ? -12.18 -39 -14.688 1 98.19 230 GLN B CA 1
ATOM 6383 C C . GLN B 1 230 ? -11.555 -39.469 -15.992 1 98.19 230 GLN B C 1
ATOM 6385 O O . GLN B 1 230 ? -10.703 -40.375 -15.992 1 98.19 230 GLN B O 1
ATOM 6390 N N . GLU B 1 231 ? -11.977 -38.906 -17.078 1 98.69 231 GLU B N 1
ATOM 6391 C CA . GLU B 1 231 ? -11.461 -39.344 -18.375 1 98.69 231 GLU B CA 1
ATOM 6392 C C . GLU B 1 231 ? -10 -38.938 -18.562 1 98.69 231 GLU B C 1
ATOM 6394 O O . GLU B 1 231 ? -9.219 -39.656 -19.172 1 98.69 231 GLU B O 1
ATOM 6399 N N . LEU B 1 232 ? -9.656 -37.75 -18.031 1 98.81 232 LEU B N 1
ATOM 6400 C CA . LEU B 1 232 ? -8.25 -37.344 -18.031 1 98.81 232 LEU B CA 1
ATOM 6401 C C . LEU B 1 232 ? -7.391 -38.344 -17.281 1 98.81 232 LEU B C 1
ATOM 6403 O O . LEU B 1 232 ? -6.332 -38.75 -17.766 1 98.81 232 LEU B O 1
ATOM 6407 N N . PHE B 1 233 ? -7.84 -38.781 -16.109 1 98.75 233 PHE B N 1
ATOM 6408 C CA . PHE B 1 233 ? -7.082 -39.719 -15.266 1 98.75 233 PHE B CA 1
ATOM 6409 C C . PHE B 1 233 ? -6.953 -41.062 -15.938 1 98.75 233 PHE B C 1
ATOM 6411 O O . PHE B 1 233 ? -5.891 -41.688 -15.891 1 98.75 233 PHE B O 1
ATOM 6418 N N . THR B 1 234 ? -8.016 -41.469 -16.547 1 98.62 234 THR B N 1
ATOM 6419 C CA . THR B 1 234 ? -7.957 -42.75 -17.281 1 98.62 234 THR B CA 1
ATOM 6420 C C . THR B 1 234 ? -6.863 -42.688 -18.344 1 98.62 234 THR B C 1
ATOM 6422 O O . THR B 1 234 ? -6.082 -43.625 -18.484 1 98.62 234 THR B O 1
ATOM 6425 N N . ALA B 1 235 ? -6.828 -41.625 -19.047 1 98.25 235 ALA B N 1
ATOM 6426 C CA . ALA B 1 235 ? -5.824 -41.469 -20.094 1 98.25 235 ALA B CA 1
ATOM 6427 C C . ALA B 1 235 ? -4.418 -41.406 -19.5 1 98.25 235 ALA B C 1
ATOM 6429 O O . ALA B 1 235 ? -3.484 -42 -20.047 1 98.25 235 ALA B O 1
ATOM 6430 N N . LEU B 1 236 ? -4.234 -40.656 -18.422 1 98.75 236 LEU B N 1
ATOM 6431 C CA . LEU B 1 236 ? -2.932 -40.531 -17.781 1 98.75 236 LEU B CA 1
ATOM 6432 C C . LEU B 1 236 ? -2.451 -41.844 -17.234 1 98.75 236 LEU B C 1
ATOM 6434 O O . LEU B 1 236 ? -1.273 -42.188 -17.359 1 98.75 236 LEU B O 1
ATOM 6438 N N . GLU B 1 237 ? -3.354 -42.594 -16.656 1 98.56 237 GLU B N 1
ATOM 6439 C CA . GLU B 1 237 ? -3.018 -43.906 -16.109 1 98.56 237 GLU B CA 1
ATOM 6440 C C . GLU B 1 237 ? -2.596 -44.875 -17.234 1 98.56 237 GLU B C 1
ATOM 6442 O O . GLU B 1 237 ? -1.667 -45.656 -17.062 1 98.56 237 GLU B O 1
ATOM 6447 N N . ALA B 1 238 ? -3.262 -44.75 -18.312 1 98.31 238 ALA B N 1
ATOM 6448 C CA . ALA B 1 238 ? -2.92 -45.562 -19.469 1 98.31 238 ALA B CA 1
ATOM 6449 C C . ALA B 1 238 ? -1.518 -45.25 -19.969 1 98.31 238 ALA B C 1
ATOM 6451 O O . ALA B 1 238 ? -0.858 -46.125 -20.562 1 98.31 238 ALA B O 1
ATOM 6452 N N . GLN B 1 239 ? -1.105 -44.094 -19.672 1 97.69 239 GLN B N 1
ATOM 6453 C CA . GLN B 1 239 ? 0.221 -43.656 -20.094 1 97.69 239 GLN B CA 1
ATOM 6454 C C . GLN B 1 239 ? 1.259 -43.938 -19 1 97.69 239 GLN B C 1
ATOM 6456 O O . GLN B 1 239 ? 2.416 -43.531 -19.141 1 97.69 239 GLN B O 1
ATOM 6461 N N . GLY B 1 240 ? 0.844 -44.5 -17.875 1 97.94 240 GLY B N 1
ATOM 6462 C CA . GLY B 1 240 ? 1.772 -44.906 -16.844 1 97.94 240 GLY B CA 1
ATOM 6463 C C . GLY B 1 240 ? 1.892 -43.906 -15.703 1 97.94 240 GLY B C 1
ATOM 6464 O O . GLY B 1 240 ? 2.707 -44.094 -14.797 1 97.94 240 GLY B O 1
ATOM 6465 N N . HIS B 1 241 ? 1.095 -42.875 -15.734 1 98.62 241 HIS B N 1
ATOM 6466 C CA . HIS B 1 241 ? 1.146 -41.875 -14.672 1 98.62 241 HIS B CA 1
ATOM 6467 C C . HIS B 1 241 ? 0.331 -42.312 -13.461 1 98.62 241 HIS B C 1
ATOM 6469 O O . HIS B 1 241 ? -0.472 -43.25 -13.555 1 98.62 241 HIS B O 1
ATOM 6475 N N . LEU B 1 242 ? 0.573 -41.688 -12.305 1 98.44 242 LEU B N 1
ATOM 6476 C CA . LEU B 1 242 ? -0.126 -41.906 -11.047 1 98.44 242 LEU B CA 1
ATOM 6477 C C . LEU B 1 242 ? -0.788 -40.625 -10.547 1 98.44 242 LEU B C 1
ATOM 6479 O O . LEU B 1 242 ? -0.379 -40.062 -9.531 1 98.44 242 LEU B O 1
ATOM 6483 N N . PRO B 1 243 ? -1.865 -40.188 -11.188 1 98.5 243 PRO B N 1
ATOM 6484 C CA . PRO B 1 243 ? -2.463 -38.875 -10.891 1 98.5 243 PRO B CA 1
ATOM 6485 C C . PRO B 1 243 ? -3.248 -38.875 -9.586 1 98.5 243 PRO B C 1
ATOM 6487 O O . PRO B 1 243 ? -3.812 -39.906 -9.195 1 98.5 243 PRO B O 1
ATOM 6490 N N . LEU B 1 244 ? -3.193 -37.75 -8.883 1 97.81 244 LEU B N 1
ATOM 6491 C CA . LEU B 1 244 ? -3.963 -37.5 -7.672 1 97.81 244 LEU B CA 1
ATOM 6492 C C . LEU B 1 244 ? -4.961 -36.375 -7.891 1 97.81 244 LEU B C 1
ATOM 6494 O O . LEU B 1 244 ? -4.645 -35.375 -8.555 1 97.81 244 LEU B O 1
ATOM 6498 N N . PRO B 1 245 ? -6.156 -36.469 -7.391 1 95.75 245 PRO B N 1
ATOM 6499 C CA . PRO B 1 245 ? -7.172 -35.406 -7.555 1 95.75 245 PRO B CA 1
ATOM 6500 C C . PRO B 1 245 ? -7.105 -34.344 -6.457 1 95.75 245 PRO B C 1
ATOM 6502 O O . PRO B 1 245 ? -8.031 -33.531 -6.32 1 95.75 245 PRO B O 1
ATOM 6505 N N . PHE B 1 246 ? -6.125 -34.406 -5.551 1 95.44 246 PHE B N 1
ATOM 6506 C CA . PHE B 1 246 ? -5.914 -33.469 -4.453 1 95.44 246 PHE B CA 1
ATOM 6507 C C . PHE B 1 246 ? -4.449 -33.062 -4.363 1 95.44 246 PHE B C 1
ATOM 6509 O O . PHE B 1 246 ? -3.584 -33.688 -4.961 1 95.44 246 PHE B O 1
ATOM 6516 N N . TYR B 1 247 ? -4.238 -31.906 -3.773 1 93.94 247 TYR B N 1
ATOM 6517 C CA . TYR B 1 247 ? -2.855 -31.516 -3.516 1 93.94 247 TYR B CA 1
ATOM 6518 C C . TYR B 1 247 ? -2.227 -32.406 -2.445 1 93.94 247 TYR B C 1
ATOM 6520 O O . TYR B 1 247 ? -2.73 -32.469 -1.323 1 93.94 247 TYR B O 1
ATOM 6528 N N . PRO B 1 248 ? -1.174 -33 -2.684 1 94.19 248 PRO B N 1
ATOM 6529 C CA . PRO B 1 248 ? -0.627 -34.031 -1.787 1 94.19 248 PRO B CA 1
ATOM 6530 C C . PRO B 1 248 ? 0.232 -33.438 -0.672 1 94.19 248 PRO B C 1
ATOM 6532 O O . PRO B 1 248 ? 1.419 -33.75 -0.565 1 94.19 248 PRO B O 1
ATOM 6535 N N . SER B 1 249 ? -0.323 -32.688 0.14 1 94.19 249 SER B N 1
ATOM 6536 C CA . SER B 1 249 ? 0.273 -32.219 1.385 1 94.19 249 SER B CA 1
ATOM 6537 C C . SER B 1 249 ? -0.306 -32.969 2.59 1 94.19 249 SER B C 1
ATOM 6539 O O . SER B 1 249 ? -1.523 -32.969 2.781 1 94.19 249 SER B O 1
ATOM 6541 N N . PHE B 1 250 ? 0.614 -33.531 3.334 1 96.12 250 PHE B N 1
ATOM 6542 C CA . PHE B 1 250 ? 0.148 -34.281 4.512 1 96.12 250 PHE B CA 1
ATOM 6543 C C . PHE B 1 250 ? -0.321 -33.312 5.59 1 96.12 250 PHE B C 1
ATOM 6545 O O . PHE B 1 250 ? 0.196 -32.188 5.703 1 96.12 250 PHE B O 1
ATOM 6552 N N . ARG B 1 251 ? -1.257 -33.656 6.383 1 95.69 251 ARG B N 1
ATOM 6553 C CA . ARG B 1 251 ? -1.787 -32.812 7.449 1 95.69 251 ARG B CA 1
ATOM 6554 C C . ARG B 1 251 ? -0.706 -32.5 8.477 1 95.69 251 ARG B C 1
ATOM 6556 O O . ARG B 1 251 ? -0.704 -31.391 9.055 1 95.69 251 ARG B O 1
ATOM 6563 N N . GLN B 1 252 ? 0.161 -33.469 8.68 1 93.94 252 GLN B N 1
ATOM 6564 C CA . GLN B 1 252 ? 1.417 -33.25 9.391 1 93.94 252 GLN B CA 1
ATOM 6565 C C . GLN B 1 252 ? 2.615 -33.5 8.477 1 93.94 252 GLN B C 1
ATOM 6567 O O . GLN B 1 252 ? 2.871 -34.656 8.086 1 93.94 252 GLN B O 1
ATOM 6572 N N . GLU B 1 253 ? 3.363 -32.562 8.18 1 89.56 253 GLU B N 1
ATOM 6573 C CA . GLU B 1 253 ? 4.359 -32.531 7.117 1 89.56 253 GLU B CA 1
ATOM 6574 C C . GLU B 1 253 ? 5.332 -33.719 7.25 1 89.56 253 GLU B C 1
ATOM 6576 O O . GLU B 1 253 ? 5.754 -34.281 6.25 1 89.56 253 GLU B O 1
ATOM 6581 N N . ASP B 1 254 ? 5.656 -34.125 8.5 1 90.69 254 ASP B N 1
ATOM 6582 C CA . ASP B 1 254 ? 6.676 -35.156 8.688 1 90.69 254 ASP B CA 1
ATOM 6583 C C . ASP B 1 254 ? 6.043 -36.5 9.016 1 90.69 254 ASP B C 1
ATOM 6585 O O . ASP B 1 254 ? 6.715 -37.406 9.523 1 90.69 254 ASP B O 1
ATOM 6589 N N . ASP B 1 255 ? 4.73 -36.594 8.742 1 94.38 255 ASP B N 1
ATOM 6590 C CA . ASP B 1 255 ? 4.062 -37.844 9.094 1 94.38 255 ASP B CA 1
ATOM 6591 C C . ASP B 1 255 ? 3.037 -38.25 8.031 1 94.38 255 ASP B C 1
ATOM 6593 O O . ASP B 1 255 ? 1.86 -37.875 8.141 1 94.38 255 ASP B O 1
ATOM 6597 N N . PRO B 1 256 ? 3.422 -39.094 7.086 1 95.44 256 PRO B N 1
ATOM 6598 C CA . PRO B 1 256 ? 2.479 -39.562 6.066 1 95.44 256 PRO B CA 1
ATOM 6599 C C . PRO B 1 256 ? 1.208 -40.156 6.668 1 95.44 256 PRO B C 1
ATOM 6601 O O . PRO B 1 256 ? 0.145 -40.125 6.043 1 95.44 256 PRO B O 1
ATOM 6604 N N . ARG B 1 257 ? 1.22 -40.688 7.859 1 93.94 257 ARG B N 1
ATOM 6605 C CA . ARG B 1 257 ? 0.078 -41.344 8.5 1 93.94 257 ARG B CA 1
ATOM 6606 C C . ARG B 1 257 ? -1.008 -40.312 8.836 1 93.94 257 ARG B C 1
ATOM 6608 O O . ARG B 1 257 ? -2.154 -40.688 9.094 1 93.94 257 ARG B O 1
ATOM 6615 N N . SER B 1 258 ? -0.616 -39.062 8.781 1 96.69 258 SER B N 1
ATOM 6616 C CA . SER B 1 258 ? -1.564 -38 9.117 1 96.69 258 SER B CA 1
ATOM 6617 C C . SER B 1 258 ? -2.617 -37.812 8.031 1 96.69 258 SER B C 1
ATOM 6619 O O . SER B 1 258 ? -3.67 -37.219 8.266 1 96.69 258 SER B O 1
ATOM 6621 N N . GLY B 1 259 ? -2.309 -38.25 6.855 1 97.81 259 GLY B N 1
ATOM 6622 C CA . GLY B 1 259 ? -3.27 -38.25 5.762 1 97.81 259 GLY B CA 1
ATOM 6623 C C . GLY B 1 259 ? -3.258 -36.938 4.977 1 97.81 259 GLY B C 1
ATOM 6624 O O . GLY B 1 259 ? -2.332 -36.156 5.105 1 97.81 259 GLY B O 1
ATOM 6625 N N . VAL B 1 260 ? -4.211 -36.906 3.953 1 97.19 260 VAL B N 1
ATOM 6626 C CA . VAL B 1 260 ? -4.32 -35.75 3.039 1 97.19 260 VAL B CA 1
ATOM 6627 C C . VAL B 1 260 ? -5.766 -35.281 3.002 1 97.19 260 VAL B C 1
ATOM 6629 O O . VAL B 1 260 ? -6.695 -36 3.32 1 97.19 260 VAL B O 1
ATOM 6632 N N . SER B 1 261 ? -5.871 -34 2.688 1 97 261 SER B N 1
ATOM 6633 C CA . SER B 1 261 ? -7.195 -33.406 2.549 1 97 261 SER B CA 1
ATOM 6634 C C . SER B 1 261 ? -7.438 -32.938 1.119 1 97 261 SER B C 1
ATOM 6636 O O . SER B 1 261 ? -6.504 -32.531 0.426 1 97 261 SER B O 1
ATOM 6638 N N . TYR B 1 262 ? -8.695 -32.969 0.675 1 95.5 262 TYR B N 1
ATOM 6639 C CA . TYR B 1 262 ? -9.055 -32.406 -0.62 1 95.5 262 TYR B CA 1
ATOM 6640 C C . TYR B 1 262 ? -8.75 -30.922 -0.664 1 95.5 262 TYR B C 1
ATOM 6642 O O . TYR B 1 262 ? -8.023 -30.453 -1.547 1 95.5 262 TYR B O 1
ATOM 6650 N N . GLY B 1 263 ? -9.273 -30.203 0.38 1 91.75 263 GLY B N 1
ATOM 6651 C CA . GLY B 1 263 ? -9.039 -28.781 0.507 1 91.75 263 GLY B CA 1
ATOM 6652 C C . GLY B 1 263 ? -9.609 -27.969 -0.646 1 91.75 263 GLY B C 1
ATOM 6653 O O . GLY B 1 263 ? -9.781 -28.5 -1.749 1 91.75 263 GLY B O 1
ATOM 6654 N N . VAL B 1 264 ? -9.992 -26.766 -0.419 1 93.69 264 VAL B N 1
ATOM 6655 C CA . VAL B 1 264 ? -10.406 -25.797 -1.431 1 93.69 264 VAL B CA 1
ATOM 6656 C C . VAL B 1 264 ? -9.625 -24.5 -1.258 1 93.69 264 VAL B C 1
ATOM 6658 O O . VAL B 1 264 ? -9.688 -23.859 -0.203 1 93.69 264 VAL B O 1
ATOM 6661 N N . ALA B 1 265 ? -8.859 -24.188 -2.271 1 94.19 265 ALA B N 1
ATOM 6662 C CA . ALA B 1 265 ? -8.055 -22.969 -2.215 1 94.19 265 ALA B CA 1
ATOM 6663 C C . ALA B 1 265 ? -8.938 -21.734 -2.311 1 94.19 265 ALA B C 1
ATOM 6665 O O . ALA B 1 265 ? -9.961 -21.734 -2.994 1 94.19 265 ALA B O 1
ATOM 6666 N N . PRO B 1 266 ? -8.602 -20.641 -1.59 1 96.31 266 PRO B N 1
ATOM 6667 C CA . PRO B 1 266 ? -9.266 -19.359 -1.841 1 96.31 266 PRO B CA 1
ATOM 6668 C C . PRO B 1 266 ? -8.859 -18.734 -3.178 1 96.31 266 PRO B C 1
ATOM 6670 O O . PRO B 1 266 ? -7.887 -19.172 -3.795 1 96.31 266 PRO B O 1
ATOM 6673 N N . PRO B 1 267 ? -9.539 -17.766 -3.611 1 98 267 PRO B N 1
ATOM 6674 C CA . PRO B 1 267 ? -9.367 -17.297 -4.988 1 98 267 PRO B CA 1
ATOM 6675 C C . PRO B 1 267 ? -8.141 -16.406 -5.156 1 98 267 PRO B C 1
ATOM 6677 O O . PRO B 1 267 ? -7.883 -15.906 -6.254 1 98 267 PRO B O 1
ATOM 6680 N N . ARG B 1 268 ? -7.332 -16.234 -4.137 1 98.44 268 ARG B N 1
ATOM 6681 C CA . ARG B 1 268 ? -6.027 -15.633 -4.395 1 98.44 268 ARG B CA 1
ATOM 6682 C C . ARG B 1 268 ? -5.176 -16.531 -5.289 1 98.44 268 ARG B C 1
ATOM 6684 O O . ARG B 1 268 ? -4.215 -16.062 -5.906 1 98.44 268 ARG B O 1
ATOM 6691 N N . PHE B 1 269 ? -5.531 -17.797 -5.414 1 98.38 269 PHE B N 1
ATOM 6692 C CA . PHE B 1 269 ? -4.824 -18.766 -6.234 1 98.38 269 PHE B CA 1
ATOM 6693 C C . PHE B 1 269 ? -5.477 -18.891 -7.605 1 98.38 269 PHE B C 1
ATOM 6695 O O . PHE B 1 269 ? -6.684 -18.703 -7.746 1 98.38 269 PHE B O 1
ATOM 6702 N N . SER B 1 270 ? -4.711 -19.297 -8.57 1 98.19 270 SER B N 1
ATOM 6703 C CA . SER B 1 270 ? -5.074 -19.266 -9.984 1 98.19 270 SER B CA 1
ATOM 6704 C C . SER B 1 270 ? -6.324 -20.094 -10.25 1 98.19 270 SER B C 1
ATOM 6706 O O . SER B 1 270 ? -7.305 -19.578 -10.805 1 98.19 270 SER B O 1
ATOM 6708 N N . ASN B 1 271 ? -6.328 -21.344 -9.828 1 97.5 271 ASN B N 1
ATOM 6709 C CA . ASN B 1 271 ? -7.414 -22.234 -10.195 1 97.5 271 ASN B CA 1
ATOM 6710 C C . ASN B 1 271 ? -8.719 -21.844 -9.508 1 97.5 271 ASN B C 1
ATOM 6712 O O . ASN B 1 271 ? -9.789 -21.891 -10.125 1 97.5 271 ASN B O 1
ATOM 6716 N N . ALA B 1 272 ? -8.594 -21.438 -8.266 1 97.88 272 ALA B N 1
ATOM 6717 C CA . ALA B 1 272 ? -9.789 -21.016 -7.539 1 97.88 272 ALA B CA 1
ATOM 6718 C C . ALA B 1 272 ? -10.328 -19.703 -8.102 1 97.88 272 ALA B C 1
ATOM 6720 O O . ALA B 1 272 ? -11.547 -19.5 -8.148 1 97.88 272 ALA B O 1
ATOM 6721 N N . TYR B 1 273 ? -9.484 -18.844 -8.5 1 98.56 273 TYR B N 1
ATOM 6722 C CA . TYR B 1 273 ? -9.906 -17.578 -9.086 1 98.56 273 TYR B CA 1
ATOM 6723 C C . TYR B 1 273 ? -10.766 -17.797 -10.32 1 98.56 273 TYR B C 1
ATOM 6725 O O . TYR B 1 273 ? -11.812 -17.172 -10.477 1 98.56 273 TYR B O 1
ATOM 6733 N N . TRP B 1 274 ? -10.305 -18.625 -11.164 1 98.38 274 TRP B N 1
ATOM 6734 C CA . TRP B 1 274 ? -11.055 -18.797 -12.406 1 98.38 274 TRP B CA 1
ATOM 6735 C C . TRP B 1 274 ? -12.344 -19.578 -12.148 1 98.38 274 TRP B C 1
ATOM 6737 O O . TRP B 1 274 ? -13.359 -19.328 -12.797 1 98.38 274 TRP B O 1
ATOM 6747 N N . MET B 1 275 ? -12.289 -20.469 -11.172 1 97.56 275 MET B N 1
ATOM 6748 C CA . MET B 1 275 ? -13.508 -21.172 -10.766 1 97.56 275 MET B CA 1
ATOM 6749 C C . MET B 1 275 ? -14.547 -20.172 -10.25 1 97.56 275 MET B C 1
ATOM 6751 O O . MET B 1 275 ? -15.734 -20.297 -10.57 1 97.56 275 MET B O 1
ATOM 6755 N N . VAL B 1 276 ? -14.102 -19.172 -9.508 1 97.31 276 VAL B N 1
ATOM 6756 C CA . VAL B 1 276 ? -15.016 -18.188 -8.945 1 97.31 276 VAL B CA 1
ATOM 6757 C C . VAL B 1 276 ? -15.617 -17.328 -10.062 1 97.31 276 VAL B C 1
ATOM 6759 O O . VAL B 1 276 ? -16.703 -16.766 -9.898 1 97.31 276 VAL B O 1
ATOM 6762 N N . ASN B 1 277 ? -14.945 -17.281 -11.164 1 97.88 277 ASN B N 1
ATOM 6763 C CA . ASN B 1 277 ? -15.5 -16.656 -12.352 1 97.88 277 ASN B CA 1
ATOM 6764 C C . ASN B 1 277 ? -16.438 -17.609 -13.102 1 97.88 277 ASN B C 1
ATOM 6766 O O . ASN B 1 277 ? -16.844 -17.312 -14.227 1 97.88 277 ASN B O 1
ATOM 6770 N N . ARG B 1 278 ? -16.734 -18.781 -12.5 1 97.31 278 ARG B N 1
ATOM 6771 C CA . ARG B 1 278 ? -17.719 -19.75 -12.961 1 97.31 278 ARG B CA 1
ATOM 6772 C C . ARG B 1 278 ? -17.266 -20.406 -14.266 1 97.31 278 ARG B C 1
ATOM 6774 O O . ARG B 1 278 ? -18.062 -20.562 -15.195 1 97.31 278 ARG B O 1
ATOM 6781 N N . ARG B 1 279 ? -16 -20.672 -14.375 1 97.94 279 ARG B N 1
ATOM 6782 C CA . ARG B 1 279 ? -15.305 -21.438 -15.414 1 97.94 279 ARG B CA 1
ATOM 6783 C C . ARG B 1 279 ? -14.453 -22.531 -14.797 1 97.94 279 ARG B C 1
ATOM 6785 O O . ARG B 1 279 ? -14.328 -22.625 -13.578 1 97.94 279 ARG B O 1
ATOM 6792 N N . TYR B 1 280 ? -13.844 -23.375 -15.633 1 98.62 280 TYR B N 1
ATOM 6793 C CA . TYR B 1 280 ? -13.008 -24.453 -15.125 1 98.62 280 TYR B CA 1
ATOM 6794 C C . TYR B 1 280 ? -11.586 -23.969 -14.859 1 98.62 280 TYR B C 1
ATOM 6796 O O . TYR B 1 280 ? -10.875 -23.562 -15.781 1 98.62 280 TYR B O 1
ATOM 6804 N N . GLY B 1 281 ? -11.227 -23.906 -13.617 1 98.56 281 GLY B N 1
ATOM 6805 C CA . GLY B 1 281 ? -9.844 -23.672 -13.227 1 98.56 281 GLY B CA 1
ATOM 6806 C C . GLY B 1 281 ? -9.102 -24.953 -12.883 1 98.56 281 GLY B C 1
ATOM 6807 O O . GLY B 1 281 ? -9.609 -25.797 -12.148 1 98.56 281 GLY B O 1
ATOM 6808 N N . VAL B 1 282 ? -7.883 -25.094 -13.414 1 98.75 282 VAL B N 1
ATOM 6809 C CA . VAL B 1 282 ? -7.102 -26.312 -13.242 1 98.75 282 VAL B CA 1
ATOM 6810 C C . VAL B 1 282 ? -5.711 -25.969 -12.727 1 98.75 282 VAL B C 1
ATOM 6812 O O . VAL B 1 282 ? -5.012 -25.141 -13.312 1 98.75 282 VAL B O 1
ATOM 6815 N N . LEU B 1 283 ? -5.363 -26.547 -11.656 1 98.56 283 LEU B N 1
ATOM 6816 C CA . LEU B 1 283 ? -3.998 -26.484 -11.148 1 98.56 283 LEU B CA 1
ATOM 6817 C C . LEU B 1 283 ? -3.277 -27.812 -11.359 1 98.56 283 LEU B C 1
ATOM 6819 O O . LEU B 1 283 ? -3.736 -28.859 -10.891 1 98.56 283 LEU B O 1
ATOM 6823 N N . VAL B 1 284 ? -2.238 -27.766 -12.109 1 98.81 284 VAL B N 1
ATOM 6824 C CA . VAL B 1 284 ? -1.408 -28.938 -12.352 1 98.81 284 VAL B CA 1
ATOM 6825 C C . VAL B 1 284 ? -0.133 -28.859 -11.516 1 98.81 284 VAL B C 1
ATOM 6827 O O . VAL B 1 284 ? 0.589 -27.859 -11.578 1 98.81 284 VAL B O 1
ATOM 6830 N N . GLU B 1 285 ? 0.129 -29.906 -10.727 1 98.44 285 GLU B N 1
ATOM 6831 C CA . GLU B 1 285 ? 1.324 -30 -9.898 1 98.44 285 GLU B CA 1
ATOM 6832 C C . GLU B 1 285 ? 2.09 -31.297 -10.18 1 98.44 285 GLU B C 1
ATOM 6834 O O . GLU B 1 285 ? 1.734 -32.344 -9.672 1 98.44 285 GLU B O 1
ATOM 6839 N N . THR B 1 286 ? 3.096 -31.172 -10.969 1 98.62 286 THR B N 1
ATOM 6840 C CA . THR B 1 286 ? 3.975 -32.344 -11.094 1 98.62 286 THR B CA 1
ATOM 6841 C C . THR B 1 286 ? 4.832 -32.5 -9.844 1 98.62 286 THR B C 1
ATOM 6843 O O . THR B 1 286 ? 5.078 -31.531 -9.125 1 98.62 286 THR B O 1
ATOM 6846 N N . HIS B 1 287 ? 5.258 -33.75 -9.594 1 98.12 287 HIS B N 1
ATOM 6847 C CA . HIS B 1 287 ? 5.988 -34.031 -8.367 1 98.12 287 HIS B CA 1
ATOM 6848 C C . HIS B 1 287 ? 7.441 -33.562 -8.469 1 98.12 287 HIS B C 1
ATOM 6850 O O . HIS B 1 287 ? 8.18 -34.031 -9.336 1 98.12 287 HIS B O 1
ATOM 6856 N N . SER B 1 288 ? 7.895 -32.812 -7.543 1 96.81 288 SER B N 1
ATOM 6857 C CA . SER B 1 288 ? 9.164 -32.094 -7.625 1 96.81 288 SER B CA 1
ATOM 6858 C C . SER B 1 288 ? 10.344 -33.062 -7.602 1 96.81 288 SER B C 1
ATOM 6860 O O . SER B 1 288 ? 11.406 -32.781 -8.156 1 96.81 288 SER B O 1
ATOM 6862 N N . TRP B 1 289 ? 10.156 -34.281 -7.02 1 96.19 289 TRP B N 1
ATOM 6863 C CA . TRP B 1 289 ? 11.281 -35.188 -6.832 1 96.19 289 TRP B CA 1
ATOM 6864 C C . TRP B 1 289 ? 11.43 -36.125 -8.031 1 96.19 289 TRP B C 1
ATOM 6866 O O . TRP B 1 289 ? 12.375 -36.906 -8.094 1 96.19 289 TRP B O 1
ATOM 6876 N N . LYS B 1 290 ? 10.477 -36.031 -9 1 97.44 290 LYS B N 1
ATOM 6877 C CA . LYS B 1 290 ? 10.68 -36.688 -10.281 1 97.44 290 LYS B CA 1
ATOM 6878 C C . LYS B 1 290 ? 11.672 -35.938 -11.156 1 97.44 290 LYS B C 1
ATOM 6880 O O . LYS B 1 290 ? 11.773 -34.719 -11.062 1 97.44 290 LYS B O 1
ATOM 6885 N N . PRO B 1 291 ? 12.398 -36.688 -11.984 1 97.19 291 PRO B N 1
ATOM 6886 C CA . PRO B 1 291 ? 13.32 -36 -12.891 1 97.19 291 PRO B CA 1
ATOM 6887 C C . PRO B 1 291 ? 12.617 -35 -13.805 1 97.19 291 PRO B C 1
ATOM 6889 O O . PRO B 1 291 ? 11.461 -35.219 -14.18 1 97.19 291 PRO B O 1
ATOM 6892 N N . TYR B 1 292 ? 13.367 -33.938 -14.227 1 97.88 292 TYR B N 1
ATOM 6893 C CA . TYR B 1 292 ? 12.844 -32.875 -15.055 1 97.88 292 TYR B CA 1
ATOM 6894 C C . TYR B 1 292 ? 12.203 -33.406 -16.328 1 97.88 292 TYR B C 1
ATOM 6896 O O . TYR B 1 292 ? 11.109 -33 -16.703 1 97.88 292 TYR B O 1
ATOM 6904 N N . ALA B 1 293 ? 12.812 -34.406 -16.922 1 98.44 293 ALA B N 1
ATOM 6905 C CA . ALA B 1 293 ? 12.289 -35 -18.141 1 98.44 293 ALA B CA 1
ATOM 6906 C C . ALA B 1 293 ? 10.906 -35.625 -17.906 1 98.44 293 ALA B C 1
ATOM 6908 O O . ALA B 1 293 ? 10.008 -35.438 -18.75 1 98.44 293 ALA B O 1
ATOM 6909 N N . HIS B 1 294 ? 10.805 -36.312 -16.828 1 98.44 294 HIS B N 1
ATOM 6910 C CA . HIS B 1 294 ? 9.539 -36.938 -16.484 1 98.44 294 HIS B CA 1
ATOM 6911 C C . HIS B 1 294 ? 8.461 -35.875 -16.234 1 98.44 294 HIS B C 1
ATOM 6913 O O . HIS B 1 294 ? 7.32 -36.031 -16.672 1 98.44 294 HIS B O 1
ATOM 6919 N N . ARG B 1 295 ? 8.805 -34.844 -15.539 1 98.62 295 ARG B N 1
ATOM 6920 C CA . ARG B 1 295 ? 7.832 -33.812 -15.195 1 98.62 295 ARG B CA 1
ATOM 6921 C C . ARG B 1 295 ? 7.359 -33.062 -16.438 1 98.62 295 ARG B C 1
ATOM 6923 O O . ARG B 1 295 ? 6.172 -32.781 -16.562 1 98.62 295 ARG B O 1
ATOM 6930 N N . VAL B 1 296 ? 8.266 -32.75 -17.344 1 98.81 296 VAL B N 1
ATOM 6931 C CA . VAL B 1 296 ? 7.891 -32.062 -18.578 1 98.81 296 VAL B CA 1
ATOM 6932 C C . VAL B 1 296 ? 6.945 -32.969 -19.391 1 98.81 296 VAL B C 1
ATOM 6934 O O . VAL B 1 296 ? 5.922 -32.5 -19.891 1 98.81 296 VAL B O 1
ATOM 6937 N N . ALA B 1 297 ? 7.258 -34.25 -19.484 1 98.75 297 ALA B N 1
ATOM 6938 C CA . ALA B 1 297 ? 6.406 -35.188 -20.203 1 98.75 297 ALA B CA 1
ATOM 6939 C C . ALA B 1 297 ? 5.031 -35.281 -19.562 1 98.75 297 ALA B C 1
ATOM 6941 O O . ALA B 1 297 ? 4.012 -35.344 -20.25 1 98.75 297 ALA B O 1
ATOM 6942 N N . THR B 1 298 ? 5.062 -35.406 -18.266 1 98.81 298 THR B N 1
ATOM 6943 C CA . THR B 1 298 ? 3.805 -35.5 -17.516 1 98.81 298 THR B CA 1
ATOM 6944 C C . THR B 1 298 ? 2.938 -34.281 -17.797 1 98.81 298 THR B C 1
ATOM 6946 O O . THR B 1 298 ? 1.739 -34.406 -18.047 1 98.81 298 THR B O 1
ATOM 6949 N N . THR B 1 299 ? 3.52 -33.062 -17.703 1 98.88 299 THR B N 1
ATOM 6950 C CA . THR B 1 299 ? 2.811 -31.828 -17.984 1 98.88 299 THR B CA 1
ATOM 6951 C C . THR B 1 299 ? 2.236 -31.844 -19.406 1 98.88 299 THR B C 1
ATOM 6953 O O . THR B 1 299 ? 1.077 -31.484 -19.609 1 98.88 299 THR B O 1
ATOM 6956 N N . ARG B 1 300 ? 3.01 -32.281 -20.359 1 98.81 300 ARG B N 1
ATOM 6957 C CA . ARG B 1 300 ? 2.557 -32.375 -21.734 1 98.81 300 ARG B CA 1
ATOM 6958 C C . ARG B 1 300 ? 1.352 -33.312 -21.859 1 98.81 300 ARG B C 1
ATOM 6960 O O . ARG B 1 300 ? 0.388 -33 -22.562 1 98.81 300 ARG B O 1
ATOM 6967 N N . HIS B 1 301 ? 1.412 -34.438 -21.188 1 98.88 301 HIS B N 1
ATOM 6968 C CA . HIS B 1 301 ? 0.343 -35.406 -21.281 1 98.88 301 HIS B CA 1
ATOM 6969 C C . HIS B 1 301 ? -0.948 -34.875 -20.656 1 98.88 301 HIS B C 1
ATOM 6971 O O . HIS B 1 301 ? -2.041 -35.156 -21.156 1 98.88 301 HIS B O 1
ATOM 6977 N N . VAL B 1 302 ? -0.834 -34.125 -19.562 1 98.94 302 VAL B N 1
ATOM 6978 C CA . VAL B 1 302 ? -2.012 -33.5 -18.969 1 98.94 302 VAL B CA 1
ATOM 6979 C C . VAL B 1 302 ? -2.635 -32.531 -19.969 1 98.94 302 VAL B C 1
ATOM 6981 O O . VAL B 1 302 ? -3.848 -32.562 -20.188 1 98.94 302 VAL B O 1
ATOM 6984 N N . LEU B 1 303 ? -1.799 -31.672 -20.594 1 98.88 303 LEU B N 1
ATOM 6985 C CA . LEU B 1 303 ? -2.281 -30.703 -21.562 1 98.88 303 LEU B CA 1
ATOM 6986 C C . LEU B 1 303 ? -2.932 -31.406 -22.75 1 98.88 303 LEU B C 1
ATOM 6988 O O . LEU B 1 303 ? -3.992 -30.984 -23.219 1 98.88 303 LEU B O 1
ATOM 6992 N N . GLU B 1 304 ? -2.305 -32.5 -23.25 1 98.69 304 GLU B N 1
ATOM 6993 C CA . GLU B 1 304 ? -2.861 -33.281 -24.344 1 98.69 304 GLU B CA 1
ATOM 6994 C C . GLU B 1 304 ? -4.25 -33.812 -24 1 98.69 304 GLU B C 1
ATOM 6996 O O . GLU B 1 304 ? -5.172 -33.719 -24.812 1 98.69 304 GLU B O 1
ATOM 7001 N N . GLY B 1 305 ? -4.297 -34.344 -22.844 1 98.75 305 GLY B N 1
ATOM 7002 C CA . GLY B 1 305 ? -5.574 -34.875 -22.422 1 98.75 305 GLY B CA 1
ATOM 7003 C C . GLY B 1 305 ? -6.668 -33.812 -22.344 1 98.75 305 GLY B C 1
ATOM 7004 O O . GLY B 1 305 ? -7.773 -34.031 -22.844 1 98.75 305 GLY B O 1
ATOM 7005 N N . LEU B 1 306 ? -6.41 -32.688 -21.766 1 98.75 306 LEU B N 1
ATOM 7006 C CA . LEU B 1 306 ? -7.414 -31.641 -21.594 1 98.75 306 LEU B CA 1
ATOM 7007 C C . LEU B 1 306 ? -7.801 -31.031 -22.938 1 98.75 306 LEU B C 1
ATOM 7009 O O . LEU B 1 306 ? -8.977 -30.75 -23.172 1 98.75 306 LEU B O 1
ATOM 7013 N N . LEU B 1 307 ? -6.797 -30.797 -23.812 1 98.69 307 LEU B N 1
ATOM 7014 C CA . LEU B 1 307 ? -7.102 -30.281 -25.141 1 98.69 307 LEU B CA 1
ATOM 7015 C C . LEU B 1 307 ? -8.031 -31.234 -25.891 1 98.69 307 LEU B C 1
ATOM 7017 O O . LEU B 1 307 ? -9.016 -30.797 -26.484 1 98.69 307 LEU B O 1
ATOM 7021 N N . ARG B 1 308 ? -7.719 -32.5 -25.844 1 98.44 308 ARG B N 1
ATOM 7022 C CA . ARG B 1 308 ? -8.523 -33.5 -26.531 1 98.44 308 ARG B CA 1
ATOM 7023 C C . ARG B 1 308 ? -9.945 -33.531 -25.984 1 98.44 308 ARG B C 1
ATOM 7025 O O . ARG B 1 308 ? -10.914 -33.531 -26.766 1 98.44 308 ARG B O 1
ATOM 7032 N N . LEU B 1 309 ? -10.086 -33.562 -24.719 1 98.62 309 LEU B N 1
ATOM 7033 C CA . LEU B 1 309 ? -11.391 -33.688 -24.078 1 98.62 309 LEU B CA 1
ATOM 7034 C C . LEU B 1 309 ? -12.227 -32.438 -24.312 1 98.62 309 LEU B C 1
ATOM 7036 O O . LEU B 1 309 ? -13.438 -32.531 -24.562 1 98.62 309 LEU B O 1
ATOM 7040 N N . VAL B 1 310 ? -11.641 -31.234 -24.266 1 98.44 310 VAL B N 1
ATOM 7041 C CA . VAL B 1 310 ? -12.375 -30 -24.5 1 98.44 310 VAL B CA 1
ATOM 7042 C C . VAL B 1 310 ? -12.758 -29.891 -25.969 1 98.44 310 VAL B C 1
ATOM 7044 O O . VAL B 1 310 ? -13.844 -29.406 -26.297 1 98.44 310 VAL B O 1
ATOM 7047 N N . ALA B 1 311 ? -11.859 -30.344 -26.844 1 97.94 311 ALA B N 1
ATOM 7048 C CA . ALA B 1 311 ? -12.195 -30.344 -28.266 1 97.94 311 ALA B CA 1
ATOM 7049 C C . ALA B 1 311 ? -13.414 -31.234 -28.531 1 97.94 311 ALA B C 1
ATOM 7051 O O . ALA B 1 311 ? -14.266 -30.891 -29.359 1 97.94 311 ALA B O 1
ATOM 7052 N N . ARG B 1 312 ? -13.492 -32.281 -27.859 1 97.44 312 ARG B N 1
ATOM 7053 C CA . ARG B 1 312 ? -14.57 -33.25 -28.062 1 97.44 312 ARG B CA 1
ATOM 7054 C C . ARG B 1 312 ? -15.867 -32.75 -27.422 1 97.44 312 ARG B C 1
ATOM 7056 O O . ARG B 1 312 ? -16.922 -32.781 -28.047 1 97.44 312 ARG B O 1
ATOM 7063 N N . ASP B 1 313 ? -15.773 -32.281 -26.234 1 96.81 313 ASP B N 1
ATOM 7064 C CA . ASP B 1 313 ? -16.969 -32 -25.438 1 96.81 313 ASP B CA 1
ATOM 7065 C C . ASP B 1 313 ? -17.219 -30.5 -25.344 1 96.81 313 ASP B C 1
ATOM 7067 O O . ASP B 1 313 ? -18.109 -30.062 -24.609 1 96.81 313 ASP B O 1
ATOM 7071 N N . GLY B 1 314 ? -16.453 -29.719 -26.031 1 95.56 314 GLY B N 1
ATOM 7072 C CA . GLY B 1 314 ? -16.406 -28.281 -25.844 1 95.56 314 GLY B CA 1
ATOM 7073 C C . GLY B 1 314 ? -17.75 -27.609 -26.047 1 95.56 314 GLY B C 1
ATOM 7074 O O . GLY B 1 314 ? -18.125 -26.688 -25.297 1 95.56 314 GLY B O 1
ATOM 7075 N N . GLN B 1 315 ? -18.469 -28.016 -27 1 95.25 315 GLN B N 1
ATOM 7076 C CA . GLN B 1 315 ? -19.75 -27.391 -27.281 1 95.25 315 GLN B CA 1
ATOM 7077 C C . GLN B 1 315 ? -20.75 -27.609 -26.141 1 95.25 315 GLN B C 1
ATOM 7079 O O . GLN B 1 315 ? -21.469 -26.688 -25.766 1 95.25 315 GLN B O 1
ATOM 7084 N N . ALA B 1 316 ? -20.766 -28.797 -25.641 1 96.44 316 ALA B N 1
ATOM 7085 C CA . ALA B 1 316 ? -21.625 -29.078 -24.516 1 96.44 316 ALA B CA 1
ATOM 7086 C C . ALA B 1 316 ? -21.219 -28.281 -23.281 1 96.44 316 ALA B C 1
ATOM 7088 O O . ALA B 1 316 ? -22.078 -27.797 -22.531 1 96.44 316 ALA B O 1
ATOM 7089 N N . LEU B 1 317 ? -19.969 -28.188 -23.031 1 97.44 317 LEU B N 1
ATOM 7090 C CA . LEU B 1 317 ? -19.453 -27.422 -21.906 1 97.44 317 LEU B CA 1
ATOM 7091 C C . LEU B 1 317 ? -19.781 -25.938 -22.062 1 97.44 317 LEU B C 1
ATOM 7093 O O . LEU B 1 317 ? -20.109 -25.266 -21.078 1 97.44 317 LEU B O 1
ATOM 7097 N N . MET B 1 318 ? -19.703 -25.453 -23.266 1 97.38 318 MET B N 1
ATOM 7098 C CA . MET B 1 318 ? -20.016 -24.047 -23.547 1 97.38 318 MET B CA 1
ATOM 7099 C C . MET B 1 318 ? -21.5 -23.766 -23.297 1 97.38 318 MET B C 1
ATOM 7101 O O . MET B 1 318 ? -21.844 -22.688 -22.812 1 97.38 318 MET B O 1
ATOM 7105 N N . LYS B 1 319 ? -22.297 -24.703 -23.656 1 96.88 319 LYS B N 1
ATOM 7106 C CA . LYS B 1 319 ? -23.719 -24.562 -23.391 1 96.88 319 LYS B CA 1
ATOM 7107 C C . LYS B 1 319 ? -24 -24.484 -21.891 1 96.88 319 LYS B C 1
ATOM 7109 O O . LYS B 1 319 ? -24.797 -23.672 -21.453 1 96.88 319 LYS B O 1
ATOM 7114 N N . ALA B 1 320 ? -23.375 -25.359 -21.156 1 97.19 320 ALA B N 1
ATOM 7115 C CA . ALA B 1 320 ? -23.531 -25.328 -19.703 1 97.19 320 ALA B CA 1
ATOM 7116 C C . ALA B 1 320 ? -23.047 -24 -19.125 1 97.19 320 ALA B C 1
ATOM 7118 O O . ALA B 1 320 ? -23.703 -23.438 -18.25 1 97.19 320 ALA B O 1
ATOM 7119 N N . ARG B 1 321 ? -21.938 -23.547 -19.594 1 96.81 321 ARG B N 1
ATOM 7120 C CA . ARG B 1 321 ? -21.391 -22.266 -19.172 1 96.81 321 ARG B CA 1
ATOM 7121 C C . ARG B 1 321 ? -22.359 -21.125 -19.469 1 96.81 321 ARG B C 1
ATOM 7123 O O . ARG B 1 321 ? -22.547 -20.219 -18.656 1 96.81 321 ARG B O 1
ATOM 7130 N N . ALA B 1 322 ? -22.922 -21.141 -20.641 1 96.94 322 ALA B N 1
ATOM 7131 C CA . ALA B 1 322 ? -23.859 -20.094 -21.047 1 96.94 322 ALA B CA 1
ATOM 7132 C C . ALA B 1 322 ? -25.062 -20.062 -20.094 1 96.94 322 ALA B C 1
ATOM 7134 O O . ALA B 1 322 ? -25.578 -18.984 -19.781 1 96.94 322 ALA B O 1
ATOM 7135 N N . ALA B 1 323 ? -25.469 -21.203 -19.703 1 97 323 ALA B N 1
ATOM 7136 C CA . ALA B 1 323 ? -26.609 -21.281 -18.797 1 97 323 ALA B CA 1
ATOM 7137 C C . ALA B 1 323 ? -26.25 -20.672 -17.438 1 97 323 ALA B C 1
ATOM 7139 O O . ALA B 1 323 ? -27.062 -19.969 -16.828 1 97 323 ALA B O 1
ATOM 7140 N N . VAL B 1 324 ? -25.094 -20.984 -16.969 1 97.31 324 VAL B N 1
ATOM 7141 C CA . VAL B 1 324 ? -24.625 -20.453 -15.695 1 97.31 324 VAL B CA 1
ATOM 7142 C C . VAL B 1 324 ? -24.469 -18.938 -15.797 1 97.31 324 VAL B C 1
ATOM 7144 O O . VAL B 1 324 ? -24.781 -18.219 -14.859 1 97.31 324 VAL B O 1
ATOM 7147 N N . ASP B 1 325 ? -23.984 -18.438 -16.922 1 97.75 325 ASP B N 1
ATOM 7148 C CA . ASP B 1 325 ? -23.844 -17.016 -17.141 1 97.75 325 ASP B CA 1
ATOM 7149 C C . ASP B 1 325 ? -25.203 -16.312 -17.141 1 97.75 325 ASP B C 1
ATOM 7151 O O . ASP B 1 325 ? -25.359 -15.25 -16.562 1 97.75 325 ASP B O 1
ATOM 7155 N N . ALA B 1 326 ? -26.094 -16.922 -17.812 1 97.81 326 ALA B N 1
ATOM 7156 C CA . ALA B 1 326 ? -27.438 -16.359 -17.891 1 97.81 326 ALA B CA 1
ATOM 7157 C C . ALA B 1 326 ? -28.078 -16.25 -16.516 1 97.81 326 ALA B C 1
ATOM 7159 O O . ALA B 1 326 ? -28.766 -15.281 -16.203 1 97.81 326 ALA B O 1
ATOM 7160 N N . GLU B 1 327 ? -27.859 -17.266 -15.766 1 97.31 327 GLU B N 1
ATOM 7161 C CA . GLU B 1 327 ? -28.359 -17.266 -14.391 1 97.31 327 GLU B CA 1
ATOM 7162 C C . GLU B 1 327 ? -27.797 -16.078 -13.609 1 97.31 327 GLU B C 1
ATOM 7164 O O . GLU B 1 327 ? -28.547 -15.375 -12.914 1 97.31 327 GLU B O 1
ATOM 7169 N N . ALA B 1 328 ? -26.516 -15.852 -13.672 1 97.44 328 ALA B N 1
ATOM 7170 C CA . ALA B 1 328 ? -25.859 -14.758 -12.953 1 97.44 328 ALA B CA 1
ATOM 7171 C C . ALA B 1 328 ? -26.328 -13.406 -13.477 1 97.44 328 ALA B C 1
ATOM 7173 O O . ALA B 1 328 ? -26.578 -12.477 -12.695 1 97.44 328 ALA B O 1
ATOM 7174 N N . GLU B 1 329 ? -26.469 -13.32 -14.805 1 97.62 329 GLU B N 1
ATOM 7175 C CA . GLU B 1 329 ? -26.922 -12.086 -15.438 1 97.62 329 GLU B CA 1
ATOM 7176 C C . GLU B 1 329 ? -28.344 -11.734 -15.023 1 97.62 329 GLU B C 1
ATOM 7178 O O . GLU B 1 329 ? -28.719 -10.562 -14.992 1 97.62 329 GLU B O 1
ATOM 7183 N N . ALA B 1 330 ? -29.016 -12.734 -14.688 1 97.62 330 ALA B N 1
ATOM 7184 C CA . ALA B 1 330 ? -30.406 -12.547 -14.266 1 97.62 330 ALA B CA 1
ATOM 7185 C C . ALA B 1 330 ? -30.484 -12.211 -12.781 1 97.62 330 ALA B C 1
ATOM 7187 O O . ALA B 1 330 ? -31.562 -12 -12.242 1 97.62 330 ALA B O 1
ATOM 7188 N N . GLY B 1 331 ? -29.375 -12.18 -12.102 1 96.44 331 GLY B N 1
ATOM 7189 C CA . GLY B 1 331 ? -29.328 -11.836 -10.688 1 96.44 331 GLY B CA 1
ATOM 7190 C C . GLY B 1 331 ? -29.688 -12.992 -9.773 1 96.44 331 GLY B C 1
ATOM 7191 O O . GLY B 1 331 ? -30.094 -12.789 -8.633 1 96.44 331 GLY B O 1
ATOM 7192 N N . LYS B 1 332 ? -29.484 -14.18 -10.258 1 95.69 332 LYS B N 1
ATOM 7193 C CA . LYS B 1 332 ? -29.938 -15.344 -9.5 1 95.69 332 LYS B CA 1
ATOM 7194 C C . LYS B 1 332 ? -28.766 -16.062 -8.828 1 95.69 332 LYS B C 1
ATOM 7196 O O . LYS B 1 332 ? -28.969 -16.938 -7.984 1 95.69 332 LYS B O 1
ATOM 7201 N N . ALA B 1 333 ? -27.562 -15.75 -9.156 1 95 333 ALA B N 1
ATOM 7202 C CA . ALA B 1 333 ? -26.375 -16.344 -8.547 1 95 333 ALA B CA 1
ATOM 7203 C C . ALA B 1 333 ? -25.906 -15.531 -7.348 1 95 333 ALA B C 1
ATOM 7205 O O . ALA B 1 333 ? -24.797 -15.008 -7.34 1 95 333 ALA B O 1
ATOM 7206 N N . ARG B 1 334 ? -26.672 -15.523 -6.25 1 95.44 334 ARG B N 1
ATOM 7207 C CA . ARG B 1 334 ? -26.375 -14.594 -5.164 1 95.44 334 ARG B CA 1
ATOM 7208 C C . ARG B 1 334 ? -25.797 -15.32 -3.959 1 95.44 334 ARG B C 1
ATOM 7210 O O . ARG B 1 334 ? -25.172 -14.703 -3.086 1 95.44 334 ARG B O 1
ATOM 7217 N N . GLU B 1 335 ? -26.062 -16.609 -3.811 1 96.75 335 GLU B N 1
ATOM 7218 C CA . GLU B 1 335 ? -25.5 -17.375 -2.701 1 96.75 335 GLU B CA 1
ATOM 7219 C C . GLU B 1 335 ? -24.047 -17.781 -2.986 1 96.75 335 GLU B C 1
ATOM 7221 O O . GLU B 1 335 ? -23.781 -18.531 -3.93 1 96.75 335 GLU B O 1
ATOM 7226 N N . VAL B 1 336 ? -23.109 -17.281 -2.234 1 97.62 336 VAL B N 1
ATOM 7227 C CA . VAL B 1 336 ? -21.688 -17.484 -2.504 1 97.62 336 VAL B CA 1
ATOM 7228 C C . VAL B 1 336 ? -21 -18.062 -1.264 1 97.62 336 VAL B C 1
ATOM 7230 O O . VAL B 1 336 ? -21.188 -17.547 -0.156 1 97.62 336 VAL B O 1
ATOM 7233 N N . VAL B 1 337 ? -20.266 -19.125 -1.391 1 97.62 337 VAL B N 1
ATOM 7234 C CA . VAL B 1 337 ? -19.375 -19.641 -0.348 1 97.62 337 VAL B CA 1
ATOM 7235 C C . VAL B 1 337 ? -18.047 -18.906 -0.404 1 97.62 337 VAL B C 1
ATOM 7237 O O . VAL B 1 337 ? -17.328 -18.984 -1.402 1 97.62 337 VAL B O 1
ATOM 7240 N N . LEU B 1 338 ? -17.703 -18.203 0.628 1 98.06 338 LEU B N 1
ATOM 7241 C CA . LEU B 1 338 ? -16.484 -17.422 0.682 1 98.06 338 LEU B CA 1
ATOM 7242 C C . LEU B 1 338 ? -15.312 -18.266 1.172 1 98.06 338 LEU B C 1
ATOM 7244 O O . LEU B 1 338 ? -14.148 -17.953 0.88 1 98.06 338 LEU B O 1
ATOM 7248 N N . ALA B 1 339 ? -15.609 -19.297 1.983 1 97.62 339 ALA B N 1
ATOM 7249 C CA . ALA B 1 339 ? -14.594 -20.203 2.508 1 97.62 339 ALA B CA 1
ATOM 7250 C C . ALA B 1 339 ? -15.148 -21.609 2.691 1 97.62 339 ALA B C 1
ATOM 7252 O O . ALA B 1 339 ? -16.297 -21.781 3.119 1 97.62 339 ALA B O 1
ATOM 7253 N N . TRP B 1 340 ? -14.312 -22.562 2.383 1 96.94 340 TRP B N 1
ATOM 7254 C CA . TRP B 1 340 ? -14.641 -23.984 2.547 1 96.94 340 TRP B CA 1
ATOM 7255 C C . TRP B 1 340 ? -13.797 -24.609 3.656 1 96.94 340 TRP B C 1
ATOM 7257 O O . TRP B 1 340 ? -12.695 -24.125 3.955 1 96.94 340 TRP B O 1
ATOM 7267 N N . GLU B 1 341 ? -14.352 -25.594 4.25 1 96 341 GLU B N 1
ATOM 7268 C CA . GLU B 1 341 ? -13.578 -26.422 5.16 1 96 341 GLU B CA 1
ATOM 7269 C C . GLU B 1 341 ? -13.773 -27.906 4.859 1 96 341 GLU B C 1
ATOM 7271 O O . GLU B 1 341 ? -14.812 -28.297 4.312 1 96 341 GLU B O 1
ATOM 7276 N N . THR B 1 342 ? -12.75 -28.625 5.078 1 95.94 342 THR B N 1
ATOM 7277 C CA . THR B 1 342 ? -12.836 -30.078 5.016 1 95.94 342 THR B CA 1
ATOM 7278 C C . THR B 1 342 ? -13.203 -30.656 6.379 1 95.94 342 THR B C 1
ATOM 7280 O O . THR B 1 342 ? -12.594 -30.312 7.391 1 95.94 342 THR B O 1
ATOM 7283 N N . THR B 1 343 ? -14.18 -31.578 6.402 1 96.69 343 THR B N 1
ATOM 7284 C CA . THR B 1 343 ? -14.594 -32.156 7.668 1 96.69 343 THR B CA 1
ATOM 7285 C C . THR B 1 343 ? -13.586 -33.219 8.133 1 96.69 343 THR B C 1
ATOM 7287 O O . THR B 1 343 ? -12.625 -33.5 7.426 1 96.69 343 THR B O 1
ATOM 7290 N N . ASP B 1 344 ? -13.82 -33.781 9.32 1 96.19 344 ASP B N 1
ATOM 7291 C CA . ASP B 1 344 ? -12.914 -34.781 9.883 1 96.19 344 ASP B CA 1
ATOM 7292 C C . ASP B 1 344 ? -13.289 -36.188 9.43 1 96.19 344 ASP B C 1
ATOM 7294 O O . ASP B 1 344 ? -12.641 -37.156 9.82 1 96.19 344 ASP B O 1
ATOM 7298 N N . LYS B 1 345 ? -14.32 -36.219 8.594 1 97.62 345 LYS B N 1
ATOM 7299 C CA . LYS B 1 345 ? -14.664 -37.5 8.031 1 97.62 345 LYS B CA 1
ATOM 7300 C C . LYS B 1 345 ? -13.656 -37.938 6.973 1 97.62 345 LYS B C 1
ATOM 7302 O O . LYS B 1 345 ? -13.367 -37.188 6.035 1 97.62 345 LYS B O 1
ATOM 7307 N N . SER B 1 346 ? -13.062 -39.094 7.168 1 97.69 346 SER B N 1
ATOM 7308 C CA . SER B 1 346 ? -12.055 -39.562 6.23 1 97.69 346 SER B CA 1
ATOM 7309 C C . SER B 1 346 ? -12.344 -41 5.789 1 97.69 346 SER B C 1
ATOM 7311 O O . SER B 1 346 ? -13.164 -41.688 6.398 1 97.69 346 SER B O 1
ATOM 7313 N N . ARG B 1 347 ? -11.852 -41.406 4.691 1 97.94 347 ARG B N 1
ATOM 7314 C CA . ARG B 1 347 ? -11.773 -42.812 4.246 1 97.94 347 ARG B CA 1
ATOM 7315 C C . ARG B 1 347 ? -10.336 -43.188 3.916 1 97.94 347 ARG B C 1
ATOM 7317 O O . ARG B 1 347 ? -9.539 -42.344 3.494 1 97.94 347 ARG B O 1
ATOM 7324 N N . PRO B 1 348 ? -10.023 -44.469 4.129 1 98.12 348 PRO B N 1
ATOM 7325 C CA . PRO B 1 348 ? -8.672 -44.875 3.764 1 98.12 348 PRO B CA 1
ATOM 7326 C C . PRO B 1 348 ? -8.453 -44.938 2.252 1 98.12 348 PRO B C 1
ATOM 7328 O O . PRO B 1 348 ? -9.359 -45.312 1.51 1 98.12 348 PRO B O 1
ATOM 7331 N N . ILE B 1 349 ? -7.32 -44.531 1.833 1 98.06 349 ILE B N 1
ATOM 7332 C CA . ILE B 1 349 ? -6.918 -44.719 0.443 1 98.06 349 ILE B CA 1
ATOM 7333 C C . ILE B 1 349 ? -5.512 -45.312 0.386 1 98.06 349 ILE B C 1
ATOM 7335 O O . ILE B 1 349 ? -4.73 -45.156 1.328 1 98.06 349 ILE B O 1
ATOM 7339 N N . ASP B 1 350 ? -5.262 -46 -0.681 1 97.75 350 ASP B N 1
ATOM 7340 C CA . ASP B 1 350 ? -3.891 -46.406 -0.982 1 97.75 350 ASP B CA 1
ATOM 7341 C C . ASP B 1 350 ? -3.09 -45.25 -1.57 1 97.75 350 ASP B C 1
ATOM 7343 O O . ASP B 1 350 ? -3.553 -44.562 -2.49 1 97.75 350 ASP B O 1
ATOM 7347 N N . PHE B 1 351 ? -1.982 -45 -0.988 1 98.12 351 PHE B N 1
ATOM 7348 C CA . PHE B 1 351 ? -1.071 -43.969 -1.416 1 98.12 351 PHE B CA 1
ATOM 7349 C C . PHE B 1 351 ? 0.319 -44.531 -1.688 1 98.12 351 PHE B C 1
ATOM 7351 O O . PHE B 1 351 ? 0.924 -45.156 -0.814 1 98.12 351 PHE B O 1
ATOM 7358 N N . ARG B 1 352 ? 0.826 -44.312 -2.877 1 98.19 352 ARG B N 1
ATOM 7359 C CA . ARG B 1 352 ? 2.117 -44.875 -3.258 1 98.19 352 ARG B CA 1
ATOM 7360 C C . ARG B 1 352 ? 3.262 -44 -2.801 1 98.19 352 ARG B C 1
ATOM 7362 O O . ARG B 1 352 ? 3.516 -42.938 -3.4 1 98.19 352 ARG B O 1
ATOM 7369 N N . GLY B 1 353 ? 3.934 -44.5 -1.766 1 97.62 353 GLY B N 1
ATOM 7370 C CA . GLY B 1 353 ? 5.082 -43.812 -1.214 1 97.62 353 GLY B CA 1
ATOM 7371 C C . GLY B 1 353 ? 6.352 -44.625 -1.23 1 97.62 353 GLY B C 1
ATOM 7372 O O . GLY B 1 353 ? 6.59 -45.406 -2.17 1 97.62 353 GLY B O 1
ATOM 7373 N N . TYR B 1 354 ? 7.262 -44.25 -0.245 1 97.81 354 TYR B N 1
ATOM 7374 C CA . TYR B 1 354 ? 8.516 -44.969 -0.023 1 97.81 354 TYR B CA 1
ATOM 7375 C C . TYR B 1 354 ? 8.641 -45.406 1.432 1 97.81 354 TYR B C 1
ATOM 7377 O O . TYR B 1 354 ? 8.008 -44.812 2.318 1 97.81 354 TYR B O 1
ATOM 7385 N N . ALA B 1 355 ? 9.477 -46.375 1.599 1 97.88 355 ALA B N 1
ATOM 7386 C CA . ALA B 1 355 ? 9.844 -46.688 2.98 1 97.88 355 ALA B CA 1
ATOM 7387 C C . ALA B 1 355 ? 10.461 -45.469 3.664 1 97.88 355 ALA B C 1
ATOM 7389 O O . ALA B 1 355 ? 11.227 -44.719 3.043 1 97.88 355 ALA B O 1
ATOM 7390 N N . TYR B 1 356 ? 10.039 -45.281 4.949 1 96.94 356 TYR B N 1
ATOM 7391 C CA . TYR B 1 356 ? 10.578 -44.125 5.652 1 96.94 356 TYR B CA 1
ATOM 7392 C C . TYR B 1 356 ? 10.789 -44.438 7.129 1 96.94 356 TYR B C 1
ATOM 7394 O O . TYR B 1 356 ? 10.227 -45.406 7.656 1 96.94 356 TYR B O 1
ATOM 7402 N N . GLU B 1 357 ? 11.688 -43.719 7.738 1 95.62 357 GLU B N 1
ATOM 7403 C CA . GLU B 1 357 ? 11.93 -43.719 9.18 1 95.62 357 GLU B CA 1
ATOM 7404 C C . GLU B 1 357 ? 11.664 -42.344 9.789 1 95.62 357 GLU B C 1
ATOM 7406 O O . GLU B 1 357 ? 12.055 -41.312 9.227 1 95.62 357 GLU B O 1
ATOM 7411 N N . ARG B 1 358 ? 10.922 -42.344 10.766 1 94.19 358 ARG B N 1
ATOM 7412 C CA . ARG B 1 358 ? 10.648 -41.125 11.547 1 94.19 358 ARG B CA 1
ATOM 7413 C C . ARG B 1 358 ? 11.234 -41.25 12.945 1 94.19 358 ARG B C 1
ATOM 7415 O O . ARG B 1 358 ? 10.898 -42.156 13.703 1 94.19 358 ARG B O 1
ATOM 7422 N N . SER B 1 359 ? 12.219 -40.438 13.289 1 92.62 359 SER B N 1
ATOM 7423 C CA . SER B 1 359 ? 12.906 -40.5 14.578 1 92.62 359 SER B CA 1
ATOM 7424 C C . SER B 1 359 ? 13.297 -39.125 15.07 1 92.62 359 SER B C 1
ATOM 7426 O O . SER B 1 359 ? 13.344 -38.156 14.297 1 92.62 359 SER B O 1
ATOM 7428 N N . PRO B 1 360 ? 13.539 -39.031 16.375 1 93.44 360 PRO B N 1
ATOM 7429 C CA . PRO B 1 360 ? 14.008 -37.719 16.875 1 93.44 360 PRO B CA 1
ATOM 7430 C C . PRO B 1 360 ? 15.367 -37.312 16.328 1 93.44 360 PRO B C 1
ATOM 7432 O O . PRO B 1 360 ? 16.25 -38.188 16.156 1 93.44 360 PRO B O 1
ATOM 7435 N N . SER B 1 361 ? 15.562 -36.062 16.047 1 94.06 361 SER B N 1
ATOM 7436 C CA . SER B 1 361 ? 16.828 -35.531 15.562 1 94.06 361 SER B CA 1
ATOM 7437 C C . SER B 1 361 ? 17.672 -34.969 16.703 1 94.06 361 SER B C 1
ATOM 7439 O O . SER B 1 361 ? 17.156 -34.188 17.531 1 94.06 361 SER B O 1
ATOM 7441 N N . ASP B 1 362 ? 18.922 -35.312 16.734 1 91.69 362 ASP B N 1
ATOM 7442 C CA . ASP B 1 362 ? 19.844 -34.75 17.719 1 91.69 362 ASP B CA 1
ATOM 7443 C C . ASP B 1 362 ? 20.219 -33.312 17.359 1 91.69 362 ASP B C 1
ATOM 7445 O O . ASP B 1 362 ? 20.75 -32.562 18.188 1 91.69 362 ASP B O 1
ATOM 7449 N N . LEU B 1 363 ? 19.891 -32.938 16.156 1 94.06 363 LEU B N 1
ATOM 7450 C CA . LEU B 1 363 ? 20.219 -31.609 15.688 1 94.06 363 LEU B CA 1
ATOM 7451 C C . LEU B 1 363 ? 19.062 -30.641 15.969 1 94.06 363 LEU B C 1
ATOM 7453 O O . LEU B 1 363 ? 19.234 -29.672 16.703 1 94.06 363 LEU B O 1
ATOM 7457 N N . SER B 1 364 ? 17.844 -30.953 15.516 1 92.38 364 SER B N 1
ATOM 7458 C CA . SER B 1 364 ? 16.703 -30.062 15.664 1 92.38 364 SER B CA 1
ATOM 7459 C C . SER B 1 364 ? 15.945 -30.344 16.953 1 92.38 364 SER B C 1
ATOM 7461 O O . SER B 1 364 ? 15.141 -29.516 17.391 1 92.38 364 SER B O 1
ATOM 7463 N N . GLN B 1 365 ? 16.141 -31.469 17.547 1 91.69 365 GLN B N 1
ATOM 7464 C CA . GLN B 1 365 ? 15.438 -31.922 18.734 1 91.69 365 GLN B CA 1
ATOM 7465 C C . GLN B 1 365 ? 13.953 -32.156 18.453 1 91.69 365 GLN B C 1
ATOM 7467 O O . GLN B 1 365 ? 13.125 -32.094 19.375 1 91.69 365 GLN B O 1
ATOM 7472 N N . ARG B 1 366 ? 13.531 -32.312 17.203 1 91.06 366 ARG B N 1
ATOM 7473 C CA . ARG B 1 366 ? 12.188 -32.688 16.75 1 91.06 366 ARG B CA 1
ATOM 7474 C C . ARG B 1 366 ? 12.211 -33.938 15.875 1 91.06 366 ARG B C 1
ATOM 7476 O O . ARG B 1 366 ? 13.273 -34.312 15.391 1 91.06 366 ARG B O 1
ATOM 7483 N N . PRO B 1 367 ? 11.078 -34.469 15.852 1 91.5 367 PRO B N 1
ATOM 7484 C CA . PRO B 1 367 ? 11.031 -35.562 14.898 1 91.5 367 PRO B CA 1
ATOM 7485 C C . PRO B 1 367 ? 11.328 -35.125 13.469 1 91.5 367 PRO B C 1
ATOM 7487 O O . PRO B 1 367 ? 10.984 -34.031 13.078 1 91.5 367 PRO B O 1
ATOM 7490 N N . TRP B 1 368 ? 12.047 -35.938 12.773 1 90.44 368 TRP B N 1
ATOM 7491 C CA . TRP B 1 368 ? 12.219 -35.719 11.344 1 90.44 368 TRP B CA 1
ATOM 7492 C C . TRP B 1 368 ? 12.109 -37.031 10.57 1 90.44 368 TRP B C 1
ATOM 7494 O O . TRP B 1 368 ? 12.211 -38.125 11.148 1 90.44 368 TRP B O 1
ATOM 7504 N N . ILE B 1 369 ? 11.789 -36.969 9.359 1 94.81 369 ILE B N 1
ATOM 7505 C CA . ILE B 1 369 ? 11.508 -38.125 8.516 1 94.81 369 ILE B CA 1
ATOM 7506 C C . ILE B 1 369 ? 12.617 -38.312 7.48 1 94.81 369 ILE B C 1
ATOM 7508 O O . ILE B 1 369 ? 13.148 -37.312 6.969 1 94.81 369 ILE B O 1
ATOM 7512 N N . ARG B 1 370 ? 12.969 -39.562 7.238 1 94.69 370 ARG B N 1
ATOM 7513 C CA . ARG B 1 370 ? 13.906 -39.969 6.188 1 94.69 370 ARG B CA 1
ATOM 7514 C C . ARG B 1 370 ? 13.273 -40.969 5.23 1 94.69 370 ARG B C 1
ATOM 7516 O O . ARG B 1 370 ? 12.898 -42.062 5.637 1 94.69 370 ARG B O 1
ATOM 7523 N N . TYR B 1 371 ? 13.188 -40.562 3.961 1 95.62 371 TYR B N 1
ATOM 7524 C CA . TYR B 1 371 ? 12.625 -41.438 2.943 1 95.62 371 TYR B CA 1
ATOM 7525 C C . TYR B 1 371 ? 13.711 -42.312 2.309 1 95.62 371 TYR B C 1
ATOM 7527 O O . TYR B 1 371 ? 14.867 -41.875 2.207 1 95.62 371 TYR B O 1
ATOM 7535 N N . ASP B 1 372 ? 13.383 -43.531 1.934 1 96.31 372 ASP B N 1
ATOM 7536 C CA . ASP B 1 372 ? 14.227 -44.375 1.107 1 96.31 372 ASP B CA 1
ATOM 7537 C C . ASP B 1 372 ? 13.625 -44.562 -0.283 1 96.31 372 ASP B C 1
ATOM 7539 O O . ASP B 1 372 ? 12.906 -45.531 -0.525 1 96.31 372 ASP B O 1
ATOM 7543 N N . PRO B 1 373 ? 13.961 -43.719 -1.19 1 94.62 373 PRO B N 1
ATOM 7544 C CA . PRO B 1 373 ? 13.312 -43.75 -2.506 1 94.62 373 PRO B CA 1
ATOM 7545 C C . PRO B 1 373 ? 13.602 -45.031 -3.295 1 94.62 373 PRO B C 1
ATOM 7547 O O . PRO B 1 373 ? 13.016 -45.25 -4.359 1 94.62 373 PRO B O 1
ATOM 7550 N N . THR B 1 374 ? 14.453 -45.906 -2.795 1 96.56 374 THR B N 1
ATOM 7551 C CA . THR B 1 374 ? 14.75 -47.156 -3.467 1 96.56 374 THR B CA 1
ATOM 7552 C C . THR B 1 374 ? 13.75 -48.25 -3.055 1 96.56 374 THR B C 1
ATOM 7554 O O . THR B 1 374 ? 13.703 -49.312 -3.656 1 96.56 374 THR B O 1
ATOM 7557 N N . LYS B 1 375 ? 12.914 -47.938 -2.148 1 98.25 375 LYS B N 1
ATOM 7558 C CA . LYS B 1 375 ? 11.977 -48.938 -1.637 1 98.25 375 LYS B CA 1
ATOM 7559 C C . LYS B 1 375 ? 10.539 -48.406 -1.696 1 98.25 375 LYS B C 1
ATOM 7561 O O . LYS B 1 375 ? 9.969 -48.031 -0.672 1 98.25 375 LYS B O 1
ATOM 7566 N N . PRO B 1 376 ? 9.938 -48.562 -2.861 1 97.69 376 PRO B N 1
ATOM 7567 C CA . PRO B 1 376 ? 8.523 -48.188 -2.945 1 97.69 376 PRO B CA 1
ATOM 7568 C C . PRO B 1 376 ? 7.66 -48.938 -1.929 1 97.69 376 PRO B C 1
ATOM 7570 O O . PRO B 1 376 ? 7.922 -50.125 -1.631 1 97.69 376 PRO B O 1
ATOM 7573 N N . GLN B 1 377 ? 6.727 -48.25 -1.388 1 97.81 377 GLN B N 1
ATOM 7574 C CA . GLN B 1 377 ? 5.809 -48.812 -0.395 1 97.81 377 GLN B CA 1
ATOM 7575 C C . GLN B 1 377 ? 4.418 -48.188 -0.536 1 97.81 377 GLN B C 1
ATOM 7577 O O . GLN B 1 377 ? 4.285 -46.969 -0.743 1 97.81 377 GLN B O 1
ATOM 7582 N N . VAL B 1 378 ? 3.375 -49 -0.49 1 98.12 378 VAL B N 1
ATOM 7583 C CA . VAL B 1 378 ? 2.006 -48.5 -0.472 1 98.12 378 VAL B CA 1
ATOM 7584 C C . VAL B 1 378 ? 1.587 -48.188 0.963 1 98.12 378 VAL B C 1
ATOM 7586 O O . VAL B 1 378 ? 1.655 -49.062 1.837 1 98.12 378 VAL B O 1
ATOM 7589 N N . TRP B 1 379 ? 1.26 -46.969 1.152 1 97.75 379 TRP B N 1
ATOM 7590 C CA . TRP B 1 379 ? 0.713 -46.531 2.434 1 97.75 379 TRP B CA 1
ATOM 7591 C C . TRP B 1 379 ? -0.811 -46.5 2.4 1 97.75 379 TRP B C 1
ATOM 7593 O O . TRP B 1 379 ? -1.413 -46.125 1.391 1 97.75 379 TRP B O 1
ATOM 7603 N N . THR B 1 380 ? -1.449 -47 3.484 1 98 380 THR B N 1
ATOM 7604 C CA . THR B 1 380 ? -2.861 -46.719 3.711 1 98 380 THR B CA 1
ATOM 7605 C C . THR B 1 380 ? -3.025 -45.469 4.598 1 98 380 THR B C 1
ATOM 7607 O O . THR B 1 380 ? -2.684 -45.5 5.781 1 98 380 THR B O 1
ATOM 7610 N N . ILE B 1 381 ? -3.512 -44.406 3.986 1 98.06 381 ILE B N 1
ATOM 7611 C CA . ILE B 1 381 ? -3.58 -43.156 4.738 1 98.06 381 ILE B CA 1
ATOM 7612 C C . ILE B 1 381 ? -5.008 -42.625 4.715 1 98.06 381 ILE B C 1
ATOM 7614 O O . ILE B 1 381 ? -5.781 -42.938 3.807 1 98.06 381 ILE B O 1
ATOM 7618 N N . PRO B 1 382 ? -5.43 -41.844 5.746 1 98.38 382 PRO B N 1
ATOM 7619 C CA . PRO B 1 382 ? -6.746 -41.219 5.707 1 98.38 382 PRO B CA 1
ATOM 7620 C C . PRO B 1 382 ? -6.828 -40.094 4.66 1 98.38 382 PRO B C 1
ATOM 7622 O O . PRO B 1 382 ? -5.895 -39.312 4.52 1 98.38 382 PRO B O 1
ATOM 7625 N N . TYR B 1 383 ? -7.879 -40.125 3.895 1 98.12 383 TYR B N 1
ATOM 7626 C CA . TYR B 1 383 ? -8.211 -39.062 2.945 1 98.12 383 TYR B CA 1
ATOM 7627 C C . TYR B 1 383 ? -9.477 -38.312 3.369 1 98.12 383 TYR B C 1
ATOM 7629 O O . TYR B 1 383 ? -10.555 -38.906 3.43 1 98.12 383 TYR B O 1
ATOM 7637 N N . PHE B 1 384 ? -9.312 -37.062 3.736 1 98.12 384 PHE B N 1
ATOM 7638 C CA . PHE B 1 384 ? -10.414 -36.188 4.145 1 98.12 384 PHE B CA 1
ATOM 7639 C C . PHE B 1 384 ? -10.969 -35.438 2.949 1 98.12 384 PHE B C 1
ATOM 7641 O O . PHE B 1 384 ? -10.359 -34.469 2.482 1 98.12 384 PHE B O 1
ATOM 7648 N N . GLU B 1 385 ? -12.117 -35.75 2.438 1 97 385 GLU B N 1
ATOM 7649 C CA . GLU B 1 385 ? -12.539 -35.188 1.146 1 97 385 GLU B CA 1
ATOM 7650 C C . GLU B 1 385 ? -13.906 -34.531 1.243 1 97 385 GLU B C 1
ATOM 7652 O O . GLU B 1 385 ? -14.367 -33.906 0.287 1 97 385 GLU B O 1
ATOM 7657 N N . GLU B 1 386 ? -14.539 -34.688 2.402 1 97.12 386 GLU B N 1
ATOM 7658 C CA . GLU B 1 386 ? -15.844 -34.031 2.545 1 97.12 386 GLU B CA 1
ATOM 7659 C C . GLU B 1 386 ? -15.703 -32.562 2.82 1 97.12 386 GLU B C 1
ATOM 7661 O O . GLU B 1 386 ? -15 -32.156 3.754 1 97.12 386 GLU B O 1
ATOM 7666 N N . LEU B 1 387 ? -16.422 -31.797 1.96 1 97.19 387 LEU B N 1
ATOM 7667 C CA . LEU B 1 387 ? -16.375 -30.344 2.076 1 97.19 387 LEU B CA 1
ATOM 7668 C C . LEU B 1 387 ? -17.656 -29.812 2.693 1 97.19 387 LEU B C 1
ATOM 7670 O O . LEU B 1 387 ? -18.734 -30.375 2.492 1 97.19 387 LEU B O 1
ATOM 7674 N N . ARG B 1 388 ? -17.484 -28.766 3.408 1 96.5 388 ARG B N 1
ATOM 7675 C CA . ARG B 1 388 ? -18.625 -28 3.885 1 96.5 388 ARG B CA 1
ATOM 7676 C C . ARG B 1 388 ? -18.328 -26.5 3.855 1 96.5 388 ARG B C 1
ATOM 7678 O O . ARG B 1 388 ? -17.188 -26.078 4.082 1 96.5 388 ARG B O 1
ATOM 7685 N N . PRO B 1 389 ? -19.344 -25.672 3.508 1 97.06 389 PRO B N 1
ATOM 7686 C CA . PRO B 1 389 ? -19.109 -24.219 3.596 1 97.06 389 PRO B CA 1
ATOM 7687 C C . PRO B 1 389 ? -18.766 -23.766 5.008 1 97.06 389 PRO B C 1
ATOM 7689 O O . PRO B 1 389 ? -19.484 -24.094 5.961 1 97.06 389 PRO B O 1
ATOM 7692 N N . ALA B 1 390 ? -17.672 -23.078 5.184 1 97.44 390 ALA B N 1
ATOM 7693 C CA . ALA B 1 390 ? -17.281 -22.5 6.465 1 97.44 390 ALA B CA 1
ATOM 7694 C C . ALA B 1 390 ? -17.797 -21.078 6.621 1 97.44 390 ALA B C 1
ATOM 7696 O O . ALA B 1 390 ? -18.062 -20.625 7.738 1 97.44 390 ALA B O 1
ATOM 7697 N N . LEU B 1 391 ? -17.938 -20.344 5.586 1 97.88 391 LEU B N 1
ATOM 7698 C CA . LEU B 1 391 ? -18.438 -18.969 5.527 1 97.88 391 LEU B CA 1
ATOM 7699 C C . LEU B 1 391 ? -19.219 -18.734 4.242 1 97.88 391 LEU B C 1
ATOM 7701 O O . LEU B 1 391 ? -18.734 -19.016 3.146 1 97.88 391 LEU B O 1
ATOM 7705 N N . THR B 1 392 ? -20.438 -18.344 4.332 1 98 392 THR B N 1
ATOM 7706 C CA . THR B 1 392 ? -21.281 -18.062 3.184 1 98 392 THR B CA 1
ATOM 7707 C C . THR B 1 392 ? -21.844 -16.641 3.26 1 98 392 THR B C 1
ATOM 7709 O O . THR B 1 392 ? -21.844 -16.016 4.328 1 98 392 THR B O 1
ATOM 7712 N N . THR B 1 393 ? -22.188 -16.094 2.16 1 97.94 393 THR B N 1
ATOM 7713 C CA . THR B 1 393 ? -22.875 -14.805 2.08 1 97.94 393 THR B CA 1
ATOM 7714 C C . THR B 1 393 ? -23.859 -14.789 0.925 1 97.94 393 THR B C 1
ATOM 7716 O O . THR B 1 393 ? -23.812 -15.648 0.044 1 97.94 393 THR B O 1
ATOM 7719 N N . THR B 1 394 ? -24.828 -13.961 1.039 1 97.94 394 THR B N 1
ATOM 7720 C CA . THR B 1 394 ? -25.75 -13.672 -0.052 1 97.94 394 THR B CA 1
ATOM 7721 C C . THR B 1 394 ? -25.516 -12.266 -0.602 1 97.94 394 THR B C 1
ATOM 7723 O O . THR B 1 394 ? -25.594 -11.281 0.135 1 97.94 394 THR B O 1
ATOM 7726 N N . LEU B 1 395 ? -25.203 -12.188 -1.896 1 98.12 395 LEU B N 1
ATOM 7727 C CA . LEU B 1 395 ? -25.031 -10.875 -2.506 1 98.12 395 LEU B CA 1
ATOM 7728 C C . LEU B 1 395 ? -26.297 -10.039 -2.357 1 98.12 395 LEU B C 1
ATOM 7730 O O . LEU B 1 395 ? -27.406 -10.562 -2.477 1 98.12 395 LEU B O 1
ATOM 7734 N N . PRO B 1 396 ? -26.109 -8.734 -2.059 1 98.19 396 PRO B N 1
ATOM 7735 C CA . PRO B 1 396 ? -27.281 -7.875 -2.088 1 98.19 396 PRO B CA 1
ATOM 7736 C C . PRO B 1 396 ? -27.984 -7.867 -3.449 1 98.19 396 PRO B C 1
ATOM 7738 O O . PRO B 1 396 ? -27.312 -7.926 -4.484 1 98.19 396 PRO B O 1
ATOM 7741 N N . ALA B 1 397 ? -29.297 -7.754 -3.479 1 97.69 397 ALA B N 1
ATOM 7742 C CA . ALA B 1 397 ? -30.078 -7.879 -4.715 1 97.69 397 ALA B CA 1
ATOM 7743 C C . ALA B 1 397 ? -29.625 -6.836 -5.738 1 97.69 397 ALA B C 1
ATOM 7745 O O . ALA B 1 397 ? -29.578 -7.121 -6.938 1 97.69 397 ALA B O 1
ATOM 7746 N N . GLY B 1 398 ? -29.391 -5.645 -5.293 1 98.06 398 GLY B N 1
ATOM 7747 C CA . GLY B 1 398 ? -28.938 -4.598 -6.191 1 98.06 398 GLY B CA 1
ATOM 7748 C C . GLY B 1 398 ? -27.453 -4.672 -6.492 1 98.06 398 GLY B C 1
ATOM 7749 O O . GLY B 1 398 ? -27.047 -4.645 -7.656 1 98.06 398 GLY B O 1
ATOM 7750 N N . GLY B 1 399 ? -26.625 -4.742 -5.508 1 98.56 399 GLY B N 1
ATOM 7751 C CA . GLY B 1 399 ? -25.172 -4.754 -5.645 1 98.56 399 GLY B CA 1
ATOM 7752 C C . GLY B 1 399 ? -24.469 -3.922 -4.586 1 98.56 399 GLY B C 1
ATOM 7753 O O . GLY B 1 399 ? -24.906 -3.889 -3.43 1 98.56 399 GLY B O 1
ATOM 7754 N N . TYR B 1 400 ? -23.406 -3.379 -4.953 1 98.81 400 TYR B N 1
ATOM 7755 C CA . TYR B 1 400 ? -22.547 -2.67 -4.008 1 98.81 400 TYR B CA 1
ATOM 7756 C C . TYR B 1 400 ? -22.375 -1.213 -4.422 1 98.81 400 TYR B C 1
ATOM 7758 O O . TYR B 1 400 ? -22.531 -0.87 -5.594 1 98.81 400 TYR B O 1
ATOM 7766 N N . LEU B 1 401 ? -22.094 -0.379 -3.479 1 98.81 401 LEU B N 1
ATOM 7767 C CA . LEU B 1 401 ? -21.812 1.042 -3.66 1 98.81 401 LEU B CA 1
ATOM 7768 C C . LEU B 1 401 ? -20.438 1.407 -3.111 1 98.81 401 LEU B C 1
ATOM 7770 O O . LEU B 1 401 ? -20.141 1.155 -1.94 1 98.81 401 LEU B O 1
ATOM 7774 N N . VAL B 1 402 ? -19.594 1.933 -3.979 1 98.81 402 VAL B N 1
ATOM 7775 C CA . VAL B 1 402 ? -18.25 2.396 -3.607 1 98.81 402 VAL B CA 1
ATOM 7776 C C . VAL B 1 402 ? -18.25 3.922 -3.523 1 98.81 402 VAL B C 1
ATOM 7778 O O . VAL B 1 402 ? -18.547 4.605 -4.504 1 98.81 402 VAL B O 1
ATOM 7781 N N . PRO B 1 403 ? -17.891 4.48 -2.381 1 98.56 403 PRO B N 1
ATOM 7782 C CA . PRO B 1 403 ? -17.891 5.945 -2.285 1 98.56 403 PRO B CA 1
ATOM 7783 C C . PRO B 1 403 ? -16.844 6.594 -3.197 1 98.56 403 PRO B C 1
ATOM 7785 O O . PRO B 1 403 ? -15.844 5.961 -3.549 1 98.56 403 PRO B O 1
ATOM 7788 N N . PRO B 1 404 ? -17.031 7.867 -3.551 1 98.38 404 PRO B N 1
ATOM 7789 C CA . PRO B 1 404 ? -16.109 8.547 -4.457 1 98.38 404 PRO B CA 1
ATOM 7790 C C . PRO B 1 404 ? -14.664 8.523 -3.953 1 98.38 404 PRO B C 1
ATOM 7792 O O . PRO B 1 404 ? -13.734 8.453 -4.754 1 98.38 404 PRO B O 1
ATOM 7795 N N . ALA B 1 405 ? -14.516 8.562 -2.697 1 98.5 405 ALA B N 1
ATOM 7796 C CA . ALA B 1 405 ? -13.18 8.586 -2.109 1 98.5 405 ALA B CA 1
ATOM 7797 C C . ALA B 1 405 ? -12.344 7.398 -2.6 1 98.5 405 ALA B C 1
ATOM 7799 O O . ALA B 1 405 ? -11.117 7.488 -2.693 1 98.5 405 ALA B O 1
ATOM 7800 N N . HIS B 1 406 ? -13.023 6.285 -2.908 1 98.75 406 HIS B N 1
ATOM 7801 C CA . HIS B 1 406 ? -12.32 5.066 -3.291 1 98.75 406 HIS B CA 1
ATOM 7802 C C . HIS B 1 406 ? -12.672 4.652 -4.715 1 98.75 406 HIS B C 1
ATOM 7804 O O . HIS B 1 406 ? -12.234 3.596 -5.184 1 98.75 406 HIS B O 1
ATOM 7810 N N . ALA B 1 407 ? -13.406 5.418 -5.43 1 98.31 407 ALA B N 1
ATOM 7811 C CA . ALA B 1 407 ? -14 5.027 -6.711 1 98.31 407 ALA B CA 1
ATOM 7812 C C . ALA B 1 407 ? -12.922 4.824 -7.77 1 98.31 407 ALA B C 1
ATOM 7814 O O . ALA B 1 407 ? -12.969 3.861 -8.539 1 98.31 407 ALA B O 1
ATOM 7815 N N . GLU B 1 408 ? -11.961 5.688 -7.789 1 97.56 408 GLU B N 1
ATOM 7816 C CA . GLU B 1 408 ? -10.984 5.652 -8.875 1 97.56 408 GLU B CA 1
ATOM 7817 C C . GLU B 1 408 ? -10.164 4.367 -8.844 1 97.56 408 GLU B C 1
ATOM 7819 O O . GLU B 1 408 ? -10.062 3.664 -9.852 1 97.56 408 GLU B O 1
ATOM 7824 N N . TRP B 1 409 ? -9.531 4.043 -7.711 1 97.75 409 TRP B N 1
ATOM 7825 C CA . TRP B 1 409 ? -8.672 2.863 -7.68 1 97.75 409 TRP B CA 1
ATOM 7826 C C . TRP B 1 409 ? -9.5 1.586 -7.707 1 97.75 409 TRP B C 1
ATOM 7828 O O . TRP B 1 409 ? -9.078 0.571 -8.266 1 97.75 409 TRP B O 1
ATOM 7838 N N . VAL B 1 410 ? -10.727 1.568 -7.098 1 98.62 410 VAL B N 1
ATOM 7839 C CA . VAL B 1 410 ? -11.586 0.391 -7.156 1 98.62 410 VAL B CA 1
ATOM 7840 C C . VAL B 1 410 ? -12.039 0.155 -8.594 1 98.62 410 VAL B C 1
ATOM 7842 O O . VAL B 1 410 ? -12.094 -0.988 -9.055 1 98.62 410 VAL B O 1
ATOM 7845 N N . ALA B 1 411 ? -12.375 1.246 -9.32 1 98.38 411 ALA B N 1
ATOM 7846 C CA . ALA B 1 411 ? -12.773 1.112 -10.727 1 98.38 411 ALA B CA 1
ATOM 7847 C C . ALA B 1 411 ? -11.664 0.447 -11.539 1 98.38 411 ALA B C 1
ATOM 7849 O O . ALA B 1 411 ? -11.945 -0.374 -12.422 1 98.38 411 ALA B O 1
ATOM 7850 N N . ARG B 1 412 ? -10.453 0.829 -11.305 1 97.69 412 ARG B N 1
ATOM 7851 C CA . ARG B 1 412 ? -9.336 0.204 -12 1 97.69 412 ARG B CA 1
ATOM 7852 C C . ARG B 1 412 ? -9.266 -1.288 -11.695 1 97.69 412 ARG B C 1
ATOM 7854 O O . ARG B 1 412 ? -9.023 -2.1 -12.594 1 97.69 412 ARG B O 1
ATOM 7861 N N . LYS B 1 413 ? -9.461 -1.673 -10.43 1 98.31 413 LYS B N 1
ATOM 7862 C CA . LYS B 1 413 ? -9.445 -3.084 -10.047 1 98.31 413 LYS B CA 1
ATOM 7863 C C . LYS B 1 413 ? -10.602 -3.84 -10.703 1 98.31 413 LYS B C 1
ATOM 7865 O O . LYS B 1 413 ? -10.422 -4.961 -11.188 1 98.31 413 LYS B O 1
ATOM 7870 N N . LEU B 1 414 ? -11.797 -3.209 -10.648 1 98.56 414 LEU B N 1
ATOM 7871 C CA . LEU B 1 414 ? -12.953 -3.842 -11.273 1 98.56 414 LEU B CA 1
ATOM 7872 C C . LEU B 1 414 ? -12.719 -4.047 -12.766 1 98.56 414 LEU B C 1
ATOM 7874 O O . LEU B 1 414 ? -13.086 -5.086 -13.32 1 98.56 414 LEU B O 1
ATOM 7878 N N . THR B 1 415 ? -12.07 -3.074 -13.391 1 98.38 415 THR B N 1
ATOM 7879 C CA . THR B 1 415 ? -11.789 -3.158 -14.82 1 98.38 415 THR B CA 1
ATOM 7880 C C . THR B 1 415 ? -10.852 -4.324 -15.117 1 98.38 415 THR B C 1
ATOM 7882 O O . THR B 1 415 ? -11.086 -5.09 -16.062 1 98.38 415 THR B O 1
ATOM 7885 N N . VAL B 1 416 ? -9.859 -4.5 -14.336 1 97.88 416 VAL B N 1
ATOM 7886 C CA . VAL B 1 416 ? -8.883 -5.57 -14.5 1 97.88 416 VAL B CA 1
ATOM 7887 C C . VAL B 1 416 ? -9.57 -6.926 -14.352 1 97.88 416 VAL B C 1
ATOM 7889 O O . VAL B 1 416 ? -9.211 -7.891 -15.023 1 97.88 416 VAL B O 1
ATOM 7892 N N . HIS B 1 417 ? -10.609 -6.992 -13.539 1 98.5 417 HIS B N 1
ATOM 7893 C CA . HIS B 1 417 ? -11.32 -8.234 -13.258 1 98.5 417 HIS B CA 1
ATOM 7894 C C . HIS B 1 417 ? -12.477 -8.438 -14.234 1 98.5 417 HIS B C 1
ATOM 7896 O O . HIS B 1 417 ? -13.234 -9.406 -14.102 1 98.5 417 HIS B O 1
ATOM 7902 N N . GLY B 1 418 ? -12.648 -7.547 -15.203 1 97.81 418 GLY B N 1
ATOM 7903 C CA . GLY B 1 418 ? -13.703 -7.68 -16.203 1 97.81 418 GLY B CA 1
ATOM 7904 C C . GLY B 1 418 ? -15.094 -7.465 -15.625 1 97.81 418 GLY B C 1
ATOM 7905 O O . GLY B 1 418 ? -16.078 -7.988 -16.156 1 97.81 418 GLY B O 1
ATOM 7906 N N . LEU B 1 419 ? -15.188 -6.715 -14.539 1 98.31 419 LEU B N 1
ATOM 7907 C CA . LEU B 1 419 ? -16.469 -6.484 -13.875 1 98.31 419 LEU B CA 1
ATOM 7908 C C . LEU B 1 419 ? -17.094 -5.18 -14.352 1 98.31 419 LEU B C 1
ATOM 7910 O O . LEU B 1 419 ? -16.391 -4.211 -14.641 1 98.31 419 LEU B O 1
ATOM 7914 N N . ARG B 1 420 ? -18.375 -5.145 -14.414 1 97.88 420 ARG B N 1
ATOM 7915 C CA . ARG B 1 420 ? -19.125 -3.971 -14.852 1 97.88 420 ARG B CA 1
ATOM 7916 C C . ARG B 1 420 ? -19.469 -3.066 -13.672 1 97.88 420 ARG B C 1
ATOM 7918 O O . ARG B 1 420 ? -19.75 -3.547 -12.578 1 97.88 420 ARG B O 1
ATOM 7925 N N . PHE B 1 421 ? -19.453 -1.831 -13.875 1 98.5 421 PHE B N 1
ATOM 7926 C CA . PHE B 1 421 ? -19.844 -0.825 -12.898 1 98.5 421 PHE B CA 1
ATOM 7927 C C . PHE B 1 421 ? -20.328 0.444 -13.594 1 98.5 421 PHE B C 1
ATOM 7929 O O . PHE B 1 421 ? -20.109 0.618 -14.797 1 98.5 421 PHE B O 1
ATOM 7936 N N . GLN B 1 422 ? -21.047 1.224 -12.938 1 98.12 422 GLN B N 1
ATOM 7937 C CA . GLN B 1 422 ? -21.484 2.557 -13.336 1 98.12 422 GLN B CA 1
ATOM 7938 C C . GLN B 1 422 ? -21.188 3.584 -12.25 1 98.12 422 GLN B C 1
ATOM 7940 O O . GLN B 1 422 ? -20.844 3.221 -11.125 1 98.12 422 GLN B O 1
ATOM 7945 N N . ARG B 1 423 ? -21.266 4.84 -12.602 1 96.94 423 ARG B N 1
ATOM 7946 C CA . ARG B 1 423 ? -20.969 5.934 -11.68 1 96.94 423 ARG B CA 1
ATOM 7947 C C . ARG B 1 423 ? -22.172 6.875 -11.555 1 96.94 423 ARG B C 1
ATOM 7949 O O . ARG B 1 423 ? -22.828 7.188 -12.555 1 96.94 423 ARG B O 1
ATOM 7956 N N . LEU B 1 424 ? -22.453 7.293 -10.375 1 96.19 424 LEU B N 1
ATOM 7957 C CA . LEU B 1 424 ? -23.484 8.281 -10.141 1 96.19 424 LEU B CA 1
ATOM 7958 C C . LEU B 1 424 ? -23.047 9.664 -10.625 1 96.19 424 LEU B C 1
ATOM 7960 O O . LEU B 1 424 ? -21.984 10.148 -10.234 1 96.19 424 LEU B O 1
ATOM 7964 N N . GLY B 1 425 ? -23.875 10.25 -11.445 1 93.94 425 GLY B N 1
ATOM 7965 C CA . GLY B 1 425 ? -23.562 11.578 -11.938 1 93.94 425 GLY B CA 1
ATOM 7966 C C . GLY B 1 425 ? -23.906 12.688 -10.953 1 93.94 425 GLY B C 1
ATOM 7967 O O . GLY B 1 425 ? -23.266 13.742 -10.953 1 93.94 425 GLY B O 1
ATOM 7968 N N . GLN B 1 426 ? -24.969 12.516 -10.18 1 94.62 426 GLN B N 1
ATOM 7969 C CA . GLN B 1 426 ? -25.422 13.484 -9.188 1 94.62 426 GLN B CA 1
ATOM 7970 C C . GLN B 1 426 ? -25.609 12.836 -7.82 1 94.62 426 GLN B C 1
ATOM 7972 O O . GLN B 1 426 ? -25.812 11.625 -7.727 1 94.62 426 GLN B O 1
ATOM 7977 N N . ALA B 1 427 ? -25.5 13.664 -6.867 1 95.81 427 ALA B N 1
ATOM 7978 C CA . ALA B 1 427 ? -25.719 13.172 -5.508 1 95.81 427 ALA B CA 1
ATOM 7979 C C . ALA B 1 427 ? -27.172 12.75 -5.297 1 95.81 427 ALA B C 1
ATOM 7981 O O . ALA B 1 427 ? -28.078 13.328 -5.898 1 95.81 427 ALA B O 1
ATOM 7982 N N . LEU B 1 428 ? -27.359 11.781 -4.48 1 96.06 428 LEU B N 1
ATOM 7983 C CA . LEU B 1 428 ? -28.688 11.352 -4.066 1 96.06 428 LEU B CA 1
ATOM 7984 C C . LEU B 1 428 ? -28.906 11.586 -2.574 1 96.06 428 LEU B C 1
ATOM 7986 O O . LEU B 1 428 ? -27.969 11.43 -1.782 1 96.06 428 LEU B O 1
ATOM 7990 N N . PRO B 1 429 ? -30.125 11.938 -2.184 1 94.69 429 PRO B N 1
ATOM 7991 C CA . PRO B 1 429 ? -30.438 12.062 -0.756 1 94.69 429 PRO B CA 1
ATOM 7992 C C . PRO B 1 429 ? -30.312 10.734 -0.011 1 94.69 429 PRO B C 1
ATOM 7994 O O . PRO B 1 429 ? -30.109 9.688 -0.635 1 94.69 429 PRO B O 1
ATOM 7997 N N . PRO B 1 430 ? -30.359 10.859 1.282 1 93.81 430 PRO B N 1
ATOM 7998 C CA . PRO B 1 430 ? -30.203 9.625 2.055 1 93.81 430 PRO B CA 1
ATOM 7999 C C . PRO B 1 430 ? -31.172 8.531 1.627 1 93.81 430 PRO B C 1
ATOM 8001 O O . PRO B 1 430 ? -32.375 8.789 1.475 1 93.81 430 PRO B O 1
ATOM 8004 N N . THR B 1 431 ? -30.562 7.418 1.38 1 91.88 431 THR B N 1
ATOM 8005 C CA . THR B 1 431 ? -31.297 6.227 0.965 1 91.88 431 THR B CA 1
ATOM 8006 C C . THR B 1 431 ? -30.891 5.02 1.807 1 91.88 431 THR B C 1
ATOM 8008 O O . THR B 1 431 ? -29.844 5.035 2.459 1 91.88 431 THR B O 1
ATOM 8011 N N . GLY B 1 432 ? -31.828 4.059 1.818 1 96.44 432 GLY B N 1
ATOM 8012 C CA . GLY B 1 432 ? -31.562 2.854 2.588 1 96.44 432 GLY B CA 1
ATOM 8013 C C . GLY B 1 432 ? -30.469 1.993 1.985 1 96.44 432 GLY B C 1
ATOM 8014 O O . GLY B 1 432 ? -30.531 1.619 0.812 1 96.44 432 GLY B O 1
ATOM 8015 N N . VAL B 1 433 ? -29.359 1.734 2.744 1 98.25 433 VAL B N 1
ATOM 8016 C CA . VAL B 1 433 ? -28.266 0.86 2.371 1 98.25 433 VAL B CA 1
ATOM 8017 C C . VAL B 1 433 ? -27.906 -0.057 3.541 1 98.25 433 VAL B C 1
ATOM 8019 O O . VAL B 1 433 ? -28.438 0.099 4.641 1 98.25 433 VAL B O 1
ATOM 8022 N N . GLU B 1 434 ? -27.172 -1.06 3.32 1 98.62 434 GLU B N 1
ATOM 8023 C CA . GLU B 1 434 ? -26.578 -1.868 4.383 1 98.62 434 GLU B CA 1
ATOM 8024 C C . GLU B 1 434 ? -25.125 -1.487 4.625 1 98.62 434 GLU B C 1
ATOM 8026 O O . GLU B 1 434 ? -24.328 -1.396 3.684 1 98.62 434 GLU B O 1
ATOM 8031 N N . VAL B 1 435 ? -24.891 -1.248 5.848 1 98.5 435 VAL B N 1
ATOM 8032 C CA . VAL B 1 435 ? -23.578 -0.782 6.273 1 98.5 435 VAL B CA 1
ATOM 8033 C C . VAL B 1 435 ? -22.938 -1.806 7.211 1 98.5 435 VAL B C 1
ATOM 8035 O O . VAL B 1 435 ? -23.609 -2.355 8.086 1 98.5 435 VAL B O 1
ATOM 8038 N N . PHE B 1 436 ? -21.625 -2.164 6.949 1 98.75 436 PHE B N 1
ATOM 8039 C CA . PHE B 1 436 ? -20.891 -3.076 7.82 1 98.75 436 PHE B CA 1
ATOM 8040 C C . PHE B 1 436 ? -20.016 -2.303 8.797 1 98.75 436 PHE B C 1
ATOM 8042 O O . PHE B 1 436 ? -19.172 -1.509 8.383 1 98.75 436 PHE B O 1
ATOM 8049 N N . ARG B 1 437 ? -20.156 -2.49 10.023 1 97.94 437 ARG B N 1
ATOM 8050 C CA . ARG B 1 437 ? -19.312 -1.95 11.086 1 97.94 437 ARG B CA 1
ATOM 8051 C C . ARG B 1 437 ? -18.625 -3.068 11.859 1 97.94 437 ARG B C 1
ATOM 8053 O O . ARG B 1 437 ? -19.281 -3.99 12.352 1 97.94 437 ARG B O 1
ATOM 8060 N N . ALA B 1 438 ? -17.312 -2.971 11.969 1 98.44 438 ALA B N 1
ATOM 8061 C CA . ALA B 1 438 ? -16.562 -3.977 12.703 1 98.44 438 ALA B CA 1
ATOM 8062 C C . ALA B 1 438 ? -16.656 -3.742 14.211 1 98.44 438 ALA B C 1
ATOM 8064 O O . ALA B 1 438 ? -16.531 -2.607 14.672 1 98.44 438 ALA B O 1
ATOM 8065 N N . THR B 1 439 ? -16.891 -4.734 14.977 1 96.81 439 THR B N 1
ATOM 8066 C CA . THR B 1 439 ? -16.859 -4.691 16.438 1 96.81 439 THR B CA 1
ATOM 8067 C C . THR B 1 439 ? -15.477 -5.043 16.953 1 96.81 439 THR B C 1
ATOM 8069 O O . THR B 1 439 ? -15.125 -4.688 18.094 1 96.81 439 THR B O 1
ATOM 8072 N N . GLU B 1 440 ? -14.781 -5.789 16.188 1 97.31 440 GLU B N 1
ATOM 8073 C CA . GLU B 1 440 ? -13.383 -6.129 16.438 1 97.31 440 GLU B CA 1
ATOM 8074 C C . GLU B 1 440 ? -12.555 -6.008 15.156 1 97.31 440 GLU B C 1
ATOM 8076 O O . GLU B 1 440 ? -13.047 -6.281 14.062 1 97.31 440 GLU B O 1
ATOM 8081 N N . ALA B 1 441 ? -11.414 -5.574 15.266 1 98.12 441 ALA B N 1
ATOM 8082 C CA . ALA B 1 441 ? -10.453 -5.48 14.164 1 98.12 441 ALA B CA 1
ATOM 8083 C C . ALA B 1 441 ? -9.039 -5.828 14.641 1 98.12 441 ALA B C 1
ATOM 8085 O O . ALA B 1 441 ? -8.609 -5.383 15.703 1 98.12 441 ALA B O 1
ATOM 8086 N N . SER B 1 442 ? -8.352 -6.672 13.883 1 98.31 442 SER B N 1
ATOM 8087 C CA . SER B 1 442 ? -7.004 -7.094 14.234 1 98.31 442 SER B CA 1
ATOM 8088 C C . SER B 1 442 ? -6.09 -7.094 13.008 1 98.31 442 SER B C 1
ATOM 8090 O O . SER B 1 442 ? -6.359 -7.785 12.023 1 98.31 442 SER B O 1
ATOM 8092 N N . PHE B 1 443 ? -4.996 -6.359 13.094 1 98.69 443 PHE B N 1
ATOM 8093 C CA . PHE B 1 443 ? -3.994 -6.32 12.031 1 98.69 443 PHE B CA 1
ATOM 8094 C C . PHE B 1 443 ? -3.014 -7.48 12.172 1 98.69 443 PHE B C 1
ATOM 8096 O O . PHE B 1 443 ? -2.602 -7.824 13.281 1 98.69 443 PHE B O 1
ATOM 8103 N N . ARG B 1 444 ? -2.619 -8.047 11.047 1 98.25 444 ARG B N 1
ATOM 8104 C CA . ARG B 1 444 ? -1.578 -9.062 11.055 1 98.25 444 ARG B CA 1
ATOM 8105 C C . ARG B 1 444 ? -0.225 -8.461 11.422 1 98.25 444 ARG B C 1
ATOM 8107 O O . ARG B 1 444 ? 0.208 -7.484 10.812 1 98.25 444 ARG B O 1
ATOM 8114 N N . PRO B 1 445 ? 0.506 -9.016 12.375 1 97.69 445 PRO B N 1
ATOM 8115 C CA . PRO B 1 445 ? 1.791 -8.422 12.766 1 97.69 445 PRO B CA 1
ATOM 8116 C C . PRO B 1 445 ? 2.848 -8.547 11.664 1 97.69 445 PRO B C 1
ATOM 8118 O O . PRO B 1 445 ? 3.693 -7.66 11.523 1 97.69 445 PRO B O 1
ATOM 8121 N N . GLY B 1 446 ? 2.838 -9.602 10.914 1 97.44 446 GLY B N 1
ATOM 8122 C CA . GLY B 1 446 ? 3.803 -9.773 9.844 1 97.44 446 GLY B CA 1
ATOM 8123 C C . GLY B 1 446 ? 3.297 -9.281 8.5 1 97.44 446 GLY B C 1
ATOM 8124 O O . GLY B 1 446 ? 2.086 -9.203 8.281 1 97.44 446 GLY B O 1
ATOM 8125 N N . SER B 1 447 ? 4.242 -8.93 7.672 1 98.31 447 SER B N 1
ATOM 8126 C CA . SER B 1 447 ? 3.906 -8.57 6.301 1 98.31 447 SER B CA 1
ATOM 8127 C C . SER B 1 447 ? 3.57 -9.805 5.469 1 98.31 447 SER B C 1
ATOM 8129 O O . SER B 1 447 ? 4.141 -10.875 5.68 1 98.31 447 SER B O 1
ATOM 8131 N N . TYR B 1 448 ? 2.605 -9.695 4.574 1 98.31 448 TYR B N 1
ATOM 8132 C CA . TYR B 1 448 ? 2.236 -10.75 3.637 1 98.31 448 TYR B CA 1
ATOM 8133 C C . TYR B 1 448 ? 2.02 -10.188 2.238 1 98.31 448 TYR B C 1
ATOM 8135 O O . TYR B 1 448 ? 1.031 -9.492 1.99 1 98.31 448 TYR B O 1
ATOM 8143 N N . GLU B 1 449 ? 2.955 -10.531 1.331 1 98.38 449 GLU B N 1
ATOM 8144 C CA . GLU B 1 449 ? 2.93 -10.008 -0.032 1 98.38 449 GLU B CA 1
ATOM 8145 C C . GLU B 1 449 ? 2.961 -8.484 -0.041 1 98.38 449 GLU B C 1
ATOM 8147 O O . GLU B 1 449 ? 2.227 -7.844 -0.798 1 98.38 449 GLU B O 1
ATOM 8152 N N . GLY B 1 450 ? 3.67 -7.898 0.884 1 98.19 450 GLY B N 1
ATOM 8153 C CA . GLY B 1 450 ? 3.902 -6.465 0.943 1 98.19 450 GLY B CA 1
ATOM 8154 C C . GLY B 1 450 ? 2.791 -5.707 1.646 1 98.19 450 GLY B C 1
ATOM 8155 O O . GLY B 1 450 ? 2.826 -4.477 1.731 1 98.19 450 GLY B O 1
ATOM 8156 N N . ARG B 1 451 ? 1.789 -6.406 2.168 1 98.44 451 ARG B N 1
ATOM 8157 C CA . ARG B 1 451 ? 0.635 -5.758 2.787 1 98.44 451 ARG B CA 1
ATOM 8158 C C . ARG B 1 451 ? 0.47 -6.207 4.238 1 98.44 451 ARG B C 1
ATOM 8160 O O . ARG B 1 451 ? 1.123 -7.152 4.68 1 98.44 451 ARG B O 1
ATOM 8167 N N . GLN B 1 452 ? -0.368 -5.492 4.938 1 98.69 452 GLN B N 1
ATOM 8168 C CA . GLN B 1 452 ? -0.78 -5.875 6.285 1 98.69 452 GLN B CA 1
ATOM 8169 C C . GLN B 1 452 ? -2.246 -6.297 6.312 1 98.69 452 GLN B C 1
ATOM 8171 O O . GLN B 1 452 ? -3.137 -5.453 6.434 1 98.69 452 GLN B O 1
ATOM 8176 N N . PRO B 1 453 ? -2.52 -7.539 6.281 1 98.75 453 PRO B N 1
ATOM 8177 C CA . PRO B 1 453 ? -3.9 -8.023 6.293 1 98.75 453 PRO B CA 1
ATOM 8178 C C . PRO B 1 453 ? -4.652 -7.641 7.562 1 98.75 453 PRO B C 1
ATOM 8180 O O . PRO B 1 453 ? -4.035 -7.406 8.609 1 98.75 453 PRO B O 1
ATOM 8183 N N . LEU B 1 454 ? -5.945 -7.551 7.426 1 98.81 454 LEU B N 1
ATOM 8184 C CA . LEU B 1 454 ? -6.855 -7.16 8.5 1 98.81 454 LEU B CA 1
ATOM 8185 C C . LEU B 1 454 ? -7.969 -8.188 8.672 1 98.81 454 LEU B C 1
ATOM 8187 O O . LEU B 1 454 ? -8.586 -8.609 7.691 1 98.81 454 LEU B O 1
ATOM 8191 N N . SER B 1 455 ? -8.18 -8.703 9.844 1 98.5 455 SER B N 1
ATOM 8192 C CA . SER B 1 455 ? -9.312 -9.547 10.203 1 98.5 455 SER B CA 1
ATOM 8193 C C . SER B 1 455 ? -10.336 -8.789 11.031 1 98.5 455 SER B C 1
ATOM 8195 O O . SER B 1 455 ? -9.969 -8.031 11.938 1 98.5 455 SER B O 1
ATOM 8197 N N . VAL B 1 456 ? -11.625 -8.953 10.742 1 98.62 456 VAL B N 1
ATOM 8198 C CA . VAL B 1 456 ? -12.648 -8.211 11.469 1 98.62 456 VAL B CA 1
ATOM 8199 C C . VAL B 1 456 ? -13.781 -9.148 11.883 1 98.62 456 VAL B C 1
ATOM 8201 O O . VAL B 1 456 ? -13.906 -10.25 11.344 1 98.62 456 VAL B O 1
ATOM 8204 N N . LYS B 1 457 ? -14.508 -8.789 12.891 1 98.44 457 LYS B N 1
ATOM 8205 C CA . LYS B 1 457 ? -15.852 -9.258 13.211 1 98.44 457 LYS B CA 1
ATOM 8206 C C . LYS B 1 457 ? -16.859 -8.117 13.133 1 98.44 457 LYS B C 1
ATOM 8208 O O . LYS B 1 457 ? -16.516 -6.953 13.336 1 98.44 457 LYS B O 1
ATOM 8213 N N . GLY B 1 458 ? -18.031 -8.391 12.734 1 97.94 458 GLY B N 1
ATOM 8214 C CA . GLY B 1 458 ? -19.062 -7.375 12.625 1 97.94 458 GLY B CA 1
ATOM 8215 C C . GLY B 1 458 ? -20.297 -7.855 11.898 1 97.94 458 GLY B C 1
ATOM 8216 O O . GLY B 1 458 ? -20.469 -9.055 11.672 1 97.94 458 GLY B O 1
ATOM 8217 N N . GLN B 1 459 ? -21.219 -6.922 11.664 1 96.19 459 GLN B N 1
ATOM 8218 C CA . GLN B 1 459 ? -22.484 -7.281 11.023 1 96.19 459 GLN B CA 1
ATOM 8219 C C . GLN B 1 459 ? -22.984 -6.16 10.109 1 96.19 459 GLN B C 1
ATOM 8221 O O . GLN B 1 459 ? -22.594 -5 10.281 1 96.19 459 GLN B O 1
ATOM 8226 N N . TRP B 1 460 ? -23.688 -6.551 9.117 1 98 460 TRP B N 1
ATOM 8227 C CA . TRP B 1 460 ? -24.391 -5.602 8.266 1 98 460 TRP B CA 1
ATOM 8228 C C . TRP B 1 460 ? -25.656 -5.074 8.953 1 98 460 TRP B C 1
ATOM 8230 O O . TRP B 1 460 ? -26.375 -5.828 9.609 1 98 460 TRP B O 1
ATOM 8240 N N . THR B 1 461 ? -25.891 -3.785 8.867 1 98 461 THR B N 1
ATOM 8241 C CA . THR B 1 461 ? -27.109 -3.16 9.391 1 98 461 THR B CA 1
ATOM 8242 C C . THR B 1 461 ? -27.688 -2.189 8.367 1 98 461 THR B C 1
ATOM 8244 O O . THR B 1 461 ? -26.953 -1.568 7.598 1 98 461 THR B O 1
ATOM 8247 N N . LYS B 1 462 ? -28.984 -2.104 8.352 1 97.94 462 LYS B N 1
ATOM 8248 C CA . LYS B 1 462 ? -29.625 -1.145 7.469 1 97.94 462 LYS B CA 1
ATOM 8249 C C . LYS B 1 462 ? -29.531 0.273 8.023 1 97.94 462 LYS B C 1
ATOM 8251 O O . LYS B 1 462 ? -29.828 0.508 9.195 1 97.94 462 LYS B O 1
ATOM 8256 N N . GLU B 1 463 ? -29.016 1.132 7.254 1 97.31 463 GLU B N 1
ATOM 8257 C CA . GLU B 1 463 ? -28.906 2.547 7.598 1 97.31 463 GLU B CA 1
ATOM 8258 C C . GLU B 1 463 ? -29.266 3.432 6.41 1 97.31 463 GLU B C 1
ATOM 8260 O O . GLU B 1 463 ? -29.422 2.941 5.289 1 97.31 463 GLU B O 1
ATOM 8265 N N . SER B 1 464 ? -29.531 4.672 6.746 1 97.12 464 SER B N 1
ATOM 8266 C CA . SER B 1 464 ? -29.766 5.676 5.715 1 97.12 464 SER B CA 1
ATOM 8267 C C . SER B 1 464 ? -28.547 6.566 5.516 1 97.12 464 SER B C 1
ATOM 8269 O O . SER B 1 464 ? -28.078 7.207 6.461 1 97.12 464 SER B O 1
ATOM 8271 N N . TRP B 1 465 ? -28.016 6.539 4.324 1 96.31 465 TRP B N 1
ATOM 8272 C CA . TRP B 1 465 ? -26.828 7.32 3.996 1 96.31 465 TRP B CA 1
ATOM 8273 C C . TRP B 1 465 ? -27.016 8.086 2.691 1 96.31 465 TRP B C 1
ATOM 8275 O O . TRP B 1 465 ? -27.641 7.578 1.75 1 96.31 465 TRP B O 1
ATOM 8285 N N . PRO B 1 466 ? -26.484 9.328 2.668 1 95.31 466 PRO B N 1
ATOM 8286 C CA . PRO B 1 466 ? -26.438 9.977 1.354 1 95.31 466 PRO B CA 1
ATOM 8287 C C . PRO B 1 466 ? -25.453 9.305 0.405 1 95.31 466 PRO B C 1
ATOM 8289 O O . PRO B 1 466 ? -24.469 8.695 0.852 1 95.31 466 PRO B O 1
ATOM 8292 N N . LEU B 1 467 ? -25.703 9.383 -0.899 1 97.19 467 LEU B N 1
ATOM 8293 C CA . LEU B 1 467 ? -24.797 8.891 -1.927 1 97.19 467 LEU B CA 1
ATOM 8294 C C . LEU B 1 467 ? -24.234 10.047 -2.75 1 97.19 467 LEU B C 1
ATOM 8296 O O . LEU B 1 467 ? -24.922 10.586 -3.617 1 97.19 467 LEU B O 1
ATOM 8300 N N . PRO B 1 468 ? -23.031 10.375 -2.555 1 96.69 468 PRO B N 1
ATOM 8301 C CA . PRO B 1 468 ? -22.453 11.508 -3.285 1 96.69 468 PRO B CA 1
ATOM 8302 C C . PRO B 1 468 ? -22.281 11.219 -4.773 1 96.69 468 PRO B C 1
ATOM 8304 O O . PRO B 1 468 ? -22.203 10.055 -5.176 1 96.69 468 PRO B O 1
ATOM 8307 N N . ALA B 1 469 ? -22.219 12.312 -5.531 1 96.31 469 ALA B N 1
ATOM 8308 C CA . ALA B 1 469 ? -21.828 12.172 -6.93 1 96.31 469 ALA B CA 1
ATOM 8309 C C . ALA B 1 469 ? -20.484 11.469 -7.055 1 96.31 469 ALA B C 1
ATOM 8311 O O . ALA B 1 469 ? -19.578 11.711 -6.254 1 96.31 469 ALA B O 1
ATOM 8312 N N . GLY B 1 470 ? -20.312 10.625 -8.062 1 96.62 470 GLY B N 1
ATOM 8313 C CA . GLY B 1 470 ? -19.078 9.906 -8.281 1 96.62 470 GLY B CA 1
ATOM 8314 C C . GLY B 1 470 ? -19.078 8.523 -7.656 1 96.62 470 GLY B C 1
ATOM 8315 O O . GLY B 1 470 ? -18.172 7.715 -7.926 1 96.62 470 GLY B O 1
ATOM 8316 N N . THR B 1 471 ? -20.109 8.188 -6.848 1 98.12 471 THR B N 1
ATOM 8317 C CA . THR B 1 471 ? -20.25 6.852 -6.273 1 98.12 471 THR B CA 1
ATOM 8318 C C . THR B 1 471 ? -20.312 5.793 -7.371 1 98.12 471 THR B C 1
ATOM 8320 O O . THR B 1 471 ? -21 5.98 -8.383 1 98.12 471 THR B O 1
ATOM 8323 N N . LEU B 1 472 ? -19.578 4.707 -7.195 1 98.5 472 LEU B N 1
ATOM 8324 C CA . LEU B 1 472 ? -19.703 3.582 -8.117 1 98.5 472 LEU B CA 1
ATOM 8325 C C . LEU B 1 472 ? -20.828 2.648 -7.688 1 98.5 472 LEU B C 1
ATOM 8327 O O . LEU B 1 472 ? -20.984 2.363 -6.496 1 98.5 472 LEU B O 1
ATOM 8331 N N . TYR B 1 473 ? -21.594 2.336 -8.641 1 98.38 473 TYR B N 1
ATOM 8332 C CA . TYR B 1 473 ? -22.562 1.242 -8.508 1 98.38 473 TYR B CA 1
ATOM 8333 C C . TYR B 1 473 ? -22.062 -0.004 -9.234 1 98.38 473 TYR B C 1
ATOM 8335 O O . TYR B 1 473 ? -21.781 0.043 -10.438 1 98.38 473 TYR B O 1
ATOM 8343 N N . VAL B 1 474 ? -21.906 -1.081 -8.492 1 98.75 474 VAL B N 1
ATOM 8344 C CA . VAL B 1 474 ? -21.484 -2.357 -9.055 1 98.75 474 VAL B CA 1
ATOM 8345 C C . VAL B 1 474 ? -22.625 -3.367 -8.961 1 98.75 474 VAL B C 1
ATOM 8347 O O . VAL B 1 474 ? -22.906 -3.885 -7.875 1 98.75 474 VAL B O 1
ATOM 8350 N N . PRO B 1 475 ? -23.234 -3.68 -10 1 98.38 475 PRO B N 1
ATOM 8351 C CA . PRO B 1 475 ? -24.406 -4.551 -9.953 1 98.38 475 PRO B CA 1
ATOM 8352 C C . PRO B 1 475 ? -24.062 -5.992 -9.586 1 98.38 475 PRO B C 1
ATOM 8354 O O . PRO B 1 475 ? -23.047 -6.523 -10.047 1 98.38 475 PRO B O 1
ATOM 8357 N N . ALA B 1 476 ? -24.875 -6.605 -8.742 1 98.12 476 ALA B N 1
ATOM 8358 C CA . ALA B 1 476 ? -24.719 -8.023 -8.414 1 98.12 476 ALA B CA 1
ATOM 8359 C C . ALA B 1 476 ? -25.016 -8.898 -9.617 1 98.12 476 ALA B C 1
ATOM 8361 O O . ALA B 1 476 ? -24.422 -9.969 -9.781 1 98.12 476 ALA B O 1
ATOM 8362 N N . ALA B 1 477 ? -25.969 -8.453 -10.461 1 97.88 477 ALA B N 1
ATOM 8363 C CA . ALA B 1 477 ? -26.359 -9.203 -11.648 1 97.88 477 ALA B CA 1
ATOM 8364 C C . ALA B 1 477 ? -25.328 -9.047 -12.766 1 97.88 477 ALA B C 1
ATOM 8366 O O . ALA B 1 477 ? -25.453 -8.148 -13.602 1 97.88 477 ALA B O 1
ATOM 8367 N N . GLN B 1 478 ? -24.438 -9.914 -12.766 1 96.88 478 GLN B N 1
ATOM 8368 C CA . GLN B 1 478 ? -23.453 -9.977 -13.836 1 96.88 478 GLN B CA 1
ATOM 8369 C C . GLN B 1 478 ? -22.734 -11.32 -13.836 1 96.88 478 GLN B C 1
ATOM 8371 O O . GLN B 1 478 ? -22.812 -12.078 -12.867 1 96.88 478 GLN B O 1
ATOM 8376 N N . LYS B 1 479 ? -21.984 -11.625 -14.805 1 95.06 479 LYS B N 1
ATOM 8377 C CA . LYS B 1 479 ? -21.422 -12.938 -15.102 1 95.06 479 LYS B CA 1
ATOM 8378 C C . LYS B 1 479 ? -20.562 -13.445 -13.938 1 95.06 479 LYS B C 1
ATOM 8380 O O . LYS B 1 479 ? -20.703 -14.594 -13.523 1 95.06 479 LYS B O 1
ATOM 8385 N N . SER B 1 480 ? -19.688 -12.586 -13.383 1 96.62 480 SER B N 1
ATOM 8386 C CA . SER B 1 480 ? -18.75 -12.984 -12.344 1 96.62 480 SER B CA 1
ATOM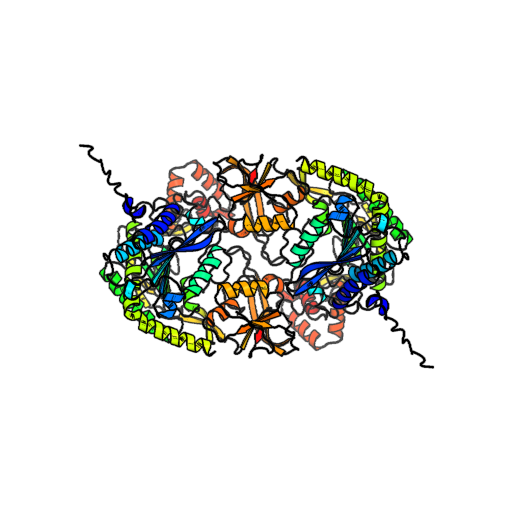 8387 C C . SER B 1 480 ? -19.219 -12.516 -10.969 1 96.62 480 SER B C 1
ATOM 8389 O O . SER B 1 480 ? -18.422 -11.984 -10.18 1 96.62 480 SER B O 1
ATOM 8391 N N . ALA B 1 481 ? -20.484 -12.727 -10.672 1 96.81 481 ALA B N 1
ATOM 8392 C CA . ALA B 1 481 ? -21.109 -12.289 -9.422 1 96.81 481 ALA B CA 1
ATOM 8393 C C . ALA B 1 481 ? -20.375 -12.852 -8.211 1 96.81 481 ALA B C 1
ATOM 8395 O O . ALA B 1 481 ? -20.094 -12.125 -7.254 1 96.81 481 ALA B O 1
ATOM 8396 N N . PRO B 1 482 ? -19.953 -14.156 -8.172 1 97.19 482 PRO B N 1
ATOM 8397 C CA . PRO B 1 482 ? -19.234 -14.648 -6.992 1 97.19 482 PRO B CA 1
ATOM 8398 C C . PRO B 1 482 ? -17.922 -13.898 -6.738 1 97.19 482 PRO B C 1
ATOM 8400 O O . PRO B 1 482 ? -17.531 -13.703 -5.586 1 97.19 482 PRO B O 1
ATOM 8403 N N . LEU B 1 483 ? -17.234 -13.516 -7.809 1 98.31 483 LEU B N 1
ATOM 8404 C CA . LEU B 1 483 ? -16 -12.758 -7.637 1 98.31 483 LEU B CA 1
ATOM 8405 C C . LEU B 1 483 ? -16.266 -11.453 -6.891 1 98.31 483 LEU B C 1
ATOM 8407 O O . LEU B 1 483 ? -15.445 -11.016 -6.09 1 98.31 483 LEU B O 1
ATOM 8411 N N . LEU B 1 484 ? -17.406 -10.812 -7.105 1 98.06 484 LEU B N 1
ATOM 8412 C CA . LEU B 1 484 ? -17.781 -9.594 -6.395 1 98.06 484 LEU B CA 1
ATOM 8413 C C . LEU B 1 484 ? -17.812 -9.836 -4.891 1 98.06 484 LEU B C 1
ATOM 8415 O O . LEU B 1 484 ? -17.328 -9.008 -4.113 1 98.06 484 LEU B O 1
ATOM 8419 N N . ALA B 1 485 ? -18.438 -10.93 -4.539 1 98.31 485 ALA B N 1
ATOM 8420 C CA . ALA B 1 485 ? -18.516 -11.266 -3.121 1 98.31 485 ALA B CA 1
ATOM 8421 C C . ALA B 1 485 ? -17.125 -11.422 -2.518 1 98.31 485 ALA B C 1
ATOM 8423 O O . ALA B 1 485 ? -16.859 -10.914 -1.423 1 98.31 485 ALA B O 1
ATOM 8424 N N . HIS B 1 486 ? -16.25 -12.109 -3.229 1 98.62 486 HIS B N 1
ATOM 8425 C CA . HIS B 1 486 ? -14.898 -12.328 -2.732 1 98.62 486 HIS B CA 1
ATOM 8426 C C . HIS B 1 486 ? -14.125 -11.016 -2.631 1 98.62 486 HIS B C 1
ATOM 8428 O O . HIS B 1 486 ? -13.258 -10.867 -1.773 1 98.62 486 HIS B O 1
ATOM 8434 N N . LEU B 1 487 ? -14.453 -10.008 -3.459 1 98.75 487 LEU B N 1
ATOM 8435 C CA . LEU B 1 487 ? -13.789 -8.711 -3.455 1 98.75 487 LEU B CA 1
ATOM 8436 C C . LEU B 1 487 ? -14.336 -7.828 -2.338 1 98.75 487 LEU B C 1
ATOM 8438 O O . LEU B 1 487 ? -13.578 -7.133 -1.66 1 98.75 487 LEU B O 1
ATOM 8442 N N . PHE B 1 488 ? -15.68 -7.875 -2.117 1 98.88 488 PHE B N 1
ATOM 8443 C CA . PHE B 1 488 ? -16.281 -6.766 -1.39 1 98.88 488 PHE B CA 1
ATOM 8444 C C . PHE B 1 488 ? -16.812 -7.23 -0.038 1 98.88 488 PHE B C 1
ATOM 8446 O O . PHE B 1 488 ? -17.125 -6.41 0.827 1 98.88 488 PHE B O 1
ATOM 8453 N N . GLU B 1 489 ? -17.078 -8.5 0.159 1 98.81 489 GLU B N 1
ATOM 8454 C CA . GLU B 1 489 ? -17.562 -8.945 1.459 1 98.81 489 GLU B CA 1
ATOM 8455 C C . GLU B 1 489 ? -16.469 -8.914 2.51 1 98.81 489 GLU B C 1
ATOM 8457 O O . GLU B 1 489 ? -15.469 -9.633 2.402 1 98.81 489 GLU B O 1
ATOM 8462 N N . PRO B 1 490 ? -16.609 -8.172 3.533 1 98.5 490 PRO B N 1
ATOM 8463 C CA . PRO B 1 490 ? -15.508 -7.84 4.441 1 98.5 490 PRO B CA 1
ATOM 8464 C C . PRO B 1 490 ? -14.992 -9.055 5.207 1 98.5 490 PRO B C 1
ATOM 8466 O O . PRO B 1 490 ? -13.828 -9.078 5.617 1 98.5 490 PRO B O 1
ATOM 8469 N N . LEU B 1 491 ? -15.789 -10.078 5.398 1 98.25 491 LEU B N 1
ATOM 8470 C CA . LEU B 1 491 ? -15.375 -11.234 6.188 1 98.25 491 LEU B CA 1
ATOM 8471 C C . LEU B 1 491 ? -14.641 -12.25 5.32 1 98.25 491 LEU B C 1
ATOM 8473 O O . LEU B 1 491 ? -14.047 -13.203 5.832 1 98.25 491 LEU B O 1
ATOM 8477 N N . GLY B 1 492 ? -14.695 -12.078 3.98 1 97.94 492 GLY B N 1
ATOM 8478 C CA . GLY B 1 492 ? -14.008 -12.984 3.082 1 97.94 492 GLY B CA 1
ATOM 8479 C C . GLY B 1 492 ? -12.492 -12.938 3.227 1 97.94 492 GLY B C 1
ATOM 8480 O O . GLY B 1 492 ? -11.922 -11.867 3.443 1 97.94 492 GLY B O 1
ATOM 8481 N N . PRO B 1 493 ? -11.828 -14.031 3.109 1 96.94 493 PRO B N 1
ATOM 8482 C CA . PRO B 1 493 ? -10.391 -14.078 3.354 1 96.94 493 PRO B CA 1
ATOM 8483 C C . PRO B 1 493 ? -9.586 -13.344 2.287 1 96.94 493 PRO B C 1
ATOM 8485 O O . PRO B 1 493 ? -8.422 -12.984 2.518 1 96.94 493 PRO B O 1
ATOM 8488 N N . ASP B 1 494 ? -10.125 -13.125 1.092 1 98.19 494 ASP B N 1
ATOM 8489 C CA . ASP B 1 494 ? -9.398 -12.453 0.025 1 98.19 494 ASP B CA 1
ATOM 8490 C C . ASP B 1 494 ? -10.078 -11.141 -0.366 1 98.19 494 ASP B C 1
ATOM 8492 O O . ASP B 1 494 ? -9.891 -10.648 -1.479 1 98.19 494 ASP B O 1
ATOM 8496 N N . SER B 1 495 ? -10.953 -10.625 0.532 1 98.69 495 SER B N 1
ATOM 8497 C CA . SER B 1 495 ? -11.602 -9.344 0.259 1 98.69 495 SER B CA 1
ATOM 8498 C C . SER B 1 495 ? -10.586 -8.211 0.239 1 98.69 495 SER B C 1
ATOM 8500 O O . SER B 1 495 ? -9.477 -8.352 0.754 1 98.69 495 SER B O 1
ATOM 8502 N N . LEU B 1 496 ? -10.984 -7.117 -0.372 1 98.81 496 LEU B N 1
ATOM 8503 C CA . LEU B 1 496 ? -10.156 -5.918 -0.338 1 98.81 496 LEU B CA 1
ATOM 8504 C C . LEU B 1 496 ? -9.883 -5.484 1.099 1 98.81 496 LEU B C 1
ATOM 8506 O O . LEU B 1 496 ? -8.789 -5.016 1.416 1 98.81 496 LEU B O 1
ATOM 8510 N N . LEU B 1 497 ? -10.875 -5.633 1.945 1 98.81 497 LEU B N 1
ATOM 8511 C CA . LEU B 1 497 ? -10.68 -5.309 3.354 1 98.81 497 LEU B CA 1
ATOM 8512 C C . LEU B 1 497 ? -9.633 -6.223 3.982 1 98.81 497 LEU B C 1
ATOM 8514 O O . LEU B 1 497 ? -8.719 -5.75 4.66 1 98.81 497 LEU B O 1
ATOM 8518 N N . ALA B 1 498 ? -9.766 -7.523 3.779 1 98.69 498 ALA B N 1
ATOM 8519 C CA . ALA B 1 498 ? -8.867 -8.508 4.371 1 98.69 498 ALA B CA 1
ATOM 8520 C C . ALA B 1 498 ? -7.426 -8.266 3.922 1 98.69 498 ALA B C 1
ATOM 8522 O O . ALA B 1 498 ? -6.484 -8.477 4.691 1 98.69 498 ALA B O 1
ATOM 8523 N N . TRP B 1 499 ? -7.273 -7.805 2.719 1 98.75 499 TRP B N 1
ATOM 8524 C CA . TRP B 1 499 ? -5.938 -7.566 2.18 1 98.75 499 TRP B CA 1
ATOM 8525 C C . TRP B 1 499 ? -5.391 -6.227 2.658 1 98.75 499 TRP B C 1
ATOM 8527 O O . TRP B 1 499 ? -4.254 -5.863 2.342 1 98.75 499 TRP B O 1
ATOM 8537 N N . GLY B 1 500 ? -6.188 -5.422 3.33 1 98.69 500 GLY B N 1
ATOM 8538 C CA . GLY B 1 500 ? -5.688 -4.223 3.988 1 98.69 500 GLY B CA 1
ATOM 8539 C C . GLY B 1 500 ? -5.859 -2.969 3.154 1 98.69 500 GLY B C 1
ATOM 8540 O O . GLY B 1 500 ? -5.246 -1.938 3.439 1 98.69 500 GLY B O 1
ATOM 8541 N N . PHE B 1 501 ? -6.703 -2.975 2.115 1 98.75 501 PHE B N 1
ATOM 8542 C CA . PHE B 1 501 ? -6.859 -1.814 1.246 1 98.75 501 PHE B CA 1
ATOM 8543 C C . PHE B 1 501 ? -7.578 -0.685 1.975 1 98.75 501 PHE B C 1
ATOM 8545 O O . PHE B 1 501 ? -7.527 0.47 1.545 1 98.75 501 PHE B O 1
ATOM 8552 N N . PHE B 1 502 ? -8.258 -1.003 3.059 1 98.81 502 PHE B N 1
ATOM 8553 C CA . PHE B 1 502 ? -9.047 -0.007 3.775 1 98.81 502 PHE B CA 1
ATOM 8554 C C . PHE B 1 502 ? -8.523 0.176 5.195 1 98.81 502 PHE B C 1
ATOM 8556 O O . PHE B 1 502 ? -9.266 0.603 6.086 1 98.81 502 PHE B O 1
ATOM 8563 N N . ASN B 1 503 ? -7.258 -0.162 5.484 1 98.81 503 ASN B N 1
ATOM 8564 C CA . ASN B 1 503 ? -6.707 -0.161 6.836 1 98.81 503 ASN B CA 1
ATOM 8565 C C . ASN B 1 503 ? -6.887 1.195 7.512 1 98.81 503 ASN B C 1
ATOM 8567 O O . ASN B 1 503 ? -7.09 1.267 8.727 1 98.81 503 ASN B O 1
ATOM 8571 N N . ASN B 1 504 ? -6.836 2.271 6.77 1 98.62 504 ASN B N 1
ATOM 8572 C CA . ASN B 1 504 ? -6.977 3.611 7.328 1 98.62 504 ASN B CA 1
ATOM 8573 C C . ASN B 1 504 ? -8.305 3.781 8.055 1 98.62 504 ASN B C 1
ATOM 8575 O O . ASN B 1 504 ? -8.391 4.523 9.039 1 98.62 504 ASN B O 1
ATOM 8579 N N . HIS B 1 505 ? -9.344 3.143 7.617 1 98.62 505 HIS B N 1
ATOM 8580 C CA . HIS B 1 505 ? -10.664 3.248 8.219 1 98.62 505 HIS B CA 1
ATOM 8581 C C . HIS B 1 505 ? -10.719 2.535 9.562 1 98.62 505 HIS B C 1
ATOM 8583 O O . HIS B 1 505 ? -11.672 2.703 10.328 1 98.62 505 HIS B O 1
ATOM 8589 N N . PHE B 1 506 ? -9.695 1.801 9.891 1 98.62 506 PHE B N 1
ATOM 8590 C CA . PHE B 1 506 ? -9.633 1.028 11.125 1 98.62 506 PHE B CA 1
ATOM 8591 C C . PHE B 1 506 ? -8.523 1.544 12.031 1 98.62 506 PHE B C 1
ATOM 8593 O O . PHE B 1 506 ? -8.094 0.847 12.953 1 98.62 506 PHE B O 1
ATOM 8600 N N . GLU B 1 507 ? -7.992 2.691 11.711 1 98.12 507 GLU B N 1
ATOM 8601 C CA . GLU B 1 507 ? -7.09 3.475 12.547 1 98.12 507 GLU B CA 1
ATOM 8602 C C . GLU B 1 507 ? -7.832 4.605 13.25 1 98.12 507 GLU B C 1
ATOM 8604 O O . GLU B 1 507 ? -8.602 5.336 12.625 1 98.12 507 GLU B O 1
ATOM 8609 N N . GLN B 1 508 ? -7.609 4.699 14.516 1 96.31 508 GLN B N 1
ATOM 8610 C CA . GLN B 1 508 ? -8.141 5.875 15.195 1 96.31 508 GLN B CA 1
ATOM 8611 C C . GLN B 1 508 ? -7.379 7.137 14.797 1 96.31 508 GLN B C 1
ATOM 8613 O O . GLN B 1 508 ? -6.152 7.191 14.914 1 96.31 508 GLN B O 1
ATOM 8618 N N . LYS B 1 509 ? -8.078 8.133 14.344 1 95.12 509 LYS B N 1
ATOM 8619 C CA . LYS B 1 509 ? -7.43 9.305 13.758 1 95.12 509 LYS B CA 1
ATOM 8620 C C . LYS B 1 509 ? -7.621 10.531 14.641 1 95.12 509 LYS B C 1
ATOM 8622 O O . LYS B 1 509 ? -6.996 11.57 14.414 1 95.12 509 LYS B O 1
ATOM 8627 N N . GLU B 1 510 ? -8.531 10.477 15.539 1 92.06 510 GLU B N 1
ATOM 8628 C CA . GLU B 1 510 ? -8.789 11.531 16.516 1 92.06 510 GLU B CA 1
ATOM 8629 C C . GLU B 1 510 ? -8.984 10.969 17.906 1 92.06 510 GLU B C 1
ATOM 8631 O O . GLU B 1 510 ? -9.352 9.805 18.062 1 92.06 510 GLU B O 1
ATOM 8636 N N . TYR B 1 511 ? -8.609 11.828 18.922 1 91 511 TYR B N 1
ATOM 8637 C CA . TYR B 1 511 ? -8.742 11.414 20.312 1 91 511 TYR B CA 1
ATOM 8638 C C . TYR B 1 511 ? -9.281 12.555 21.172 1 91 511 TYR B C 1
ATOM 8640 O O . TYR B 1 511 ? -9.344 13.703 20.719 1 91 511 TYR B O 1
ATOM 8648 N N . ILE B 1 512 ? -9.742 12.242 22.297 1 94 512 ILE B N 1
ATOM 8649 C CA . ILE B 1 512 ? -10.211 13.195 23.297 1 94 512 ILE B CA 1
ATOM 8650 C C . ILE B 1 512 ? -9.25 13.195 24.484 1 94 512 ILE B C 1
ATOM 8652 O O . ILE B 1 512 ? -8.922 12.141 25.031 1 94 512 ILE B O 1
ATOM 8656 N N . GLU B 1 513 ? -8.852 14.375 24.859 1 93.38 513 GLU B N 1
ATOM 8657 C CA . GLU B 1 513 ? -7.957 14.477 26.016 1 93.38 513 GLU B CA 1
ATOM 8658 C C . GLU B 1 513 ? -8.594 13.875 27.266 1 93.38 513 GLU B C 1
ATOM 8660 O O . GLU B 1 513 ? -9.797 14.031 27.484 1 93.38 513 GLU B O 1
ATOM 8665 N N . ASP B 1 514 ? -7.723 13.297 28.125 1 92.56 514 ASP B N 1
ATOM 8666 C CA . ASP B 1 514 ? -8.219 12.664 29.344 1 92.56 514 ASP B CA 1
ATOM 8667 C C . ASP B 1 514 ? -8.945 13.68 30.234 1 92.56 514 ASP B C 1
ATOM 8669 O O . ASP B 1 514 ? -9.977 13.367 30.828 1 92.56 514 ASP B O 1
ATOM 8673 N N . TYR B 1 515 ? -8.438 14.836 30.328 1 92.62 515 TYR B N 1
ATOM 8674 C CA . TYR B 1 515 ? -9.016 15.836 31.219 1 92.62 515 TYR B CA 1
ATOM 8675 C C . TYR B 1 515 ? -10.297 16.406 30.625 1 92.62 515 TYR B C 1
ATOM 8677 O O . TYR B 1 515 ? -11.031 17.141 31.312 1 92.62 515 TYR B O 1
ATOM 8685 N N . VAL B 1 516 ? -10.586 16.062 29.375 1 92.94 516 VAL B N 1
ATOM 8686 C CA . VAL B 1 516 ? -11.859 16.406 28.75 1 92.94 516 VAL B CA 1
ATOM 8687 C C . VAL B 1 516 ? -12.852 15.258 28.938 1 92.94 516 VAL B C 1
ATOM 8689 O O . VAL B 1 516 ? -14.031 15.492 29.219 1 92.94 516 VAL B O 1
ATOM 8692 N N . VAL B 1 517 ? -12.383 14.031 28.906 1 94.62 517 VAL B N 1
ATOM 8693 C CA . VAL B 1 517 ? -13.234 12.844 29 1 94.62 517 VAL B CA 1
ATOM 8694 C C . VAL B 1 517 ? -13.719 12.664 30.438 1 94.62 517 VAL B C 1
ATOM 8696 O O . VAL B 1 517 ? -14.867 12.281 30.656 1 94.62 517 VAL B O 1
ATOM 8699 N N . GLU B 1 518 ? -12.844 12.945 31.375 1 94.44 518 GLU B N 1
ATOM 8700 C CA . GLU B 1 518 ? -13.141 12.656 32.781 1 94.44 518 GLU B CA 1
ATOM 8701 C C . GLU B 1 518 ? -14.336 13.469 33.281 1 94.44 518 GLU B C 1
ATOM 8703 O O . GLU B 1 518 ? -15.273 12.922 33.844 1 94.44 518 GLU B O 1
ATOM 8708 N N . PRO B 1 519 ? -14.328 14.781 33.062 1 93.88 519 PRO B N 1
ATOM 8709 C CA . PRO B 1 519 ? -15.516 15.531 33.469 1 93.88 519 PRO B CA 1
ATOM 8710 C C . PRO B 1 519 ? -16.781 15.055 32.75 1 93.88 519 PRO B C 1
ATOM 8712 O O . PRO B 1 519 ? -17.859 14.984 33.344 1 93.88 519 PRO B O 1
ATOM 8715 N N . PHE B 1 520 ? -16.719 14.75 31.516 1 95.31 520 PHE B N 1
ATOM 8716 C CA . PHE B 1 520 ? -17.859 14.211 30.766 1 95.31 520 PHE B CA 1
ATOM 8717 C C . PHE B 1 520 ? -18.344 12.914 31.391 1 95.31 520 PHE B C 1
ATOM 8719 O O . PHE B 1 520 ? -19.547 12.711 31.562 1 95.31 520 PHE B O 1
ATOM 8726 N N . ALA B 1 521 ? -17.359 12.039 31.703 1 97.12 521 ALA B N 1
ATOM 8727 C CA . ALA B 1 521 ? -17.672 10.758 32.344 1 97.12 521 ALA B CA 1
ATOM 8728 C C . ALA B 1 521 ? -18.469 10.953 33.625 1 97.12 521 ALA B C 1
ATOM 8730 O O . ALA B 1 521 ? -19.469 10.289 33.844 1 97.12 521 ALA B O 1
ATOM 8731 N N . ARG B 1 522 ? -18.078 11.828 34.438 1 96 522 ARG B N 1
ATOM 8732 C CA . ARG B 1 522 ? -18.734 12.094 35.719 1 96 522 ARG B CA 1
ATOM 8733 C C . ARG B 1 522 ? -20.125 12.664 35.5 1 96 522 ARG B C 1
ATOM 8735 O O . ARG B 1 522 ? -21.062 12.305 36.219 1 96 522 ARG B O 1
ATOM 8742 N N . GLU B 1 523 ? -20.203 13.523 34.562 1 96.94 523 GLU B N 1
ATOM 8743 C CA . GLU B 1 523 ? -21.5 14.102 34.25 1 96.94 523 GLU B CA 1
ATOM 8744 C C . GLU B 1 523 ? -22.484 13.031 33.781 1 96.94 523 GLU B C 1
ATOM 8746 O O . GLU B 1 523 ? -23.625 12.992 34.219 1 96.94 523 GLU B O 1
ATOM 8751 N N . VAL B 1 524 ? -22.047 12.203 32.875 1 97.06 524 VAL B N 1
ATOM 8752 C CA . VAL B 1 524 ? -22.922 11.195 32.281 1 97.06 524 VAL B CA 1
ATOM 8753 C C . VAL B 1 524 ? -23.312 10.164 33.344 1 97.06 524 VAL B C 1
ATOM 8755 O O . VAL B 1 524 ? -24.438 9.68 33.375 1 97.06 524 VAL B O 1
ATOM 8758 N N . LEU B 1 525 ? -22.391 9.781 34.219 1 97.12 525 LEU B N 1
ATOM 8759 C CA . LEU B 1 525 ? -22.703 8.836 35.312 1 97.12 525 LEU B CA 1
ATOM 8760 C C . LEU B 1 525 ? -23.734 9.406 36.25 1 97.12 525 LEU B C 1
ATOM 8762 O O . LEU B 1 525 ? -24.562 8.672 36.812 1 97.12 525 LEU B O 1
ATOM 8766 N N . ALA B 1 526 ? -23.703 10.695 36.469 1 97.25 526 ALA B N 1
ATOM 8767 C CA . ALA B 1 526 ? -24.641 11.367 37.375 1 97.25 526 ALA B CA 1
ATOM 8768 C C . ALA B 1 526 ? -26.016 11.516 36.719 1 97.25 526 ALA B C 1
ATOM 8770 O O . ALA B 1 526 ? -27.047 11.438 37.406 1 97.25 526 ALA B O 1
ATOM 8771 N N . LYS B 1 527 ? -26.031 11.633 35.438 1 97.5 527 LYS B N 1
ATOM 8772 C CA . LYS B 1 527 ? -27.266 12.062 34.781 1 97.5 527 LYS B CA 1
ATOM 8773 C C . LYS B 1 527 ? -27.953 10.883 34.094 1 97.5 527 LYS B C 1
ATOM 8775 O O . LYS B 1 527 ? -29.156 10.938 33.812 1 97.5 527 LYS B O 1
ATOM 8780 N N . ASP B 1 528 ? -27.219 9.805 33.781 1 97.5 528 ASP B N 1
ATOM 8781 C CA . ASP B 1 528 ? -27.781 8.719 32.969 1 97.5 528 ASP B CA 1
ATOM 8782 C C . ASP B 1 528 ? -27.688 7.391 33.719 1 97.5 528 ASP B C 1
ATOM 8784 O O . ASP B 1 528 ? -26.688 6.691 33.625 1 97.5 528 ASP B O 1
ATOM 8788 N N . PRO B 1 529 ? -28.75 6.922 34.25 1 97.44 529 PRO B N 1
ATOM 8789 C CA . PRO B 1 529 ? -28.719 5.68 35.031 1 97.44 529 PRO B CA 1
ATOM 8790 C C . PRO B 1 529 ? -28.375 4.461 34.156 1 97.44 529 PRO B C 1
ATOM 8792 O O . PRO B 1 529 ? -27.797 3.496 34.688 1 97.44 529 PRO B O 1
ATOM 8795 N N . ALA B 1 530 ? -28.719 4.566 32.969 1 97.62 530 ALA B N 1
ATOM 8796 C CA . ALA B 1 530 ? -28.406 3.443 32.094 1 97.62 530 ALA B CA 1
ATOM 8797 C C . ALA B 1 530 ? -26.891 3.303 31.891 1 97.62 530 ALA B C 1
ATOM 8799 O O . ALA B 1 530 ? -26.375 2.188 31.875 1 97.62 530 ALA B O 1
ATOM 8800 N N . VAL B 1 531 ? -26.234 4.41 31.672 1 97.75 531 VAL B N 1
ATOM 8801 C CA . VAL B 1 531 ? -24.781 4.387 31.516 1 97.75 531 VAL B CA 1
ATOM 8802 C C . VAL B 1 531 ? -24.141 3.938 32.812 1 97.75 531 VAL B C 1
ATOM 8804 O O . VAL B 1 531 ? -23.156 3.188 32.812 1 97.75 531 VAL B O 1
ATOM 8807 N N . LYS B 1 532 ? -24.625 4.387 33.906 1 97.5 532 LYS B N 1
ATOM 8808 C CA . LYS B 1 532 ? -24.094 3.979 35.219 1 97.5 532 LYS B CA 1
ATOM 8809 C C . LYS B 1 532 ? -24.203 2.467 35.406 1 97.5 532 LYS B C 1
ATOM 8811 O O . LYS B 1 532 ? -23.266 1.823 35.844 1 97.5 532 LYS B O 1
ATOM 8816 N N . ALA B 1 533 ? -25.328 1.939 35.031 1 97.88 533 ALA B N 1
ATOM 8817 C CA . ALA B 1 533 ? -25.531 0.498 35.156 1 97.88 533 ALA B CA 1
ATOM 8818 C C . ALA B 1 533 ? -24.578 -0.271 34.25 1 97.88 533 ALA B C 1
ATOM 8820 O O . ALA B 1 533 ? -24.016 -1.288 34.656 1 97.88 533 ALA B O 1
ATOM 8821 N N . ALA B 1 534 ? -24.469 0.221 33 1 97.81 534 ALA B N 1
ATOM 8822 C CA . ALA B 1 534 ? -23.547 -0.419 32.094 1 97.81 534 ALA B CA 1
ATOM 8823 C C . ALA B 1 534 ? -22.109 -0.364 32.625 1 97.81 534 ALA B C 1
ATOM 8825 O O . ALA B 1 534 ? -21.344 -1.317 32.438 1 97.81 534 ALA B O 1
ATOM 8826 N N . TRP B 1 535 ? -21.703 0.779 33.156 1 97.5 535 TRP B N 1
ATOM 8827 C CA . TRP B 1 535 ? -20.375 0.98 33.719 1 97.5 535 TRP B CA 1
ATOM 8828 C C . TRP B 1 535 ? -20.125 -0.002 34.875 1 97.5 535 TRP B C 1
ATOM 8830 O O . TRP B 1 535 ? -19.094 -0.679 34.906 1 97.5 535 TRP B O 1
ATOM 8840 N N . GLU B 1 536 ? -21.047 -0.146 35.75 1 97 536 GLU B N 1
ATOM 8841 C CA . GLU B 1 536 ? -20.938 -1.045 36.906 1 97 536 GLU B CA 1
ATOM 8842 C C . GLU B 1 536 ? -20.859 -2.502 36.469 1 97 536 GLU B C 1
ATOM 8844 O O . GLU B 1 536 ? -20.125 -3.299 37.031 1 97 536 GLU B O 1
ATOM 8849 N N . GLU B 1 537 ? -21.609 -2.738 35.469 1 97.81 537 GLU B N 1
ATOM 8850 C CA . GLU B 1 537 ? -21.562 -4.086 34.906 1 97.81 537 GLU B CA 1
ATOM 8851 C C . GLU B 1 537 ? -20.188 -4.387 34.312 1 97.81 537 GLU B C 1
ATOM 8853 O O . GLU B 1 537 ? -19.641 -5.473 34.5 1 97.81 537 GLU B O 1
ATOM 8858 N N . ARG B 1 538 ? -19.688 -3.438 33.531 1 96.94 538 ARG B N 1
ATOM 8859 C CA . ARG B 1 538 ? -18.391 -3.615 32.875 1 96.94 538 ARG B CA 1
ATOM 8860 C C . ARG B 1 538 ? -17.297 -3.801 33.906 1 96.94 538 ARG B C 1
ATOM 8862 O O . ARG B 1 538 ? -16.297 -4.492 33.656 1 96.94 538 ARG B O 1
ATOM 8869 N N . LEU B 1 539 ? -17.375 -3.207 35.094 1 96.69 539 LEU B N 1
ATOM 8870 C CA . LEU B 1 539 ? -16.359 -3.24 36.125 1 96.69 539 LEU B CA 1
ATOM 8871 C C . LEU B 1 539 ? -16.234 -4.637 36.719 1 96.69 539 LEU B C 1
ATOM 8873 O O . LEU B 1 539 ? -15.266 -4.945 37.406 1 96.69 539 LEU B O 1
ATOM 8877 N N . LYS B 1 540 ? -17.203 -5.484 36.469 1 97.38 540 LYS B N 1
ATOM 8878 C CA . LYS B 1 540 ? -17.156 -6.855 36.969 1 97.38 540 LYS B CA 1
ATOM 8879 C C . LYS B 1 540 ? -16.125 -7.684 36.219 1 97.38 540 LYS B C 1
ATOM 8881 O O . LYS B 1 540 ? -15.656 -8.703 36.719 1 97.38 540 LYS B O 1
ATOM 8886 N N . ASP B 1 541 ? -15.867 -7.215 35.031 1 97.06 541 ASP B N 1
ATOM 8887 C CA . ASP B 1 541 ? -14.773 -7.824 34.281 1 97.06 541 ASP B CA 1
ATOM 8888 C C . ASP B 1 541 ? -13.414 -7.359 34.812 1 97.06 541 ASP B C 1
ATOM 8890 O O . ASP B 1 541 ? -13.023 -6.211 34.594 1 97.06 541 ASP B O 1
ATOM 8894 N N . LYS B 1 542 ? -12.625 -8.227 35.375 1 95.75 542 LYS B N 1
ATOM 8895 C CA . LYS B 1 542 ? -11.375 -7.883 36.062 1 95.75 542 LYS B CA 1
ATOM 8896 C C . LYS B 1 542 ? -10.375 -7.273 35.094 1 95.75 542 LYS B C 1
ATOM 8898 O O . LYS B 1 542 ? -9.617 -6.367 35.438 1 95.75 542 LYS B O 1
ATOM 8903 N N . ALA B 1 543 ? -10.359 -7.793 33.844 1 96.06 543 ALA B N 1
ATOM 8904 C CA . ALA B 1 543 ? -9.445 -7.262 32.844 1 96.06 543 ALA B CA 1
ATOM 8905 C C . ALA B 1 543 ? -9.781 -5.812 32.5 1 96.06 543 ALA B C 1
ATOM 8907 O O . ALA B 1 543 ? -8.883 -4.973 32.375 1 96.06 543 ALA B O 1
ATOM 8908 N N . PHE B 1 544 ? -11.008 -5.504 32.344 1 96.12 544 PHE B N 1
ATOM 8909 C CA . PHE B 1 544 ? -11.477 -4.145 32.094 1 96.12 544 PHE B CA 1
ATOM 8910 C C . PHE B 1 544 ? -11.227 -3.252 33.312 1 96.12 544 PHE B C 1
ATOM 8912 O O . PHE B 1 544 ? -10.719 -2.139 33.156 1 96.12 544 PHE B O 1
ATOM 8919 N N . ALA B 1 545 ? -11.539 -3.729 34.469 1 95.75 545 ALA B N 1
ATOM 8920 C CA . ALA B 1 545 ? -11.453 -2.943 35.688 1 95.75 545 ALA B CA 1
ATOM 8921 C C . ALA B 1 545 ? -10.008 -2.52 35.969 1 95.75 545 ALA B C 1
ATOM 8923 O O . ALA B 1 545 ? -9.773 -1.467 36.562 1 95.75 545 ALA B O 1
ATOM 8924 N N . GLY B 1 546 ? -9.148 -3.33 35.562 1 95.38 546 GLY B N 1
ATOM 8925 C CA . GLY B 1 546 ? -7.75 -3.035 35.812 1 95.38 546 GLY B CA 1
ATOM 8926 C C . GLY B 1 546 ? -7.082 -2.258 34.688 1 95.38 546 GLY B C 1
ATOM 8927 O O . GLY B 1 546 ? -5.902 -1.913 34.781 1 95.38 546 GLY B O 1
ATOM 8928 N N . ASP B 1 547 ? -7.77 -1.894 33.656 1 96.25 547 ASP B N 1
ATOM 8929 C CA . ASP B 1 547 ? -7.219 -1.224 32.469 1 96.25 547 ASP B CA 1
ATOM 8930 C C . ASP B 1 547 ? -7.684 0.229 32.406 1 96.25 547 ASP B C 1
ATOM 8932 O O . ASP B 1 547 ? -8.758 0.516 31.875 1 96.25 547 ASP B O 1
ATOM 8936 N N . ALA B 1 548 ? -6.746 1.127 32.781 1 94 548 ALA B N 1
ATOM 8937 C CA . ALA B 1 548 ? -7.082 2.547 32.844 1 94 548 ALA B CA 1
ATOM 8938 C C . ALA B 1 548 ? -7.527 3.078 31.5 1 94 548 ALA B C 1
ATOM 8940 O O . ALA B 1 548 ? -8.453 3.887 31.406 1 94 548 ALA B O 1
ATOM 8941 N N . ARG B 1 549 ? -6.875 2.652 30.484 1 93.25 549 ARG B N 1
ATOM 8942 C CA . ARG B 1 549 ? -7.195 3.133 29.141 1 93.25 549 ARG B CA 1
ATOM 8943 C C . ARG B 1 549 ? -8.555 2.615 28.688 1 93.25 549 ARG B C 1
ATOM 8945 O O . ARG B 1 549 ? -9.312 3.34 28.031 1 93.25 549 ARG B O 1
ATOM 8952 N N . ALA B 1 550 ? -8.797 1.341 28.969 1 95.38 550 ALA B N 1
ATOM 8953 C CA . ALA B 1 550 ? -10.094 0.773 28.625 1 95.38 550 ALA B CA 1
ATOM 8954 C C . ALA B 1 550 ? -11.219 1.489 29.359 1 95.38 550 ALA B C 1
ATOM 8956 O O . ALA B 1 550 ? -12.289 1.721 28.781 1 95.38 550 ALA B O 1
ATOM 8957 N N . ARG B 1 551 ? -10.977 1.826 30.594 1 95.81 551 ARG B N 1
ATOM 8958 C CA . ARG B 1 551 ? -11.961 2.545 31.406 1 95.81 551 ARG B CA 1
ATOM 8959 C C . ARG B 1 551 ? -12.297 3.893 30.781 1 95.81 551 ARG B C 1
ATOM 8961 O O . ARG B 1 551 ? -13.477 4.223 30.594 1 95.81 551 ARG B O 1
ATOM 8968 N N . LEU B 1 552 ? -11.336 4.645 30.406 1 95.38 552 LEU B N 1
ATOM 8969 C CA . LEU B 1 552 ? -11.57 5.953 29.812 1 95.38 552 LEU B CA 1
ATOM 8970 C C . LEU B 1 552 ? -12.227 5.816 28.438 1 95.38 552 LEU B C 1
ATOM 8972 O O . LEU B 1 552 ? -13.055 6.641 28.062 1 95.38 552 LEU B O 1
ATOM 8976 N N . ARG B 1 553 ? -11.789 4.828 27.734 1 95.25 553 ARG B N 1
ATOM 8977 C CA . ARG B 1 553 ? -12.352 4.598 26.422 1 95.25 553 ARG B CA 1
ATOM 8978 C C . ARG B 1 553 ? -13.852 4.344 26.5 1 95.25 553 ARG B C 1
ATOM 8980 O O . ARG B 1 553 ? -14.609 4.742 25.609 1 95.25 553 ARG B O 1
ATOM 8987 N N . PHE B 1 554 ? -14.336 3.678 27.547 1 96.88 554 PHE B N 1
ATOM 8988 C CA . PHE B 1 554 ? -15.75 3.416 27.781 1 96.88 554 PHE B CA 1
ATOM 8989 C C . PHE B 1 554 ? -16.562 4.707 27.703 1 96.88 554 PHE B C 1
ATOM 8991 O O . PHE B 1 554 ? -17.672 4.719 27.172 1 96.88 554 PHE B O 1
ATOM 8998 N N . PHE B 1 555 ? -16.016 5.711 28.188 1 96.62 555 PHE B N 1
ATOM 8999 C CA . PHE B 1 555 ? -16.703 7 28.219 1 96.62 555 PHE B CA 1
ATOM 9000 C C . PHE B 1 555 ? -16.406 7.793 26.953 1 96.62 555 PHE B C 1
ATOM 9002 O O . PHE B 1 555 ? -17.281 8.484 26.422 1 96.62 555 PHE B O 1
ATOM 9009 N N . ALA B 1 556 ? -15.148 7.746 26.438 1 96.06 556 ALA B N 1
ATOM 9010 C CA . ALA B 1 556 ? -14.781 8.445 25.203 1 96.06 556 ALA B CA 1
ATOM 9011 C C . ALA B 1 556 ? -15.688 8.039 24.047 1 96.06 556 ALA B C 1
ATOM 9013 O O . ALA B 1 556 ? -16.094 8.883 23.25 1 96.06 556 ALA B O 1
ATOM 9014 N N . GLU B 1 557 ? -16 6.785 23.969 1 95.38 557 GLU B N 1
ATOM 9015 C CA . GLU B 1 557 ? -16.812 6.258 22.875 1 95.38 557 GLU B CA 1
ATOM 9016 C C . GLU B 1 557 ? -18.25 6.758 22.969 1 95.38 557 GLU B C 1
ATOM 9018 O O . GLU B 1 557 ? -19.016 6.66 22 1 95.38 557 GLU B O 1
ATOM 9023 N N . ARG B 1 558 ? -18.641 7.277 24.094 1 95.25 558 ARG B N 1
ATOM 9024 C CA . ARG B 1 558 ? -19.969 7.812 24.297 1 95.25 558 ARG B CA 1
ATOM 9025 C C . ARG B 1 558 ? -20 9.328 24.109 1 95.25 558 ARG B C 1
ATOM 9027 O O . ARG B 1 558 ? -21.062 9.938 24.078 1 95.25 558 ARG B O 1
ATOM 9034 N N . HIS B 1 559 ? -18.797 9.898 24.016 1 95 559 HIS B N 1
ATOM 9035 C CA . HIS B 1 559 ? -18.688 11.336 23.812 1 95 559 HIS B CA 1
ATOM 9036 C C . HIS B 1 559 ? -19.219 11.75 22.453 1 95 559 HIS B C 1
ATOM 9038 O O . HIS B 1 559 ? -18.984 11.062 21.453 1 95 559 HIS B O 1
ATOM 9044 N N . PRO B 1 560 ? -19.859 12.875 22.328 1 91.81 560 PRO B N 1
ATOM 9045 C CA . PRO B 1 560 ? -20.438 13.305 21.062 1 91.81 560 PRO B CA 1
ATOM 9046 C C . PRO B 1 560 ? -19.391 13.523 19.969 1 91.81 560 PRO B C 1
ATOM 9048 O O . PRO B 1 560 ? -19.719 13.5 18.781 1 91.81 560 PRO B O 1
ATOM 9051 N N . ALA B 1 561 ? -18.172 13.711 20.344 1 91.69 561 ALA B N 1
ATOM 9052 C CA . ALA B 1 561 ? -17.094 13.984 19.391 1 91.69 561 ALA B CA 1
ATOM 9053 C C . ALA B 1 561 ? -16.422 12.695 18.938 1 91.69 561 ALA B C 1
ATOM 9055 O O . ALA B 1 561 ? -15.492 12.719 18.125 1 91.69 561 ALA B O 1
ATOM 9056 N N . TRP B 1 562 ? -16.875 11.586 19.469 1 93.94 562 TRP B N 1
ATOM 9057 C CA . TRP B 1 562 ? -16.297 10.312 19.047 1 93.94 562 TRP B CA 1
ATOM 9058 C C . TRP B 1 562 ? -16.516 10.078 17.562 1 93.94 562 TRP B C 1
ATOM 9060 O O . TRP B 1 562 ? -17.594 10.359 17.031 1 93.94 562 TRP B O 1
ATOM 9070 N N . ASP B 1 563 ? -15.508 9.594 16.875 1 94.38 563 ASP B N 1
ATOM 9071 C CA . ASP B 1 563 ? -15.586 9.328 15.438 1 94.38 563 ASP B CA 1
ATOM 9072 C C . ASP B 1 563 ? -16.516 8.156 15.148 1 94.38 563 ASP B C 1
ATOM 9074 O O . ASP B 1 563 ? -16.109 6.996 15.234 1 94.38 563 ASP B O 1
ATOM 9078 N N . SER B 1 564 ? -17.594 8.461 14.688 1 91.62 564 SER B N 1
ATOM 9079 C CA . SER B 1 564 ? -18.594 7.434 14.414 1 91.62 564 SER B CA 1
ATOM 9080 C C . SER B 1 564 ? -18.219 6.609 13.188 1 91.62 564 SER B C 1
ATOM 9082 O O . SER B 1 564 ? -18.828 5.566 12.922 1 91.62 564 SER B O 1
ATOM 9084 N N . ARG B 1 565 ? -17.188 6.984 12.453 1 95.12 565 ARG B N 1
ATOM 9085 C CA . ARG B 1 565 ? -16.812 6.266 11.234 1 95.12 565 ARG B CA 1
ATOM 9086 C C . ARG B 1 565 ? -15.617 5.352 11.477 1 95.12 565 ARG B C 1
ATOM 9088 O O . ARG B 1 565 ? -15.172 4.652 10.57 1 95.12 565 ARG B O 1
ATOM 9095 N N . LEU B 1 566 ? -15.047 5.359 12.703 1 96.75 566 LEU B N 1
ATOM 9096 C CA . LEU B 1 566 ? -14.023 4.375 13.031 1 96.75 566 LEU B CA 1
ATOM 9097 C C . LEU B 1 566 ? -14.57 2.957 12.891 1 96.75 566 LEU B C 1
ATOM 9099 O O . LEU B 1 566 ? -15.656 2.65 13.391 1 96.75 566 LEU B O 1
ATOM 9103 N N . ASN B 1 567 ? -13.852 2.074 12.188 1 98.19 567 ASN B N 1
ATOM 9104 C CA . ASN B 1 567 ? -14.188 0.669 11.984 1 98.19 567 ASN B CA 1
ATOM 9105 C C . ASN B 1 567 ? -15.383 0.51 11.047 1 98.19 567 ASN B C 1
ATOM 9107 O O . ASN B 1 567 ? -16.047 -0.53 11.047 1 98.19 567 ASN B O 1
ATOM 9111 N N . LEU B 1 568 ? -15.711 1.586 10.328 1 98.19 568 LEU B N 1
ATOM 9112 C CA . LEU B 1 568 ? -16.75 1.517 9.312 1 98.19 568 LEU B CA 1
ATOM 9113 C C . LEU B 1 568 ? -16.172 1.045 7.977 1 98.19 568 LEU B C 1
ATOM 9115 O O . LEU B 1 568 ? -15.234 1.648 7.453 1 98.19 568 LEU B O 1
ATOM 9119 N N . TYR B 1 569 ? -16.688 -0.062 7.461 1 98.69 569 TYR B N 1
ATOM 9120 C CA . TYR B 1 569 ? -16.359 -0.516 6.113 1 98.69 569 TYR B CA 1
ATOM 9121 C C . TYR B 1 569 ? -16.953 0.414 5.062 1 98.69 569 TYR B C 1
ATOM 9123 O O . TYR B 1 569 ? -18.156 0.677 5.074 1 98.69 569 TYR B O 1
ATOM 9131 N N . PRO B 1 570 ? -16.125 0.927 4.141 1 98.56 570 PRO B N 1
ATOM 9132 C CA . PRO B 1 570 ? -16.609 2.012 3.289 1 98.56 570 PRO B CA 1
ATOM 9133 C C . PRO B 1 570 ? -17.547 1.517 2.178 1 98.56 570 PRO B C 1
ATOM 9135 O O . PRO B 1 570 ? -18.281 2.305 1.596 1 98.56 570 PRO B O 1
ATOM 9138 N N . ILE B 1 571 ? -17.5 0.276 1.805 1 98.88 571 ILE B N 1
ATOM 9139 C CA . ILE B 1 571 ? -18.328 -0.238 0.721 1 98.88 571 ILE B CA 1
ATOM 9140 C C . ILE B 1 571 ? -19.688 -0.643 1.266 1 98.88 571 ILE B C 1
ATOM 9142 O O . ILE B 1 571 ? -19.781 -1.436 2.205 1 98.88 571 ILE B O 1
ATOM 9146 N N . PHE B 1 572 ? -20.781 -0.144 0.655 1 98.88 572 PHE B N 1
ATOM 9147 C CA . PHE B 1 572 ? -22.141 -0.424 1.096 1 98.88 572 PHE B CA 1
ATOM 9148 C C . PHE B 1 572 ? -22.812 -1.454 0.188 1 98.88 572 PHE B C 1
ATOM 9150 O O . PHE B 1 572 ? -22.359 -1.671 -0.941 1 98.88 572 PHE B O 1
ATOM 9157 N N . ARG B 1 573 ? -23.797 -2.096 0.723 1 98.81 573 ARG B N 1
ATOM 9158 C CA . ARG B 1 573 ? -24.719 -2.938 -0.048 1 98.81 573 ARG B CA 1
ATOM 9159 C C . ARG B 1 573 ? -26 -2.191 -0.379 1 98.81 573 ARG B C 1
ATOM 9161 O O . ARG B 1 573 ? -26.438 -1.331 0.387 1 98.81 573 ARG B O 1
ATOM 9168 N N . THR B 1 574 ? -26.578 -2.461 -1.474 1 98.44 574 THR B N 1
ATOM 9169 C CA . THR B 1 574 ? -27.875 -1.897 -1.83 1 98.44 574 THR B CA 1
ATOM 9170 C C . THR B 1 574 ? -28.797 -2.971 -2.41 1 98.44 574 THR B C 1
ATOM 9172 O O . THR B 1 574 ? -28.328 -3.898 -3.074 1 98.44 574 THR B O 1
ATOM 9175 N N . ASP B 1 575 ? -30.078 -2.863 -2.219 1 97.31 575 ASP B N 1
ATOM 9176 C CA . ASP B 1 575 ? -31.062 -3.828 -2.689 1 97.31 575 ASP B CA 1
ATOM 9177 C C . ASP B 1 575 ? -31.484 -3.523 -4.125 1 97.31 575 ASP B C 1
ATOM 9179 O O . ASP B 1 575 ? -32.094 -4.371 -4.793 1 97.31 575 ASP B O 1
ATOM 9183 N N . SER B 1 576 ? -31.203 -2.271 -4.527 1 96.5 576 SER B N 1
ATOM 9184 C CA . SER B 1 576 ? -31.594 -1.872 -5.875 1 96.5 576 SER B CA 1
ATOM 9185 C C . SER B 1 576 ? -30.594 -0.889 -6.473 1 96.5 576 SER B C 1
ATOM 9187 O O . SER B 1 576 ? -29.844 -0.245 -5.742 1 96.5 576 SER B O 1
ATOM 9189 N N . ALA B 1 577 ? -30.562 -0.816 -7.801 1 95.94 577 ALA B N 1
ATOM 9190 C CA . ALA B 1 577 ? -29.734 0.186 -8.477 1 95.94 577 ALA B CA 1
ATOM 9191 C C . ALA B 1 577 ? -30.188 1.598 -8.102 1 95.94 577 ALA B C 1
ATOM 9193 O O . ALA B 1 577 ? -31.375 1.895 -8.078 1 95.94 577 ALA B O 1
ATOM 9194 N N . PRO B 1 578 ? -29.219 2.449 -7.812 1 95.62 578 PRO B N 1
ATOM 9195 C CA . PRO B 1 578 ? -29.609 3.846 -7.594 1 95.62 578 PRO B CA 1
ATOM 9196 C C . PRO B 1 578 ? -30.078 4.535 -8.875 1 95.62 578 PRO B C 1
ATOM 9198 O O . PRO B 1 578 ? -29.75 4.078 -9.977 1 95.62 578 PRO B O 1
ATOM 9201 N N . THR B 1 579 ? -30.828 5.605 -8.68 1 92.5 579 THR B N 1
ATOM 9202 C CA . THR B 1 579 ? -31.266 6.391 -9.828 1 92.5 579 THR B CA 1
ATOM 9203 C C . THR B 1 579 ? -30.141 7.309 -10.305 1 92.5 579 THR B C 1
ATOM 9205 O O . THR B 1 579 ? -29.203 7.598 -9.555 1 92.5 579 THR B O 1
ATOM 9208 N N . GLY B 1 580 ? -30.156 7.719 -11.531 1 90.06 580 GLY B N 1
ATOM 9209 C CA . GLY B 1 580 ? -29.25 8.734 -12.031 1 90.06 580 GLY B CA 1
ATOM 9210 C C . GLY B 1 580 ? -27.891 8.188 -12.414 1 90.06 580 GLY B C 1
ATOM 9211 O O . GLY B 1 580 ? -26.891 8.922 -12.406 1 90.06 580 GLY B O 1
ATOM 9212 N N . LEU B 1 581 ? -27.766 6.949 -12.688 1 90.88 581 LEU B N 1
ATOM 9213 C CA . LEU B 1 581 ? -26.516 6.332 -13.086 1 90.88 581 LEU B CA 1
ATOM 9214 C C . LEU B 1 581 ? -26.141 6.742 -14.508 1 90.88 581 LEU B C 1
ATOM 9216 O O . LEU B 1 581 ? -27 6.82 -15.383 1 90.88 581 LEU B O 1
ATOM 9220 N N . LYS B 1 582 ? -24.859 7 -14.695 1 87.19 582 LYS B N 1
ATOM 9221 C CA . LYS B 1 582 ? -24.312 7.25 -16.031 1 87.19 582 LYS B CA 1
ATOM 9222 C C 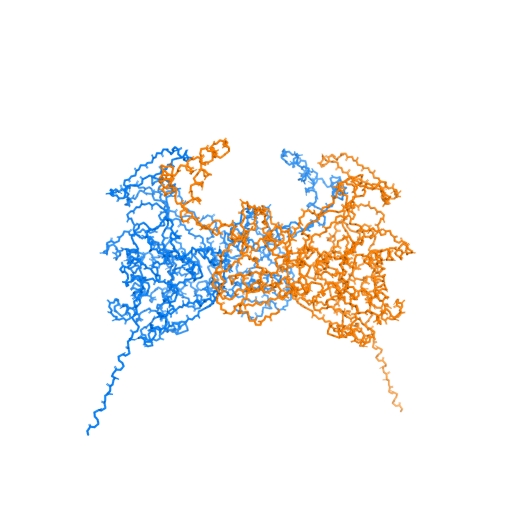. LYS B 1 582 ? -23.828 5.957 -16.672 1 87.19 582 LYS B C 1
ATOM 9224 O O . LYS B 1 582 ? -23.703 4.93 -16 1 87.19 582 LYS B O 1
ATOM 9229 N N . ALA B 1 583 ? -23.531 6.152 -17.984 1 80.94 583 ALA B N 1
ATOM 9230 C CA . ALA B 1 583 ? -23.031 4.977 -18.688 1 80.94 583 ALA B CA 1
ATOM 9231 C C . ALA B 1 583 ? -21.703 4.504 -18.078 1 80.94 583 ALA B C 1
ATOM 9233 O O . ALA B 1 583 ? -20.875 5.32 -17.688 1 80.94 583 ALA B O 1
ATOM 9234 N N . GLY B 1 584 ? -21.703 3.338 -17.844 1 79 584 GLY B N 1
ATOM 9235 C CA . GLY B 1 584 ? -20.547 2.752 -17.203 1 79 584 GLY B CA 1
ATOM 9236 C C . GLY B 1 584 ? -19.828 1.74 -18.078 1 79 584 GLY B C 1
ATOM 9237 O O . GLY B 1 584 ? -19.906 1.804 -19.312 1 79 584 GLY B O 1
ATOM 9238 N N . ARG B 1 585 ? -18.859 1.022 -17.469 1 79.69 585 ARG B N 1
ATOM 9239 C CA . ARG B 1 585 ? -18.203 -0.126 -18.078 1 79.69 585 ARG B CA 1
ATOM 9240 C C . ARG B 1 585 ? -18.953 -1.417 -17.781 1 79.69 585 ARG B C 1
ATOM 9242 O O . ARG B 1 585 ? -19.562 -1.557 -16.719 1 79.69 585 ARG B O 1
#